Protein 4N0H (pdb70)

Structure (mmCIF, N/CA/C/O backbone):
data_4N0H
#
_entry.id   4N0H
#
_cell.length_a   61.949
_cell.length_b   86.297
_cell.length_c   191.233
_cell.angle_alpha   90.000
_cell.angle_beta   90.000
_cell.angle_gamma   90.000
#
_symmetry.space_group_name_H-M   'P 21 21 21'
#
loop_
_entity.id
_entity.type
_entity.pdbx_description
1 polymer 'Glutamyl-tRNA(Gln) amidotransferase subunit A, mitochondrial'
2 polymer 'Glutamyl-tRNA(Gln) amidotransferase subunit B, mitochondrial'
3 polymer 'Glutamyl-tRNA(Gln) amidotransferase subunit F, mitochondrial'
4 non-polymer 'NITRATE ION'
5 water water
#
loop_
_atom_site.group_PDB
_atom_site.id
_atom_site.type_symbol
_atom_site.label_atom_id
_atom_site.label_alt_id
_atom_site.label_comp_id
_atom_site.label_asym_id
_atom_site.label_entity_id
_atom_site.label_seq_id
_atom_site.pdbx_PDB_ins_code
_atom_site.Cartn_x
_atom_site.Cartn_y
_atom_site.Cartn_z
_atom_site.occupancy
_atom_site.B_iso_or_equiv
_atom_site.auth_seq_id
_atom_site.auth_comp_id
_atom_site.auth_asym_id
_atom_site.auth_atom_id
_atom_site.pdbx_PDB_model_num
ATOM 1 N N . SER A 1 6 ? 29.279 -18.543 14.307 1.00 78.74 6 SER A N 1
ATOM 2 C CA . SER A 1 6 ? 28.372 -17.570 13.710 1.00 78.86 6 SER A CA 1
ATOM 3 C C . SER A 1 6 ? 28.263 -17.777 12.203 1.00 74.86 6 SER A C 1
ATOM 4 O O . SER A 1 6 ? 27.263 -17.404 11.590 1.00 75.39 6 SER A O 1
ATOM 7 N N . LEU A 1 7 ? 29.302 -18.361 11.612 1.00 70.97 7 LEU A N 1
ATOM 8 C CA . LEU A 1 7 ? 29.267 -18.739 10.206 1.00 66.92 7 LEU A CA 1
ATOM 9 C C . LEU A 1 7 ? 28.172 -19.783 10.030 1.00 68.83 7 LEU A C 1
ATOM 10 O O . LEU A 1 7 ? 27.427 -19.759 9.052 1.00 66.68 7 LEU A O 1
ATOM 15 N N . LYS A 1 8 ? 28.070 -20.686 11.001 1.00 71.36 8 LYS A N 1
ATOM 16 C CA . LYS A 1 8 ? 27.015 -21.692 11.012 1.00 70.71 8 LYS A CA 1
ATOM 17 C C . LYS A 1 8 ? 25.683 -21.072 11.420 1.00 68.57 8 LYS A C 1
ATOM 18 O O . LYS A 1 8 ? 24.620 -21.566 11.047 1.00 69.52 8 LYS A O 1
ATOM 20 N N . GLU A 1 9 ? 25.747 -19.989 12.189 1.00 66.45 9 GLU A N 1
ATOM 21 C CA . GLU A 1 9 ? 24.544 -19.292 12.636 1.00 64.87 9 GLU A CA 1
ATOM 22 C C . GLU A 1 9 ? 23.986 -18.392 11.535 1.00 63.78 9 GLU A C 1
ATOM 23 O O . GLU A 1 9 ? 22.775 -18.194 11.438 1.00 65.48 9 GLU A O 1
ATOM 25 N N . SER A 1 10 ? 24.874 -17.845 10.711 1.00 61.00 10 SER A N 1
ATOM 26 C CA . SER A 1 10 ? 24.462 -17.025 9.577 1.00 60.11 10 SER A CA 1
ATOM 27 C C . SER A 1 10 ? 23.783 -17.893 8.523 1.00 57.79 10 SER A C 1
ATOM 28 O O . SER A 1 10 ? 22.816 -17.474 7.887 1.00 55.19 10 SER A O 1
ATOM 31 N N . ILE A 1 11 ? 24.297 -19.107 8.352 1.00 55.32 11 ILE A N 1
ATOM 32 C CA . ILE A 1 11 ? 23.729 -20.065 7.411 1.00 51.33 11 ILE A CA 1
ATOM 33 C C . ILE A 1 11 ? 22.352 -20.542 7.870 1.00 51.42 11 ILE A C 1
ATOM 34 O O . ILE A 1 11 ? 21.448 -20.732 7.057 1.00 51.75 11 ILE A O 1
ATOM 39 N N . GLU A 1 12 ? 22.192 -20.716 9.179 1.00 52.38 12 GLU A N 1
ATOM 40 C CA . GLU A 1 12 ? 20.909 -21.118 9.745 1.00 52.91 12 GLU A CA 1
ATOM 41 C C . GLU A 1 12 ? 19.856 -20.030 9.551 1.00 52.06 12 GLU A C 1
ATOM 42 O O . GLU A 1 12 ? 18.698 -20.321 9.246 1.00 54.99 12 GLU A O 1
ATOM 44 N N . ARG A 1 13 ? 20.265 -18.778 9.728 1.00 48.46 13 ARG A N 1
ATOM 45 C CA . ARG A 1 13 ? 19.384 -17.639 9.496 1.00 48.91 13 ARG A CA 1
ATOM 46 C C . ARG A 1 13 ? 18.959 -17.594 8.028 1.00 48.43 13 ARG A C 1
ATOM 47 O O . ARG A 1 13 ? 17.786 -17.382 7.716 1.00 45.76 13 ARG A O 1
ATOM 55 N N . LEU A 1 14 ? 19.930 -17.793 7.140 1.00 46.24 14 LEU A N 1
ATOM 56 C CA . LEU A 1 14 ? 19.692 -17.841 5.700 1.00 39.78 14 LEU A CA 1
ATOM 57 C C . LEU A 1 14 ? 18.638 -18.894 5.366 1.00 42.40 14 LEU A C 1
ATOM 58 O O . LEU A 1 14 ? 17.661 -18.604 4.681 1.00 42.67 14 LEU A O 1
ATOM 63 N N . SER A 1 15 ? 18.844 -20.113 5.858 1.00 43.80 15 SER A N 1
ATOM 64 C CA . SER A 1 15 ? 17.921 -21.214 5.595 1.00 47.08 15 SER A CA 1
ATOM 65 C C . SER A 1 15 ? 16.519 -20.917 6.109 1.00 46.17 15 SER A C 1
ATOM 66 O O . SER A 1 15 ? 15.530 -21.191 5.433 1.00 46.63 15 SER A O 1
ATOM 69 N N . SER A 1 16 ? 16.444 -20.352 7.308 1.00 47.02 16 SER A N 1
ATOM 70 C CA . SER A 1 16 ? 15.163 -20.044 7.931 1.00 50.04 16 SER A CA 1
ATOM 71 C C . SER A 1 16 ? 14.389 -18.977 7.156 1.00 46.85 16 SER A C 1
ATOM 72 O O . SER A 1 16 ? 13.207 -19.149 6.856 1.00 47.10 16 SER A O 1
ATOM 75 N N . PHE A 1 17 ? 15.054 -17.873 6.838 1.00 42.54 17 PHE A N 1
ATOM 76 C CA . PHE A 1 17 ? 14.404 -16.797 6.101 1.00 43.24 17 PHE A CA 1
ATOM 77 C C . PHE A 1 17 ? 14.029 -17.218 4.683 1.00 41.29 17 PHE A C 1
ATOM 78 O O . PHE A 1 17 ? 13.009 -16.780 4.154 1.00 37.42 17 PHE A O 1
ATOM 86 N N . GLN A 1 18 ? 14.848 -18.075 4.079 1.00 37.22 18 GLN A N 1
ATOM 87 C CA . GLN A 1 18 ? 14.555 -18.586 2.744 1.00 37.44 18 GLN A CA 1
ATOM 88 C C . GLN A 1 18 ? 13.282 -19.422 2.734 1.00 41.25 18 GLN A C 1
ATOM 89 O O . GLN A 1 18 ? 12.427 -19.249 1.866 1.00 43.44 18 GLN A O 1
ATOM 95 N N . SER A 1 19 ? 13.149 -20.317 3.708 1.00 42.42 19 SER A N 1
ATOM 96 C CA . SER A 1 19 ? 11.975 -21.183 3.781 1.00 42.10 19 SER A CA 1
ATOM 97 C C . SER A 1 19 ? 10.713 -20.400 4.137 1.00 41.68 19 SER A C 1
ATOM 98 O O . SER A 1 19 ? 9.627 -20.707 3.653 1.00 45.59 19 SER A O 1
ATOM 101 N N . LYS A 1 20 ? 10.859 -19.383 4.977 1.00 42.36 20 LYS A N 1
ATOM 102 C CA . LYS A 1 20 ? 9.709 -18.587 5.394 1.00 45.12 20 LYS A CA 1
ATOM 103 C C . LYS A 1 20 ? 9.300 -17.516 4.378 1.00 44.99 20 LYS A C 1
ATOM 104 O O . LYS A 1 20 ? 8.110 -17.255 4.202 1.00 45.02 20 LYS A O 1
ATOM 110 N N . TYR A 1 21 ? 10.277 -16.911 3.704 1.00 39.11 21 TYR A N 1
ATOM 111 C CA . TYR A 1 21 ? 9.995 -15.753 2.850 1.00 36.16 21 TYR A CA 1
ATOM 112 C C . TYR A 1 21 ? 10.253 -15.944 1.348 1.00 36.32 21 TYR A C 1
ATOM 113 O O . TYR A 1 21 ? 9.929 -15.059 0.550 1.00 35.78 21 TYR A O 1
ATOM 122 N N . ASN A 1 22 ? 10.826 -17.084 0.971 1.00 35.24 22 ASN A N 1
ATOM 123 C CA . ASN A 1 22 ? 10.952 -17.459 -0.438 1.00 35.39 22 ASN A CA 1
ATOM 124 C C . ASN A 1 22 ? 11.737 -16.416 -1.246 1.00 35.15 22 ASN A C 1
ATOM 125 O O . ASN A 1 22 ? 11.285 -15.945 -2.289 1.00 36.21 22 ASN A O 1
ATOM 130 N N . ILE A 1 23 ? 12.925 -16.076 -0.754 1.00 30.87 23 ILE A N 1
ATOM 131 C CA . ILE A 1 23 ? 13.696 -14.943 -1.265 1.00 31.45 23 ILE A CA 1
ATOM 132 C C . ILE A 1 23 ? 14.567 -15.271 -2.485 1.00 32.31 23 ILE A C 1
ATOM 133 O O . ILE A 1 23 ? 14.590 -14.514 -3.455 1.00 31.87 23 ILE A O 1
ATOM 138 N N . PHE A 1 24 ? 15.275 -16.397 -2.428 1.00 30.50 24 PHE A N 1
ATOM 139 C CA . PHE A 1 24 ? 16.225 -16.773 -3.474 1.00 32.82 24 PHE A CA 1
ATOM 140 C C . PHE A 1 24 ? 15.671 -17.840 -4.419 1.00 34.94 24 PHE A C 1
ATOM 141 O O . PHE A 1 24 ? 14.890 -18.699 -4.006 1.00 34.81 24 PHE A O 1
ATOM 149 N N . THR A 1 25 ? 16.085 -17.783 -5.683 1.00 33.19 25 THR A N 1
ATOM 150 C CA . THR A 1 25 ? 15.779 -18.845 -6.638 1.00 33.03 25 THR A CA 1
ATOM 151 C C . THR A 1 25 ? 16.903 -19.878 -6.656 1.00 36.12 25 THR A C 1
ATOM 152 O O . THR A 1 25 ? 16.705 -21.021 -7.061 1.00 40.32 25 THR A O 1
ATOM 156 N N . SER A 1 26 ? 18.090 -19.454 -6.239 1.00 33.34 26 SER A N 1
ATOM 157 C CA . SER A 1 26 ? 19.219 -20.359 -6.045 1.00 34.84 26 SER A CA 1
ATOM 158 C C . SER A 1 26 ? 20.221 -19.710 -5.103 1.00 33.34 26 SER A C 1
ATOM 159 O O . SER A 1 26 ? 20.332 -18.487 -5.046 1.00 34.35 26 SER A O 1
ATOM 162 N N . ILE A 1 27 ? 20.937 -20.536 -4.351 1.00 38.20 27 ILE A N 1
ATOM 163 C CA . ILE A 1 27 ? 21.862 -20.048 -3.341 1.00 36.93 27 ILE A CA 1
ATOM 164 C C . ILE A 1 27 ? 23.238 -20.672 -3.556 1.00 40.20 27 ILE A C 1
ATOM 165 O O . ILE A 1 27 ? 23.340 -21.832 -3.962 1.00 38.15 27 ILE A O 1
ATOM 170 N N . ASN A 1 28 ? 24.284 -19.882 -3.320 1.00 35.61 28 ASN A N 1
ATOM 171 C CA . ASN A 1 28 ? 25.663 -20.353 -3.369 1.00 41.40 28 ASN A CA 1
ATOM 172 C C . ASN A 1 28 ? 25.839 -21.646 -2.572 1.00 45.22 28 ASN A C 1
ATOM 173 O O . ASN A 1 28 ? 25.399 -21.737 -1.427 1.00 45.49 28 ASN A O 1
ATOM 178 N N . PRO A 1 29 ? 26.468 -22.659 -3.187 1.00 49.86 29 PRO A N 1
ATOM 179 C CA . PRO A 1 29 ? 26.717 -23.948 -2.528 1.00 49.89 29 PRO A CA 1
ATOM 180 C C . PRO A 1 29 ? 27.524 -23.795 -1.238 1.00 49.04 29 PRO A C 1
ATOM 181 O O . PRO A 1 29 ? 27.392 -24.614 -0.329 1.00 49.71 29 PRO A O 1
ATOM 185 N N . SER A 1 30 ? 28.347 -22.753 -1.165 1.00 51.31 30 SER A N 1
ATOM 186 C CA . SER A 1 30 ? 29.114 -22.458 0.040 1.00 51.38 30 SER A CA 1
ATOM 187 C C . SER A 1 30 ? 28.815 -21.044 0.531 1.00 49.17 30 SER A C 1
ATOM 188 O O . SER A 1 30 ? 29.653 -20.149 0.406 1.00 50.73 30 SER A O 1
ATOM 191 N N . PRO A 1 31 ? 27.618 -20.840 1.100 1.00 47.00 31 PRO A N 1
ATOM 192 C CA . PRO A 1 31 ? 27.170 -19.498 1.489 1.00 44.54 31 PRO A CA 1
ATOM 193 C C . PRO A 1 31 ? 28.053 -18.874 2.565 1.00 44.76 31 PRO A C 1
ATOM 194 O O . PRO A 1 31 ? 28.369 -19.533 3.557 1.00 44.80 31 PRO A O 1
ATOM 198 N N . TYR A 1 32 ? 28.444 -17.619 2.347 1.00 43.93 32 TYR A N 1
ATOM 199 C CA . TYR A 1 32 ? 29.259 -16.843 3.290 1.00 46.16 32 TYR A CA 1
ATOM 200 C C . TYR A 1 32 ? 30.701 -17.338 3.441 1.00 51.32 32 TYR A C 1
ATOM 201 O O . TYR A 1 32 ? 31.381 -16.997 4.409 1.00 52.81 32 TYR A O 1
ATOM 210 N N . SER A 1 33 ? 31.166 -18.136 2.486 1.00 53.98 33 SER A N 1
ATOM 211 C CA . SER A 1 33 ? 32.557 -18.577 2.484 1.00 59.67 33 SER A CA 1
ATOM 212 C C . SER A 1 33 ? 33.401 -17.723 1.544 1.00 62.66 33 SER A C 1
ATOM 213 O O . SER A 1 33 ? 34.052 -16.770 1.975 1.00 67.46 33 SER A O 1
ATOM 216 N N . GLU A 1 42 ? 39.342 -6.300 -4.023 1.00 96.47 42 GLU A N 1
ATOM 217 C CA . GLU A 1 42 ? 39.776 -4.908 -4.041 1.00 95.98 42 GLU A CA 1
ATOM 218 C C . GLU A 1 42 ? 38.989 -4.047 -3.055 1.00 95.33 42 GLU A C 1
ATOM 219 O O . GLU A 1 42 ? 39.161 -4.162 -1.841 1.00 96.22 42 GLU A O 1
ATOM 221 N N . THR A 1 43 ? 38.116 -3.195 -3.585 1.00 92.42 43 THR A N 1
ATOM 222 C CA . THR A 1 43 ? 37.429 -2.185 -2.778 1.00 90.61 43 THR A CA 1
ATOM 223 C C . THR A 1 43 ? 36.245 -2.708 -1.957 1.00 81.25 43 THR A C 1
ATOM 224 O O . THR A 1 43 ? 35.940 -2.171 -0.889 1.00 81.46 43 THR A O 1
ATOM 228 N N . LEU A 1 44 ? 35.580 -3.747 -2.454 1.00 68.67 44 LEU A N 1
ATOM 229 C CA . LEU A 1 44 ? 34.408 -4.298 -1.778 1.00 52.91 44 LEU A CA 1
ATOM 230 C C . LEU A 1 44 ? 34.689 -5.690 -1.224 1.00 45.01 44 LEU A C 1
ATOM 231 O O . LEU A 1 44 ? 33.777 -6.501 -1.074 1.00 42.20 44 LEU A O 1
ATOM 236 N N . THR A 1 45 ? 35.954 -5.956 -0.918 1.00 41.03 45 THR A N 1
ATOM 237 C CA . THR A 1 45 ? 36.383 -7.279 -0.472 1.00 45.95 45 THR A CA 1
ATOM 238 C C . THR A 1 45 ? 35.622 -7.776 0.758 1.00 45.37 45 THR A C 1
ATOM 239 O O . THR A 1 45 ? 35.644 -7.146 1.815 1.00 45.17 45 THR A O 1
ATOM 243 N N . GLY A 1 46 ? 34.944 -8.908 0.611 1.00 45.33 46 GLY A N 1
ATOM 244 C CA . GLY A 1 46 ? 34.228 -9.507 1.721 1.00 44.50 46 GLY A CA 1
ATOM 245 C C . GLY A 1 46 ? 32.779 -9.071 1.817 1.00 47.94 46 GLY A C 1
ATOM 246 O O . GLY A 1 46 ? 32.048 -9.533 2.693 1.00 51.01 46 GLY A O 1
ATOM 247 N N . CYS A 1 47 ? 32.362 -8.174 0.927 1.00 41.91 47 CYS A N 1
ATOM 248 C CA . CYS A 1 47 ? 30.959 -7.772 0.863 1.00 42.40 47 CYS A CA 1
ATOM 249 C C . CYS A 1 47 ? 30.122 -8.905 0.287 1.00 41.05 47 CYS A C 1
ATOM 250 O O . CYS A 1 47 ? 30.596 -9.684 -0.540 1.00 37.47 47 CYS A O 1
ATOM 253 N N . VAL A 1 48 ? 28.875 -9.000 0.731 1.00 37.39 48 VAL A N 1
ATOM 254 C CA . VAL A 1 48 ? 27.996 -10.058 0.259 1.00 35.07 48 VAL A CA 1
ATOM 255 C C . VAL A 1 48 ? 26.835 -9.464 -0.522 1.00 31.63 48 VAL A C 1
ATOM 256 O O . VAL A 1 48 ? 26.150 -8.568 -0.036 1.00 32.92 48 VAL A O 1
ATOM 260 N N . ALA A 1 49 ? 26.618 -9.964 -1.736 1.00 30.78 49 ALA A N 1
ATOM 261 C CA . ALA A 1 49 ? 25.561 -9.438 -2.594 1.00 30.31 49 ALA A CA 1
ATOM 262 C C . ALA A 1 49 ? 24.555 -10.506 -3.012 1.00 32.73 49 ALA A C 1
ATOM 263 O O . ALA A 1 49 ? 24.888 -11.684 -3.105 1.00 30.18 49 ALA A O 1
ATOM 265 N N . SER A 1 50 ? 23.318 -10.091 -3.259 1.00 27.74 50 SER A N 1
ATOM 266 C CA . SER A 1 50 ? 22.388 -10.949 -3.977 1.00 27.23 50 SER A CA 1
ATOM 267 C C . SER A 1 50 ? 22.164 -10.330 -5.354 1.00 24.55 50 SER A C 1
ATOM 268 O O . SER A 1 50 ? 22.330 -9.122 -5.526 1.00 22.60 50 SER A O 1
ATOM 271 N N . ILE A 1 51 ? 21.811 -11.158 -6.334 1.00 20.05 51 ILE A N 1
ATOM 272 C CA . ILE A 1 51 ? 21.631 -10.695 -7.710 1.00 18.02 51 ILE A CA 1
ATOM 273 C C . ILE A 1 51 ? 20.254 -11.101 -8.227 1.00 22.29 51 ILE A C 1
ATOM 274 O O . ILE A 1 51 ? 19.884 -12.267 -8.144 1.00 25.89 51 ILE A O 1
ATOM 279 N N . LYS A 1 52 ? 19.495 -10.143 -8.755 1.00 21.17 52 LYS A N 1
ATOM 280 C CA . LYS A 1 52 ? 18.175 -10.431 -9.320 1.00 26.03 52 LYS A CA 1
ATOM 281 C C . LYS A 1 52 ? 18.297 -11.470 -10.439 1.00 26.99 52 LYS A C 1
ATOM 282 O O . LYS A 1 52 ? 19.241 -11.430 -11.229 1.00 24.17 52 LYS A O 1
ATOM 288 N N . ASP A 1 53 ? 17.347 -12.399 -10.507 1.00 26.10 53 ASP A N 1
ATOM 289 C CA . ASP A 1 53 ? 17.485 -13.532 -11.420 1.00 24.26 53 ASP A CA 1
ATOM 290 C C . ASP A 1 53 ? 17.024 -13.237 -12.848 1.00 26.31 53 ASP A C 1
ATOM 291 O O . ASP A 1 53 ? 16.593 -14.138 -13.562 1.00 25.87 53 ASP A O 1
ATOM 296 N N . ASN A 1 54 ? 17.109 -11.972 -13.254 1.00 24.30 54 ASN A N 1
ATOM 297 C CA . ASN A 1 54 ? 17.045 -11.623 -14.671 1.00 21.08 54 ASN A CA 1
ATOM 298 C C . ASN A 1 54 ? 18.388 -11.053 -15.133 1.00 24.58 54 ASN A C 1
ATOM 299 O O . ASN A 1 54 ? 18.499 -10.476 -16.219 1.00 22.99 54 ASN A O 1
ATOM 304 N N . ILE A 1 55 ? 19.404 -11.228 -14.292 1.00 23.37 55 ILE A N 1
ATOM 305 C CA . ILE A 1 55 ? 20.768 -10.804 -14.594 1.00 22.44 55 ILE A CA 1
ATOM 306 C C . ILE A 1 55 ? 21.620 -12.058 -14.673 1.00 25.17 55 ILE A C 1
ATOM 307 O O . ILE A 1 55 ? 21.734 -12.786 -13.682 1.00 23.85 55 ILE A O 1
ATOM 312 N N . VAL A 1 56 ? 22.203 -12.328 -15.844 1.00 21.05 56 VAL A N 1
ATOM 313 C CA . VAL A 1 56 ? 22.863 -13.618 -16.070 1.00 25.83 56 VAL A CA 1
ATOM 314 C C . VAL A 1 56 ? 24.183 -13.798 -15.329 1.00 27.67 56 VAL A C 1
ATOM 315 O O . VAL A 1 56 ? 24.956 -12.852 -15.141 1.00 26.53 56 VAL A O 1
ATOM 319 N N . THR A 1 57 ? 24.420 -15.044 -14.932 1.00 25.29 57 THR A N 1
ATOM 320 C CA . THR A 1 57 ? 25.603 -15.451 -14.195 1.00 29.18 57 THR A CA 1
ATOM 321 C C . THR A 1 57 ? 26.069 -16.796 -14.747 1.00 32.07 57 THR A C 1
ATOM 322 O O . THR A 1 57 ? 25.249 -17.622 -15.158 1.00 30.66 57 THR A O 1
ATOM 326 N N . LYS A 1 58 ? 27.380 -17.017 -14.764 1.00 34.92 58 LYS A N 1
ATOM 327 C CA . LYS A 1 58 ? 27.929 -18.306 -15.186 1.00 39.01 58 LYS A CA 1
ATOM 328 C C . LYS A 1 58 ? 27.636 -19.394 -14.162 1.00 38.54 58 LYS A C 1
ATOM 329 O O . LYS A 1 58 ? 27.403 -20.547 -14.519 1.00 42.19 58 LYS A O 1
ATOM 335 N N . ASP A 1 59 ? 27.652 -19.016 -12.888 1.00 38.29 59 ASP A N 1
ATOM 336 C CA . ASP A 1 59 ? 27.686 -19.986 -11.796 1.00 43.72 59 ASP A CA 1
ATOM 337 C C . ASP A 1 59 ? 26.320 -20.343 -11.221 1.00 39.77 59 ASP A C 1
ATOM 338 O O . ASP A 1 59 ? 26.210 -21.240 -10.391 1.00 43.58 59 ASP A O 1
ATOM 343 N N . PHE A 1 60 ? 25.285 -19.639 -11.659 1.00 36.60 60 PHE A N 1
ATOM 344 C CA . PHE A 1 60 ? 23.925 -19.945 -11.236 1.00 35.64 60 PHE A CA 1
ATOM 345 C C . PHE A 1 60 ? 23.046 -20.007 -12.468 1.00 35.17 60 PHE A C 1
ATOM 346 O O . PHE A 1 60 ? 23.355 -19.375 -13.477 1.00 34.58 60 PHE A O 1
ATOM 354 N N . PRO A 1 61 ? 21.936 -20.756 -12.390 1.00 35.03 61 PRO A N 1
ATOM 355 C CA . PRO A 1 61 ? 20.923 -20.637 -13.439 1.00 35.51 61 PRO A CA 1
ATOM 356 C C . PRO A 1 61 ? 20.334 -19.226 -13.438 1.00 34.56 61 PRO A C 1
ATOM 357 O O . PRO A 1 61 ? 20.351 -18.553 -12.406 1.00 30.53 61 PRO A O 1
ATOM 361 N N . THR A 1 62 ? 19.832 -18.785 -14.587 1.00 31.36 62 THR A N 1
ATOM 362 C CA . THR A 1 62 ? 19.146 -17.502 -14.683 1.00 29.41 62 THR A CA 1
ATOM 363 C C . THR A 1 62 ? 17.753 -17.719 -15.269 1.00 34.99 62 THR A C 1
ATOM 364 O O . THR A 1 62 ? 17.583 -17.830 -16.484 1.00 33.04 62 THR A O 1
ATOM 368 N N . THR A 1 63 ? 16.759 -17.761 -14.389 1.00 31.90 63 THR A N 1
ATOM 369 C CA . THR A 1 63 ? 15.443 -18.277 -14.739 1.00 31.25 63 THR A CA 1
ATOM 370 C C . THR A 1 63 ? 14.414 -17.214 -15.117 1.00 27.91 63 THR A C 1
ATOM 371 O O . THR A 1 63 ? 13.385 -17.536 -15.711 1.00 28.22 63 THR A O 1
ATOM 375 N N . CYS A 1 64 ? 14.682 -15.961 -14.756 1.00 27.32 64 CYS A N 1
ATOM 376 C CA . CYS A 1 64 ? 13.696 -14.885 -14.889 1.00 33.62 64 CYS A CA 1
ATOM 377 C C . CYS A 1 64 ? 12.373 -15.227 -14.208 1.00 32.60 64 CYS A C 1
ATOM 378 O O . CYS A 1 64 ? 11.331 -14.684 -14.572 1.00 36.47 64 CYS A O 1
ATOM 381 N N . ALA A 1 65 ? 12.432 -16.122 -13.221 1.00 29.56 65 ALA A N 1
ATOM 382 C CA . ALA A 1 65 ? 11.243 -16.663 -12.560 1.00 31.15 65 ALA A CA 1
ATOM 383 C C . ALA A 1 65 ? 10.211 -17.165 -13.570 1.00 32.02 65 ALA A C 1
ATOM 384 O O . ALA A 1 65 ? 9.007 -16.998 -13.376 1.00 33.84 65 ALA A O 1
ATOM 386 N N . SER A 1 66 ? 10.696 -17.782 -14.645 1.00 30.38 66 SER A N 1
ATOM 387 C CA . SER A 1 66 ? 9.849 -18.203 -15.756 1.00 30.59 66 SER A CA 1
ATOM 388 C C . SER A 1 66 ? 10.068 -19.669 -16.114 1.00 34.54 66 SER A C 1
ATOM 389 O O . SER A 1 66 ? 11.194 -20.165 -16.048 1.00 32.57 66 SER A O 1
ATOM 392 N N . HIS A 1 67 ? 8.995 -20.349 -16.513 1.00 34.12 67 HIS A N 1
ATOM 393 C CA . HIS A 1 67 ? 9.104 -21.697 -17.067 1.00 37.67 67 HIS A CA 1
ATOM 394 C C . HIS A 1 67 ? 9.947 -21.683 -18.338 1.00 33.66 67 HIS A C 1
ATOM 395 O O . HIS A 1 67 ? 10.635 -22.652 -18.650 1.00 33.61 67 HIS A O 1
ATOM 402 N N . ILE A 1 68 ? 9.884 -20.571 -19.062 1.00 33.10 68 ILE A N 1
ATOM 403 C CA . ILE A 1 68 ? 10.617 -20.418 -20.315 1.00 31.19 68 ILE A CA 1
ATOM 404 C C . ILE A 1 68 ? 12.124 -20.614 -20.131 1.00 28.72 68 ILE A C 1
ATOM 405 O O . ILE A 1 68 ? 12.788 -21.185 -20.989 1.00 31.71 68 ILE A O 1
ATOM 410 N N . LEU A 1 69 ? 12.657 -20.163 -19.000 1.00 28.55 69 LEU A N 1
ATOM 411 C CA . LEU A 1 69 ? 14.088 -20.295 -18.735 1.00 30.50 69 LEU A CA 1
ATOM 412 C C . LEU A 1 69 ? 14.352 -21.033 -17.426 1.00 33.64 69 LEU A C 1
ATOM 413 O O . LEU A 1 69 ? 15.337 -20.751 -16.739 1.00 33.21 69 LEU A O 1
ATOM 418 N N . GLU A 1 70 ? 13.482 -21.986 -17.101 1.00 32.17 70 GLU A N 1
ATOM 419 C CA . GLU A 1 70 ? 13.507 -22.674 -15.807 1.00 38.19 70 GLU A CA 1
ATOM 420 C C . GLU A 1 70 ? 14.881 -23.201 -15.378 1.00 38.50 70 GLU A C 1
ATOM 421 O O . GLU A 1 70 ? 15.223 -23.156 -14.198 1.00 42.50 70 GLU A O 1
ATOM 423 N N . ASN A 1 71 ? 15.666 -23.702 -16.326 1.00 33.68 71 ASN A N 1
ATOM 424 C CA . ASN A 1 71 ? 16.993 -24.208 -15.993 1.00 42.59 71 ASN A CA 1
ATOM 425 C C . ASN A 1 71 ? 18.064 -23.632 -16.911 1.00 40.01 71 ASN A C 1
ATOM 426 O O . ASN A 1 71 ? 19.051 -24.294 -17.222 1.00 41.58 71 ASN A O 1
ATOM 431 N N . PHE A 1 72 ? 17.868 -22.389 -17.340 1.00 33.01 72 PHE A N 1
ATOM 432 C CA . PHE A 1 72 ? 18.807 -21.760 -18.258 1.00 30.81 72 PHE A CA 1
ATOM 433 C C . PHE A 1 72 ? 20.141 -21.464 -17.580 1.00 28.38 72 PHE A C 1
ATOM 434 O O . PHE A 1 72 ? 20.178 -20.898 -16.495 1.00 32.46 72 PHE A O 1
ATOM 442 N N . LYS A 1 73 ? 21.232 -21.852 -18.228 1.00 25.60 73 LYS A N 1
ATOM 443 C CA . LYS A 1 73 ? 22.569 -21.578 -17.715 1.00 31.23 73 LYS A CA 1
ATOM 444 C C . LYS A 1 73 ? 23.357 -20.757 -18.724 1.00 31.76 73 LYS A C 1
ATOM 445 O O . LYS A 1 73 ? 23.696 -21.238 -19.799 1.00 30.71 73 LYS A O 1
ATOM 447 N N . SER A 1 74 ? 23.639 -19.510 -18.373 1.00 30.50 74 SER A N 1
ATOM 448 C CA . SER A 1 74 ? 24.374 -18.618 -19.260 1.00 29.57 74 SER A CA 1
ATOM 449 C C . SER A 1 74 ? 25.851 -18.990 -19.344 1.00 26.22 74 SER A C 1
ATOM 450 O O . SER A 1 74 ? 26.478 -19.292 -18.329 1.00 31.35 74 SER A O 1
ATOM 453 N N . PRO A 1 75 ? 26.419 -18.948 -20.556 1.00 26.23 75 PRO A N 1
ATOM 454 C CA . PRO A 1 75 ? 27.857 -19.181 -20.704 1.00 29.91 75 PRO A CA 1
ATOM 455 C C . PRO A 1 75 ? 28.667 -18.000 -20.165 1.00 29.52 75 PRO A C 1
ATOM 456 O O . PRO A 1 75 ? 29.880 -18.112 -19.993 1.00 30.09 75 PRO A O 1
ATOM 460 N N . PHE A 1 76 ? 28.007 -16.876 -19.906 1.00 23.58 76 PHE A N 1
ATOM 461 C CA . PHE A 1 76 ? 28.732 -15.675 -19.492 1.00 27.07 76 PHE A CA 1
ATOM 462 C C . PHE A 1 76 ? 28.057 -14.932 -18.337 1.00 28.73 76 PHE A C 1
ATOM 463 O O . PHE A 1 76 ? 26.846 -15.047 -18.136 1.00 27.31 76 PHE A O 1
ATOM 471 N N . ASP A 1 77 ? 28.859 -14.185 -17.577 1.00 30.09 77 ASP A N 1
ATOM 472 C CA . ASP A 1 77 ? 28.364 -13.289 -16.532 1.00 24.76 77 ASP A CA 1
ATOM 473 C C . ASP A 1 77 ? 27.970 -11.944 -17.138 1.00 22.50 77 ASP A C 1
ATOM 474 O O . ASP A 1 77 ? 28.591 -11.492 -18.096 1.00 25.55 77 ASP A O 1
ATOM 479 N N . ALA A 1 78 ? 26.958 -11.292 -16.568 1.00 22.86 78 ALA A N 1
ATOM 480 C CA . ALA A 1 78 ? 26.649 -9.911 -16.928 1.00 18.74 78 ALA A CA 1
ATOM 481 C C . ALA A 1 78 ? 27.821 -9.028 -16.520 1.00 21.05 78 ALA A C 1
ATOM 482 O O . ALA A 1 78 ? 28.563 -9.375 -15.604 1.00 23.17 78 ALA A O 1
ATOM 484 N N . THR A 1 79 ? 27.984 -7.886 -17.184 1.00 20.41 79 THR A N 1
ATOM 485 C CA . THR A 1 79 ? 29.084 -6.982 -16.849 1.00 23.84 79 THR A CA 1
ATOM 486 C C . THR A 1 79 ? 29.075 -6.569 -15.372 1.00 26.84 79 THR A C 1
ATOM 487 O O . THR A 1 79 ? 30.119 -6.588 -14.718 1.00 25.96 79 THR A O 1
ATOM 491 N N . VAL A 1 80 ? 27.904 -6.220 -14.839 1.00 28.59 80 VAL A N 1
ATOM 492 C CA . VAL A 1 80 ? 27.821 -5.821 -13.433 1.00 26.42 80 VAL A CA 1
ATOM 493 C C . VAL A 1 80 ? 28.214 -6.945 -12.479 1.00 26.08 80 VAL A C 1
ATOM 494 O O . VAL A 1 80 ? 28.797 -6.696 -11.426 1.00 24.20 80 VAL A O 1
ATOM 498 N N . VAL A 1 81 ? 27.907 -8.182 -12.851 1.00 24.87 81 VAL A N 1
ATOM 499 C CA . VAL A 1 81 ? 28.338 -9.324 -12.052 1.00 25.98 81 VAL A CA 1
ATOM 500 C C . VAL A 1 81 ? 29.861 -9.438 -12.085 1.00 25.92 81 VAL A C 1
ATOM 501 O O . VAL A 1 81 ? 30.502 -9.630 -11.052 1.00 32.30 81 VAL A O 1
ATOM 505 N N . LYS A 1 82 ? 30.435 -9.292 -13.273 1.00 28.15 82 LYS A N 1
ATOM 506 C CA . LYS A 1 82 ? 31.881 -9.399 -13.447 1.00 31.68 82 LYS A CA 1
ATOM 507 C C . LYS A 1 82 ? 32.648 -8.326 -12.673 1.00 29.66 82 LYS A C 1
ATOM 508 O O . LYS A 1 82 ? 33.683 -8.607 -12.072 1.00 30.09 82 LYS A O 1
ATOM 514 N N . LEU A 1 83 ? 32.143 -7.097 -12.704 1.00 25.39 83 LEU A N 1
ATOM 515 C CA . LEU A 1 83 ? 32.778 -5.990 -11.994 1.00 23.40 83 LEU A CA 1
ATOM 516 C C . LEU A 1 83 ? 32.745 -6.201 -10.480 1.00 27.40 83 LEU A C 1
ATOM 517 O O . LEU A 1 83 ? 33.693 -5.844 -9.784 1.00 26.23 83 LEU A O 1
ATOM 522 N N . LEU A 1 84 ? 31.660 -6.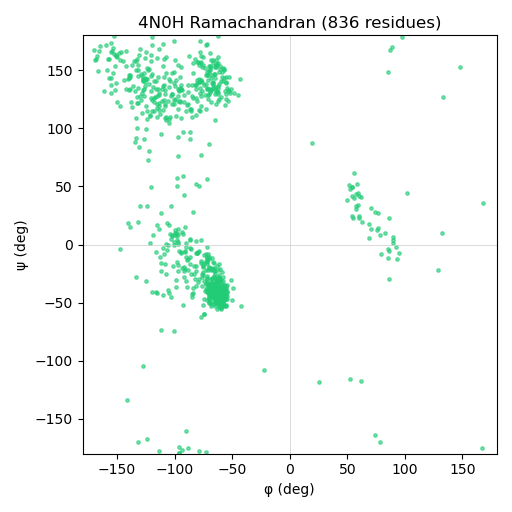790 -9.975 1.00 25.62 84 LEU A N 1
ATOM 523 C CA . LEU A 1 84 ? 31.535 -7.043 -8.537 1.00 26.78 84 LEU A CA 1
ATOM 524 C C . LEU A 1 84 ? 32.467 -8.163 -8.091 1.00 29.27 84 LEU A C 1
ATOM 525 O O . LEU A 1 84 ? 33.072 -8.084 -7.025 1.00 33.09 84 LEU A O 1
ATOM 530 N N . LYS A 1 85 ? 32.579 -9.204 -8.909 1.00 24.78 85 LYS A N 1
ATOM 531 C CA . LYS A 1 85 ? 33.488 -10.301 -8.604 1.00 29.34 85 LYS A CA 1
ATOM 532 C C . LYS A 1 85 ? 34.928 -9.806 -8.600 1.00 31.90 85 LYS A C 1
ATOM 533 O O . LYS A 1 85 ? 35.691 -10.130 -7.696 1.00 37.71 85 LYS A O 1
ATOM 539 N N . GLN A 1 86 ? 35.284 -8.993 -9.590 1.00 29.30 86 GLN A N 1
ATOM 540 C CA . GLN A 1 86 ? 36.616 -8.391 -9.639 1.00 30.18 86 GLN A CA 1
ATOM 541 C C . GLN A 1 86 ? 36.904 -7.489 -8.434 1.00 33.30 86 GLN A C 1
ATOM 542 O O . GLN A 1 86 ? 38.057 -7.323 -8.041 1.00 34.85 86 GLN A O 1
ATOM 548 N N . ALA A 1 87 ? 35.859 -6.914 -7.847 1.00 27.18 87 ALA A N 1
ATOM 549 C CA . ALA A 1 87 ? 36.023 -6.098 -6.649 1.00 28.87 87 ALA A CA 1
ATOM 550 C C . ALA A 1 87 ? 35.992 -6.948 -5.377 1.00 32.93 87 ALA A C 1
ATOM 551 O O . ALA A 1 87 ? 36.037 -6.419 -4.266 1.00 38.65 87 ALA A O 1
ATOM 553 N N . GLY A 1 88 ? 35.900 -8.264 -5.545 1.00 34.67 88 GLY A N 1
ATOM 554 C CA . GLY A 1 88 ? 35.998 -9.188 -4.426 1.00 36.13 88 GLY A CA 1
ATOM 555 C C . GLY A 1 88 ? 34.698 -9.462 -3.691 1.00 35.93 88 GLY A C 1
ATOM 556 O O . GLY A 1 88 ? 34.711 -9.883 -2.534 1.00 39.16 88 GLY A O 1
ATOM 557 N N . VAL A 1 89 ? 33.574 -9.241 -4.363 1.00 33.37 89 VAL A N 1
ATOM 558 C CA . VAL A 1 89 ? 32.262 -9.430 -3.747 1.00 37.04 89 VAL A CA 1
ATOM 559 C C . VAL A 1 89 ? 31.834 -10.894 -3.781 1.00 36.12 89 VAL A C 1
ATOM 560 O O . VAL A 1 89 ? 32.009 -11.570 -4.791 1.00 36.78 89 VAL A O 1
ATOM 564 N N . HIS A 1 90 ? 31.280 -11.376 -2.672 1.00 36.80 90 HIS A N 1
ATOM 565 C CA . HIS A 1 90 ? 30.718 -12.719 -2.601 1.00 36.41 90 HIS A CA 1
ATOM 566 C C . HIS A 1 90 ? 29.255 -12.710 -3.025 1.00 35.76 90 HIS A C 1
ATOM 567 O O . HIS A 1 90 ? 28.435 -12.015 -2.427 1.00 35.00 90 HIS A O 1
ATOM 574 N N . ILE A 1 91 ? 28.928 -13.478 -4.061 1.00 34.80 91 ILE A N 1
ATOM 575 C CA A ILE A 1 91 ? 27.544 -13.579 -4.505 0.50 35.98 91 ILE A CA 1
ATOM 576 C CA B ILE A 1 91 ? 27.550 -13.601 -4.522 0.50 36.36 91 ILE A CA 1
ATOM 577 C C . ILE A 1 91 ? 26.837 -14.724 -3.776 1.00 37.84 91 ILE A C 1
ATOM 578 O O . ILE A 1 91 ? 27.144 -15.905 -3.975 1.00 35.46 91 ILE A O 1
ATOM 587 N N . LEU A 1 92 ? 25.895 -14.353 -2.916 1.00 36.49 92 LEU A N 1
ATOM 588 C CA . LEU A 1 92 ? 25.190 -15.300 -2.056 1.00 35.75 92 LEU A CA 1
ATOM 589 C C . LEU A 1 92 ? 24.170 -16.127 -2.832 1.00 34.61 92 LEU A C 1
ATOM 590 O O . LEU A 1 92 ? 23.902 -17.275 -2.492 1.00 36.09 92 LEU A O 1
ATOM 595 N N . GLY A 1 93 ? 23.592 -15.540 -3.871 1.00 35.24 93 GLY A N 1
ATOM 596 C CA . GLY A 1 93 ? 22.616 -16.250 -4.676 1.00 35.94 93 GLY A CA 1
ATOM 597 C C . GLY A 1 93 ? 21.831 -15.349 -5.606 1.00 31.93 93 GLY A C 1
ATOM 598 O O . GLY A 1 93 ? 22.101 -14.149 -5.705 1.00 31.20 93 GLY A O 1
ATOM 599 N N . LYS A 1 94 ? 20.860 -15.940 -6.296 1.00 31.56 94 LYS A N 1
ATOM 600 C CA . LYS A 1 94 ? 19.985 -15.208 -7.202 1.00 30.66 94 LYS A CA 1
ATOM 601 C C . LYS A 1 94 ? 18.623 -15.029 -6.547 1.00 28.80 94 LYS A C 1
ATOM 602 O O . LYS A 1 94 ? 18.083 -15.971 -5.970 1.00 29.27 94 LYS A O 1
ATOM 608 N N . THR A 1 95 ? 18.066 -13.824 -6.634 1.00 27.71 95 THR A N 1
ATOM 609 C CA . THR A 1 95 ? 16.802 -13.541 -5.964 1.00 24.86 95 THR A CA 1
ATOM 610 C C . THR A 1 95 ? 15.577 -13.697 -6.855 1.00 28.16 95 THR A C 1
ATOM 611 O O . THR A 1 95 ? 15.610 -13.390 -8.051 1.00 26.93 95 THR A O 1
ATOM 615 N N . ASN A 1 96 ? 14.501 -14.177 -6.238 1.00 27.01 96 ASN A N 1
ATOM 616 C CA . ASN A 1 96 ? 13.180 -14.276 -6.851 1.00 28.19 96 ASN A CA 1
ATOM 617 C C . ASN A 1 96 ? 12.661 -12.916 -7.338 1.00 27.32 96 ASN A C 1
ATOM 618 O O . ASN A 1 96 ? 13.031 -11.873 -6.802 1.00 30.06 96 ASN A O 1
ATOM 623 N N . LEU A 1 97 ? 11.813 -12.939 -8.362 1.00 27.07 97 LEU A N 1
ATOM 624 C CA . LEU A 1 97 ? 11.302 -11.720 -8.986 1.00 25.19 97 LEU A CA 1
ATOM 625 C C . LEU A 1 97 ? 9.942 -11.992 -9.627 1.00 27.23 97 LEU A C 1
ATOM 626 O O . LEU A 1 97 ? 9.520 -13.144 -9.723 1.00 25.72 97 LEU A O 1
ATOM 631 N N . ASP A 1 98 ? 9.249 -10.935 -10.047 1.00 27.65 98 ASP A N 1
ATOM 632 C CA . ASP A 1 98 ? 8.103 -11.107 -10.936 1.00 31.27 98 ASP A CA 1
ATOM 633 C C . ASP A 1 98 ? 8.645 -11.585 -12.278 1.00 27.85 98 ASP A C 1
ATOM 634 O O . ASP A 1 98 ? 9.716 -11.149 -12.696 1.00 30.96 98 ASP A O 1
ATOM 639 N N . GLU A 1 99 ? 7.912 -12.471 -12.948 1.00 26.48 99 GLU A N 1
ATOM 640 C CA . GLU A 1 99 ? 8.411 -13.111 -14.166 1.00 31.97 99 GLU A CA 1
ATOM 641 C C . GLU A 1 99 ? 8.841 -12.108 -15.238 1.00 30.25 99 GLU A C 1
ATOM 642 O O . GLU A 1 99 ? 8.072 -11.228 -15.620 1.00 27.63 99 GLU A O 1
ATOM 648 N N . PHE A 1 100 ? 10.084 -12.242 -15.696 1.00 30.08 100 PHE A N 1
ATOM 649 C CA . PHE A 1 100 ? 10.660 -11.362 -16.717 1.00 29.06 100 PHE A CA 1
ATOM 650 C C . PHE A 1 100 ? 10.584 -9.877 -16.346 1.00 31.29 100 PHE A C 1
ATOM 651 O O . PHE A 1 100 ? 10.626 -9.001 -17.218 1.00 24.71 100 PHE A O 1
ATOM 659 N N . GLY A 1 101 ? 10.476 -9.607 -15.048 1.00 28.75 101 GLY A N 1
ATOM 660 C CA . GLY A 1 101 ? 10.461 -8.247 -14.542 1.00 30.50 101 GLY A CA 1
ATOM 661 C C . GLY A 1 101 ? 9.141 -7.532 -14.746 1.00 30.77 101 GLY A C 1
ATOM 662 O O . GLY A 1 101 ? 9.068 -6.317 -14.606 1.00 38.17 101 GLY A O 1
ATOM 663 N N . MET A 1 102 ? 8.094 -8.281 -15.073 1.00 31.92 102 MET A N 1
ATOM 664 C CA . MET A 1 102 ? 6.786 -7.678 -15.315 1.00 39.01 102 MET A CA 1
ATOM 665 C C . MET A 1 102 ? 5.815 -7.904 -14.157 1.00 44.68 102 MET A C 1
ATOM 666 O O . MET A 1 102 ? 5.277 -8.998 -13.984 1.00 51.25 102 MET A O 1
ATOM 671 N N . GLY A 1 103 ? 5.592 -6.853 -13.376 1.00 44.25 103 GLY A N 1
ATOM 672 C CA . GLY A 1 103 ? 4.765 -6.933 -12.188 1.00 43.97 103 GLY A CA 1
ATOM 673 C C . GLY A 1 103 ? 5.285 -5.968 -11.144 1.00 48.31 103 GLY A C 1
ATOM 674 O O . GLY A 1 103 ? 6.473 -5.646 -11.130 1.00 49.58 103 GLY A O 1
ATOM 675 N N . SER A 1 104 ? 4.403 -5.496 -10.270 1.00 48.62 104 SER A N 1
ATOM 676 C CA . SER A 1 104 ? 4.799 -4.512 -9.269 1.00 49.27 104 SER A CA 1
ATOM 677 C C . SER A 1 104 ? 4.555 -5.001 -7.843 1.00 45.22 104 SER A C 1
ATOM 678 O O . SER A 1 104 ? 4.828 -4.283 -6.878 1.00 43.31 104 SER A O 1
ATOM 681 N N . GLY A 1 105 ? 4.063 -6.232 -7.719 1.00 39.53 105 GLY A N 1
ATOM 682 C CA . GLY A 1 105 ? 3.684 -6.774 -6.426 1.00 37.24 105 GLY A CA 1
ATOM 683 C C . GLY A 1 105 ? 4.556 -7.909 -5.923 1.00 37.59 105 GLY A C 1
ATOM 684 O O . GLY A 1 105 ? 4.512 -8.251 -4.740 1.00 33.66 105 GLY A O 1
ATOM 685 N N . GLY A 1 106 ? 5.347 -8.500 -6.814 1.00 36.20 106 GLY A N 1
ATOM 686 C CA . GLY A 1 106 ? 6.217 -9.602 -6.438 1.00 37.15 106 GLY A CA 1
ATOM 687 C C . GLY A 1 106 ? 5.478 -10.917 -6.273 1.00 37.43 106 GLY A C 1
ATOM 688 O O . GLY A 1 106 ? 5.914 -11.792 -5.524 1.00 41.79 106 GLY A O 1
ATOM 689 N N . VAL A 1 107 ? 4.366 -11.066 -6.986 1.00 33.83 107 VAL A N 1
ATOM 690 C CA . VAL A 1 107 ? 3.509 -12.241 -6.825 1.00 38.89 107 VAL A CA 1
ATOM 691 C C . VAL A 1 107 ? 3.559 -13.223 -8.001 1.00 39.87 107 VAL A C 1
ATOM 692 O O . VAL A 1 107 ? 3.139 -14.374 -7.863 1.00 40.79 107 VAL A O 1
ATOM 696 N N . HIS A 1 108 ? 4.073 -12.773 -9.145 1.00 36.93 108 HIS A N 1
ATOM 697 C CA . HIS A 1 108 ? 4.088 -13.592 -10.361 1.00 43.75 108 HIS A CA 1
ATOM 698 C C . HIS A 1 108 ? 5.424 -14.303 -10.558 1.00 41.60 108 HIS A C 1
ATOM 699 O O . HIS A 1 108 ? 6.342 -13.755 -11.166 1.00 39.18 108 HIS A O 1
ATOM 706 N N . SER A 1 109 ? 5.526 -15.527 -10.056 1.00 38.91 109 SER A N 1
ATOM 707 C CA . SER A 1 109 ? 6.774 -16.277 -10.126 1.00 38.28 109 SER A CA 1
ATOM 708 C C . SER A 1 109 ? 6.513 -17.774 -10.056 1.00 40.99 109 SER A C 1
ATOM 709 O O . SER A 1 109 ? 5.704 -18.223 -9.252 1.00 40.82 109 SER A O 1
ATOM 712 N N . ILE A 1 110 ? 7.210 -18.549 -10.885 1.00 42.27 110 ILE A N 1
ATOM 713 C CA . ILE A 1 110 ? 7.042 -20.001 -10.870 1.00 43.28 110 ILE A CA 1
ATOM 714 C C . ILE A 1 110 ? 7.472 -20.602 -9.534 1.00 44.89 110 ILE A C 1
ATOM 715 O O . ILE A 1 110 ? 7.083 -21.717 -9.193 1.00 47.86 110 ILE A O 1
ATOM 720 N N . ARG A 1 111 ? 8.261 -19.851 -8.773 1.00 42.90 111 ARG A N 1
ATOM 721 C CA . ARG A 1 111 ? 8.673 -20.279 -7.440 1.00 45.06 111 ARG A CA 1
ATOM 722 C C . ARG A 1 111 ? 7.681 -19.803 -6.384 1.00 42.85 111 ARG A C 1
ATOM 723 O O . ARG A 1 111 ? 7.834 -20.091 -5.196 1.00 45.58 111 ARG A O 1
ATOM 731 N N . GLY A 1 112 ? 6.661 -19.074 -6.818 1.00 39.57 112 GLY A N 1
ATOM 732 C CA . GLY A 1 112 ? 5.711 -18.496 -5.888 1.00 40.87 112 GLY A CA 1
ATOM 733 C C . GLY A 1 112 ? 6.153 -17.121 -5.429 1.00 40.27 112 GLY A C 1
ATOM 734 O O . GLY A 1 112 ? 7.283 -16.699 -5.697 1.00 38.92 112 GLY A O 1
ATOM 735 N N . PRO A 1 113 ? 5.265 -16.407 -4.730 1.00 42.16 113 PRO A N 1
ATOM 736 C CA . PRO A 1 113 ? 5.532 -15.024 -4.327 1.00 39.19 113 PRO A CA 1
ATOM 737 C C . PRO A 1 113 ? 6.611 -14.914 -3.262 1.00 37.66 113 PRO A C 1
ATOM 738 O O . PRO A 1 113 ? 6.838 -15.859 -2.503 1.00 36.67 113 PRO A O 1
ATOM 742 N N . VAL A 1 114 ? 7.277 -13.763 -3.230 1.00 32.95 114 VAL A N 1
ATOM 743 C CA . VAL A 1 114 ? 8.159 -13.400 -2.130 1.00 28.18 114 VAL A CA 1
ATOM 744 C C . VAL A 1 114 ? 7.300 -12.771 -1.037 1.00 31.20 114 VAL A C 1
ATOM 745 O O . VAL A 1 114 ? 6.407 -11.969 -1.322 1.00 33.30 114 VAL A O 1
ATOM 749 N N . ILE A 1 115 ? 7.557 -13.142 0.211 1.00 32.70 115 ILE A N 1
ATOM 750 C CA . ILE A 1 115 ? 6.823 -12.570 1.329 1.00 33.31 115 ILE A CA 1
ATOM 751 C C . ILE A 1 115 ? 7.661 -11.487 2.011 1.00 34.97 115 ILE A C 1
ATOM 752 O O . ILE A 1 115 ? 8.868 -11.643 2.180 1.00 33.83 115 ILE A O 1
ATOM 757 N N . ASN A 1 116 ? 7.013 -10.385 2.381 1.00 33.62 116 ASN A N 1
ATOM 758 C CA . ASN A 1 116 ? 7.688 -9.243 2.996 1.00 34.36 116 ASN A CA 1
ATOM 759 C C . ASN A 1 116 ? 8.101 -9.533 4.439 1.00 35.80 116 ASN A C 1
ATOM 760 O O . ASN A 1 116 ? 7.249 -9.743 5.302 1.00 39.32 116 ASN A O 1
ATOM 765 N N . PRO A 1 117 ? 9.418 -9.524 4.708 1.00 36.20 117 PRO A N 1
ATOM 766 C CA . PRO A 1 117 ? 9.955 -9.847 6.038 1.00 36.27 117 PRO A CA 1
ATOM 767 C C . PRO A 1 117 ? 9.824 -8.732 7.077 1.00 35.32 117 PRO A C 1
ATOM 768 O O . PRO A 1 117 ? 10.316 -8.909 8.191 1.00 36.46 117 PRO A O 1
ATOM 772 N N . LEU A 1 118 ? 9.184 -7.616 6.737 1.00 33.45 118 LEU A N 1
ATOM 773 C CA . LEU A 1 118 ? 8.883 -6.595 7.745 1.00 35.05 118 LEU A CA 1
ATOM 774 C C . LEU A 1 118 ? 7.754 -7.071 8.649 1.00 36.97 118 LEU A C 1
ATOM 775 O O . LEU A 1 118 ? 7.519 -6.508 9.722 1.00 33.49 118 LEU A O 1
ATOM 780 N N . TYR A 1 119 ? 7.060 -8.115 8.200 1.00 35.43 119 TYR A N 1
ATOM 781 C CA . TYR A 1 119 ? 5.926 -8.681 8.917 1.00 35.06 119 TYR A CA 1
ATOM 782 C C . TYR A 1 119 ? 6.174 -10.173 9.112 1.00 35.91 119 TYR A C 1
ATOM 783 O O . TYR A 1 119 ? 6.995 -10.757 8.408 1.00 41.48 119 TYR A O 1
ATOM 792 N N . PRO A 1 120 ? 5.475 -10.796 10.076 1.00 40.51 120 PRO A N 1
ATOM 793 C CA . PRO A 1 120 ? 5.510 -12.261 10.189 1.00 42.63 120 PRO A CA 1
ATOM 794 C C . PRO A 1 120 ? 5.093 -12.918 8.873 1.00 41.32 120 PRO A C 1
ATOM 795 O O . PRO A 1 120 ? 4.222 -12.395 8.179 1.00 40.17 120 PRO A O 1
ATOM 799 N N . HIS A 1 121 ? 5.707 -14.045 8.529 1.00 42.75 121 HIS A N 1
ATOM 800 C CA . HIS A 1 121 ? 5.493 -14.634 7.209 1.00 45.49 121 HIS A CA 1
ATOM 801 C C . HIS A 1 121 ? 4.059 -15.129 7.002 1.00 46.01 121 HIS A C 1
ATOM 802 O O . HIS A 1 121 ? 3.606 -15.273 5.868 1.00 41.63 121 HIS A O 1
ATOM 809 N N . GLU A 1 122 ? 3.342 -15.365 8.098 1.00 49.43 122 GLU A N 1
ATOM 810 C CA . GLU A 1 122 ? 1.952 -15.811 8.022 1.00 52.81 122 GLU A CA 1
ATOM 811 C C . GLU A 1 122 ? 1.017 -14.667 7.632 1.00 50.94 122 GLU A C 1
ATOM 812 O O . GLU A 1 122 ? -0.120 -14.898 7.226 1.00 50.72 122 GLU A O 1
ATOM 818 N N . ASP A 1 123 ? 1.500 -13.435 7.761 1.00 44.82 123 ASP A N 1
ATOM 819 C CA . ASP A 1 123 ? 0.730 -12.264 7.357 1.00 45.82 123 ASP A CA 1
ATOM 820 C C . ASP A 1 123 ? 0.611 -12.165 5.837 1.00 47.09 123 ASP A C 1
ATOM 821 O O . ASP A 1 123 ? -0.290 -11.501 5.321 1.00 48.60 123 ASP A O 1
ATOM 826 N N . LYS A 1 124 ? 1.530 -12.819 5.131 1.00 46.11 124 LYS A N 1
ATOM 827 C CA . LYS A 1 124 ? 1.506 -12.862 3.670 1.00 45.42 124 LYS A CA 1
ATOM 828 C C . LYS A 1 124 ? 1.461 -11.470 3.036 1.00 39.75 124 LYS A C 1
ATOM 829 O O . LYS A 1 124 ? 0.723 -11.250 2.080 1.00 41.28 124 LYS A O 1
ATOM 835 N N . LYS A 1 125 ? 2.236 -10.535 3.578 1.00 37.26 125 LYS A N 1
ATOM 836 C CA . LYS A 1 125 ? 2.299 -9.183 3.027 1.00 37.18 125 LYS A CA 1
ATOM 837 C C . LYS A 1 125 ? 3.188 -9.136 1.781 1.00 35.81 125 LYS A C 1
ATOM 838 O O . LYS A 1 125 ? 4.240 -9.779 1.737 1.00 35.74 125 LYS A O 1
ATOM 844 N N . ILE A 1 126 ? 2.769 -8.374 0.771 1.00 36.61 126 ILE A N 1
ATOM 845 C CA . ILE A 1 126 ? 3.554 -8.262 -0.458 1.00 41.62 126 ILE A CA 1
ATOM 846 C C . ILE A 1 126 ? 4.848 -7.497 -0.223 1.00 36.43 126 ILE A C 1
ATOM 847 O O . ILE A 1 126 ? 4.924 -6.616 0.638 1.00 37.67 126 ILE A O 1
ATOM 852 N N . MET A 1 127 ? 5.863 -7.847 -1.001 1.00 34.97 127 MET A N 1
ATOM 853 C CA . MET A 1 127 ? 7.162 -7.200 -0.929 1.00 31.80 127 MET A CA 1
ATOM 854 C C . MET A 1 127 ? 7.206 -6.029 -1.904 1.00 34.40 127 MET A C 1
ATOM 855 O O . MET A 1 127 ? 8.013 -5.109 -1.762 1.00 35.12 127 MET A O 1
ATOM 860 N N . GLY A 1 128 ? 6.323 -6.065 -2.896 1.00 34.99 128 GLY A N 1
ATOM 861 C CA . GLY A 1 128 ? 6.423 -5.162 -4.027 1.00 34.61 128 GLY A CA 1
ATOM 862 C C . GLY A 1 128 ? 7.345 -5.811 -5.042 1.00 32.75 128 GLY A C 1
ATOM 863 O O . GLY A 1 128 ? 8.015 -6.789 -4.718 1.00 31.25 128 GLY A O 1
ATOM 864 N N . GLY A 1 129 ? 7.382 -5.285 -6.263 1.00 29.81 129 GLY A N 1
ATOM 865 C CA . GLY A 1 129 ? 8.180 -5.890 -7.318 1.00 28.20 129 GLY A CA 1
ATOM 866 C C . GLY A 1 129 ? 8.630 -4.870 -8.350 1.00 33.06 129 GLY A C 1
ATOM 867 O O . GLY A 1 129 ? 8.276 -3.691 -8.253 1.00 28.14 129 GLY A O 1
ATOM 868 N N . SER A 1 130 ? 9.382 -5.312 -9.356 1.00 30.24 130 SER A N 1
ATOM 869 C CA . SER A 1 130 ? 9.672 -6.728 -9.582 1.00 29.26 130 SER A CA 1
ATOM 870 C C . SER A 1 130 ? 10.928 -7.249 -8.876 1.00 27.28 130 SER A C 1
ATOM 871 O O . SER A 1 130 ? 11.158 -8.460 -8.846 1.00 23.31 130 SER A O 1
ATOM 874 N N . SER A 1 131 ? 11.741 -6.355 -8.314 1.00 24.00 131 SER A N 1
ATOM 875 C CA . SER A 1 131 ? 12.923 -6.788 -7.553 1.00 25.25 131 SER A CA 1
ATOM 876 C C . SER A 1 131 ? 12.549 -7.193 -6.122 1.00 27.30 131 SER A C 1
ATOM 877 O O . SER A 1 131 ? 13.144 -6.710 -5.153 1.00 24.86 131 SER A O 1
ATOM 880 N N . SER A 1 132 ? 11.565 -8.084 -6.007 1.00 24.89 132 SER A N 1
ATOM 881 C CA . SER A 1 132 ? 11.017 -8.503 -4.720 1.00 25.66 132 SER A CA 1
ATOM 882 C C . SER A 1 132 ? 12.041 -9.206 -3.832 1.00 26.59 132 SER A C 1
ATOM 883 O O . SER A 1 132 ? 12.266 -8.801 -2.688 1.00 27.77 132 SER A O 1
ATOM 886 N N . GLY A 1 133 ? 12.644 -10.268 -4.354 1.00 27.59 133 GLY A N 1
ATOM 887 C CA . GLY A 1 133 ? 13.674 -10.992 -3.630 1.00 28.57 133 GLY A CA 1
ATOM 888 C C . GLY A 1 133 ? 14.856 -10.119 -3.234 1.00 26.97 133 GLY A C 1
ATOM 889 O O . GLY A 1 133 ? 15.396 -10.259 -2.130 1.00 26.38 133 GLY A O 1
ATOM 890 N N . ALA A 1 134 ? 15.257 -9.221 -4.131 1.00 22.14 134 ALA A N 1
ATOM 891 C CA . ALA A 1 134 ? 16.364 -8.303 -3.860 1.00 22.87 134 ALA A CA 1
ATOM 892 C C . ALA A 1 134 ? 16.131 -7.503 -2.576 1.00 26.94 134 ALA A C 1
ATOM 893 O O . ALA A 1 134 ? 16.978 -7.482 -1.679 1.00 28.43 134 ALA A O 1
ATOM 895 N N . ALA A 1 135 ? 14.973 -6.854 -2.497 1.00 27.54 135 ALA A N 1
ATOM 896 C CA . ALA A 1 135 ? 14.623 -6.022 -1.353 1.00 27.07 135 ALA A CA 1
ATOM 897 C C . ALA A 1 135 ? 14.528 -6.843 -0.065 1.00 29.01 135 ALA A C 1
ATOM 898 O O . ALA A 1 135 ? 15.028 -6.433 0.985 1.00 26.20 135 ALA A O 1
ATOM 900 N N . ALA A 1 136 ? 13.878 -7.998 -0.154 1.00 28.82 136 ALA A N 1
ATOM 901 C CA . ALA A 1 136 ? 13.722 -8.882 0.999 1.00 30.31 136 ALA A CA 1
ATOM 902 C C . ALA A 1 136 ? 15.075 -9.336 1.545 1.00 31.24 136 ALA A C 1
ATOM 903 O O . ALA A 1 136 ? 15.275 -9.392 2.758 1.00 30.73 136 ALA A O 1
ATOM 905 N N . SER A 1 137 ? 16.003 -9.648 0.647 1.00 28.75 137 SER A N 1
ATOM 906 C CA . SER A 1 137 ? 17.314 -10.144 1.060 1.00 30.83 137 SER A CA 1
ATOM 907 C C . SER A 1 137 ? 18.098 -9.080 1.825 1.00 31.18 137 SER A C 1
ATOM 908 O O . SER A 1 137 ? 18.939 -9.400 2.662 1.00 30.70 137 SER A O 1
ATOM 911 N N . VAL A 1 138 ? 17.809 -7.815 1.538 1.00 30.57 138 VAL A N 1
ATOM 912 C CA . VAL A 1 138 ? 18.462 -6.708 2.226 1.00 28.54 138 VAL A CA 1
ATOM 913 C C . VAL A 1 138 ? 17.742 -6.401 3.537 1.00 27.54 138 VAL A C 1
ATOM 914 O O . VAL A 1 138 ? 18.379 -6.171 4.568 1.00 28.12 138 VAL A O 1
ATOM 918 N N . ALA A 1 139 ? 16.412 -6.406 3.491 1.00 23.80 139 ALA A N 1
ATOM 919 C CA . ALA A 1 139 ? 15.601 -6.157 4.675 1.00 30.45 139 ALA A CA 1
ATOM 920 C C . ALA A 1 139 ? 15.894 -7.173 5.779 1.00 35.69 139 ALA A C 1
ATOM 921 O O . ALA A 1 139 ? 15.862 -6.827 6.959 1.00 33.24 139 ALA A O 1
ATOM 923 N N . CYS A 1 140 ? 16.193 -8.411 5.378 1.00 34.65 140 CYS A N 1
ATOM 924 C CA . CYS A 1 140 ? 16.467 -9.518 6.300 1.00 40.09 140 CYS A CA 1
ATOM 925 C C . CYS A 1 140 ? 17.890 -9.523 6.847 1.00 37.91 140 CYS A C 1
ATOM 926 O O . CYS A 1 140 ? 18.210 -10.350 7.699 1.00 38.85 140 CYS A O 1
ATOM 929 N N . ASP A 1 141 ? 18.743 -8.642 6.329 1.00 33.67 141 ASP A N 1
ATOM 930 C CA . ASP A 1 141 ? 20.165 -8.630 6.680 1.00 32.57 141 ASP A CA 1
ATOM 931 C C . ASP A 1 141 ? 20.849 -9.935 6.274 1.00 32.99 141 ASP A C 1
ATOM 932 O O . ASP A 1 141 ? 21.668 -10.473 7.015 1.00 37.79 141 ASP A O 1
ATOM 937 N N . LEU A 1 142 ? 20.497 -10.441 5.096 1.00 32.76 142 LEU A N 1
ATOM 938 C CA . LEU A 1 142 ? 21.123 -11.641 4.546 1.00 34.17 142 LEU A CA 1
ATOM 939 C C . LEU A 1 142 ? 22.331 -11.271 3.692 1.00 36.93 142 LEU A C 1
ATOM 940 O O . LEU A 1 142 ? 23.292 -12.039 3.591 1.00 37.30 142 LEU A O 1
ATOM 945 N N . VAL A 1 143 ? 22.259 -10.102 3.056 1.00 34.40 143 VAL A N 1
ATOM 946 C CA . VAL A 1 143 ? 23.334 -9.606 2.201 1.00 31.90 143 VAL A CA 1
ATOM 947 C C . VAL A 1 143 ? 23.645 -8.151 2.535 1.00 32.70 143 VAL A C 1
ATOM 948 O O . VAL A 1 143 ? 22.821 -7.459 3.127 1.00 32.81 143 VAL A O 1
ATOM 952 N N . ASP A 1 144 ? 24.833 -7.691 2.159 1.00 33.25 144 ASP A N 1
ATOM 953 C CA . ASP A 1 144 ? 25.201 -6.292 2.364 1.00 35.71 144 ASP A CA 1
ATOM 954 C C . ASP A 1 144 ? 24.459 -5.378 1.399 1.00 31.15 144 ASP A C 1
ATOM 955 O O . ASP A 1 144 ? 24.053 -4.272 1.760 1.00 30.59 144 ASP A O 1
ATOM 960 N N . PHE A 1 145 ? 24.290 -5.844 0.166 1.00 27.01 145 PHE A N 1
ATOM 961 C CA . PHE A 1 145 ? 23.521 -5.108 -0.827 1.00 26.30 145 PHE A CA 1
ATOM 962 C C . PHE A 1 145 ? 22.955 -6.056 -1.880 1.00 27.05 145 PHE A C 1
ATOM 963 O O . PHE A 1 145 ? 23.363 -7.215 -1.979 1.00 25.16 145 PHE A O 1
ATOM 971 N N . ALA A 1 146 ? 22.016 -5.560 -2.672 1.00 24.57 146 ALA A N 1
ATOM 972 C CA . ALA A 1 146 ? 21.445 -6.355 -3.753 1.00 26.55 146 ALA A CA 1
ATOM 973 C C . ALA A 1 146 ? 21.424 -5.560 -5.049 1.00 24.57 146 ALA A C 1
ATOM 974 O O . ALA A 1 146 ? 21.236 -4.347 -5.030 1.00 24.59 146 ALA A O 1
ATOM 976 N N . LEU A 1 147 ? 21.637 -6.243 -6.170 1.00 27.88 147 LEU A N 1
ATOM 977 C CA . LEU A 1 147 ? 21.353 -5.657 -7.475 1.00 23.30 147 LEU A CA 1
ATOM 978 C C . LEU A 1 147 ? 19.960 -6.080 -7.913 1.00 26.51 147 LEU A C 1
ATOM 979 O O . LEU A 1 147 ? 19.586 -7.253 -7.788 1.00 24.02 147 LEU A O 1
ATOM 984 N N . GLY A 1 148 ? 19.195 -5.119 -8.419 1.00 25.69 148 GLY A N 1
ATOM 985 C CA . GLY A 1 148 ? 17.927 -5.408 -9.060 1.00 27.14 148 GLY A CA 1
ATOM 986 C C . GLY A 1 148 ? 17.875 -4.666 -10.379 1.00 24.09 148 GLY A C 1
ATOM 987 O O . GLY A 1 148 ? 18.889 -4.124 -10.835 1.00 20.40 148 GLY A O 1
ATOM 988 N N . THR A 1 149 ? 16.701 -4.644 -11.000 1.00 22.42 149 THR A N 1
ATOM 989 C CA . THR A 1 149 ? 16.487 -3.837 -12.192 1.00 21.15 149 THR A CA 1
ATOM 990 C C . THR A 1 149 ? 15.242 -2.991 -12.006 1.00 21.36 149 THR A C 1
ATOM 991 O O . THR A 1 149 ? 14.291 -3.411 -11.352 1.00 21.52 149 THR A O 1
ATOM 995 N N . ASP A 1 150 ? 15.259 -1.795 -12.580 1.00 19.92 150 ASP A N 1
ATOM 996 C CA . ASP A 1 150 ? 14.155 -0.856 -12.433 1.00 19.94 150 ASP A CA 1
ATOM 997 C C . ASP A 1 150 ? 13.714 -0.387 -13.819 1.00 24.15 150 ASP A C 1
ATOM 998 O O . ASP A 1 150 ? 14.459 0.298 -14.523 1.00 22.14 150 ASP A O 1
ATOM 1003 N N . THR A 1 151 ? 12.503 -0.754 -14.215 1.00 21.92 151 THR A N 1
ATOM 1004 C CA . THR A 1 151 ? 12.007 -0.361 -15.529 1.00 25.47 151 THR A CA 1
ATOM 1005 C C . THR A 1 151 ? 10.960 0.740 -15.387 1.00 31.80 151 THR A C 1
ATOM 1006 O O . THR A 1 151 ? 10.926 1.692 -16.172 1.00 33.89 151 THR A O 1
ATOM 1010 N N . GLY A 1 152 ? 10.124 0.618 -14.365 1.00 24.61 152 GLY A N 1
ATOM 1011 C CA . GLY A 1 152 ? 9.147 1.647 -14.062 1.00 24.19 152 GLY A CA 1
ATOM 1012 C C . GLY A 1 152 ? 8.994 1.864 -12.570 1.00 25.49 152 GLY A C 1
ATOM 1013 O O . GLY A 1 152 ? 8.001 2.432 -12.126 1.00 30.24 152 GLY A O 1
ATOM 1014 N N . GLY A 1 153 ? 9.982 1.416 -11.799 1.00 24.03 153 GLY A N 1
ATOM 1015 C CA . GLY A 1 153 ? 9.963 1.554 -10.350 1.00 26.23 153 GLY A CA 1
ATOM 1016 C C . GLY A 1 153 ? 10.304 0.256 -9.641 1.00 24.07 153 GLY A C 1
ATOM 1017 O O . GLY A 1 153 ? 10.207 0.158 -8.416 1.00 23.78 153 GLY A O 1
ATOM 1018 N N . SER A 1 154 ? 10.757 -0.729 -10.412 1.00 23.08 154 SER A N 1
ATOM 1019 C CA A SER A 1 154 ? 10.951 -2.077 -9.887 0.50 23.18 154 SER A CA 1
ATOM 1020 C CA B SER A 1 154 ? 10.962 -2.079 -9.898 0.50 23.19 154 SER A CA 1
ATOM 1021 C C . SER A 1 154 ? 12.120 -2.241 -8.914 1.00 24.25 154 SER A C 1
ATOM 1022 O O . SER A 1 154 ? 12.296 -3.311 -8.343 1.00 26.49 154 SER A O 1
ATOM 1027 N N . VAL A 1 155 ? 12.925 -1.196 -8.729 1.00 19.37 155 VAL A N 1
ATOM 1028 C CA . VAL A 1 155 ? 13.907 -1.218 -7.645 1.00 18.90 155 VAL A CA 1
ATOM 1029 C C . VAL A 1 155 ? 13.428 -0.361 -6.469 1.00 22.09 155 VAL A C 1
ATOM 1030 O O . VAL A 1 155 ? 13.490 -0.776 -5.305 1.00 21.94 155 VAL A O 1
ATOM 1034 N N . ARG A 1 156 ? 12.931 0.830 -6.788 1.00 21.70 156 ARG A N 1
ATOM 1035 C CA . ARG A 1 156 ? 12.511 1.801 -5.783 1.00 21.95 156 ARG A CA 1
ATOM 1036 C C . ARG A 1 156 ? 11.305 1.353 -4.957 1.00 21.09 156 ARG A C 1
ATOM 1037 O O . ARG A 1 156 ? 11.254 1.574 -3.747 1.00 22.13 156 ARG A O 1
ATOM 1045 N N . LEU A 1 157 ? 10.339 0.725 -5.613 1.00 19.90 157 LEU A N 1
ATOM 1046 C CA . LEU A 1 157 ? 9.110 0.313 -4.939 1.00 20.42 157 LEU A CA 1
ATOM 1047 C C . LEU A 1 157 ? 9.325 -0.842 -3.942 1.00 20.46 157 LEU A C 1
ATOM 1048 O O . LEU A 1 157 ? 8.883 -0.751 -2.791 1.00 21.25 157 LEU A O 1
ATOM 1053 N N . PRO A 1 158 ? 9.998 -1.933 -4.365 1.00 19.84 158 PRO A N 1
ATOM 1054 C CA . PRO A 1 158 ? 10.260 -2.952 -3.341 1.00 21.29 158 PRO A CA 1
ATOM 1055 C C . PRO A 1 158 ? 11.176 -2.454 -2.220 1.00 23.30 158 PRO A C 1
ATOM 1056 O O . PRO A 1 158 ? 10.989 -2.855 -1.074 1.00 23.43 158 PRO A O 1
ATOM 1060 N N . ALA A 1 159 ? 12.138 -1.592 -2.539 1.00 24.03 159 ALA A N 1
ATOM 1061 C CA . ALA A 1 159 ? 12.999 -1.017 -1.509 1.00 23.55 159 ALA A CA 1
ATOM 1062 C C . ALA A 1 159 ? 12.175 -0.222 -0.501 1.00 28.05 159 ALA A C 1
ATOM 1063 O O . ALA A 1 159 ? 12.418 -0.286 0.711 1.00 28.04 159 ALA A O 1
ATOM 1065 N N . CYS A 1 160 ? 11.204 0.536 -1.011 1.00 23.58 160 CYS A N 1
ATOM 1066 C CA . CYS A 1 160 ? 10.296 1.287 -0.156 1.00 22.69 160 CYS A CA 1
ATOM 1067 C C . CYS A 1 160 ? 9.546 0.360 0.802 1.00 27.73 160 CYS A C 1
ATOM 1068 O O . CYS A 1 160 ? 9.458 0.632 2.006 1.00 22.93 160 CYS A O 1
ATOM 1071 N N . TYR A 1 161 ? 9.028 -0.744 0.266 1.00 25.74 161 TYR A N 1
ATOM 1072 C CA . TYR A 1 161 ? 8.262 -1.699 1.066 1.00 28.31 161 TYR A CA 1
ATOM 1073 C C . TYR A 1 161 ? 9.111 -2.520 2.034 1.00 27.99 161 TYR A C 1
ATOM 1074 O O . TYR A 1 161 ? 8.582 -3.129 2.958 1.00 28.64 161 TYR A O 1
ATOM 1083 N N . GLY A 1 162 ? 10.423 -2.541 1.817 1.00 29.54 162 GLY A N 1
ATOM 1084 C CA . GLY A 1 162 ? 11.323 -3.223 2.730 1.00 26.91 162 GLY A CA 1
ATOM 1085 C C . GLY A 1 162 ? 12.023 -2.275 3.680 1.00 29.05 162 GLY A C 1
ATOM 1086 O O . GLY A 1 162 ? 12.850 -2.696 4.490 1.00 31.12 162 GLY A O 1
ATOM 1087 N N . SER A 1 163 ? 11.687 -0.992 3.569 1.00 26.58 163 SER A N 1
ATOM 1088 C CA . SER A 1 163 ? 12.285 0.057 4.391 1.00 26.59 163 SER A CA 1
ATOM 1089 C C . SER A 1 163 ? 13.808 0.107 4.247 1.00 27.84 163 SER A C 1
ATOM 1090 O O . SER A 1 163 ? 14.533 0.237 5.236 1.00 28.60 163 SER A O 1
ATOM 1093 N N . VAL A 1 164 ? 14.286 -0.002 3.012 1.00 27.39 164 VAL A N 1
ATOM 1094 C CA . VAL A 1 164 ? 15.712 0.108 2.729 1.00 27.89 164 VAL A CA 1
ATOM 1095 C C . VAL A 1 164 ? 15.947 1.098 1.592 1.00 24.98 164 VAL A C 1
ATOM 1096 O O . VAL A 1 164 ? 15.007 1.504 0.904 1.00 22.95 164 VAL A O 1
ATOM 1100 N N . LEU A 1 165 ? 17.204 1.484 1.393 1.00 21.87 165 LEU A N 1
ATOM 1101 C CA . LEU A 1 165 ? 17.558 2.356 0.280 1.00 20.63 165 LEU A CA 1
ATOM 1102 C C . LEU A 1 165 ? 17.463 1.617 -1.056 1.00 23.10 165 LEU A C 1
ATOM 1103 O O . LEU A 1 165 ? 17.954 0.500 -1.193 1.00 24.51 165 LEU A O 1
ATOM 1108 N N . GLY A 1 166 ? 16.844 2.254 -2.044 1.00 22.11 166 GLY A N 1
ATOM 1109 C CA . GLY A 1 166 ? 16.765 1.686 -3.379 1.00 23.31 166 GLY A CA 1
ATOM 1110 C C . GLY A 1 166 ? 17.107 2.728 -4.421 1.00 23.17 166 GLY A C 1
ATOM 1111 O O . GLY A 1 166 ? 16.339 3.666 -4.657 1.00 21.60 166 GLY A O 1
ATOM 1112 N N . PHE A 1 167 ? 18.269 2.569 -5.046 1.00 18.24 167 PHE A N 1
ATOM 1113 C CA . PHE A 1 167 ? 18.758 3.570 -5.985 1.00 19.22 167 PHE A CA 1
ATOM 1114 C C . PHE A 1 167 ? 18.639 3.112 -7.432 1.00 19.67 167 PHE A C 1
ATOM 1115 O O . PHE A 1 167 ? 19.146 2.052 -7.808 1.00 19.06 167 PHE A O 1
ATOM 1123 N N . LYS A 1 168 ? 17.943 3.918 -8.224 1.00 17.85 168 LYS A N 1
ATOM 1124 C CA . LYS A 1 168 ? 17.926 3.774 -9.674 1.00 19.28 168 LYS A CA 1
ATOM 1125 C C . LYS A 1 168 ? 18.744 4.904 -10.286 1.00 19.88 168 LYS A C 1
ATOM 1126 O O . LYS A 1 168 ? 18.302 6.050 -10.306 1.00 20.16 168 LYS A O 1
ATOM 1132 N N . PRO A 1 169 ? 19.942 4.585 -10.791 1.00 18.65 169 PRO A N 1
ATOM 1133 C CA . PRO A 1 169 ? 20.835 5.609 -11.343 1.00 20.01 169 PRO A CA 1
ATOM 1134 C C . PRO A 1 169 ? 20.325 6.139 -12.682 1.00 20.13 169 PRO A C 1
ATOM 1135 O O . PRO A 1 169 ? 19.351 5.607 -13.226 1.00 18.83 169 PRO A O 1
ATOM 1139 N N . SER A 1 170 ? 20.970 7.184 -13.194 1.00 16.01 170 SER A N 1
ATOM 1140 C CA . SER A 1 170 ? 20.676 7.689 -14.531 1.00 16.91 170 SER A CA 1
ATOM 1141 C C . SER A 1 170 ? 20.747 6.556 -15.542 1.00 18.66 170 SER A C 1
ATOM 1142 O O . SER A 1 170 ? 21.583 5.645 -15.419 1.00 20.93 170 SER A O 1
ATOM 1145 N N . TYR A 1 171 ? 19.870 6.610 -16.536 1.00 19.57 171 TYR A N 1
ATOM 1146 C CA . TYR A 1 171 ? 19.902 5.646 -17.626 1.00 22.02 171 TYR A CA 1
ATOM 1147 C C . TYR A 1 171 ? 21.289 5.579 -18.269 1.00 19.05 171 TYR A C 1
ATOM 1148 O O . TYR A 1 171 ? 21.906 6.610 -18.555 1.00 18.89 171 TYR A O 1
ATOM 1157 N N . GLY A 1 172 ? 21.781 4.359 -18.481 1.00 19.27 172 GLY A N 1
ATOM 1158 C CA . GLY A 1 172 ? 23.024 4.156 -19.212 1.00 17.84 172 GLY A CA 1
ATOM 1159 C C . GLY A 1 172 ? 24.318 4.227 -18.418 1.00 20.60 172 GLY A C 1
ATOM 1160 O O . GLY A 1 172 ? 25.394 3.951 -18.958 1.00 23.70 172 GLY A O 1
ATOM 1161 N N . ARG A 1 173 ? 24.235 4.582 -17.140 1.00 18.39 173 ARG A N 1
ATOM 1162 C CA . ARG A 1 173 ? 25.434 4.620 -16.302 1.00 20.48 173 ARG A CA 1
ATOM 1163 C C . ARG A 1 173 ? 25.979 3.220 -16.016 1.00 20.08 173 ARG A C 1
ATOM 1164 O O . ARG A 1 173 ? 27.183 2.971 -16.130 1.00 22.73 173 ARG A O 1
ATOM 1172 N N . LEU A 1 174 ? 25.083 2.311 -15.646 1.00 19.31 174 LEU A N 1
ATOM 1173 C CA . LEU A 1 174 ? 25.457 0.929 -15.368 1.00 21.21 174 LEU A CA 1
ATOM 1174 C C . LEU A 1 174 ? 25.156 0.070 -16.583 1.00 20.50 174 LEU A C 1
ATOM 1175 O O . LEU A 1 174 ? 24.145 0.271 -17.252 1.00 19.05 174 LEU A O 1
ATOM 1180 N N . SER A 1 175 ? 26.038 -0.885 -16.865 1.00 20.25 175 SER A N 1
ATOM 1181 C CA . SER A 1 175 ? 25.908 -1.721 -18.056 1.00 22.60 175 SER A CA 1
ATOM 1182 C C . SER A 1 175 ? 24.697 -2.648 -18.019 1.00 21.49 175 SER A C 1
ATOM 1183 O O . SER A 1 175 ? 24.398 -3.247 -16.986 1.00 20.01 175 SER A O 1
ATOM 1186 N N . ARG A 1 176 ? 24.021 -2.781 -19.158 1.00 19.96 176 ARG A N 1
ATOM 1187 C CA . ARG A 1 176 ? 22.931 -3.739 -19.291 1.00 20.82 176 ARG A CA 1
ATOM 1188 C C . ARG A 1 176 ? 23.334 -5.005 -20.051 1.00 22.64 176 ARG A C 1
ATOM 1189 O O . ARG A 1 176 ? 22.481 -5.845 -20.359 1.00 23.80 176 ARG A O 1
ATOM 1197 N N . PHE A 1 177 ? 24.621 -5.148 -20.357 1.00 18.86 177 PHE A N 1
ATOM 1198 C CA . PHE A 1 177 ? 25.088 -6.382 -20.986 1.00 19.97 177 PHE A CA 1
ATOM 1199 C C . PHE A 1 177 ? 24.864 -7.529 -20.010 1.00 22.99 177 PHE A C 1
ATOM 1200 O O . PHE A 1 177 ? 25.359 -7.499 -18.888 1.00 23.15 177 PHE A O 1
ATOM 1208 N N . GLY A 1 178 ? 24.080 -8.518 -20.425 1.00 20.28 178 GLY A N 1
ATOM 1209 C CA . GLY A 1 178 ? 23.782 -9.645 -19.566 1.00 19.84 178 GLY A CA 1
ATOM 1210 C C . GLY A 1 178 ? 22.550 -9.422 -18.710 1.00 23.99 178 GLY A C 1
ATOM 1211 O O . GLY A 1 178 ? 22.181 -10.274 -17.905 1.00 25.19 178 GLY A O 1
ATOM 1212 N N . VAL A 1 179 ? 21.909 -8.272 -18.885 1.00 24.68 179 VAL A N 1
ATOM 1213 C CA . VAL A 1 179 ? 20.687 -7.976 -18.157 1.00 24.28 179 VAL A CA 1
ATOM 1214 C C . VAL A 1 179 ? 19.507 -8.279 -19.067 1.00 23.25 179 VAL A C 1
ATOM 1215 O O . VAL A 1 179 ? 19.293 -7.597 -20.066 1.00 29.00 179 VAL A O 1
ATOM 1219 N N . ILE A 1 180 ? 18.760 -9.322 -18.735 1.00 23.46 180 ILE A N 1
ATOM 1220 C CA . ILE A 1 180 ? 17.710 -9.802 -19.623 1.00 24.24 180 ILE A CA 1
ATOM 1221 C C . ILE A 1 180 ? 16.646 -8.733 -19.851 1.00 29.88 180 ILE A C 1
ATOM 1222 O O . ILE A 1 180 ? 16.085 -8.181 -18.904 1.00 26.62 180 ILE A O 1
ATOM 1227 N N . ALA A 1 181 ? 16.410 -8.437 -21.127 1.00 29.61 181 ALA A N 1
ATOM 1228 C CA . ALA A 1 181 ? 15.624 -7.286 -21.549 1.00 32.44 181 ALA A CA 1
ATOM 1229 C C . ALA A 1 181 ? 14.138 -7.397 -21.231 1.00 32.47 181 ALA A C 1
ATOM 1230 O O . ALA A 1 181 ? 13.505 -8.422 -21.480 1.00 34.32 181 ALA A O 1
ATOM 1232 N N . TYR A 1 182 ? 13.597 -6.318 -20.681 1.00 27.07 182 TYR A N 1
ATOM 1233 C CA . TYR A 1 182 ? 12.162 -6.146 -20.540 1.00 30.44 182 TYR A CA 1
ATOM 1234 C C . TYR A 1 182 ? 11.820 -5.009 -21.496 1.00 30.11 182 TYR A C 1
ATOM 1235 O O . TYR A 1 182 ? 11.253 -5.230 -22.571 1.00 24.66 182 TYR A O 1
ATOM 1244 N N . SER A 1 183 ? 12.194 -3.796 -21.108 1.00 26.24 183 SER A N 1
ATOM 1245 C CA . SER A 1 183 ? 12.008 -2.628 -21.955 1.00 26.52 183 SER A CA 1
ATOM 1246 C C . SER A 1 183 ? 13.308 -1.822 -21.978 1.00 25.86 183 SER A C 1
ATOM 1247 O O . SER A 1 183 ? 13.602 -1.069 -21.051 1.00 26.84 183 SER A O 1
ATOM 1250 N N . GLN A 1 184 ? 14.075 -1.983 -23.051 1.00 17.91 184 GLN A N 1
ATOM 1251 C CA . GLN A 1 184 ? 15.453 -1.494 -23.115 1.00 15.61 184 GLN A CA 1
ATOM 1252 C C . GLN A 1 184 ? 15.633 0.018 -22.994 1.00 17.99 184 GLN A C 1
ATOM 1253 O O . GLN A 1 184 ? 16.678 0.475 -22.534 1.00 23.66 184 GLN A O 1
ATOM 1259 N N . SER A 1 185 ? 14.643 0.797 -23.417 1.00 21.25 185 SER A N 1
ATOM 1260 C CA . SER A 1 185 ? 14.755 2.256 -23.312 1.00 21.75 185 SER A CA 1
ATOM 1261 C C . SER A 1 185 ? 14.461 2.729 -21.885 1.00 22.41 185 SER A C 1
ATOM 1262 O O . SER A 1 185 ? 14.608 3.912 -21.566 1.00 21.45 185 SER A O 1
ATOM 1265 N N . LEU A 1 186 ? 14.054 1.796 -21.031 1.00 21.88 186 LEU A N 1
ATOM 1266 C CA . LEU A 1 186 ? 13.647 2.124 -19.665 1.00 25.40 186 LEU A CA 1
ATOM 1267 C C . LEU A 1 186 ? 14.417 1.322 -18.620 1.00 24.79 186 LEU A C 1
ATOM 1268 O O . LEU A 1 186 ? 14.647 1.812 -17.517 1.00 27.06 186 LEU A O 1
ATOM 1273 N N . ASP A 1 187 ? 14.804 0.093 -18.969 1.00 24.06 187 ASP A N 1
ATOM 1274 C CA . ASP A 1 187 ? 15.524 -0.795 -18.047 1.00 21.15 187 ASP A CA 1
ATOM 1275 C C . ASP A 1 187 ? 16.760 -0.113 -17.461 1.00 23.00 187 ASP A C 1
ATOM 1276 O O . ASP A 1 187 ? 17.559 0.470 -18.193 1.00 23.71 187 ASP A O 1
ATOM 1281 N N . THR A 1 188 ? 16.918 -0.199 -16.142 1.00 22.14 188 THR A N 1
ATOM 1282 C CA . THR A 1 188 ? 18.109 0.309 -15.472 1.00 19.72 188 THR A CA 1
ATOM 1283 C C . THR A 1 188 ? 18.504 -0.619 -14.325 1.00 21.70 188 THR A C 1
ATOM 1284 O O . THR A 1 188 ? 17.646 -1.048 -13.549 1.00 22.34 188 THR A O 1
ATOM 1288 N N . VAL A 1 189 ? 19.794 -0.943 -14.225 1.00 21.40 189 VAL A N 1
ATOM 1289 C CA . VAL A 1 189 ? 20.276 -1.737 -13.103 1.00 19.13 189 VAL A CA 1
ATOM 1290 C C . VAL A 1 189 ? 20.238 -0.861 -11.863 1.00 22.41 189 VAL A C 1
ATOM 1291 O O . VAL A 1 189 ? 20.662 0.298 -11.904 1.00 21.04 189 VAL A O 1
ATOM 1295 N N . GLY A 1 190 ? 19.718 -1.407 -10.769 1.00 19.07 190 GLY A N 1
ATOM 1296 C CA . GLY A 1 190 ? 19.589 -0.658 -9.532 1.00 18.10 190 GLY A CA 1
ATOM 1297 C C . GLY A 1 190 ? 20.240 -1.331 -8.344 1.00 18.69 190 GLY A C 1
ATOM 1298 O O . GLY A 1 190 ? 20.582 -2.513 -8.397 1.00 22.35 190 GLY A O 1
ATOM 1299 N N . ILE A 1 191 ? 20.409 -0.569 -7.266 1.00 20.39 191 ILE A N 1
ATOM 1300 C CA . ILE A 1 191 ? 21.119 -1.031 -6.082 1.00 17.00 191 ILE A CA 1
ATOM 1301 C C . ILE A 1 191 ? 20.274 -0.828 -4.830 1.00 20.26 191 ILE A C 1
ATOM 1302 O O . ILE A 1 191 ? 19.698 0.240 -4.622 1.00 23.04 191 ILE A O 1
ATOM 1307 N N . LEU A 1 192 ? 20.197 -1.864 -4.003 1.00 25.00 192 LEU A N 1
ATOM 1308 C CA . LEU A 1 192 ? 19.450 -1.800 -2.753 1.00 23.18 192 LEU A CA 1
ATOM 1309 C C . LEU A 1 192 ? 20.378 -2.107 -1.584 1.00 25.51 192 LEU A C 1
ATOM 1310 O O . LEU A 1 192 ? 21.208 -3.017 -1.668 1.00 25.43 192 LEU A O 1
ATOM 1315 N N . SER A 1 193 ? 20.237 -1.346 -0.501 1.00 24.94 193 SER A N 1
ATOM 1316 C CA . SER A 1 193 ? 21.058 -1.540 0.694 1.00 26.95 193 SER A CA 1
ATOM 1317 C C . SER A 1 193 ? 20.495 -0.753 1.871 1.00 24.94 193 SER A C 1
ATOM 1318 O O . SER A 1 193 ? 19.699 0.162 1.687 1.00 24.76 193 SER A O 1
ATOM 1321 N N . LYS A 1 194 ? 20.906 -1.114 3.082 1.00 25.58 194 LYS A N 1
ATOM 1322 C CA . LYS A 1 194 ? 20.563 -0.333 4.261 1.00 30.83 194 LYS A CA 1
ATOM 1323 C C . LYS A 1 194 ? 21.597 0.771 4.504 1.00 30.42 194 LYS A C 1
ATOM 1324 O O . LYS A 1 194 ? 21.303 1.785 5.140 1.00 30.64 194 LYS A O 1
ATOM 1330 N N . LYS A 1 195 ? 22.796 0.581 3.965 1.00 26.94 195 LYS A N 1
ATOM 1331 C CA . LYS A 1 195 ? 23.910 1.487 4.234 1.00 31.50 195 LYS A CA 1
ATOM 1332 C C . LYS A 1 195 ? 24.255 2.338 3.020 1.00 25.76 195 LYS A C 1
ATOM 1333 O O . LYS A 1 195 ? 24.622 1.813 1.971 1.00 27.00 195 LYS A O 1
ATOM 1339 N N . ILE A 1 196 ? 24.146 3.655 3.168 1.00 26.99 196 ILE A N 1
ATOM 1340 C CA . ILE A 1 196 ? 24.407 4.570 2.058 1.00 29.04 196 ILE A CA 1
ATOM 1341 C C . ILE A 1 196 ? 25.870 4.508 1.610 1.00 29.18 196 ILE A C 1
ATOM 1342 O O . ILE A 1 196 ? 26.179 4.702 0.436 1.00 28.87 196 ILE A O 1
ATOM 1347 N N A ASN A 1 197 ? 26.774 4.226 2.543 0.50 28.86 197 ASN A N 1
ATOM 1348 N N B ASN A 1 197 ? 26.756 4.232 2.562 0.50 28.87 197 ASN A N 1
ATOM 1349 C CA A ASN A 1 197 ? 28.187 4.128 2.196 0.50 30.12 197 ASN A CA 1
ATOM 1350 C CA B ASN A 1 197 ? 28.181 4.092 2.296 0.50 31.18 197 ASN A CA 1
ATOM 1351 C C A ASN A 1 197 ? 28.472 2.925 1.304 0.50 28.54 197 ASN A C 1
ATOM 1352 C C B ASN A 1 197 ? 28.473 2.933 1.347 0.50 28.92 197 ASN A C 1
ATOM 1353 O O A ASN A 1 197 ? 29.264 3.010 0.363 0.50 26.13 197 ASN A O 1
ATOM 1354 O O B ASN A 1 197 ? 29.264 3.058 0.409 0.50 26.39 197 ASN A O 1
ATOM 1363 N N . VAL A 1 198 ? 27.818 1.806 1.600 1.00 30.27 198 VAL A N 1
ATOM 1364 C CA . VAL A 1 198 ? 27.973 0.613 0.785 1.00 29.54 198 VAL A CA 1
ATOM 1365 C C . VAL A 1 198 ? 27.388 0.854 -0.598 1.00 23.96 198 VAL A C 1
ATOM 1366 O O . VAL A 1 198 ? 27.996 0.508 -1.608 1.00 26.90 198 VAL A O 1
ATOM 1370 N N . LEU A 1 199 ? 26.215 1.481 -0.637 1.00 27.91 199 LEU A N 1
ATOM 1371 C CA . LEU A 1 199 ? 25.536 1.771 -1.896 1.00 25.70 199 LEU A CA 1
ATOM 1372 C C . LEU A 1 199 ? 26.373 2.676 -2.803 1.00 23.34 199 LEU A C 1
ATOM 1373 O O . LEU A 1 199 ? 26.421 2.476 -4.018 1.00 23.79 199 LEU A O 1
ATOM 1378 N N . ARG A 1 200 ? 27.031 3.673 -2.219 1.00 20.01 200 ARG A N 1
ATOM 1379 C CA . ARG A 1 200 ? 27.871 4.566 -3.019 1.00 22.83 200 ARG A CA 1
ATOM 1380 C C . ARG A 1 200 ? 29.093 3.834 -3.566 1.00 24.44 200 ARG A C 1
ATOM 1381 O O . ARG A 1 200 ? 29.478 4.035 -4.720 1.00 25.96 200 ARG A O 1
ATOM 1389 N N . LYS A 1 201 ? 29.704 2.990 -2.739 1.00 27.45 201 LYS A N 1
ATOM 1390 C CA . LYS A 1 201 ? 30.856 2.207 -3.188 1.00 28.76 201 LYS A CA 1
ATOM 1391 C C . LYS A 1 201 ? 30.491 1.278 -4.352 1.00 29.57 201 LYS A C 1
ATOM 1392 O O . LYS A 1 201 ? 31.244 1.153 -5.323 1.00 30.59 201 LYS A O 1
ATOM 1398 N N . VAL A 1 202 ? 29.333 0.631 -4.254 1.00 23.96 202 VAL A N 1
ATOM 1399 C CA . VAL A 1 202 ? 28.880 -0.266 -5.307 1.00 22.35 202 VAL A CA 1
ATOM 1400 C C . VAL A 1 202 ? 28.588 0.516 -6.586 1.00 22.50 202 VAL A C 1
ATOM 1401 O O . VAL A 1 202 ? 28.966 0.102 -7.681 1.00 27.41 202 VAL A O 1
ATOM 1405 N N . PHE A 1 203 ? 27.917 1.654 -6.441 1.00 21.68 203 PHE A N 1
ATOM 1406 C CA . PHE A 1 203 ? 27.630 2.505 -7.584 1.00 22.51 203 PHE A CA 1
ATOM 1407 C C . PHE A 1 203 ? 28.923 2.945 -8.266 1.00 26.45 203 PHE A C 1
ATOM 1408 O O . PHE A 1 203 ? 29.025 2.904 -9.497 1.00 24.78 203 PHE A O 1
ATOM 1416 N N . HIS A 1 204 ? 29.917 3.333 -7.473 1.00 26.10 204 HIS A N 1
ATOM 1417 C CA . HIS A 1 204 ? 31.198 3.754 -8.034 1.00 29.79 204 HIS A CA 1
ATOM 1418 C C . HIS A 1 204 ? 31.894 2.609 -8.776 1.00 30.73 204 HIS A C 1
ATOM 1419 O O . HIS A 1 204 ? 32.550 2.822 -9.798 1.00 24.64 204 HIS A O 1
ATOM 1426 N N . THR A 1 205 ? 31.742 1.397 -8.251 1.00 24.90 205 THR A N 1
ATOM 1427 C CA . THR A 1 205 ? 32.315 0.209 -8.873 1.00 27.63 205 THR A CA 1
ATOM 1428 C C . THR A 1 205 ? 31.650 -0.106 -10.219 1.00 28.22 205 THR A C 1
ATOM 1429 O O . THR A 1 205 ? 32.312 -0.544 -11.159 1.00 25.71 205 THR A O 1
ATOM 1433 N N . LEU A 1 206 ? 30.344 0.135 -10.311 1.00 22.64 206 LEU A N 1
ATOM 1434 C CA . LEU A 1 206 ? 29.573 -0.243 -11.496 1.00 24.22 206 LEU A CA 1
ATOM 1435 C C . LEU A 1 206 ? 29.341 0.894 -12.501 1.00 27.00 206 LEU A C 1
ATOM 1436 O O . LEU A 1 206 ? 28.941 0.648 -13.640 1.00 24.73 206 LEU A O 1
ATOM 1441 N N . ASP A 1 207 ? 29.578 2.132 -12.077 1.00 23.51 207 ASP A N 1
ATOM 1442 C CA . ASP A 1 207 ? 29.348 3.300 -12.928 1.00 24.32 207 ASP A CA 1
ATOM 1443 C C . ASP A 1 207 ? 30.488 3.417 -13.943 1.00 28.20 207 ASP A C 1
ATOM 1444 O O . ASP A 1 207 ? 31.404 4.227 -13.784 1.00 27.21 207 ASP A O 1
ATOM 1449 N N . LYS A 1 208 ? 30.434 2.579 -14.977 1.00 26.88 208 LYS A N 1
ATOM 1450 C CA . LYS A 1 208 ? 31.527 2.453 -15.937 1.00 26.07 208 LYS A CA 1
ATOM 1451 C C . LYS A 1 208 ? 31.003 2.293 -17.364 1.00 21.87 208 LYS A C 1
ATOM 1452 O O . LYS A 1 208 ? 30.006 1.606 -17.599 1.00 21.31 208 LYS A O 1
ATOM 1458 N N . TYR A 1 209 ? 31.691 2.910 -18.316 1.00 20.06 209 TYR A N 1
ATOM 1459 C CA . TYR A 1 209 ? 31.378 2.701 -19.722 1.00 22.38 209 TYR A CA 1
ATOM 1460 C C . TYR A 1 209 ? 31.654 1.250 -20.114 1.00 24.12 209 TYR A C 1
ATOM 1461 O O . TYR A 1 209 ? 32.697 0.690 -19.771 1.00 23.91 209 TYR A O 1
ATOM 1470 N N . ASP A 1 210 ? 30.709 0.649 -20.827 1.00 22.99 210 ASP A N 1
ATOM 1471 C CA . ASP A 1 210 ? 30.866 -0.711 -21.334 1.00 21.95 210 ASP A CA 1
ATOM 1472 C C . ASP A 1 210 ? 30.677 -0.761 -22.860 1.00 22.20 210 ASP A C 1
ATOM 1473 O O . ASP A 1 210 ? 29.585 -0.519 -23.373 1.00 24.14 210 ASP A O 1
ATOM 1478 N N . MET A 1 211 ? 31.739 -1.100 -23.578 1.00 18.76 211 MET A N 1
ATOM 1479 C CA . MET A 1 211 ? 31.687 -1.170 -25.040 1.00 22.62 211 MET A CA 1
ATOM 1480 C C . MET A 1 211 ? 30.783 -2.293 -25.576 1.00 22.93 211 MET A C 1
ATOM 1481 O O . MET A 1 211 ? 30.427 -2.295 -26.752 1.00 25.68 211 MET A O 1
ATOM 1486 N N . LYS A 1 212 ? 30.411 -3.239 -24.716 1.00 24.53 212 LYS A N 1
ATOM 1487 C CA . LYS A 1 212 ? 29.501 -4.319 -25.108 1.00 21.76 212 LYS A CA 1
ATOM 1488 C C . LYS A 1 212 ? 28.052 -3.845 -25.165 1.00 22.39 212 LYS A C 1
ATOM 1489 O O . LYS A 1 212 ? 27.187 -4.523 -25.723 1.00 21.13 212 LYS A O 1
ATOM 1495 N N . ASP A 1 213 ? 27.790 -2.691 -24.566 1.00 18.15 213 ASP A N 1
ATOM 1496 C CA . ASP A 1 213 ? 26.428 -2.173 -24.431 1.00 19.63 213 ASP A CA 1
ATOM 1497 C C . ASP A 1 213 ? 26.292 -0.887 -25.236 1.00 19.23 213 ASP A C 1
ATOM 1498 O O . ASP A 1 213 ? 26.865 0.132 -24.864 1.00 21.37 213 ASP A O 1
ATOM 1503 N N . PRO A 1 214 ? 25.529 -0.928 -26.346 1.00 22.88 214 PRO A N 1
ATOM 1504 C CA . PRO A 1 214 ? 25.440 0.241 -27.231 1.00 23.79 214 PRO A CA 1
ATOM 1505 C C . PRO A 1 214 ? 24.644 1.408 -26.631 1.00 23.18 214 PRO A C 1
ATOM 1506 O O . PRO A 1 214 ? 24.612 2.479 -27.227 1.00 21.51 214 PRO A O 1
ATOM 1510 N N . THR A 1 215 ? 24.001 1.199 -25.487 1.00 22.29 215 THR A N 1
ATOM 1511 C CA . THR A 1 215 ? 23.309 2.281 -24.795 1.00 18.07 215 THR A CA 1
ATOM 1512 C C . THR A 1 215 ? 24.113 2.785 -23.594 1.00 24.35 215 THR A C 1
ATOM 1513 O O . THR A 1 215 ? 23.635 3.631 -22.837 1.00 22.05 215 THR A O 1
ATOM 1517 N N . SER A 1 216 ? 25.327 2.265 -23.418 1.00 22.00 216 SER A N 1
ATOM 1518 C CA . SER A 1 216 ? 26.164 2.678 -22.292 1.00 24.18 216 SER A CA 1
ATOM 1519 C C . SER A 1 216 ? 26.610 4.120 -22.480 1.00 24.84 216 SER A C 1
ATOM 1520 O O . SER A 1 216 ? 27.049 4.494 -23.565 1.00 17.76 216 SER A O 1
ATOM 1523 N N . LEU A 1 217 ? 26.485 4.926 -21.426 1.00 21.86 217 LEU A N 1
ATOM 1524 C CA . LEU A 1 217 ? 26.842 6.342 -21.500 1.00 25.60 217 LEU A CA 1
ATOM 1525 C C . LEU A 1 217 ? 28.327 6.479 -21.820 1.00 24.41 217 LEU A C 1
ATOM 1526 O O . LEU A 1 217 ? 29.170 5.949 -21.100 1.00 22.58 217 LEU A O 1
ATOM 1531 N N . SER A 1 218 ? 28.636 7.189 -22.902 1.00 24.46 218 SER A N 1
ATOM 1532 C CA . SER A 1 218 ? 30.010 7.313 -23.380 1.00 27.30 218 SER A CA 1
ATOM 1533 C C . SER A 1 218 ? 30.932 8.001 -22.376 1.00 25.48 218 SER A C 1
ATOM 1534 O O . SER A 1 218 ? 30.484 8.768 -21.527 1.00 20.38 218 SER A O 1
ATOM 1539 N N . VAL A 1 219 ? 32.227 7.721 -22.492 1.00 26.33 219 VAL A N 1
ATOM 1540 C CA . VAL A 1 219 ? 33.242 8.344 -21.649 1.00 30.43 219 VAL A CA 1
ATOM 1541 C C . VAL A 1 219 ? 33.243 9.858 -21.832 1.00 27.70 219 VAL A C 1
ATOM 1542 O O . VAL A 1 219 ? 33.382 10.609 -20.868 1.00 26.57 219 VAL A O 1
ATOM 1546 N N . GLU A 1 220 ? 33.087 10.297 -23.078 1.00 26.80 220 GLU A N 1
ATOM 1547 C CA . GLU A 1 220 ? 33.037 11.721 -23.392 1.00 31.97 220 GLU A CA 1
ATOM 1548 C C . GLU A 1 220 ? 31.903 12.413 -22.633 1.00 25.14 220 GLU A C 1
ATOM 1549 O O . GLU A 1 220 ? 32.114 13.441 -21.997 1.00 24.22 220 GLU A O 1
ATOM 1555 N N . LEU A 1 221 ? 30.706 11.836 -22.692 1.00 25.10 221 LEU A N 1
ATOM 1556 C CA . LEU A 1 221 ? 29.545 12.403 -22.001 1.00 21.41 221 LEU A CA 1
ATOM 1557 C C . LEU A 1 221 ? 29.685 12.370 -20.478 1.00 21.26 221 LEU A C 1
ATOM 1558 O O . LEU A 1 221 ? 29.264 13.300 -19.797 1.00 24.65 221 LEU A O 1
ATOM 1563 N N . ARG A 1 222 ? 30.278 11.305 -19.946 1.00 19.89 222 ARG A N 1
ATOM 1564 C CA . ARG A 1 222 ? 30.552 11.231 -18.510 1.00 23.54 222 ARG A CA 1
ATOM 1565 C C . ARG A 1 222 ? 31.454 12.381 -18.069 1.00 24.69 222 ARG A C 1
ATOM 1566 O O . ARG A 1 222 ? 31.229 12.993 -17.028 1.00 23.95 222 ARG A O 1
ATOM 1574 N N . GLU A 1 223 ? 32.471 12.683 -18.871 1.00 23.95 223 GLU A N 1
ATOM 1575 C CA . GLU A 1 223 ? 33.376 13.787 -18.549 1.00 26.88 223 GLU A CA 1
ATOM 1576 C C . GLU A 1 223 ? 32.691 15.155 -18.673 1.00 26.64 223 GLU A C 1
ATOM 1577 O O . GLU A 1 223 ? 32.929 16.043 -17.860 1.00 26.70 223 GLU A O 1
ATOM 1583 N N . LEU A 1 224 ? 31.835 15.307 -19.682 1.00 32.22 224 LEU A N 1
ATOM 1584 C CA . LEU A 1 224 ? 31.006 16.504 -19.839 1.00 29.03 224 LEU A CA 1
ATOM 1585 C C . LEU A 1 224 ? 30.142 16.739 -18.600 1.00 28.71 224 LEU A C 1
ATOM 1586 O O . LEU A 1 224 ? 30.055 17.856 -18.081 1.00 28.13 224 LEU A O 1
ATOM 1591 N N . ILE A 1 225 ? 29.484 15.680 -18.144 1.00 19.09 225 ILE A N 1
ATOM 1592 C CA . ILE A 1 225 ? 28.678 15.741 -16.932 1.00 22.40 225 ILE A CA 1
ATOM 1593 C C . ILE A 1 225 ? 29.501 16.196 -15.730 1.00 23.79 225 ILE A C 1
ATOM 1594 O O . ILE A 1 225 ? 29.121 17.144 -15.042 1.00 23.81 225 ILE A O 1
ATOM 1599 N N . GLU A 1 226 ? 30.631 15.528 -15.496 1.00 22.96 226 GLU A N 1
ATOM 1600 C CA . GLU A 1 226 ? 31.517 15.866 -14.384 1.00 30.49 226 GLU A CA 1
ATOM 1601 C C . GLU A 1 226 ? 31.919 17.332 -14.425 1.00 28.94 226 GLU A C 1
ATOM 1602 O O . GLU A 1 226 ? 31.953 18.001 -13.394 1.00 29.81 226 GLU A O 1
ATOM 1608 N N . GLY A 1 227 ? 32.204 17.823 -15.628 1.00 25.73 227 GLY A N 1
ATOM 1609 C CA . GLY A 1 227 ? 32.662 19.187 -15.829 1.00 26.95 227 GLY A CA 1
ATOM 1610 C C . GLY A 1 227 ? 31.596 20.250 -15.617 1.00 28.37 227 GLY A C 1
ATOM 1611 O O . GLY A 1 227 ? 31.911 21.438 -15.538 1.00 25.72 227 GLY A O 1
ATOM 1612 N N . ASN A 1 228 ? 30.338 19.830 -15.509 1.00 23.00 228 ASN A N 1
ATOM 1613 C CA . ASN A 1 228 ? 29.224 20.770 -15.360 1.00 21.72 228 ASN A CA 1
ATOM 1614 C C . ASN A 1 228 ? 28.828 21.008 -13.902 1.00 25.26 228 ASN A C 1
ATOM 1615 O O . ASN A 1 228 ? 27.975 21.849 -13.616 1.00 29.73 228 ASN A O 1
ATOM 1620 N N . LYS A 1 229 ? 29.435 20.255 -12.990 1.00 27.07 229 LYS A N 1
ATOM 1621 C CA . LYS A 1 229 ? 29.132 20.376 -11.565 1.00 26.83 229 LYS A CA 1
ATOM 1622 C C . LYS A 1 229 ? 29.578 21.736 -11.044 1.00 27.73 229 LYS A C 1
ATOM 1623 O O . LYS A 1 229 ? 30.661 22.215 -11.383 1.00 27.94 229 LYS A O 1
ATOM 1629 N N . LYS A 1 230 ? 28.734 22.358 -10.228 1.00 26.63 230 LYS A N 1
ATOM 1630 C CA . LYS A 1 230 ? 29.039 23.654 -9.638 1.00 31.55 230 LYS A CA 1
ATOM 1631 C C . LYS A 1 230 ? 28.769 23.604 -8.144 1.00 29.55 230 LYS A C 1
ATOM 1632 O O . LYS A 1 230 ? 28.082 22.706 -7.661 1.00 28.22 230 LYS A O 1
ATOM 1638 N N . VAL A 1 231 ? 29.310 24.564 -7.409 1.00 24.97 231 VAL A N 1
ATOM 1639 C CA . VAL A 1 231 ? 28.916 24.731 -6.020 1.00 23.60 231 VAL A CA 1
ATOM 1640 C C . VAL A 1 231 ? 27.493 25.269 -6.009 1.00 24.67 231 VAL A C 1
ATOM 1641 O O . VAL A 1 231 ? 27.180 26.238 -6.702 1.00 27.52 231 VAL A O 1
ATOM 1645 N N . ARG A 1 232 ? 26.624 24.614 -5.251 1.00 20.42 232 ARG A N 1
ATOM 1646 C CA . ARG A 1 232 ? 25.254 25.082 -5.071 1.00 21.14 232 ARG A CA 1
ATOM 1647 C C . ARG A 1 232 ? 25.099 25.586 -3.637 1.00 26.17 232 ARG A C 1
ATOM 1648 O O . ARG A 1 232 ? 25.234 24.820 -2.686 1.00 26.22 232 ARG A O 1
ATOM 1656 N N . ARG A 1 233 ? 24.836 26.883 -3.490 1.00 27.00 233 ARG A N 1
ATOM 1657 C CA . ARG A 1 233 ? 24.880 27.543 -2.187 1.00 26.94 233 ARG A CA 1
ATOM 1658 C C . ARG A 1 233 ? 23.651 28.423 -1.969 1.00 30.34 233 ARG A C 1
ATOM 1659 O O . ARG A 1 233 ? 23.647 29.593 -2.335 1.00 29.96 233 ARG A O 1
ATOM 1667 N N . PRO A 1 234 ? 22.597 27.859 -1.367 1.00 32.49 234 PRO A N 1
ATOM 1668 C CA . PRO A 1 234 ? 22.515 26.466 -0.918 1.00 31.73 234 PRO A CA 1
ATOM 1669 C C . PRO A 1 234 ? 21.828 25.585 -1.954 1.00 27.01 234 PRO A C 1
ATOM 1670 O O . PRO A 1 234 ? 21.441 26.077 -3.014 1.00 27.84 234 PRO A O 1
ATOM 1674 N N . LEU A 1 235 ? 21.681 24.300 -1.640 1.00 24.78 235 LEU A N 1
ATOM 1675 C CA . LEU A 1 235 ? 20.897 23.377 -2.455 1.00 29.41 235 LEU A CA 1
ATOM 1676 C C . LEU A 1 235 ? 19.444 23.839 -2.522 1.00 27.57 235 LEU A C 1
ATOM 1677 O O . LEU A 1 235 ? 18.871 24.251 -1.510 1.00 30.24 235 LEU A O 1
ATOM 1682 N N . LYS A 1 236 ? 18.844 23.762 -3.708 1.00 23.23 236 LYS A N 1
ATOM 1683 C CA . LYS A 1 236 ? 17.443 24.133 -3.873 1.00 24.53 236 LYS A CA 1
ATOM 1684 C C . LYS A 1 236 ? 16.609 22.883 -4.167 1.00 25.76 236 LYS A C 1
ATOM 1685 O O . LYS A 1 236 ? 16.886 22.165 -5.124 1.00 23.67 236 LYS A O 1
ATOM 1691 N N . VAL A 1 237 ? 15.590 22.641 -3.343 1.00 23.96 237 VAL A N 1
ATOM 1692 C CA . VAL A 1 237 ? 14.772 21.426 -3.430 1.00 22.36 237 VAL A CA 1
ATOM 1693 C C . VAL A 1 237 ? 13.312 21.742 -3.790 1.00 22.83 237 VAL A C 1
ATOM 1694 O O . VAL A 1 237 ? 12.707 22.634 -3.206 1.00 22.00 237 VAL A O 1
ATOM 1698 N N . GLY A 1 238 ? 12.748 21.002 -4.743 1.00 22.43 238 GLY A N 1
ATOM 1699 C CA . GLY A 1 238 ? 11.375 21.217 -5.166 1.00 19.40 238 GLY A CA 1
ATOM 1700 C C . GLY A 1 238 ? 10.374 20.179 -4.677 1.00 21.35 238 GLY A C 1
ATOM 1701 O O . GLY A 1 238 ? 10.675 18.988 -4.608 1.00 22.28 238 GLY A O 1
ATOM 1702 N N . ILE A 1 239 ? 9.173 20.644 -4.338 1.00 23.18 239 ILE A N 1
ATOM 1703 C CA . ILE A 1 239 ? 8.054 19.762 -4.015 1.00 23.66 239 ILE A CA 1
ATOM 1704 C C . ILE A 1 239 ? 7.057 19.825 -5.159 1.00 22.81 239 ILE A C 1
ATOM 1705 O O . ILE A 1 239 ? 6.540 20.893 -5.469 1.00 23.29 239 ILE A O 1
ATOM 1710 N N . VAL A 1 240 ? 6.785 18.681 -5.782 1.00 25.79 240 VAL A N 1
ATOM 1711 C CA . VAL A 1 240 ? 6.044 18.649 -7.043 1.00 20.47 240 VAL A CA 1
ATOM 1712 C C . VAL A 1 240 ? 4.531 18.636 -6.838 1.00 23.45 240 VAL A C 1
ATOM 1713 O O . VAL A 1 240 ? 3.976 17.693 -6.266 1.00 22.93 240 VAL A O 1
ATOM 1717 N N . LYS A 1 241 ? 3.875 19.689 -7.319 1.00 20.83 241 LYS A N 1
ATOM 1718 C CA . LYS A 1 241 ? 2.427 19.849 -7.179 1.00 23.40 241 LYS A CA 1
ATOM 1719 C C . LYS A 1 241 ? 1.637 18.615 -7.619 1.00 27.70 241 LYS A C 1
ATOM 1720 O O . LYS A 1 241 ? 0.757 18.137 -6.903 1.00 25.03 241 LYS A O 1
ATOM 1726 N N . GLU A 1 242 ? 1.973 18.088 -8.789 1.00 27.95 242 GLU A N 1
ATOM 1727 C CA . GLU A 1 242 ? 1.231 16.971 -9.365 1.00 30.64 242 GLU A CA 1
ATOM 1728 C C . GLU A 1 242 ? 1.354 15.679 -8.557 1.00 29.37 242 GLU A C 1
ATOM 1729 O O . GLU A 1 242 ? 0.520 14.785 -8.686 1.00 31.34 242 GLU A O 1
ATOM 1735 N N . PHE A 1 243 ? 2.389 15.590 -7.725 1.00 24.55 243 PHE A N 1
ATOM 1736 C CA . PHE A 1 243 ? 2.591 14.433 -6.858 1.00 24.43 243 PHE A CA 1
ATOM 1737 C C . PHE A 1 243 ? 2.178 14.709 -5.408 1.00 25.37 243 PHE A C 1
ATOM 1738 O O . PHE A 1 243 ? 2.436 13.892 -4.527 1.00 26.42 243 PHE A O 1
ATOM 1746 N N . SER A 1 244 ? 1.548 15.853 -5.155 1.00 21.85 244 SER A N 1
ATOM 1747 C CA . SER A 1 244 ? 1.284 16.274 -3.779 1.00 21.88 244 SER A CA 1
ATOM 1748 C C . SER A 1 244 ? -0.172 16.156 -3.346 1.00 28.90 244 SER A C 1
ATOM 1749 O O . SER A 1 244 ? -0.573 16.788 -2.367 1.00 28.53 244 SER A O 1
ATOM 1752 N N . HIS A 1 245 ? -0.968 15.363 -4.059 1.00 25.78 245 HIS A N 1
ATOM 1753 C CA . HIS A 1 245 ? -2.393 15.307 -3.754 1.00 25.37 245 HIS A CA 1
ATOM 1754 C C . HIS A 1 245 ? -3.032 13.918 -3.789 1.00 26.29 245 HIS A C 1
ATOM 1755 O O . HIS A 1 245 ? -4.259 13.801 -3.809 1.00 25.63 245 HIS A O 1
ATOM 1762 N N . GLU A 1 246 ? -2.208 12.874 -3.774 1.00 24.40 246 GLU A N 1
ATOM 1763 C CA . GLU A 1 246 ? -2.721 11.509 -3.671 1.00 26.06 246 GLU A CA 1
ATOM 1764 C C . GLU A 1 246 ? -3.130 11.232 -2.228 1.00 26.69 246 GLU A C 1
ATOM 1765 O O . GLU A 1 246 ? -2.655 11.897 -1.303 1.00 22.17 246 GLU A O 1
ATOM 1771 N N . SER A 1 247 ? -4.019 10.262 -2.031 1.00 30.47 247 SER A N 1
ATOM 1772 C CA . SER A 1 247 ? -4.349 9.816 -0.682 1.00 32.98 247 SER A CA 1
ATOM 1773 C C . SER A 1 247 ? -3.215 8.925 -0.182 1.00 31.95 247 SER A C 1
ATOM 1774 O O . SER A 1 247 ? -2.915 7.891 -0.783 1.00 31.61 247 SER A O 1
ATOM 1777 N N . MET A 1 248 ? -2.584 9.340 0.914 1.00 26.35 248 MET A N 1
ATOM 1778 C CA . MET A 1 248 ? -1.356 8.713 1.395 1.00 28.58 248 MET A CA 1
ATOM 1779 C C . MET A 1 248 ? -1.628 7.897 2.652 1.00 29.65 248 MET A C 1
ATOM 1780 O O . MET A 1 248 ? -2.639 8.103 3.315 1.00 29.82 248 MET A O 1
ATOM 1785 N N . PRO A 1 249 ? -0.724 6.964 2.989 1.00 28.87 249 PRO A N 1
ATOM 1786 C CA . PRO A 1 249 ? -0.968 6.147 4.184 1.00 35.22 249 PRO A CA 1
ATOM 1787 C C . PRO A 1 249 ? -1.058 6.981 5.458 1.00 33.70 249 PRO A C 1
ATOM 1788 O O . PRO A 1 249 ? -0.488 8.071 5.533 1.00 32.80 249 PRO A O 1
ATOM 1792 N N . ILE A 1 250 ? -1.788 6.468 6.442 1.00 36.53 250 ILE A N 1
ATOM 1793 C CA . ILE A 1 250 ? -1.842 7.073 7.763 1.00 40.16 250 ILE A CA 1
ATOM 1794 C C . ILE A 1 250 ? -0.431 7.209 8.328 1.00 42.60 250 ILE A C 1
ATOM 1795 O O . ILE A 1 250 ? 0.349 6.255 8.313 1.00 42.12 250 ILE A O 1
ATOM 1800 N N . GLY A 1 251 ? -0.096 8.407 8.794 1.00 42.25 251 GLY A N 1
ATOM 1801 C CA . GLY A 1 251 ? 1.223 8.668 9.341 1.00 36.55 251 GLY A CA 1
ATOM 1802 C C . GLY A 1 251 ? 2.239 9.216 8.352 1.00 32.46 251 GLY A C 1
ATOM 1803 O O . GLY A 1 251 ? 3.303 9.690 8.760 1.00 31.74 251 GLY A O 1
ATOM 1804 N N . PHE A 1 252 ? 1.924 9.164 7.057 1.00 27.58 252 PHE A N 1
ATOM 1805 C CA . PHE A 1 252 ? 2.873 9.608 6.035 1.00 24.66 252 PHE A CA 1
ATOM 1806 C C . PHE A 1 252 ? 3.227 11.083 6.172 1.00 21.61 252 PHE A C 1
ATOM 1807 O O . PHE A 1 252 ? 4.397 11.449 6.154 1.00 25.29 252 PHE A O 1
ATOM 1815 N N . HIS A 1 253 ? 2.214 11.933 6.289 1.00 21.36 253 HIS A N 1
ATOM 1816 C CA . HIS A 1 253 ? 2.459 13.371 6.312 1.00 22.65 253 HIS A CA 1
ATOM 1817 C C . HIS A 1 253 ? 3.247 13.845 7.532 1.00 22.88 253 HIS A C 1
ATOM 1818 O O . HIS A 1 253 ? 4.079 14.739 7.418 1.00 25.68 253 HIS A O 1
ATOM 1825 N N . ARG A 1 254 ? 3.000 13.242 8.689 1.00 22.25 254 ARG A N 1
ATOM 1826 C CA . ARG A 1 254 ? 3.803 13.544 9.870 1.00 29.89 254 ARG A CA 1
ATOM 1827 C C . ARG A 1 254 ? 5.287 13.264 9.603 1.00 26.09 254 ARG A C 1
ATOM 1828 O O . ARG A 1 254 ? 6.148 14.100 9.880 1.00 25.67 254 ARG A O 1
ATOM 1836 N N . LEU A 1 255 ? 5.579 12.096 9.041 1.00 25.89 255 LEU A N 1
ATOM 1837 C CA . LEU A 1 255 ? 6.956 11.723 8.712 1.00 27.12 255 LEU A CA 1
ATOM 1838 C C . LEU A 1 255 ? 7.551 12.623 7.627 1.00 30.23 255 LEU A C 1
ATOM 1839 O O . LEU A 1 255 ? 8.697 13.076 7.735 1.00 26.22 255 LEU A O 1
ATOM 1844 N N . TYR A 1 256 ? 6.760 12.874 6.584 1.00 26.55 256 TYR A N 1
ATOM 1845 C CA . TYR A 1 256 ? 7.169 13.710 5.460 1.00 22.68 256 TYR A CA 1
ATOM 1846 C C . TYR A 1 256 ? 7.530 15.124 5.921 1.00 24.33 256 TYR A C 1
ATOM 1847 O O . TYR A 1 256 ? 8.614 15.627 5.621 1.00 23.84 256 TYR A O 1
ATOM 1856 N N . LEU A 1 257 ? 6.618 15.758 6.654 1.00 28.37 257 LEU A N 1
ATOM 1857 C CA . LEU A 1 257 ? 6.827 17.129 7.124 1.00 27.80 257 LEU A CA 1
ATOM 1858 C C . LEU A 1 257 ? 7.983 17.210 8.122 1.00 29.24 257 LEU A C 1
ATOM 1859 O O . LEU A 1 257 ? 8.714 18.201 8.173 1.00 27.71 257 LEU A O 1
ATOM 1864 N N . SER A 1 258 ? 8.145 16.162 8.917 1.00 29.50 258 SER A N 1
ATOM 1865 C CA . SER A 1 258 ? 9.281 16.073 9.820 1.00 31.43 258 SER A CA 1
ATOM 1866 C C . SER A 1 258 ? 10.603 16.108 9.043 1.00 27.21 258 SER A C 1
ATOM 1867 O O . SER A 1 258 ? 11.538 16.806 9.427 1.00 29.86 258 SER A O 1
ATOM 1870 N N . LEU A 1 259 ? 10.670 15.367 7.941 1.00 26.15 259 LEU A N 1
ATOM 1871 C CA . LEU A 1 259 ? 11.869 15.353 7.106 1.00 27.96 259 LEU A CA 1
ATOM 1872 C C . LEU A 1 259 ? 12.091 16.720 6.460 1.00 29.27 259 LEU A C 1
ATOM 1873 O O . LEU A 1 259 ? 13.210 17.242 6.453 1.00 24.99 259 LEU A O 1
ATOM 1878 N N . LEU A 1 260 ? 11.022 17.298 5.921 1.00 26.65 260 LEU A N 1
ATOM 1879 C CA . LEU A 1 260 ? 11.108 18.613 5.289 1.00 28.70 260 LEU A CA 1
ATOM 1880 C C . LEU A 1 260 ? 11.561 19.701 6.268 1.00 30.04 260 LEU A C 1
ATOM 1881 O O . LEU A 1 260 ? 12.317 20.596 5.898 1.00 32.59 260 LEU A O 1
ATOM 1886 N N . GLU A 1 261 ? 11.103 19.624 7.514 1.00 28.97 261 GLU A N 1
ATOM 1887 C CA . GLU A 1 261 ? 11.509 20.606 8.517 1.00 26.66 261 GLU A CA 1
ATOM 1888 C C . GLU A 1 261 ? 12.992 20.472 8.851 1.00 24.09 261 GLU A C 1
ATOM 1889 O O . GLU A 1 261 ? 13.683 21.470 9.054 1.00 28.17 261 GLU A O 1
ATOM 1895 N N . LYS A 1 262 ? 13.470 19.234 8.896 1.00 26.96 262 LYS A N 1
ATOM 1896 C CA . LYS A 1 262 ? 14.890 18.944 9.096 1.00 29.40 262 LYS A CA 1
ATOM 1897 C C . LYS A 1 262 ? 15.744 19.621 8.024 1.00 26.91 262 LYS A C 1
ATOM 1898 O O . LYS A 1 262 ? 16.773 20.224 8.325 1.00 26.83 262 LYS A O 1
ATOM 1904 N N . LEU A 1 263 ? 15.307 19.513 6.773 1.00 26.55 263 LEU A N 1
ATOM 1905 C CA . LEU A 1 263 ? 16.031 20.098 5.646 1.00 27.14 263 LEU A CA 1
ATOM 1906 C C . LEU A 1 263 ? 16.066 21.618 5.741 1.00 25.93 263 LEU A C 1
ATOM 1907 O O . LEU A 1 263 ? 17.108 22.251 5.537 1.00 27.39 263 LEU A O 1
ATOM 1912 N N . ILE A 1 264 ? 14.914 22.199 6.037 1.00 23.44 264 ILE A N 1
ATOM 1913 C CA . ILE A 1 264 ? 14.815 23.641 6.178 1.00 28.64 264 ILE A CA 1
ATOM 1914 C C . ILE A 1 264 ? 15.684 24.158 7.335 1.00 30.55 264 ILE A C 1
ATOM 1915 O O . ILE A 1 264 ? 16.289 25.225 7.233 1.00 32.85 264 ILE A O 1
ATOM 1920 N N . ASN A 1 265 ? 15.776 23.385 8.414 1.00 29.20 265 ASN A N 1
ATOM 1921 C CA . ASN A 1 265 ? 16.632 23.768 9.537 1.00 36.48 265 ASN A CA 1
ATOM 1922 C C . ASN A 1 265 ? 18.123 23.623 9.230 1.00 41.73 265 ASN A C 1
ATOM 1923 O O . ASN A 1 265 ? 18.968 24.151 9.954 1.00 43.84 265 ASN A O 1
ATOM 1928 N N . LEU A 1 266 ? 18.437 22.911 8.152 1.00 39.83 266 LEU A N 1
ATOM 1929 C CA . LEU A 1 266 ? 19.816 22.778 7.686 1.00 37.37 266 LEU A CA 1
ATOM 1930 C C . LEU A 1 266 ? 20.162 23.844 6.646 1.00 35.76 266 LEU A C 1
ATOM 1931 O O . LEU A 1 266 ? 21.212 23.779 6.005 1.00 37.45 266 LEU A O 1
ATOM 1936 N N . GLY A 1 267 ? 19.268 24.809 6.465 1.00 30.62 267 GLY A N 1
ATOM 1937 C CA . GLY A 1 267 ? 19.514 25.905 5.545 1.00 30.22 267 GLY A CA 1
ATOM 1938 C C . GLY A 1 267 ? 19.216 25.650 4.075 1.00 30.30 267 GLY A C 1
ATOM 1939 O O . GLY A 1 267 ? 19.565 26.469 3.222 1.00 29.43 267 GLY A O 1
ATOM 1940 N N . LEU A 1 268 ? 18.577 24.528 3.761 1.00 30.62 268 LEU A N 1
ATOM 1941 C CA . LEU A 1 268 ? 18.147 24.284 2.382 1.00 31.40 268 LEU A CA 1
ATOM 1942 C C . LEU A 1 268 ? 16.948 25.157 2.032 1.00 28.85 268 LEU A C 1
ATOM 1943 O O . LEU A 1 268 ? 16.167 25.522 2.905 1.00 28.55 268 LEU A O 1
ATOM 1948 N N . GLU A 1 269 ? 16.814 25.487 0.752 1.00 25.65 269 GLU A N 1
ATOM 1949 C CA . GLU A 1 269 ? 15.658 26.229 0.265 1.00 27.27 269 GLU A CA 1
ATOM 1950 C C . GLU A 1 269 ? 14.692 25.280 -0.433 1.00 28.63 269 GLU A C 1
ATOM 1951 O O . GLU A 1 269 ? 15.091 24.491 -1.294 1.00 28.15 269 GLU A O 1
ATOM 1957 N N . ILE A 1 270 ? 13.424 25.346 -0.045 1.00 25.39 270 ILE A N 1
ATOM 1958 C CA . ILE A 1 270 ? 12.403 24.453 -0.593 1.00 27.03 270 ILE A CA 1
ATOM 1959 C C . ILE A 1 270 ? 11.391 25.255 -1.402 1.00 25.36 270 ILE A C 1
ATOM 1960 O O . ILE A 1 270 ? 10.942 26.322 -0.968 1.00 22.33 270 ILE A O 1
ATOM 1965 N N . TYR A 1 271 ? 11.067 24.751 -2.589 1.00 19.99 271 TYR A N 1
ATOM 1966 C CA . TYR A 1 271 ? 10.190 25.449 -3.519 1.00 24.80 271 TYR A CA 1
ATOM 1967 C C . TYR A 1 271 ? 9.025 24.579 -3.968 1.00 18.80 271 TYR A C 1
ATOM 1968 O O . TYR A 1 271 ? 9.163 23.362 -4.099 1.00 19.04 271 TYR A O 1
ATOM 1977 N N . PRO A 1 272 ? 7.872 25.208 -4.224 1.00 17.34 272 PRO A N 1
ATOM 1978 C CA . PRO A 1 272 ? 6.801 24.517 -4.938 1.00 17.58 272 PRO A CA 1
ATOM 1979 C C . PRO A 1 272 ? 7.148 24.484 -6.426 1.00 23.73 272 PRO A C 1
ATOM 1980 O O . PRO A 1 272 ? 7.687 25.453 -6.959 1.00 24.35 272 PRO A O 1
ATOM 1984 N N . VAL A 1 273 ? 6.859 23.377 -7.092 1.00 21.46 273 VAL A N 1
ATOM 1985 C CA . VAL A 1 273 ? 7.127 23.287 -8.519 1.00 20.43 273 VAL A CA 1
ATOM 1986 C C . VAL A 1 273 ? 6.028 22.482 -9.205 1.00 20.34 273 VAL A C 1
ATOM 1987 O O . VAL A 1 273 ? 5.520 21.506 -8.654 1.00 21.49 273 VAL A O 1
ATOM 1991 N N . SER A 1 274 ? 5.645 22.916 -10.398 1.00 21.92 274 SER A N 1
ATOM 1992 C CA . SER A 1 274 ? 4.651 22.205 -11.185 1.00 25.06 274 SER A CA 1
ATOM 1993 C C . SER A 1 274 ? 5.306 21.642 -12.435 1.00 23.52 274 SER A C 1
ATOM 1994 O O . SER A 1 274 ? 6.004 22.355 -13.157 1.00 21.24 274 SER A O 1
ATOM 1997 N N . ILE A 1 275 ? 5.102 20.352 -12.663 1.00 22.57 275 ILE A N 1
ATOM 1998 C CA . ILE A 1 275 ? 5.604 19.671 -13.847 1.00 25.09 275 ILE A CA 1
ATOM 1999 C C . ILE A 1 275 ? 4.420 18.892 -14.410 1.00 25.06 275 ILE A C 1
ATOM 2000 O O . ILE A 1 275 ? 4.246 17.714 -14.110 1.00 28.23 275 ILE A O 1
ATOM 2005 N N . PRO A 1 276 ? 3.576 19.572 -15.201 1.00 25.37 276 PRO A N 1
ATOM 2006 C CA . PRO A 1 276 ? 2.267 19.047 -15.602 1.00 27.34 276 PRO A CA 1
ATOM 2007 C C . PRO A 1 276 ? 2.342 17.732 -16.379 1.00 27.08 276 PRO A C 1
ATOM 2008 O O . PRO A 1 276 ? 1.425 16.917 -16.265 1.00 25.50 276 PRO A O 1
ATOM 2012 N N . SER A 1 277 ? 3.417 17.524 -17.134 1.00 27.66 277 SER A N 1
ATOM 2013 C CA A SER A 1 277 ? 3.543 16.333 -17.973 0.50 30.59 277 SER A CA 1
ATOM 2014 C CA B SER A 1 277 ? 3.553 16.336 -17.973 0.50 30.58 277 SER A CA 1
ATOM 2015 C C . SER A 1 277 ? 3.610 15.025 -17.187 1.00 29.93 277 SER A C 1
ATOM 2016 O O . SER A 1 277 ? 3.353 13.959 -17.741 1.00 32.57 277 SER A O 1
ATOM 2021 N N . VAL A 1 278 ? 3.951 15.091 -15.900 1.00 25.41 278 VAL A N 1
ATOM 2022 C CA . VAL A 1 278 ? 4.046 13.854 -15.119 1.00 25.31 278 VAL A CA 1
ATOM 2023 C C . VAL A 1 278 ? 2.684 13.153 -14.945 1.00 26.54 278 VAL A C 1
ATOM 2024 O O . VAL A 1 278 ? 2.632 11.949 -14.704 1.00 30.88 278 VAL A O 1
ATOM 2028 N N . LYS A 1 279 ? 1.591 13.903 -15.076 1.00 27.65 279 LYS A N 1
ATOM 2029 C CA . LYS A 1 279 ? 0.245 13.329 -14.959 1.00 30.51 279 LYS A CA 1
ATOM 2030 C C . LYS A 1 279 ? -0.068 12.303 -16.048 1.00 34.83 279 LYS A C 1
ATOM 2031 O O . LYS A 1 279 ? -0.871 11.388 -15.837 1.00 35.79 279 LYS A O 1
ATOM 2037 N N . ASN A 1 280 ? 0.556 12.460 -17.213 1.00 33.38 280 ASN A N 1
ATOM 2038 C CA . ASN A 1 280 ? 0.280 11.585 -18.349 1.00 33.63 280 ASN A CA 1
ATOM 2039 C C . ASN A 1 280 ? 1.274 10.445 -18.505 1.00 27.67 280 ASN A C 1
ATOM 2040 O O . ASN A 1 280 ? 1.251 9.733 -19.510 1.00 29.53 280 ASN A O 1
ATOM 2045 N N . CYS A 1 281 ? 2.146 10.269 -17.518 1.00 23.69 281 CYS A N 1
ATOM 2046 C CA . CYS A 1 281 ? 3.222 9.290 -17.634 1.00 22.74 281 CYS A CA 1
ATOM 2047 C C . CYS A 1 281 ? 2.783 7.828 -17.684 1.00 27.43 281 CYS A C 1
ATOM 2048 O O . CYS A 1 281 ? 3.414 7.015 -18.361 1.00 26.96 281 CYS A O 1
ATOM 2051 N N . LEU A 1 282 ? 1.724 7.479 -16.965 1.00 27.89 282 LEU A N 1
ATOM 2052 C CA . LEU A 1 282 ? 1.255 6.092 -17.002 1.00 26.86 282 LEU A CA 1
ATOM 2053 C C . LEU A 1 282 ? 0.728 5.648 -18.374 1.00 28.61 282 LEU A C 1
ATOM 2054 O O . LEU A 1 282 ? 1.095 4.566 -18.851 1.00 28.16 282 LEU A O 1
ATOM 2059 N N . PRO A 1 283 ? -0.121 6.470 -19.017 1.00 27.96 283 PRO A N 1
ATOM 2060 C CA . PRO A 1 283 ? -0.540 6.095 -20.372 1.00 30.57 283 PRO A CA 1
ATOM 2061 C C . PRO A 1 283 ? 0.624 6.003 -21.363 1.00 30.41 283 PRO A C 1
ATOM 2062 O O . PRO A 1 283 ? 0.606 5.135 -22.232 1.00 28.28 283 PRO A O 1
ATOM 2066 N N . ILE A 1 284 ? 1.606 6.892 -21.241 1.00 26.25 284 ILE A N 1
ATOM 2067 C CA . ILE A 1 284 ? 2.799 6.840 -22.083 1.00 23.43 284 ILE A CA 1
ATOM 2068 C C . ILE A 1 284 ? 3.555 5.536 -21.840 1.00 26.17 284 ILE A C 1
ATOM 2069 O O . ILE A 1 284 ? 3.928 4.826 -22.783 1.00 24.26 284 ILE A O 1
ATOM 2074 N N . TYR A 1 285 ? 3.779 5.234 -20.563 1.00 21.22 285 TYR A N 1
ATOM 2075 C CA . TYR A 1 285 ? 4.540 4.060 -20.170 1.00 22.10 285 TYR A CA 1
ATOM 2076 C C . TYR A 1 285 ? 3.881 2.787 -20.689 1.00 24.82 285 TYR A C 1
ATOM 2077 O O . TYR A 1 285 ? 4.543 1.908 -21.236 1.00 24.79 285 TYR A O 1
ATOM 2086 N N . TYR A 1 286 ? 2.569 2.692 -20.526 1.00 21.94 286 TYR A N 1
ATOM 2087 C CA . TYR A 1 286 ? 1.870 1.468 -20.917 1.00 27.20 286 TYR A CA 1
ATOM 2088 C C . TYR A 1 286 ? 1.569 1.380 -22.417 1.00 23.92 286 TYR A C 1
ATOM 2089 O O . TYR A 1 286 ? 0.965 0.421 -22.889 1.00 28.79 286 TYR A O 1
ATOM 2098 N N . THR A 1 287 ? 2.028 2.379 -23.160 1.00 24.58 287 THR A N 1
ATOM 2099 C CA . THR A 1 287 ? 2.070 2.298 -24.612 1.00 22.59 287 THR A CA 1
ATOM 2100 C C . THR A 1 287 ? 3.437 1.769 -25.053 1.00 25.19 287 THR A C 1
ATOM 2101 O O . THR A 1 287 ? 3.526 0.801 -25.808 1.00 26.76 287 THR A O 1
ATOM 2105 N N . LEU A 1 288 ? 4.502 2.401 -24.567 1.00 25.36 288 LEU A N 1
ATOM 2106 C CA . LEU A 1 288 ? 5.848 2.082 -25.019 1.00 27.89 288 LEU A CA 1
ATOM 2107 C C . LEU A 1 288 ? 6.371 0.758 -24.459 1.00 26.03 288 LEU A C 1
ATOM 2108 O O . LEU A 1 288 ? 6.925 -0.055 -25.191 1.00 24.36 288 LEU A O 1
ATOM 2113 N N . SER A 1 289 ? 6.203 0.555 -23.158 1.00 20.44 289 SER A N 1
ATOM 2114 C CA . SER A 1 289 ? 6.809 -0.594 -22.479 1.00 24.94 289 SER A CA 1
ATOM 2115 C C . SER A 1 289 ? 6.305 -1.981 -22.932 1.00 26.08 289 SER A C 1
ATOM 2116 O O . SER A 1 289 ? 7.106 -2.887 -23.125 1.00 26.01 289 SER A O 1
ATOM 2119 N N . PRO A 1 290 ? 4.980 -2.160 -23.082 1.00 24.43 290 PRO A N 1
ATOM 2120 C CA . PRO A 1 290 ? 4.544 -3.476 -23.567 1.00 25.06 290 PRO A CA 1
ATOM 2121 C C . PRO A 1 290 ? 5.007 -3.735 -25.000 1.00 27.50 290 PRO A C 1
ATOM 2122 O O . PRO A 1 290 ? 5.287 -4.882 -25.357 1.00 25.42 290 PRO A O 1
ATOM 2126 N N . ALA A 1 291 ? 5.091 -2.678 -25.802 1.00 27.70 291 ALA A N 1
ATOM 2127 C CA . ALA A 1 291 ? 5.546 -2.793 -27.182 1.00 26.26 291 ALA A CA 1
ATOM 2128 C C . ALA A 1 291 ? 6.973 -3.334 -27.239 1.00 29.60 291 ALA A C 1
ATOM 2129 O O . ALA A 1 291 ? 7.255 -4.278 -27.981 1.00 29.09 291 ALA A O 1
ATOM 2131 N N . GLU A 1 292 ? 7.866 -2.736 -26.450 1.00 23.08 292 GLU A N 1
ATOM 2132 C CA . GLU A 1 292 ? 9.254 -3.188 -26.387 1.00 22.87 292 GLU A CA 1
ATOM 2133 C C . GLU A 1 292 ? 9.350 -4.607 -25.833 1.00 25.03 292 GLU A C 1
ATOM 2134 O O . GLU A 1 292 ? 10.187 -5.396 -26.271 1.00 27.31 292 GLU A O 1
ATOM 2140 N N . ALA A 1 293 ? 8.489 -4.924 -24.867 1.00 24.87 293 ALA A N 1
ATOM 2141 C CA . ALA A 1 293 ? 8.490 -6.240 -24.238 1.00 26.95 293 ALA A CA 1
ATOM 2142 C C . ALA A 1 293 ? 8.124 -7.335 -25.235 1.00 28.58 293 ALA A C 1
ATOM 2143 O O . ALA A 1 293 ? 8.774 -8.381 -25.282 1.00 30.63 293 ALA A O 1
ATOM 2145 N N . ALA A 1 294 ? 7.069 -7.099 -26.012 1.00 26.59 294 ALA A N 1
ATOM 2146 C CA . ALA A 1 294 ? 6.668 -8.039 -27.052 1.00 27.80 294 ALA A CA 1
ATOM 2147 C C . ALA A 1 294 ? 7.847 -8.290 -27.978 1.00 25.59 294 ALA A C 1
ATOM 2148 O O . ALA A 1 294 ? 8.177 -9.432 -28.282 1.00 25.46 294 ALA A O 1
ATOM 2150 N N . SER A 1 295 ? 8.502 -7.206 -28.385 1.00 26.08 295 SER A N 1
ATOM 2151 C CA . SER A 1 295 ? 9.666 -7.275 -29.260 1.00 29.31 295 SER A CA 1
ATOM 2152 C C . SER A 1 295 ? 10.829 -8.073 -28.657 1.00 25.36 295 SER A C 1
ATOM 2153 O O . SER A 1 295 ? 11.440 -8.905 -29.330 1.00 27.99 295 SER A O 1
ATOM 2156 N N . ASN A 1 296 ? 11.129 -7.823 -27.387 1.00 24.08 296 ASN A N 1
ATOM 2157 C CA . ASN A 1 296 ? 12.263 -8.472 -26.735 1.00 24.07 296 ASN A CA 1
ATOM 2158 C C . ASN A 1 296 ? 12.033 -9.926 -26.359 1.00 24.00 296 ASN A C 1
ATOM 2159 O O . ASN A 1 296 ? 12.984 -10.667 -26.120 1.00 27.77 296 ASN A O 1
ATOM 2164 N N . LEU A 1 297 ? 10.771 -10.332 -26.310 1.00 19.54 297 LEU A N 1
ATOM 2165 C CA . LEU A 1 297 ? 10.443 -11.699 -25.944 1.00 25.85 297 LEU A CA 1
ATOM 2166 C C . LEU A 1 297 ? 10.193 -12.551 -27.188 1.00 26.67 297 LEU A C 1
ATOM 2167 O O . LEU A 1 297 ? 9.789 -13.706 -27.086 1.00 26.84 297 LEU A O 1
ATOM 2172 N N . SER A 1 298 ? 10.448 -11.974 -28.361 1.00 25.32 298 SER A N 1
ATOM 2173 C CA . SER A 1 298 ? 10.247 -12.674 -29.629 1.00 30.48 298 SER A CA 1
ATOM 2174 C C . SER A 1 298 ? 11.238 -13.815 -29.823 1.00 28.79 298 SER A C 1
ATOM 2175 O O . SER A 1 298 ? 10.983 -14.740 -30.590 1.00 30.59 298 SER A O 1
ATOM 2178 N N . ARG A 1 299 ? 12.362 -13.746 -29.119 1.00 25.38 299 ARG A N 1
ATOM 2179 C CA . ARG A 1 299 ? 13.438 -14.718 -29.283 1.00 25.52 299 ARG A CA 1
ATOM 2180 C C . ARG A 1 299 ? 13.137 -16.075 -28.643 1.00 26.01 299 ARG A C 1
ATOM 2181 O O . ARG A 1 299 ? 13.764 -17.072 -28.982 1.00 27.94 299 ARG A O 1
ATOM 2189 N N . TYR A 1 300 ? 12.187 -16.108 -27.712 1.00 29.89 300 TYR A N 1
ATOM 2190 C CA . TYR A 1 300 ? 11.955 -17.310 -26.911 1.00 25.35 300 TYR A CA 1
ATOM 2191 C C . TYR A 1 300 ? 11.099 -18.341 -27.633 1.00 28.15 300 TYR A C 1
ATOM 2192 O O . TYR A 1 300 ? 9.903 -18.136 -27.859 1.00 28.65 300 TYR A O 1
ATOM 2201 N N . ASP A 1 301 ? 11.723 -19.461 -27.984 1.00 32.14 301 ASP A N 1
ATOM 2202 C CA . ASP A 1 301 ? 11.076 -20.461 -28.824 1.00 31.13 301 ASP A CA 1
ATOM 2203 C C . ASP A 1 301 ? 11.513 -21.887 -28.503 1.00 30.28 301 ASP A C 1
ATOM 2204 O O . ASP A 1 301 ? 11.023 -22.841 -29.108 1.00 32.87 301 ASP A O 1
ATOM 2209 N N . GLY A 1 302 ? 12.457 -22.025 -27.577 1.00 30.80 302 GLY A N 1
ATOM 2210 C CA . GLY A 1 302 ? 12.951 -23.328 -27.169 1.00 32.39 302 GLY A CA 1
ATOM 2211 C C . GLY A 1 302 ? 13.955 -23.974 -28.107 1.00 35.30 302 GLY A C 1
ATOM 2212 O O . GLY A 1 302 ? 14.543 -25.005 -27.775 1.00 35.75 302 GLY A O 1
ATOM 2213 N N . ILE A 1 303 ? 14.157 -23.370 -29.274 1.00 30.51 303 ILE A N 1
ATOM 2214 C CA . ILE A 1 303 ? 15.006 -23.952 -30.313 1.00 30.75 303 ILE A CA 1
ATOM 2215 C C . ILE A 1 303 ? 16.500 -23.968 -29.954 1.00 31.92 303 ILE A C 1
ATOM 2216 O O . ILE A 1 303 ? 17.188 -24.962 -30.186 1.00 29.91 303 ILE A O 1
ATOM 2221 N N . ARG A 1 304 ? 16.992 -22.877 -29.377 1.00 27.10 304 ARG A N 1
ATOM 2222 C CA . ARG A 1 304 ? 18.427 -22.715 -29.135 1.00 27.84 304 ARG A CA 1
ATOM 2223 C C . ARG A 1 304 ? 18.798 -22.839 -27.651 1.00 29.28 304 ARG A C 1
ATOM 2224 O O . ARG A 1 304 ? 19.934 -23.184 -27.311 1.00 30.07 304 ARG A O 1
ATOM 2232 N N . TYR A 1 305 ? 17.838 -22.549 -26.778 1.00 25.11 305 TYR A N 1
ATOM 2233 C CA . TYR A 1 305 ? 18.029 -22.627 -25.328 1.00 25.47 305 TYR A CA 1
ATOM 2234 C C . TYR A 1 305 ? 16.686 -22.598 -24.616 1.00 26.97 305 TYR A C 1
ATOM 2235 O O . TYR A 1 305 ? 15.654 -22.329 -25.231 1.00 29.95 305 TYR A O 1
ATOM 2244 N N . GLY A 1 306 ? 16.710 -22.849 -23.311 1.00 23.95 306 GLY A N 1
ATOM 2245 C CA . GLY A 1 306 ? 15.526 -22.721 -22.486 1.00 26.07 306 GLY A CA 1
ATOM 2246 C C . GLY A 1 306 ? 14.585 -23.901 -22.615 1.00 32.48 306 GLY A C 1
ATOM 2247 O O . GLY A 1 306 ? 14.934 -24.923 -23.212 1.00 29.30 306 GLY A O 1
ATOM 2248 N N . TYR A 1 307 ? 13.388 -23.755 -22.055 1.00 35.36 307 TYR A N 1
ATOM 2249 C CA . TYR A 1 307 ? 12.373 -24.801 -22.109 1.00 34.45 307 TYR A CA 1
ATOM 2250 C C . TYR A 1 307 ? 11.909 -25.044 -23.539 1.00 36.38 307 TYR A C 1
ATOM 2251 O O . TYR A 1 307 ? 11.801 -24.111 -24.328 1.00 32.69 307 TYR A O 1
ATOM 2260 N N . ARG A 1 308 ? 11.635 -26.304 -23.867 1.00 36.31 308 ARG A N 1
ATOM 2261 C CA . ARG A 1 308 ? 11.084 -26.643 -25.174 1.00 33.96 308 ARG A CA 1
ATOM 2262 C C . ARG A 1 308 ? 10.011 -27.714 -25.038 1.00 36.92 308 ARG A C 1
ATOM 2263 O O . ARG A 1 308 ? 10.208 -28.716 -24.347 1.00 33.67 308 ARG A O 1
ATOM 2271 N N . ASP A 1 309 ? 8.874 -27.493 -25.689 1.00 41.25 309 ASP A N 1
ATOM 2272 C CA . ASP A 1 309 ? 7.798 -28.477 -25.692 1.00 42.05 309 ASP A CA 1
ATOM 2273 C C . ASP A 1 309 ? 8.336 -29.813 -26.196 1.00 43.12 309 ASP A C 1
ATOM 2274 O O . ASP A 1 309 ? 9.136 -29.857 -27.132 1.00 45.58 309 ASP A O 1
ATOM 2279 N N . SER A 1 310 ? 7.896 -30.897 -25.569 1.00 46.61 310 SER A N 1
ATOM 2280 C CA . SER A 1 310 ? 8.475 -32.213 -25.822 1.00 51.14 310 SER A CA 1
ATOM 2281 C C . SER A 1 310 ? 8.153 -32.796 -27.198 1.00 53.05 310 SER A C 1
ATOM 2282 O O . SER A 1 310 ? 8.857 -33.687 -27.670 1.00 54.10 310 SER A O 1
ATOM 2285 N N . GLU A 1 311 ? 7.105 -32.297 -27.846 1.00 54.74 311 GLU A N 1
ATOM 2286 C CA . GLU A 1 311 ? 6.621 -32.944 -29.064 1.00 55.25 311 GLU A CA 1
ATOM 2287 C C . GLU A 1 311 ? 6.328 -32.012 -30.241 1.00 54.01 311 GLU A C 1
ATOM 2288 O O . GLU A 1 311 ? 6.414 -32.431 -31.396 1.00 56.62 311 GLU A O 1
ATOM 2290 N N . LEU A 1 312 ? 5.975 -30.761 -29.960 1.00 46.30 312 LEU A N 1
ATOM 2291 C CA . LEU A 1 312 ? 5.514 -29.866 -31.019 1.00 45.22 312 LEU A CA 1
ATOM 2292 C C . LEU A 1 312 ? 6.240 -28.526 -31.069 1.00 41.99 312 LEU A C 1
ATOM 2293 O O . LEU A 1 312 ? 6.369 -27.842 -30.057 1.00 40.58 312 LEU A O 1
ATOM 2298 N N . ASP A 1 313 ? 6.695 -28.151 -32.260 1.00 42.45 313 ASP A N 1
ATOM 2299 C CA . ASP A 1 313 ? 7.258 -26.824 -32.484 1.00 46.26 313 ASP A CA 1
ATOM 2300 C C . ASP A 1 313 ? 6.232 -25.914 -33.146 1.00 41.98 313 ASP A C 1
ATOM 2301 O O . ASP A 1 313 ? 6.506 -24.747 -33.410 1.00 42.93 313 ASP A O 1
ATOM 2306 N N . ILE A 1 314 ? 5.049 -26.456 -33.413 1.00 44.20 314 ILE A N 1
ATOM 2307 C CA . ILE A 1 314 ? 3.983 -25.682 -34.039 1.00 47.46 314 ILE A CA 1
ATOM 2308 C C . ILE A 1 314 ? 2.600 -26.236 -33.682 1.00 51.80 314 ILE A C 1
ATOM 2309 O O . ILE A 1 314 ? 2.436 -27.438 -33.476 1.00 51.38 314 ILE A O 1
ATOM 2314 N N . LYS A 1 315 ? 1.618 -25.345 -33.587 1.00 54.77 315 LYS A N 1
ATOM 2315 C CA . LYS A 1 315 ? 0.230 -25.728 -33.359 1.00 61.34 315 LYS A CA 1
ATOM 2316 C C . LYS A 1 315 ? -0.684 -24.608 -33.848 1.00 61.75 315 LYS A C 1
ATOM 2317 O O . LYS A 1 315 ? -0.342 -23.432 -33.722 1.00 59.70 315 LYS A O 1
ATOM 2323 N N . ASP A 1 316 ? -1.832 -24.979 -34.416 1.00 61.65 316 ASP A N 1
ATOM 2324 C CA . ASP A 1 316 ? -2.810 -24.018 -34.941 1.00 59.55 316 ASP A CA 1
ATOM 2325 C C . ASP A 1 316 ? -2.235 -23.186 -36.084 1.00 54.52 316 ASP A C 1
ATOM 2326 O O . ASP A 1 316 ? -2.753 -22.116 -36.407 1.00 55.16 316 ASP A O 1
ATOM 2331 N N . GLY A 1 317 ? -1.161 -23.680 -36.691 1.00 47.75 317 GLY A N 1
ATOM 2332 C CA . GLY A 1 317 ? -0.459 -22.934 -37.717 1.00 49.75 317 GLY A CA 1
ATOM 2333 C C . GLY A 1 317 ? 0.372 -21.821 -37.105 1.00 49.59 317 GLY A C 1
ATOM 2334 O O . GLY A 1 317 ? 0.856 -20.930 -37.804 1.00 48.47 317 GLY A O 1
ATOM 2335 N N . ILE A 1 318 ? 0.534 -21.874 -35.787 1.00 47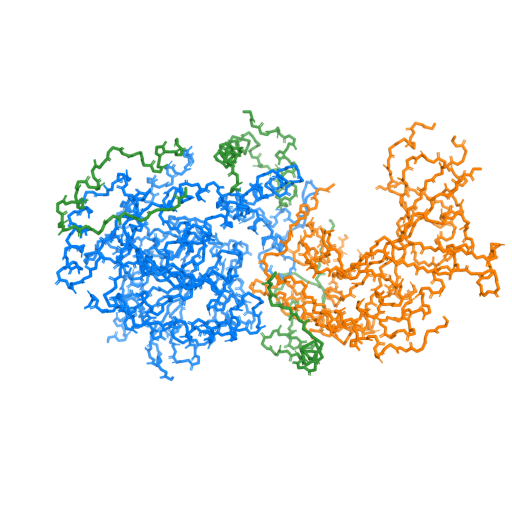.81 318 ILE A N 1
ATOM 2336 C CA . ILE A 1 318 ? 1.294 -20.859 -35.068 1.00 45.60 318 ILE A CA 1
ATOM 2337 C C . ILE A 1 318 ? 2.624 -21.416 -34.573 1.00 43.00 318 ILE A C 1
ATOM 2338 O O . ILE A 1 318 ? 2.672 -22.229 -33.648 1.00 42.61 318 ILE A O 1
ATOM 2343 N N . LEU A 1 319 ? 3.701 -20.965 -35.203 1.00 41.70 319 LEU A N 1
ATOM 2344 C CA . LEU A 1 319 ? 5.041 -21.445 -34.901 1.00 38.71 319 LEU A CA 1
ATOM 2345 C C . LEU A 1 319 ? 5.443 -21.129 -33.456 1.00 36.21 319 LEU A C 1
ATOM 2346 O O . LEU A 1 319 ? 5.208 -20.024 -32.970 1.00 37.20 319 LEU A O 1
ATOM 2351 N N . PHE A 1 320 ? 6.022 -22.123 -32.782 1.00 33.64 320 PHE A N 1
ATOM 2352 C CA . PHE A 1 320 ? 6.547 -21.993 -31.417 1.00 33.50 320 PHE A CA 1
ATOM 2353 C C . PHE A 1 320 ? 5.485 -21.797 -30.331 1.00 34.64 320 PHE A C 1
ATOM 2354 O O . PHE A 1 320 ? 5.822 -21.577 -29.166 1.00 35.06 320 PHE A O 1
ATOM 2362 N N . ALA A 1 321 ? 4.212 -21.879 -30.704 1.00 33.61 321 ALA A N 1
ATOM 2363 C CA . ALA A 1 321 ? 3.128 -21.697 -29.737 1.00 34.55 321 ALA A CA 1
ATOM 2364 C C . ALA A 1 321 ? 3.125 -22.694 -28.562 1.00 39.83 321 ALA A C 1
ATOM 2365 O O . ALA A 1 321 ? 2.929 -22.280 -27.422 1.00 39.90 321 ALA A O 1
ATOM 2367 N N . PRO A 1 322 ? 3.339 -24.002 -28.829 1.00 41.76 322 PRO A N 1
ATOM 2368 C CA . PRO A 1 322 ? 3.400 -24.958 -27.712 1.00 42.62 322 PRO A CA 1
ATOM 2369 C C . PRO A 1 322 ? 4.421 -24.594 -26.629 1.00 42.22 322 PRO A C 1
ATOM 2370 O O . PRO A 1 322 ? 4.111 -24.688 -25.440 1.00 40.48 322 PRO A O 1
ATOM 2374 N N . THR A 1 323 ? 5.619 -24.184 -27.035 1.00 38.51 323 THR A N 1
ATOM 2375 C CA . THR A 1 323 ? 6.644 -23.785 -26.074 1.00 38.05 323 THR A CA 1
ATOM 2376 C C . THR A 1 323 ? 6.278 -22.464 -25.391 1.00 33.24 323 THR A C 1
ATOM 2377 O O . THR A 1 323 ? 6.354 -22.344 -24.168 1.00 28.08 323 THR A O 1
ATOM 2381 N N . ARG A 1 324 ? 5.868 -21.484 -26.192 1.00 32.06 324 ARG A N 1
ATOM 2382 C CA . ARG A 1 324 ? 5.564 -20.145 -25.686 1.00 32.78 324 ARG A CA 1
ATOM 2383 C C . ARG A 1 324 ? 4.332 -20.084 -24.779 1.00 32.79 324 ARG A C 1
ATOM 2384 O O . ARG A 1 324 ? 4.096 -19.077 -24.110 1.00 31.31 324 ARG A O 1
ATOM 2392 N N . SER A 1 325 ? 3.555 -21.163 -24.739 1.00 35.04 325 SER A N 1
ATOM 2393 C CA . SER A 1 325 ? 2.385 -21.202 -23.870 1.00 34.75 325 SER A CA 1
ATOM 2394 C C . SER A 1 325 ? 2.792 -21.269 -22.399 1.00 34.01 325 SER A C 1
ATOM 2395 O O . SER A 1 325 ? 1.964 -21.085 -21.509 1.00 38.83 325 SER A O 1
ATOM 2398 N N . LYS A 1 326 ? 4.070 -21.533 -22.148 1.00 36.61 326 LYS A N 1
ATOM 2399 C CA . LYS A 1 326 ? 4.576 -21.640 -20.781 1.00 38.50 326 LYS A CA 1
ATOM 2400 C C . LYS A 1 326 ? 4.991 -20.298 -20.165 1.00 36.26 326 LYS A C 1
ATOM 2401 O O . LYS A 1 326 ? 5.388 -20.245 -19.000 1.00 35.79 326 LYS A O 1
ATOM 2407 N N . PHE A 1 327 ? 4.911 -19.224 -20.950 1.00 34.32 327 PHE A N 1
ATOM 2408 C CA . PHE A 1 327 ? 5.028 -17.867 -20.413 1.00 31.93 327 PHE A CA 1
ATOM 2409 C C . PHE A 1 327 ? 3.959 -17.675 -19.338 1.00 36.83 327 PHE A C 1
ATOM 2410 O O . PHE A 1 327 ? 2.891 -18.285 -19.410 1.00 35.66 327 PHE A O 1
ATOM 2418 N N . GLY A 1 328 ? 4.233 -16.828 -18.348 1.00 34.55 328 GLY A N 1
ATOM 2419 C CA . GLY A 1 328 ? 3.242 -16.524 -17.327 1.00 38.32 328 GLY A CA 1
ATOM 2420 C C . GLY A 1 328 ? 2.061 -15.776 -17.917 1.00 38.66 328 GLY A C 1
ATOM 2421 O O . GLY A 1 328 ? 2.182 -15.164 -18.979 1.00 33.51 328 GLY A O 1
ATOM 2422 N N . THR A 1 329 ? 0.915 -15.817 -17.241 1.00 39.73 329 THR A N 1
ATOM 2423 C CA A THR A 1 329 ? -0.290 -15.165 -17.751 0.50 40.94 329 THR A CA 1
ATOM 2424 C CA B THR A 1 329 ? -0.282 -15.170 -17.767 0.50 40.49 329 THR A CA 1
ATOM 2425 C C . THR A 1 329 ? -0.099 -13.657 -17.913 1.00 35.77 329 THR A C 1
ATOM 2426 O O . THR A 1 329 ? -0.552 -13.067 -18.890 1.00 35.78 329 THR A O 1
ATOM 2433 N N . GLU A 1 330 ? 0.576 -13.034 -16.953 1.00 34.99 330 GLU A N 1
ATOM 2434 C CA . GLU A 1 330 ? 0.805 -11.591 -17.015 1.00 34.63 330 GLU A CA 1
ATOM 2435 C C . GLU A 1 330 ? 1.765 -11.221 -18.144 1.00 33.81 330 GLU A C 1
ATOM 2436 O O . GLU A 1 330 ? 1.627 -10.170 -18.769 1.00 35.05 330 GLU A O 1
ATOM 2442 N N . VAL A 1 331 ? 2.745 -12.085 -18.396 1.00 31.91 331 VAL A N 1
ATOM 2443 C CA . VAL A 1 331 ? 3.689 -11.857 -19.486 1.00 32.29 331 VAL A CA 1
ATOM 2444 C C . VAL A 1 331 ? 2.939 -11.903 -20.811 1.00 28.28 331 VAL A C 1
ATOM 2445 O O . VAL A 1 331 ? 3.077 -11.016 -21.649 1.00 25.84 331 VAL A O 1
ATOM 2449 N N . LYS A 1 332 ? 2.121 -12.937 -20.977 1.00 27.71 332 LYS A N 1
ATOM 2450 C CA . LYS A 1 332 ? 1.312 -13.093 -22.178 1.00 30.97 332 LYS A CA 1
ATOM 2451 C C . LYS A 1 332 ? 0.354 -11.922 -22.387 1.00 33.47 332 LYS A C 1
ATOM 2452 O O . LYS A 1 332 ? 0.153 -11.478 -23.517 1.00 30.74 332 LYS A O 1
ATOM 2458 N N . ASN A 1 333 ? -0.230 -11.421 -21.300 1.00 34.65 333 ASN A N 1
ATOM 2459 C CA . ASN A 1 333 ? -1.077 -10.234 -21.376 1.00 39.31 333 ASN A CA 1
ATOM 2460 C C . ASN A 1 333 ? -0.316 -9.040 -21.954 1.00 35.35 333 ASN A C 1
ATOM 2461 O O . ASN A 1 333 ? -0.839 -8.297 -22.786 1.00 32.80 333 ASN A O 1
ATOM 2466 N N . ARG A 1 334 ? 0.927 -8.874 -21.512 1.00 32.48 334 ARG A N 1
ATOM 2467 C CA . ARG A 1 334 ? 1.773 -7.775 -21.965 1.00 33.36 334 ARG A CA 1
ATOM 2468 C C . ARG A 1 334 ? 2.172 -7.919 -23.430 1.00 32.42 334 ARG A C 1
ATOM 2469 O O . ARG A 1 334 ? 2.167 -6.942 -24.179 1.00 34.23 334 ARG A O 1
ATOM 2477 N N . ILE A 1 335 ? 2.535 -9.138 -23.823 1.00 30.51 335 ILE A N 1
ATOM 2478 C CA . ILE A 1 335 ? 2.936 -9.426 -25.197 1.00 30.53 335 ILE A CA 1
ATOM 2479 C C . ILE A 1 335 ? 1.820 -9.087 -26.185 1.00 31.90 335 ILE A C 1
ATOM 2480 O O . ILE A 1 335 ? 2.059 -8.483 -27.233 1.00 31.93 335 ILE A O 1
ATOM 2485 N N . ILE A 1 336 ? 0.600 -9.477 -25.834 1.00 32.51 336 ILE A N 1
ATOM 2486 C CA . ILE A 1 336 ? -0.574 -9.227 -26.665 1.00 32.97 336 ILE A CA 1
ATOM 2487 C C . ILE A 1 336 ? -0.876 -7.732 -26.812 1.00 31.00 336 ILE A C 1
ATOM 2488 O O . ILE A 1 336 ? -1.114 -7.244 -27.919 1.00 29.45 336 ILE A O 1
ATOM 2493 N N . LEU A 1 337 ? -0.856 -7.011 -25.696 1.00 28.64 337 LEU A N 1
ATOM 2494 C CA . LEU A 1 337 ? -1.039 -5.563 -25.714 1.00 31.14 337 LEU A CA 1
ATOM 2495 C C . LEU A 1 337 ? 0.078 -4.883 -26.505 1.00 31.83 337 LEU A C 1
ATOM 2496 O O . LEU A 1 337 ? -0.171 -3.965 -27.291 1.00 30.92 337 LEU A O 1
ATOM 2501 N N . GLY A 1 338 ? 1.306 -5.354 -26.301 1.00 28.07 338 GLY A N 1
ATOM 2502 C CA . GLY A 1 338 ? 2.466 -4.795 -26.970 1.00 25.26 338 GLY A CA 1
ATOM 2503 C C . GLY A 1 338 ? 2.396 -4.945 -28.474 1.00 28.26 338 GLY A C 1
ATOM 2504 O O . GLY A 1 338 ? 2.700 -4.014 -29.224 1.00 25.66 338 GLY A O 1
ATOM 2505 N N . ASN A 1 339 ? 1.985 -6.124 -28.921 1.00 26.48 339 ASN A N 1
ATOM 2506 C CA . ASN A 1 339 ? 1.792 -6.356 -30.344 1.00 25.38 339 ASN A CA 1
ATOM 2507 C C . ASN A 1 339 ? 0.654 -5.524 -30.933 1.00 29.03 339 ASN A C 1
ATOM 2508 O O . ASN A 1 339 ? 0.746 -5.072 -32.069 1.00 30.54 339 ASN A O 1
ATOM 2513 N N . TYR A 1 340 ? -0.410 -5.311 -30.165 1.00 32.96 340 TYR A N 1
ATOM 2514 C CA . TYR A 1 340 ? -1.462 -4.397 -30.607 1.00 37.56 340 TYR A CA 1
ATOM 2515 C C . TYR A 1 340 ? -0.859 -3.015 -30.861 1.00 31.12 340 TYR A C 1
ATOM 2516 O O . TYR A 1 340 ? -1.045 -2.433 -31.931 1.00 35.68 340 TYR A O 1
ATOM 2525 N N . ASN A 1 341 ? -0.128 -2.508 -29.875 1.00 28.54 341 ASN A N 1
ATOM 2526 C CA . ASN A 1 341 ? 0.473 -1.174 -29.957 1.00 27.75 341 ASN A CA 1
ATOM 2527 C C . ASN A 1 341 ? 1.435 -0.991 -31.132 1.00 31.12 341 ASN A C 1
ATOM 2528 O O . ASN A 1 341 ? 1.669 0.131 -31.579 1.00 32.62 341 ASN A O 1
ATOM 2533 N N . LEU A 1 342 ? 1.993 -2.094 -31.624 1.00 29.80 342 LEU A N 1
ATOM 2534 C CA . LEU A 1 342 ? 2.982 -2.044 -32.693 1.00 28.60 342 LEU A CA 1
ATOM 2535 C C . LEU A 1 342 ? 2.383 -2.159 -34.089 1.00 35.97 342 LEU A C 1
ATOM 2536 O O . LEU A 1 342 ? 3.027 -1.797 -35.074 1.00 40.56 342 LEU A O 1
ATOM 2541 N N . CYS A 1 343 ? 1.162 -2.674 -34.184 1.00 36.47 343 CYS A N 1
ATOM 2542 C CA . CYS A 1 343 ? 0.518 -2.814 -35.483 1.00 39.09 343 CYS A CA 1
ATOM 2543 C C . CYS A 1 343 ? 0.332 -1.461 -36.164 1.00 42.19 343 CYS A C 1
ATOM 2544 O O . CYS A 1 343 ? 0.149 -0.441 -35.498 1.00 42.60 343 CYS A O 1
ATOM 2547 N N . SER A 1 344 ? 0.382 -1.478 -37.494 1.00 44.45 344 SER A N 1
ATOM 2548 C CA . SER A 1 344 ? 0.502 -0.274 -38.319 1.00 48.22 344 SER A CA 1
ATOM 2549 C C . SER A 1 344 ? -0.354 0.926 -37.892 1.00 50.27 344 SER A C 1
ATOM 2550 O O . SER A 1 344 ? 0.164 2.027 -37.708 1.00 50.84 344 SER A O 1
ATOM 2553 N N . ASP A 1 345 ? -1.655 0.710 -37.734 1.00 48.53 345 ASP A N 1
ATOM 2554 C CA . ASP A 1 345 ? -2.567 1.798 -37.389 1.00 52.59 345 ASP A CA 1
ATOM 2555 C C . ASP A 1 345 ? -2.330 2.342 -35.979 1.00 53.40 345 ASP A C 1
ATOM 2556 O O . ASP A 1 345 ? -2.294 3.558 -35.770 1.00 52.40 345 ASP A O 1
ATOM 2561 N N . ALA A 1 346 ? -2.168 1.440 -35.016 1.00 48.40 346 ALA A N 1
ATOM 2562 C CA . ALA A 1 346 ? -1.949 1.832 -33.629 1.00 41.58 346 ALA A CA 1
ATOM 2563 C C . ALA A 1 346 ? -0.585 2.490 -33.450 1.00 41.98 346 ALA A C 1
ATOM 2564 O O . ALA A 1 346 ? -0.431 3.411 -32.643 1.00 42.54 346 ALA A O 1
ATOM 2566 N N . PHE A 1 347 ? 0.401 2.015 -34.207 1.00 34.60 347 PHE A N 1
ATOM 2567 C CA . PHE A 1 347 ? 1.752 2.554 -34.135 1.00 37.23 347 PHE A CA 1
ATOM 2568 C C . PHE A 1 347 ? 1.773 4.041 -34.471 1.00 37.52 347 PHE A C 1
ATOM 2569 O O . PHE A 1 347 ? 2.273 4.853 -33.694 1.00 36.63 347 PHE A O 1
ATOM 2577 N N . LYS A 1 348 ? 1.227 4.386 -35.631 1.00 38.29 348 LYS A N 1
ATOM 2578 C CA . LYS A 1 348 ? 1.239 5.762 -36.115 1.00 43.34 348 LYS A CA 1
ATOM 2579 C C . LYS A 1 348 ? 0.402 6.687 -35.241 1.00 48.23 348 LYS A C 1
ATOM 2580 O O . LYS A 1 348 ? 0.530 7.907 -35.323 1.00 51.75 348 LYS A O 1
ATOM 2582 N N . ASN A 1 349 ? -0.456 6.102 -34.410 1.00 49.20 349 ASN A N 1
ATOM 2583 C CA . ASN A 1 349 ? -1.299 6.877 -33.506 1.00 49.41 349 ASN A CA 1
ATOM 2584 C C . ASN A 1 349 ? -0.763 6.912 -32.076 1.00 46.56 349 ASN A C 1
ATOM 2585 O O . ASN A 1 349 ? -0.217 7.923 -31.645 1.00 51.90 349 ASN A O 1
ATOM 2590 N N . ASN A 1 350 ? -0.908 5.806 -31.353 1.00 40.05 350 ASN A N 1
ATOM 2591 C CA . ASN A 1 350 ? -0.542 5.757 -29.938 1.00 39.92 350 ASN A CA 1
ATOM 2592 C C . ASN A 1 350 ? 0.959 5.780 -29.662 1.00 35.01 350 ASN A C 1
ATOM 2593 O O . ASN A 1 350 ? 1.422 6.531 -28.804 1.00 31.32 350 ASN A O 1
ATOM 2598 N N . PHE A 1 351 ? 1.709 4.941 -30.373 1.00 34.09 351 PHE A N 1
ATOM 2599 C CA . PHE A 1 351 ? 3.139 4.789 -30.117 1.00 32.65 351 PHE A CA 1
ATOM 2600 C C . PHE A 1 351 ? 3.901 6.076 -30.435 1.00 30.11 351 PHE A C 1
ATOM 2601 O O . PHE A 1 351 ? 4.667 6.567 -29.610 1.00 32.01 351 PHE A O 1
ATOM 2609 N N . ILE A 1 352 ? 3.680 6.620 -31.627 1.00 30.66 352 ILE A N 1
ATOM 2610 C CA . ILE A 1 352 ? 4.337 7.859 -32.044 1.00 29.67 352 ILE A CA 1
ATOM 2611 C C . ILE A 1 352 ? 3.998 9.028 -31.116 1.00 30.62 352 ILE A C 1
ATOM 2612 O O . ILE A 1 352 ? 4.865 9.840 -30.785 1.00 30.58 352 ILE A O 1
ATOM 2617 N N . LYS A 1 353 ? 2.741 9.108 -30.692 1.00 30.00 353 LYS A N 1
ATOM 2618 C CA . LYS A 1 353 ? 2.325 10.157 -29.768 1.00 34.93 353 LYS A CA 1
ATOM 2619 C C . LYS A 1 353 ? 3.034 10.007 -28.414 1.00 32.70 353 LYS A C 1
ATOM 2620 O O . LYS A 1 353 ? 3.564 10.975 -27.870 1.00 32.33 353 LYS A O 1
ATOM 2626 N N . ALA A 1 354 ? 3.048 8.785 -27.887 1.00 27.53 354 ALA A N 1
ATOM 2627 C CA . ALA A 1 354 ? 3.726 8.490 -26.624 1.00 26.99 354 ALA A CA 1
ATOM 2628 C C . ALA A 1 354 ? 5.203 8.881 -26.657 1.00 25.60 354 ALA A C 1
ATOM 2629 O O . ALA A 1 354 ? 5.749 9.368 -25.667 1.00 27.38 354 ALA A O 1
ATOM 2631 N N . GLU A 1 355 ? 5.846 8.656 -27.797 1.00 26.11 355 GLU A N 1
ATOM 2632 C CA . GLU A 1 355 ? 7.253 9.001 -27.971 1.00 29.45 355 GLU A CA 1
ATOM 2633 C C . GLU A 1 355 ? 7.462 10.506 -27.884 1.00 26.47 355 GLU A C 1
ATOM 2634 O O . GLU A 1 355 ? 8.429 10.967 -27.285 1.00 26.73 355 GLU A O 1
ATOM 2640 N N . LYS A 1 356 ? 6.558 11.263 -28.501 1.00 25.65 356 LYS A N 1
ATOM 2641 C CA . LYS A 1 356 ? 6.632 12.721 -28.491 1.00 28.25 356 LYS A CA 1
ATOM 2642 C C . LYS A 1 356 ? 6.332 13.301 -27.113 1.00 25.48 356 LYS A C 1
ATOM 2643 O O . LYS A 1 356 ? 6.951 14.272 -26.694 1.00 29.26 356 LYS A O 1
ATOM 2649 N N . LEU A 1 357 ? 5.367 12.713 -26.417 1.00 25.01 357 LEU A N 1
ATOM 2650 C CA . LEU A 1 357 ? 5.043 13.150 -25.064 1.00 29.02 357 LEU A CA 1
ATOM 2651 C C . LEU A 1 357 ? 6.199 12.856 -24.114 1.00 26.81 357 LEU A C 1
ATOM 2652 O O . LEU A 1 357 ? 6.471 13.622 -23.194 1.00 27.80 357 LEU A O 1
ATOM 2657 N N . ARG A 1 358 ? 6.882 11.743 -24.348 1.00 26.82 358 ARG A N 1
ATOM 2658 C CA . ARG A 1 358 ? 8.053 11.397 -23.555 1.00 24.18 358 ARG A CA 1
ATOM 2659 C C . ARG A 1 358 ? 9.143 12.457 -23.711 1.00 22.64 358 ARG A C 1
ATOM 2660 O O . ARG A 1 358 ? 9.754 12.892 -22.727 1.00 18.23 358 ARG A O 1
ATOM 2668 N N . VAL A 1 359 ? 9.383 12.862 -24.952 1.00 20.64 359 VAL A N 1
ATOM 2669 C CA . VAL A 1 359 ? 10.321 13.947 -25.250 1.00 25.08 359 VAL A CA 1
ATOM 2670 C C . VAL A 1 359 ? 9.891 15.236 -24.555 1.00 29.48 359 VAL A C 1
ATOM 2671 O O . VAL A 1 359 ? 10.725 15.950 -23.984 1.00 26.85 359 VAL A O 1
ATOM 2675 N N . ASN A 1 360 ? 8.590 15.528 -24.603 1.00 27.25 360 ASN A N 1
ATOM 2676 C CA A ASN A 1 360 ? 8.041 16.694 -23.918 0.50 27.97 360 ASN A CA 1
ATOM 2677 C CA B ASN A 1 360 ? 8.041 16.697 -23.920 0.50 27.97 360 ASN A CA 1
ATOM 2678 C C . ASN A 1 360 ? 8.330 16.668 -22.422 1.00 27.30 360 ASN A C 1
ATOM 2679 O O . ASN A 1 360 ? 8.765 17.666 -21.847 1.00 22.94 360 ASN A O 1
ATOM 2688 N N . LEU A 1 361 ? 8.084 15.517 -21.800 1.00 27.19 361 LEU A N 1
ATOM 2689 C CA . LEU A 1 361 ? 8.331 15.324 -20.371 1.00 24.67 361 LEU A CA 1
ATOM 2690 C C . LEU A 1 361 ? 9.770 15.662 -20.011 1.00 23.09 361 LEU A C 1
ATOM 2691 O O . LEU A 1 361 ? 10.033 16.367 -19.037 1.00 21.78 361 LEU A O 1
ATOM 2696 N N . ILE A 1 362 ? 10.699 15.143 -20.802 1.00 19.87 362 ILE A N 1
ATOM 2697 C CA . ILE A 1 362 ? 12.118 15.390 -20.580 1.00 22.02 362 ILE A CA 1
ATOM 2698 C C . ILE A 1 362 ? 12.445 16.885 -20.687 1.00 22.64 362 ILE A C 1
ATOM 2699 O O . ILE A 1 362 ? 13.255 17.416 -19.914 1.00 19.96 362 ILE A O 1
ATOM 2704 N N . ASP A 1 363 ? 11.788 17.565 -21.621 1.00 25.42 363 ASP A N 1
ATOM 2705 C CA . ASP A 1 363 ? 11.966 19.007 -21.785 1.00 28.69 363 ASP A CA 1
ATOM 2706 C C . ASP A 1 363 ? 11.447 19.777 -20.571 1.00 27.25 363 ASP A C 1
ATOM 2707 O O . ASP A 1 363 ? 12.022 20.794 -20.183 1.00 25.64 363 ASP A O 1
ATOM 2712 N N . GLU A 1 364 ? 10.351 19.304 -19.984 1.00 26.26 364 GLU A N 1
ATOM 2713 C CA . GLU A 1 364 ? 9.807 19.942 -18.785 1.00 27.91 364 GLU A CA 1
ATOM 2714 C C . GLU A 1 364 ? 10.736 19.794 -17.581 1.00 21.75 364 GLU A C 1
ATOM 2715 O O . GLU A 1 364 ? 10.936 20.749 -16.842 1.00 22.09 364 GLU A O 1
ATOM 2721 N N . PHE A 1 365 ? 11.313 18.608 -17.391 1.00 22.21 365 PHE A N 1
ATOM 2722 C CA . PHE A 1 365 ? 12.323 18.428 -16.349 1.00 22.51 365 PHE A CA 1
ATOM 2723 C C . PHE A 1 365 ? 13.527 19.345 -16.586 1.00 24.72 365 PHE A C 1
ATOM 2724 O O . PHE A 1 365 ? 13.993 20.020 -15.663 1.00 22.34 365 PHE A O 1
ATOM 2732 N N . ASP A 1 366 ? 14.011 19.383 -17.828 1.00 20.21 366 ASP A N 1
ATOM 2733 C CA . ASP A 1 366 ? 15.156 20.225 -18.184 1.00 23.18 366 ASP A CA 1
ATOM 2734 C C . ASP A 1 366 ? 14.914 21.683 -17.820 1.00 21.72 366 ASP A C 1
ATOM 2735 O O . ASP A 1 366 ? 15.827 22.380 -17.353 1.00 24.47 366 ASP A O 1
ATOM 2740 N N . GLY A 1 367 ? 13.680 22.137 -18.039 1.00 20.14 367 GLY A N 1
ATOM 2741 C CA . GLY A 1 367 ? 13.292 23.506 -17.741 1.00 19.31 367 GLY A CA 1
ATOM 2742 C C . GLY A 1 367 ? 13.320 23.909 -16.272 1.00 22.89 367 GLY A C 1
ATOM 2743 O O . GLY A 1 367 ? 13.421 25.099 -15.955 1.00 23.90 367 GLY A O 1
ATOM 2744 N N . ILE A 1 368 ? 13.234 22.945 -15.360 1.00 23.35 368 ILE A N 1
ATOM 2745 C CA . ILE A 1 368 ? 13.211 23.290 -13.930 1.00 21.88 368 ILE A CA 1
ATOM 2746 C C . ILE A 1 368 ? 14.480 22.918 -13.155 1.00 21.82 368 ILE A C 1
ATOM 2747 O O . ILE A 1 368 ? 14.631 23.285 -11.987 1.00 22.18 368 ILE A O 1
ATOM 2752 N N . PHE A 1 369 ? 15.380 22.187 -13.807 1.00 20.45 369 PHE A N 1
ATOM 2753 C CA . PHE A 1 369 ? 16.655 21.807 -13.204 1.00 18.42 369 PHE A CA 1
ATOM 2754 C C . PHE A 1 369 ? 17.760 22.789 -13.583 1.00 22.07 369 PHE A C 1
ATOM 2755 O O . PHE A 1 369 ? 17.857 23.196 -14.744 1.00 23.14 369 PHE A O 1
ATOM 2763 N N . ARG A 1 370 ? 18.595 23.151 -12.607 1.00 20.16 370 ARG A N 1
ATOM 2764 C CA . ARG A 1 370 ? 19.771 23.998 -12.835 1.00 18.80 370 ARG A CA 1
ATOM 2765 C C . ARG A 1 370 ? 20.853 23.286 -13.648 1.00 21.89 370 ARG A C 1
ATOM 2766 O O . ARG A 1 370 ? 21.590 23.917 -14.402 1.00 25.13 370 ARG A O 1
ATOM 2774 N N . PHE A 1 371 ? 20.952 21.973 -13.462 1.00 20.56 371 PHE A N 1
ATOM 2775 C CA . PHE A 1 371 ? 21.992 21.156 -14.077 1.00 20.35 371 PHE A CA 1
ATOM 2776 C C . PHE A 1 371 ? 21.663 20.927 -15.551 1.00 23.26 371 PHE A C 1
ATOM 2777 O O . PHE A 1 371 ? 20.528 20.597 -15.890 1.00 23.82 371 PHE A O 1
ATOM 2785 N N . PRO A 1 372 ? 22.646 21.131 -16.439 1.00 18.74 372 PRO A N 1
ATOM 2786 C CA . PRO A 1 372 ? 22.387 20.918 -17.868 1.00 22.86 372 PRO A CA 1
ATOM 2787 C C . PRO A 1 372 ? 22.152 19.442 -18.199 1.00 24.40 372 PRO A C 1
ATOM 2788 O O . PRO A 1 372 ? 22.761 18.563 -17.585 1.00 25.19 372 PRO A O 1
ATOM 2792 N N . ASN A 1 373 ? 21.288 19.184 -19.172 1.00 20.80 373 ASN A N 1
ATOM 2793 C CA . ASN A 1 373 ? 21.073 17.833 -19.668 1.00 18.99 373 ASN A CA 1
ATOM 2794 C C . ASN A 1 373 ? 21.962 17.603 -20.885 1.00 22.33 373 ASN A C 1
ATOM 2795 O O . ASN A 1 373 ? 21.722 18.172 -21.947 1.00 22.64 373 ASN A O 1
ATOM 2800 N N . VAL A 1 374 ? 22.991 16.773 -20.728 1.00 20.30 374 VAL A N 1
ATOM 2801 C CA . VAL A 1 374 ? 23.941 16.534 -21.809 1.00 22.93 374 VAL A CA 1
ATOM 2802 C C . VAL A 1 374 ? 23.357 15.737 -22.984 1.00 24.72 374 VAL A C 1
ATOM 2803 O O . VAL A 1 374 ? 23.900 15.776 -24.085 1.00 21.87 374 VAL A O 1
ATOM 2807 N N . LEU A 1 375 ? 22.253 15.029 -22.756 1.00 22.97 375 LEU A N 1
ATOM 2808 C CA . LEU A 1 375 ? 21.631 14.246 -23.823 1.00 24.29 375 LEU A CA 1
ATOM 2809 C C . LEU A 1 375 ? 20.740 15.113 -24.714 1.00 29.85 375 LEU A C 1
ATOM 2810 O O . LEU A 1 375 ? 20.585 14.841 -25.903 1.00 28.50 375 LEU A O 1
ATOM 2815 N N . THR A 1 376 ? 20.163 16.162 -24.140 1.00 26.84 376 THR A N 1
ATOM 2816 C CA . THR A 1 376 ? 19.305 17.059 -24.903 1.00 28.49 376 THR A CA 1
ATOM 2817 C C . THR A 1 376 ? 19.988 18.397 -25.169 1.00 31.43 376 THR A C 1
ATOM 2818 O O . THR A 1 376 ? 19.442 19.249 -25.869 1.00 31.00 376 THR A O 1
ATOM 2822 N N . ASN A 1 377 ? 21.179 18.571 -24.601 1.00 27.95 377 ASN A N 1
ATOM 2823 C CA . ASN A 1 377 ? 21.905 19.837 -24.669 1.00 35.15 377 ASN A CA 1
ATOM 2824 C C . ASN A 1 377 ? 21.137 21.044 -24.117 1.00 33.89 377 ASN A C 1
ATOM 2825 O O . ASN A 1 377 ? 21.297 22.160 -24.609 1.00 33.86 377 ASN A O 1
ATOM 2830 N N . SER A 1 378 ? 20.307 20.820 -23.100 1.00 27.97 378 SER A N 1
ATOM 2831 C CA . SER A 1 378 ? 19.671 21.934 -22.404 1.00 32.04 378 SER A CA 1
ATOM 2832 C C . SER A 1 378 ? 20.756 22.749 -21.718 1.00 30.64 378 SER A C 1
ATOM 2833 O O . SER A 1 378 ? 21.813 22.224 -21.375 1.00 30.84 378 SER A O 1
ATOM 2836 N N . LYS A 1 379 ? 20.500 24.035 -21.528 1.00 26.14 379 LYS A N 1
ATOM 2837 C CA . LYS A 1 379 ? 21.499 24.907 -20.935 1.00 30.73 379 LYS A CA 1
ATOM 2838 C C . LYS A 1 379 ? 21.482 24.808 -19.417 1.00 32.09 379 LYS A C 1
ATOM 2839 O O . LYS A 1 379 ? 22.448 25.180 -18.754 1.00 34.26 379 LYS A O 1
ATOM 2841 N N . GLY A 1 380 ? 20.383 24.296 -18.871 1.00 28.21 380 GLY A N 1
ATOM 2842 C CA . GLY A 1 380 ? 20.148 24.369 -17.441 1.00 25.17 380 GLY A CA 1
ATOM 2843 C C . GLY A 1 380 ? 19.498 25.701 -17.106 1.00 30.86 380 GLY A C 1
ATOM 2844 O O . GLY A 1 380 ? 19.733 26.704 -17.784 1.00 29.49 380 GLY A O 1
ATOM 2845 N N . ASN A 1 381 ? 18.665 25.705 -16.072 1.00 26.90 381 ASN A N 1
ATOM 2846 C CA . ASN A 1 381 ? 17.955 26.907 -15.644 1.00 28.44 381 ASN A CA 1
ATOM 2847 C C . ASN A 1 381 ? 18.588 27.460 -14.373 1.00 25.45 381 ASN A C 1
ATOM 2848 O O . ASN A 1 381 ? 18.430 26.883 -13.304 1.00 27.60 381 ASN A O 1
ATOM 2853 N N . PRO A 1 382 ? 19.304 28.591 -14.482 1.00 29.97 382 PRO A N 1
ATOM 2854 C CA . PRO A 1 382 ? 19.982 29.174 -13.313 1.00 30.59 382 PRO A CA 1
ATOM 2855 C C . PRO A 1 382 ? 19.023 29.581 -12.195 1.00 29.87 382 PRO A C 1
ATOM 2856 O O . PRO A 1 382 ? 19.456 29.790 -11.064 1.00 31.02 382 PRO A O 1
ATOM 2860 N N . ASP A 1 383 ? 17.737 29.694 -12.507 1.00 33.55 383 ASP A N 1
ATOM 2861 C CA . ASP A 1 383 ? 16.731 29.978 -11.489 1.00 36.84 383 ASP A CA 1
ATOM 2862 C C . ASP A 1 383 ? 16.022 28.690 -11.082 1.00 34.27 383 ASP A C 1
ATOM 2863 O O . ASP A 1 383 ? 14.995 28.723 -10.406 1.00 34.04 383 ASP A O 1
ATOM 2868 N N . GLY A 1 384 ? 16.584 27.559 -11.498 1.00 29.50 384 GLY A N 1
ATOM 2869 C CA . GLY A 1 384 ? 15.957 26.265 -11.290 1.00 22.30 384 GLY A CA 1
ATOM 2870 C C . GLY A 1 384 ? 16.324 25.572 -9.992 1.00 25.04 384 GLY A C 1
ATOM 2871 O O . GLY A 1 384 ? 16.801 26.203 -9.046 1.00 24.15 384 GLY A O 1
ATOM 2872 N N . LEU A 1 385 ? 16.109 24.259 -9.965 1.00 18.46 385 LEU A N 1
ATOM 2873 C CA . LEU A 1 385 ? 16.260 23.453 -8.756 1.00 20.66 385 LEU A CA 1
ATOM 2874 C C . LEU A 1 385 ? 17.385 22.435 -8.900 1.00 19.07 385 LEU A C 1
ATOM 2875 O O . LEU A 1 385 ? 17.797 22.106 -10.012 1.00 20.13 385 LEU A O 1
ATOM 2880 N N . ASP A 1 386 ? 17.869 21.932 -7.767 1.00 19.60 386 ASP A N 1
ATOM 2881 C CA . ASP A 1 386 ? 18.915 20.913 -7.766 1.00 19.18 386 ASP A CA 1
ATOM 2882 C C . ASP A 1 386 ? 18.351 19.504 -7.568 1.00 21.93 386 ASP A C 1
ATOM 2883 O O . ASP A 1 386 ? 18.856 18.541 -8.146 1.00 22.97 386 ASP A O 1
ATOM 2888 N N . LEU A 1 387 ? 17.313 19.393 -6.744 1.00 19.76 387 LEU A N 1
ATOM 2889 C CA . LEU A 1 387 ? 16.697 18.100 -6.437 1.00 19.85 387 LEU A CA 1
ATOM 2890 C C . LEU A 1 387 ? 15.190 18.215 -6.313 1.00 18.44 387 LEU A C 1
ATOM 2891 O O . LEU A 1 387 ? 14.662 19.269 -5.974 1.00 20.07 387 LEU A O 1
ATOM 2896 N N . LEU A 1 388 ? 14.498 17.116 -6.572 1.00 20.07 388 LEU A N 1
ATOM 2897 C CA . LEU A 1 388 ? 13.073 17.038 -6.293 1.00 17.02 388 LEU A CA 1
ATOM 2898 C C . LEU A 1 388 ? 12.885 16.001 -5.206 1.00 21.78 388 LEU A C 1
ATOM 2899 O O . LEU A 1 388 ? 13.605 15.001 -5.164 1.00 22.02 388 LEU A O 1
ATOM 2904 N N . ILE A 1 389 ? 11.931 16.246 -4.317 1.00 19.67 389 ILE A N 1
ATOM 2905 C CA . ILE A 1 389 ? 11.570 15.251 -3.326 1.00 22.47 389 ILE A CA 1
ATOM 2906 C C . ILE A 1 389 ? 10.118 14.851 -3.524 1.00 22.79 389 ILE A C 1
ATOM 2907 O O . ILE A 1 389 ? 9.209 15.687 -3.524 1.00 24.47 389 ILE A O 1
ATOM 2912 N N . VAL A 1 390 ? 9.924 13.556 -3.724 1.00 15.07 390 VAL A N 1
ATOM 2913 C CA . VAL A 1 390 ? 8.654 13.009 -4.175 1.00 20.42 390 VAL A CA 1
ATOM 2914 C C . VAL A 1 390 ? 8.411 11.718 -3.401 1.00 22.58 390 VAL A C 1
ATOM 2915 O O . VAL A 1 390 ? 9.362 10.992 -3.120 1.00 22.08 390 VAL A O 1
ATOM 2919 N N . PRO A 1 391 ? 7.146 11.429 -3.036 1.00 24.81 391 PRO A N 1
ATOM 2920 C CA . PRO A 1 391 ? 6.872 10.132 -2.403 1.00 25.94 391 PRO A CA 1
ATOM 2921 C C . PRO A 1 391 ? 7.229 8.979 -3.330 1.00 25.23 391 PRO A C 1
ATOM 2922 O O . PRO A 1 391 ? 7.169 9.145 -4.552 1.00 20.06 391 PRO A O 1
ATOM 2926 N N . THR A 1 392 ? 7.600 7.834 -2.757 1.00 20.14 392 THR A N 1
ATOM 2927 C CA . THR A 1 392 ? 7.856 6.631 -3.546 1.00 22.14 392 THR A CA 1
ATOM 2928 C C . THR A 1 392 ? 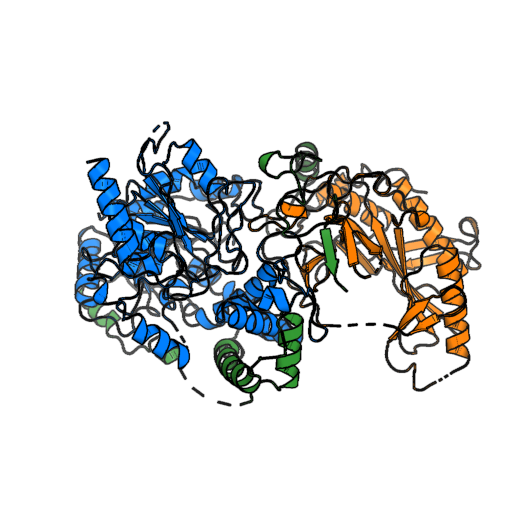6.551 5.886 -3.834 1.00 22.83 392 THR A C 1
ATOM 2929 O O . THR A 1 392 ? 6.326 5.413 -4.944 1.00 22.91 392 THR A O 1
ATOM 2933 N N . SER A 1 393 ? 5.685 5.799 -2.829 1.00 24.65 393 SER A N 1
ATOM 2934 C CA . SER A 1 393 ? 4.405 5.114 -2.979 1.00 23.45 393 SER A CA 1
ATOM 2935 C C . SER A 1 393 ? 3.303 5.798 -2.180 1.00 28.62 393 SER A C 1
ATOM 2936 O O . SER A 1 393 ? 3.579 6.516 -1.217 1.00 28.65 393 SER A O 1
ATOM 2939 N N . SER A 1 394 ? 2.055 5.557 -2.575 1.00 26.43 394 SER A N 1
ATOM 2940 C CA . SER A 1 394 ? 0.907 6.093 -1.858 1.00 28.19 394 SER A CA 1
ATOM 2941 C C . SER A 1 394 ? 0.161 5.014 -1.077 1.00 32.41 394 SER A C 1
ATOM 2942 O O . SER A 1 394 ? -0.838 5.307 -0.423 1.00 26.78 394 SER A O 1
ATOM 2945 N N . LYS A 1 395 ? 0.656 3.778 -1.144 1.00 30.83 395 LYS A N 1
ATOM 2946 C CA . LYS A 1 395 ? 0.010 2.639 -0.496 1.00 37.11 395 LYS A CA 1
ATOM 2947 C C . LYS A 1 395 ? 0.943 1.924 0.476 1.00 36.68 395 LYS A C 1
ATOM 2948 O O . LYS A 1 395 ? 2.161 1.895 0.281 1.00 35.72 395 LYS A O 1
ATOM 2954 N N . LEU A 1 396 ? 0.363 1.338 1.517 1.00 32.14 396 LEU A N 1
ATOM 2955 C CA . LEU A 1 396 ? 1.091 0.399 2.360 1.00 33.47 396 LEU A CA 1
ATOM 2956 C C . LEU A 1 396 ? 1.006 -0.964 1.687 1.00 35.70 396 LEU A C 1
ATOM 2957 O O . LEU A 1 396 ? 0.095 -1.201 0.893 1.00 35.30 396 LEU A O 1
ATOM 2962 N N . PRO A 1 397 ? 1.964 -1.858 1.976 1.00 32.53 397 PRO A N 1
ATOM 2963 C CA . PRO A 1 397 ? 1.879 -3.207 1.409 1.00 34.43 397 PRO A CA 1
ATOM 2964 C C . PRO A 1 397 ? 0.626 -3.916 1.910 1.00 35.24 397 PRO A C 1
ATOM 2965 O O . PRO A 1 397 ? 0.349 -3.906 3.112 1.00 35.43 397 PRO A O 1
ATOM 2969 N N . GLY A 1 398 ? -0.134 -4.506 0.998 1.00 34.59 398 GLY A N 1
ATOM 2970 C CA . GLY A 1 398 ? -1.300 -5.276 1.388 1.00 36.63 398 GLY A CA 1
ATOM 2971 C C . GLY A 1 398 ? -0.915 -6.737 1.457 1.00 39.81 398 GLY A C 1
ATOM 2972 O O . GLY A 1 398 ? 0.258 -7.083 1.303 1.00 41.34 398 GLY A O 1
ATOM 2973 N N . SER A 1 399 ? -1.895 -7.600 1.689 1.00 42.58 399 SER A N 1
ATOM 2974 C CA . SER A 1 399 ? -1.650 -9.032 1.664 1.00 41.33 399 SER A CA 1
ATOM 2975 C C . SER A 1 399 ? -1.572 -9.496 0.216 1.00 39.54 399 SER A C 1
ATOM 2976 O O . SER A 1 399 ? -2.112 -8.847 -0.679 1.00 40.28 399 SER A O 1
ATOM 2979 N N . ILE A 1 400 ? -0.886 -10.612 -0.010 1.00 41.74 400 ILE A N 1
ATOM 2980 C CA . ILE A 1 400 ? -0.789 -11.200 -1.341 1.00 44.43 400 ILE A CA 1
ATOM 2981 C C . ILE A 1 400 ? -2.178 -11.514 -1.898 1.00 46.99 400 ILE A C 1
ATOM 2982 O O . ILE A 1 400 ? -2.440 -11.321 -3.086 1.00 47.00 400 ILE A O 1
ATOM 2987 N N . ARG A 1 401 ? -3.070 -11.971 -1.024 1.00 49.38 401 ARG A N 1
ATOM 2988 C CA . ARG A 1 401 ? -4.438 -12.289 -1.419 1.00 53.26 401 ARG A CA 1
ATOM 2989 C C . ARG A 1 401 ? -5.155 -11.058 -1.970 1.00 54.49 401 ARG A C 1
ATOM 2990 O O . ARG A 1 401 ? -5.695 -11.092 -3.076 1.00 55.25 401 ARG A O 1
ATOM 2992 N N . ASP A 1 402 ? -5.142 -9.973 -1.200 1.00 51.08 402 ASP A N 1
ATOM 2993 C CA . ASP A 1 402 ? -5.800 -8.733 -1.600 1.00 53.99 402 ASP A CA 1
ATOM 2994 C C . ASP A 1 402 ? -5.257 -8.183 -2.920 1.00 56.43 402 ASP A C 1
ATOM 2995 O O . ASP A 1 402 ? -6.026 -7.737 -3.774 1.00 58.07 402 ASP A O 1
ATOM 3000 N N . PHE A 1 403 ? -3.935 -8.217 -3.076 1.00 52.71 403 PHE A N 1
ATOM 3001 C CA . PHE A 1 403 ? -3.282 -7.741 -4.294 1.00 51.48 403 PHE A CA 1
ATOM 3002 C C . PHE A 1 403 ? -3.795 -8.477 -5.532 1.00 54.97 403 PHE A C 1
ATOM 3003 O O . PHE A 1 403 ? -4.219 -7.855 -6.507 1.00 55.45 403 PHE A O 1
ATOM 3011 N N . GLU A 1 404 ? -3.750 -9.804 -5.486 1.00 56.93 404 GLU A N 1
ATOM 3012 C CA . GLU A 1 404 ? -4.185 -10.628 -6.608 1.00 62.79 404 GLU A CA 1
ATOM 3013 C C . GLU A 1 404 ? -5.672 -10.435 -6.889 1.00 65.86 404 GLU A C 1
ATOM 3014 O O . GLU A 1 404 ? -6.094 -10.385 -8.045 1.00 67.17 404 GLU A O 1
ATOM 3020 N N . GLU A 1 405 ? -6.460 -10.316 -5.826 1.00 67.25 405 GLU A N 1
ATOM 3021 C CA . GLU A 1 405 ? -7.886 -10.050 -5.957 1.00 71.93 405 GLU A CA 1
ATOM 3022 C C . GLU A 1 405 ? -8.117 -8.711 -6.651 1.00 72.18 405 GLU A C 1
ATOM 3023 O O . GLU A 1 405 ? -8.931 -8.610 -7.568 1.00 74.96 405 GLU A O 1
ATOM 3029 N N . GLU A 1 406 ? -7.387 -7.690 -6.212 1.00 69.00 406 GLU A N 1
ATOM 3030 C CA . GLU A 1 406 ? -7.525 -6.348 -6.769 1.00 65.96 406 GLU A CA 1
ATOM 3031 C C . GLU A 1 406 ? -7.013 -6.266 -8.204 1.00 68.26 406 GLU A C 1
ATOM 3032 O O . GLU A 1 406 ? -7.500 -5.462 -8.999 1.00 68.82 406 GLU A O 1
ATOM 3034 N N . GLU A 1 407 ? -6.030 -7.100 -8.531 1.00 68.40 407 GLU A N 1
ATOM 3035 C CA . GLU A 1 407 ? -5.437 -7.100 -9.865 1.00 69.06 407 GLU A CA 1
ATOM 3036 C C . GLU A 1 407 ? -6.386 -7.701 -10.899 1.00 69.21 407 GLU A C 1
ATOM 3037 O O . GLU A 1 407 ? -6.412 -7.276 -12.054 1.00 66.36 407 GLU A O 1
ATOM 3039 N N . ALA A 1 408 ? -7.166 -8.689 -10.474 1.00 72.27 408 ALA A N 1
ATOM 3040 C CA . ALA A 1 408 ? -8.118 -9.350 -11.359 1.00 74.45 408 ALA A CA 1
ATOM 3041 C C . ALA A 1 408 ? -9.309 -8.448 -11.680 1.00 77.50 408 ALA A C 1
ATOM 3042 O O . ALA A 1 408 ? -10.068 -8.717 -12.610 1.00 80.08 408 ALA A O 1
ATOM 3044 N N . LYS A 1 409 ? -9.467 -7.380 -10.905 1.00 77.61 409 LYS A N 1
ATOM 3045 C CA . LYS A 1 409 ? -10.563 -6.439 -11.109 1.00 81.21 409 LYS A CA 1
ATOM 3046 C C . LYS A 1 409 ? -10.290 -5.505 -12.286 1.00 83.14 409 LYS A C 1
ATOM 3047 O O . LYS A 1 409 ? -11.028 -5.502 -13.272 1.00 84.60 409 LYS A O 1
ATOM 3049 N N . SER A 1 410 ? -9.228 -4.713 -12.178 1.00 81.35 410 SER A N 1
ATOM 3050 C CA . SER A 1 410 ? -8.878 -3.762 -13.227 1.00 80.97 410 SER A CA 1
ATOM 3051 C C . SER A 1 410 ? -7.427 -3.929 -13.670 1.00 80.57 410 SER A C 1
ATOM 3052 O O . SER A 1 410 ? -6.501 -3.693 -12.894 1.00 79.62 410 SER A O 1
ATOM 3054 N N . ILE A 1 416 ? -0.817 1.688 -11.279 1.00 55.73 416 ILE A N 1
ATOM 3055 C CA . ILE A 1 416 ? -1.108 2.888 -10.500 1.00 56.93 416 ILE A CA 1
ATOM 3056 C C . ILE A 1 416 ? -0.206 2.979 -9.266 1.00 58.12 416 ILE A C 1
ATOM 3057 O O . ILE A 1 416 ? 0.019 4.065 -8.724 1.00 59.20 416 ILE A O 1
ATOM 3062 N N . ASN A 1 417 ? 0.333 1.841 -8.837 1.00 57.11 417 ASN A N 1
ATOM 3063 C CA . ASN A 1 417 ? 1.319 1.841 -7.763 1.00 56.75 417 ASN A CA 1
ATOM 3064 C C . ASN A 1 417 ? 2.626 2.444 -8.269 1.00 46.39 417 ASN A C 1
ATOM 3065 O O . ASN A 1 417 ? 3.532 2.739 -7.490 1.00 44.11 417 ASN A O 1
ATOM 3070 N N . ASP A 1 418 ? 2.704 2.633 -9.584 1.00 35.75 418 ASP A N 1
ATOM 3071 C CA . ASP A 1 418 ? 3.877 3.219 -10.213 1.00 38.12 418 ASP A CA 1
ATOM 3072 C C . ASP A 1 418 ? 3.651 4.673 -10.645 1.00 31.45 418 ASP A C 1
ATOM 3073 O O . ASP A 1 418 ? 4.417 5.209 -11.441 1.00 29.38 418 ASP A O 1
ATOM 3078 N N . VAL A 1 419 ? 2.610 5.313 -10.122 1.00 27.85 419 VAL A N 1
ATOM 3079 C CA . VAL A 1 419 ? 2.346 6.710 -10.470 1.00 27.86 419 VAL A CA 1
ATOM 3080 C C . VAL A 1 419 ? 3.518 7.640 -10.097 1.00 24.47 419 VAL A C 1
ATOM 3081 O O . VAL A 1 419 ? 3.827 8.593 -10.822 1.00 25.42 419 VAL A O 1
ATOM 3085 N N . PHE A 1 420 ? 4.185 7.339 -8.987 1.00 23.03 420 PHE A N 1
ATOM 3086 C CA . PHE A 1 420 ? 5.273 8.179 -8.496 1.00 22.66 420 PHE A CA 1
ATOM 3087 C C . PHE A 1 420 ? 6.617 7.841 -9.132 1.00 17.38 420 PHE A C 1
ATOM 3088 O O . PHE A 1 420 ? 7.509 8.690 -9.195 1.00 19.22 420 PHE A O 1
ATOM 3096 N N . THR A 1 421 ? 6.773 6.606 -9.592 1.00 15.78 421 THR A N 1
ATOM 3097 C CA . THR A 1 421 ? 8.087 6.134 -10.041 1.00 16.43 421 THR A CA 1
ATOM 3098 C C . THR A 1 421 ? 8.281 6.180 -11.556 1.00 18.65 421 THR A C 1
ATOM 3099 O O . THR A 1 421 ? 9.400 6.360 -12.040 1.00 21.30 421 THR A O 1
ATOM 3103 N N . VAL A 1 422 ? 7.197 6.012 -12.302 1.00 20.10 422 VAL A N 1
ATOM 3104 C CA . VAL A 1 422 ? 7.272 5.990 -13.767 1.00 20.82 422 VAL A CA 1
ATOM 3105 C C . VAL A 1 422 ? 7.883 7.243 -14.434 1.00 19.83 422 VAL A C 1
ATOM 3106 O O . VAL A 1 422 ? 8.672 7.106 -15.359 1.00 20.05 422 VAL A O 1
ATOM 3110 N N . PRO A 1 423 ? 7.541 8.462 -13.962 1.00 22.62 423 PRO A N 1
ATOM 3111 C CA . PRO A 1 423 ? 8.136 9.641 -14.615 1.00 22.32 423 PRO A CA 1
ATOM 3112 C C . PRO A 1 423 ? 9.666 9.664 -14.647 1.00 22.16 423 PRO A C 1
ATOM 3113 O O . PRO A 1 423 ? 10.244 10.032 -15.670 1.00 21.38 423 PRO A O 1
ATOM 3117 N N A MET A 1 424 ? 10.320 9.275 -13.555 0.50 21.94 424 MET A N 1
ATOM 3118 N N B MET A 1 424 ? 10.292 9.271 -13.542 0.50 21.96 424 MET A N 1
ATOM 3119 C CA A MET A 1 424 ? 11.782 9.294 -13.525 0.50 22.33 424 MET A CA 1
ATOM 3120 C CA B MET A 1 424 ? 11.744 9.249 -13.436 0.50 22.97 424 MET A CA 1
ATOM 3121 C C A MET A 1 424 ? 12.362 8.207 -14.422 0.50 20.89 424 MET A C 1
ATOM 3122 C C B MET A 1 424 ? 12.349 8.208 -14.377 0.50 21.25 424 MET A C 1
ATOM 3123 O O A MET A 1 424 ? 13.474 8.342 -14.927 0.50 21.71 424 MET A O 1
ATOM 3124 O O B MET A 1 424 ? 13.457 8.382 -14.879 0.50 21.49 424 MET A O 1
ATOM 3133 N N . SER A 1 425 ? 11.611 7.127 -14.610 1.00 21.08 425 SER A N 1
ATOM 3134 C CA . SER A 1 425 ? 12.026 6.085 -15.538 1.00 20.47 425 SER A CA 1
ATOM 3135 C C . SER A 1 425 ? 11.966 6.607 -16.971 1.00 24.91 425 SER A C 1
ATOM 3136 O O . SER A 1 425 ? 12.927 6.478 -17.729 1.00 20.33 425 SER A O 1
ATOM 3139 N N . LEU A 1 426 ? 10.826 7.194 -17.333 1.00 24.17 426 LEU A N 1
ATOM 3140 C CA . LEU A 1 426 ? 10.633 7.759 -18.668 1.00 22.17 426 LEU A CA 1
ATOM 3141 C C . LEU A 1 426 ? 11.688 8.811 -19.019 1.00 22.30 426 LEU A C 1
ATOM 3142 O O . LEU A 1 426 ? 12.101 8.914 -20.178 1.00 16.47 426 LEU A O 1
ATOM 3147 N N . ALA A 1 427 ? 12.126 9.573 -18.015 1.00 18.28 427 ALA A N 1
ATOM 3148 C CA . ALA A 1 427 ? 13.124 10.624 -18.224 1.00 18.91 427 ALA A CA 1
ATOM 3149 C C . ALA A 1 427 ? 14.556 10.182 -17.880 1.00 19.05 427 ALA A C 1
ATOM 3150 O O . ALA A 1 427 ? 15.495 10.974 -17.977 1.00 21.49 427 ALA A O 1
ATOM 3152 N N . GLY A 1 428 ? 14.720 8.916 -17.493 1.00 17.79 428 GLY A N 1
ATOM 3153 C CA . GLY A 1 428 ? 16.026 8.374 -17.145 1.00 16.95 428 GLY A CA 1
ATOM 3154 C C . GLY A 1 428 ? 16.761 9.051 -15.989 1.00 20.42 428 GLY A C 1
ATOM 3155 O O . GLY A 1 428 ? 17.991 8.968 -15.905 1.00 18.60 428 GLY A O 1
ATOM 3156 N N . LEU A 1 429 ? 16.013 9.699 -15.093 1.00 22.67 429 LEU A N 1
ATOM 3157 C CA . LEU A 1 429 ? 16.583 10.478 -13.981 1.00 20.58 429 LEU A CA 1
ATOM 3158 C C . LEU A 1 429 ? 17.086 9.617 -12.826 1.00 21.00 429 LEU A C 1
ATOM 3159 O O . LEU A 1 429 ? 16.448 8.635 -12.461 1.00 19.11 429 LEU A O 1
ATOM 3164 N N . PRO A 1 430 ? 18.219 10.006 -12.221 1.00 17.81 430 PRO A N 1
ATOM 3165 C CA . PRO A 1 430 ? 18.664 9.330 -10.999 1.00 17.61 430 PRO A CA 1
ATOM 3166 C C . PRO A 1 430 ? 17.659 9.540 -9.875 1.00 20.63 430 PRO A C 1
ATOM 3167 O O . PRO A 1 430 ? 17.238 10.676 -9.628 1.00 21.54 430 PRO A O 1
ATOM 3171 N N . SER A 1 431 ? 17.279 8.459 -9.201 1.00 20.21 431 SER A N 1
ATOM 3172 C CA . SER A 1 431 ? 16.270 8.537 -8.153 1.00 21.76 431 SER A CA 1
ATOM 3173 C C . SER A 1 431 ? 16.484 7.475 -7.081 1.00 24.50 431 SER A C 1
ATOM 3174 O O . SER A 1 431 ? 16.496 6.276 -7.372 1.00 21.76 431 SER A O 1
ATOM 3177 N N . LEU A 1 432 ? 16.637 7.934 -5.840 1.00 25.39 432 LEU A N 1
ATOM 3178 C CA . LEU A 1 432 ? 16.867 7.064 -4.690 1.00 19.64 432 LEU A CA 1
ATOM 3179 C C . LEU A 1 432 ? 15.677 7.104 -3.736 1.00 21.11 432 LEU A C 1
ATOM 3180 O O . LEU A 1 432 ? 15.340 8.161 -3.201 1.00 20.68 432 LEU A O 1
ATOM 3185 N N . SER A 1 433 ? 15.048 5.953 -3.520 1.00 17.92 433 SER A N 1
ATOM 3186 C CA . SER A 1 433 ? 14.004 5.845 -2.520 1.00 20.23 433 SER A CA 1
ATOM 3187 C C . SER A 1 433 ? 14.642 5.597 -1.157 1.00 21.57 433 SER A C 1
ATOM 3188 O O . SER A 1 433 ? 15.445 4.678 -0.997 1.00 21.16 433 SER A O 1
ATOM 3191 N N . MET A 1 434 ? 14.300 6.433 -0.184 1.00 18.11 434 MET A N 1
ATOM 3192 C CA . MET A 1 434 ? 14.835 6.295 1.165 1.00 20.05 434 MET A CA 1
ATOM 3193 C C . MET A 1 434 ? 13.717 6.170 2.193 1.00 23.17 434 MET A C 1
ATOM 3194 O O . MET A 1 434 ? 12.677 6.811 2.061 1.00 26.97 434 MET A O 1
ATOM 3199 N N . PRO A 1 435 ? 13.925 5.332 3.220 1.00 24.19 435 PRO A N 1
ATOM 3200 C CA . PRO A 1 435 ? 12.922 5.186 4.281 1.00 27.43 435 PRO A CA 1
ATOM 3201 C C . PRO A 1 435 ? 12.834 6.431 5.157 1.00 28.63 435 PRO A C 1
ATOM 3202 O O . PRO A 1 435 ? 13.804 7.183 5.272 1.00 28.74 435 PRO A O 1
ATOM 3206 N N . LEU A 1 436 ? 11.668 6.651 5.753 1.00 30.04 436 LEU A N 1
ATOM 3207 C CA . LEU A 1 436 ? 11.458 7.785 6.642 1.00 32.53 436 LEU A CA 1
ATOM 3208 C C . LEU A 1 436 ? 11.515 7.336 8.093 1.00 38.51 436 LEU A C 1
ATOM 3209 O O . LEU A 1 436 ? 11.704 8.145 9.002 1.00 41.38 436 LEU A O 1
ATOM 3214 N N . LYS A 1 437 ? 11.359 6.034 8.303 1.00 34.58 437 LYS A N 1
ATOM 3215 C CA . LYS A 1 437 ? 11.333 5.476 9.642 1.00 35.12 437 LYS A CA 1
ATOM 3216 C C . LYS A 1 437 ? 11.747 4.009 9.604 1.00 39.33 437 LYS A C 1
ATOM 3217 O O . LYS A 1 437 ? 11.403 3.284 8.672 1.00 33.78 437 LYS A O 1
ATOM 3223 N N . GLU A 1 438 ? 12.480 3.580 10.626 1.00 40.52 438 GLU A N 1
ATOM 3224 C CA . GLU A 1 438 ? 12.991 2.215 10.694 1.00 45.81 438 GLU A CA 1
ATOM 3225 C C . GLU A 1 438 ? 11.870 1.179 10.583 1.00 36.70 438 GLU A C 1
ATOM 3226 O O . GLU A 1 438 ? 10.840 1.299 11.246 1.00 30.92 438 GLU A O 1
ATOM 3232 N N . LYS A 1 439 ? 12.071 0.187 9.715 1.00 34.33 439 LYS A N 1
ATOM 3233 C CA . LYS A 1 439 ? 11.128 -0.923 9.545 1.00 37.18 439 LYS A CA 1
ATOM 3234 C C . LYS A 1 439 ? 9.723 -0.466 9.164 1.00 35.57 439 LYS A C 1
ATOM 3235 O O . LYS A 1 439 ? 8.734 -1.114 9.507 1.00 40.30 439 LYS A O 1
ATOM 3241 N N . THR A 1 440 ? 9.643 0.649 8.451 1.00 31.25 440 THR A N 1
ATOM 3242 C CA . THR A 1 440 ? 8.367 1.186 8.017 1.00 28.17 440 THR A CA 1
ATOM 3243 C C . THR A 1 440 ? 8.352 1.268 6.496 1.00 28.77 440 THR A C 1
ATOM 3244 O O . THR A 1 440 ? 9.257 1.852 5.895 1.00 32.09 440 THR A O 1
ATOM 3248 N N . PRO A 1 441 ? 7.333 0.661 5.868 1.00 26.61 441 PRO A N 1
ATOM 3249 C CA . PRO A 1 441 ? 7.245 0.554 4.406 1.00 30.07 441 PRO A CA 1
ATOM 3250 C C . PRO A 1 441 ? 6.755 1.843 3.755 1.00 29.92 441 PRO A C 1
ATOM 3251 O O . PRO A 1 441 ? 5.828 1.817 2.942 1.00 29.41 441 PRO A O 1
ATOM 3255 N N . ILE A 1 442 ? 7.390 2.952 4.120 1.00 23.84 442 ILE A N 1
ATOM 3256 C CA . ILE A 1 442 ? 7.046 4.274 3.625 1.00 22.43 442 ILE A CA 1
ATOM 3257 C C . ILE A 1 442 ? 8.340 4.942 3.188 1.00 26.45 442 ILE A C 1
ATOM 3258 O O . ILE A 1 442 ? 9.332 4.888 3.905 1.00 26.42 442 ILE A O 1
ATOM 3263 N N . GLY A 1 443 ? 8.344 5.568 2.016 1.00 28.75 443 GLY A N 1
ATOM 3264 C CA . GLY A 1 443 ? 9.571 6.145 1.502 1.00 28.45 443 GLY A CA 1
ATOM 3265 C C . GLY A 1 443 ? 9.422 7.415 0.686 1.00 24.23 443 GLY A C 1
ATOM 3266 O O . GLY A 1 443 ? 8.330 7.774 0.256 1.00 27.11 443 GLY A O 1
ATOM 3267 N N . LEU A 1 444 ? 10.549 8.087 0.482 1.00 22.99 444 LEU A N 1
ATOM 3268 C CA . LEU A 1 444 ? 10.632 9.293 -0.335 1.00 27.65 444 LEU A CA 1
ATOM 3269 C C . LEU A 1 444 ? 11.700 9.088 -1.400 1.00 20.71 444 LEU A C 1
ATOM 3270 O O . LEU A 1 444 ? 12.739 8.479 -1.133 1.00 21.89 444 LEU A O 1
ATOM 3275 N N . GLN A 1 445 ? 11.457 9.611 -2.595 1.00 18.33 445 GLN A N 1
ATOM 3276 C CA . GLN A 1 445 ? 12.467 9.620 -3.645 1.00 17.17 445 GLN A CA 1
ATOM 3277 C C . GLN A 1 445 ? 13.209 10.952 -3.672 1.00 21.65 445 GLN A C 1
ATOM 3278 O O . GLN A 1 445 ? 12.596 12.023 -3.654 1.00 23.58 445 GLN A O 1
ATOM 3284 N N . VAL A 1 446 ? 14.530 10.883 -3.716 1.00 19.87 446 VAL A N 1
ATOM 3285 C CA . VAL A 1 446 ? 15.333 12.060 -4.003 1.00 18.77 446 VAL A CA 1
ATOM 3286 C C . VAL A 1 446 ? 15.726 11.966 -5.470 1.00 18.53 446 VAL A C 1
ATOM 3287 O O . VAL A 1 446 ? 16.367 11.005 -5.879 1.00 20.03 446 VAL A O 1
ATOM 3291 N N . VAL A 1 447 ? 15.335 12.969 -6.251 1.00 18.90 447 VAL A N 1
ATOM 3292 C CA . VAL A 1 447 ? 15.470 12.929 -7.709 1.00 19.25 447 VAL A CA 1
ATOM 3293 C C . VAL A 1 447 ? 16.341 14.071 -8.236 1.00 19.86 447 VAL A C 1
ATOM 3294 O O . VAL A 1 447 ? 16.155 15.225 -7.858 1.00 23.70 447 VAL A O 1
ATOM 3298 N N . GLY A 1 448 ? 17.288 13.746 -9.109 1.00 14.48 448 GLY A N 1
ATOM 3299 C CA . GLY A 1 448 ? 18.126 14.757 -9.731 1.00 15.40 448 GLY A CA 1
ATOM 3300 C C . GLY A 1 448 ? 17.972 14.764 -11.246 1.00 18.56 448 GLY A C 1
ATOM 3301 O O . GLY A 1 448 ? 17.315 13.892 -11.826 1.00 18.49 448 GLY A O 1
ATOM 3302 N N . GLN A 1 449 ? 18.572 15.761 -11.885 1.00 16.02 449 GLN A N 1
ATOM 3303 C CA . GLN A 1 449 ? 18.631 15.830 -13.343 1.00 17.38 449 GLN A CA 1
ATOM 3304 C C . GLN A 1 449 ? 19.419 14.635 -13.887 1.00 17.26 449 GLN A C 1
ATOM 3305 O O . GLN A 1 449 ? 20.243 14.062 -13.174 1.00 17.57 449 GLN A O 1
ATOM 3311 N N . TYR A 1 450 ? 19.161 14.262 -15.143 1.00 17.09 450 TYR A N 1
ATOM 3312 C CA . TYR A 1 450 ? 19.951 13.236 -15.820 1.00 15.83 450 TYR A CA 1
ATOM 3313 C C . TYR A 1 450 ? 21.456 13.433 -15.611 1.00 20.64 450 TYR A C 1
ATOM 3314 O O . TYR A 1 450 ? 21.986 14.523 -15.831 1.00 20.41 450 TYR A O 1
ATOM 3323 N N . GLY A 1 451 ? 22.140 12.373 -15.185 1.00 20.59 451 GLY A N 1
ATOM 3324 C CA . GLY A 1 451 ? 23.577 12.424 -14.976 1.00 19.55 451 GLY A CA 1
ATOM 3325 C C . GLY A 1 451 ? 24.050 12.933 -13.620 1.00 23.74 451 GLY A C 1
ATOM 3326 O O . GLY A 1 451 ? 25.226 12.791 -13.282 1.00 20.23 451 GLY A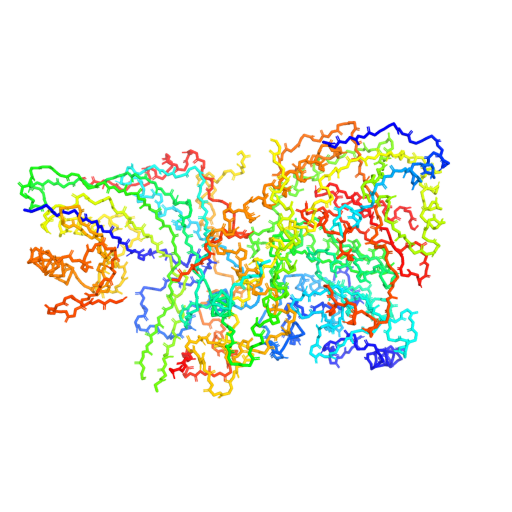 O 1
ATOM 3327 N N . ASP A 1 452 ? 23.145 13.513 -12.834 1.00 24.43 452 ASP A N 1
ATOM 3328 C CA . ASP A 1 452 ? 23.520 14.125 -11.558 1.00 21.29 452 ASP A CA 1
ATOM 3329 C C . ASP A 1 452 ? 23.419 13.157 -10.377 1.00 23.44 452 ASP A C 1
ATOM 3330 O O . ASP A 1 452 ? 22.945 13.524 -9.297 1.00 21.19 452 ASP A O 1
ATOM 3335 N N . ASP A 1 453 ? 23.886 11.929 -10.583 1.00 23.37 453 ASP A N 1
ATOM 3336 C CA . ASP A 1 453 ? 23.815 10.876 -9.568 1.00 19.36 453 ASP A CA 1
ATOM 3337 C C . ASP A 1 453 ? 24.572 11.205 -8.280 1.00 19.10 453 ASP A C 1
ATOM 3338 O O . ASP A 1 453 ? 24.106 10.903 -7.181 1.00 20.19 453 ASP A O 1
ATOM 3343 N N . SER A 1 454 ? 25.749 11.806 -8.417 1.00 21.68 454 SER A N 1
ATOM 3344 C CA . SER A 1 454 ? 26.565 12.141 -7.256 1.00 25.23 454 SER A CA 1
ATOM 3345 C C . SER A 1 454 ? 25.843 13.119 -6.322 1.00 21.82 454 SER A C 1
ATOM 3346 O O . SER A 1 454 ? 25.966 13.030 -5.109 1.00 22.94 454 SER A O 1
ATOM 3349 N N . THR A 1 455 ? 25.090 14.051 -6.889 1.00 22.97 455 THR A N 1
ATOM 3350 C CA . THR A 1 455 ? 24.333 14.991 -6.064 1.00 23.34 455 THR A CA 1
ATOM 3351 C C . THR A 1 455 ? 23.255 14.270 -5.251 1.00 23.66 455 THR A C 1
ATOM 3352 O O . THR A 1 455 ? 23.094 14.523 -4.055 1.00 25.30 455 THR A O 1
ATOM 3356 N N . VAL A 1 456 ? 22.534 13.360 -5.899 1.00 19.41 456 VAL A N 1
ATOM 3357 C CA . VAL A 1 456 ? 21.502 12.587 -5.216 1.00 20.42 456 VAL A CA 1
ATOM 3358 C C . VAL A 1 456 ? 22.106 11.785 -4.061 1.00 22.98 456 VAL A C 1
ATOM 3359 O O . VAL A 1 456 ? 21.624 11.850 -2.925 1.00 20.61 456 VAL A O 1
ATOM 3363 N N . LEU A 1 457 ? 23.177 11.051 -4.358 1.00 22.41 457 LEU A N 1
ATOM 3364 C CA . LEU A 1 457 ? 23.819 10.189 -3.374 1.00 22.03 457 LEU A CA 1
ATOM 3365 C C . LEU A 1 457 ? 24.448 10.970 -2.223 1.00 24.02 457 LEU A C 1
ATOM 3366 O O . LEU A 1 457 ? 24.311 10.581 -1.070 1.00 26.24 457 LEU A O 1
ATOM 3371 N N . ASP A 1 458 ? 25.144 12.062 -2.533 1.00 20.79 458 ASP A N 1
ATOM 3372 C CA . ASP A 1 458 ? 25.807 12.835 -1.487 1.00 24.80 458 ASP A CA 1
ATOM 3373 C C . ASP A 1 458 ? 24.795 13.503 -0.563 1.00 22.77 458 ASP A C 1
ATOM 3374 O O . ASP A 1 458 ? 25.036 13.643 0.638 1.00 26.79 458 ASP A O 1
ATOM 3379 N N . PHE A 1 459 ? 23.669 13.920 -1.133 1.00 21.79 459 PHE A N 1
ATOM 3380 C CA . PHE A 1 459 ? 22.588 14.525 -0.358 1.00 22.91 459 PHE A CA 1
ATOM 3381 C C . PHE A 1 459 ? 22.066 13.528 0.659 1.00 23.55 459 PHE A C 1
ATOM 3382 O O . PHE A 1 459 ? 21.977 13.829 1.848 1.00 25.76 459 PHE A O 1
ATOM 3390 N N . VAL A 1 460 ? 21.724 12.337 0.184 1.00 21.68 460 VAL A N 1
ATOM 3391 C CA . VAL A 1 460 ? 21.233 11.286 1.066 1.00 26.30 460 VAL A CA 1
ATOM 3392 C C . VAL A 1 460 ? 22.268 10.931 2.131 1.00 24.25 460 VAL A C 1
ATOM 3393 O O . VAL A 1 460 ? 21.928 10.761 3.301 1.00 27.85 460 VAL A O 1
ATOM 3397 N N . GLU A 1 461 ? 23.534 10.845 1.733 1.00 25.52 461 GLU A N 1
ATOM 3398 C CA . GLU A 1 461 ? 24.601 10.591 2.700 1.00 29.64 461 GLU A CA 1
ATOM 3399 C C . GLU A 1 461 ? 24.650 11.693 3.760 1.00 31.93 461 GLU A C 1
ATOM 3400 O O . GLU A 1 461 ? 24.805 11.418 4.953 1.00 31.53 461 GLU A O 1
ATOM 3406 N N . SER A 1 462 ? 24.482 12.935 3.318 1.00 32.04 462 SER A N 1
ATOM 3407 C CA . SER A 1 462 ? 24.567 14.095 4.203 1.00 35.25 462 SER A CA 1
ATOM 3408 C C . SER A 1 462 ? 23.506 14.120 5.298 1.00 35.93 462 SER A C 1
ATOM 3409 O O . SER A 1 462 ? 23.766 14.587 6.408 1.00 40.27 462 SER A O 1
ATOM 3412 N N . ILE A 1 463 ? 22.309 13.631 4.990 1.00 36.29 463 ILE A N 1
ATOM 3413 C CA . ILE A 1 463 ? 21.205 13.711 5.946 1.00 38.48 463 ILE A CA 1
ATOM 3414 C C . ILE A 1 463 ? 20.967 12.410 6.706 1.00 42.85 463 ILE A C 1
ATOM 3415 O O . ILE A 1 463 ? 19.985 12.282 7.434 1.00 47.03 463 ILE A O 1
ATOM 3420 N N . SER A 1 464 ? 21.864 11.445 6.542 1.00 46.27 464 SER A N 1
ATOM 3421 C CA . SER A 1 464 ? 21.768 10.203 7.303 1.00 53.79 464 SER A CA 1
ATOM 3422 C C . SER A 1 464 ? 22.959 10.031 8.244 1.00 57.24 464 SER A C 1
ATOM 3423 O O . SER A 1 464 ? 23.365 10.975 8.926 1.00 54.23 464 SER A O 1
ATOM 3426 N N . TYR B 2 12 ? 2.443 -2.848 -75.794 1.00 89.78 27 TYR B N 1
ATOM 3427 C CA . TYR B 2 12 ? 2.253 -2.831 -74.348 1.00 89.65 27 TYR B CA 1
ATOM 3428 C C . TYR B 2 12 ? 3.532 -2.407 -73.627 1.00 88.81 27 TYR B C 1
ATOM 3429 O O . TYR B 2 12 ? 4.638 -2.741 -74.056 1.00 89.09 27 TYR B O 1
ATOM 3431 N N . ALA B 2 13 ? 3.374 -1.676 -72.528 1.00 85.81 28 ALA B N 1
ATOM 3432 C CA . ALA B 2 13 ? 4.514 -1.099 -71.821 1.00 82.75 28 ALA B CA 1
ATOM 3433 C C . ALA B 2 13 ? 4.881 -1.870 -70.556 1.00 79.86 28 ALA B C 1
ATOM 3434 O O . ALA B 2 13 ? 4.034 -2.120 -69.698 1.00 79.20 28 ALA B O 1
ATOM 3436 N N . LEU B 2 14 ? 6.153 -2.238 -70.446 1.00 77.32 29 LEU B N 1
ATOM 3437 C CA . LEU B 2 14 ? 6.651 -2.922 -69.260 1.00 73.08 29 LEU B CA 1
ATOM 3438 C C . LEU B 2 14 ? 7.271 -1.930 -68.284 1.00 72.40 29 LEU B C 1
ATOM 3439 O O . LEU B 2 14 ? 8.188 -1.188 -68.637 1.00 73.76 29 LEU B O 1
ATOM 3444 N N . LYS B 2 15 ? 6.757 -1.917 -67.059 1.00 70.42 30 LYS B N 1
ATOM 3445 C CA . LYS B 2 15 ? 7.315 -1.092 -65.995 1.00 66.60 30 LYS B CA 1
ATOM 3446 C C . LYS B 2 15 ? 7.935 -1.998 -64.938 1.00 65.58 30 LYS B C 1
ATOM 3447 O O . LYS B 2 15 ? 7.247 -2.478 -64.037 1.00 67.62 30 LYS B O 1
ATOM 3449 N N . CYS B 2 16 ? 9.240 -2.225 -65.052 1.00 61.65 31 CYS B N 1
ATOM 3450 C CA . CYS B 2 16 ? 9.922 -3.212 -64.222 1.00 59.11 31 CYS B CA 1
ATOM 3451 C C . CYS B 2 16 ? 10.971 -2.610 -63.283 1.00 56.17 31 CYS B C 1
ATOM 3452 O O . CYS B 2 16 ? 11.702 -1.690 -63.649 1.00 56.53 31 CYS B O 1
ATOM 3455 N N . GLY B 2 17 ? 11.036 -3.143 -62.068 1.00 52.66 32 GLY B N 1
ATOM 3456 C CA . GLY B 2 17 ? 12.015 -2.709 -61.090 1.00 50.47 32 GLY B CA 1
ATOM 3457 C C . GLY B 2 17 ? 12.689 -3.898 -60.435 1.00 47.46 32 GLY B C 1
ATOM 3458 O O . GLY B 2 17 ? 12.147 -5.001 -60.432 1.00 50.70 32 GLY B O 1
ATOM 3459 N N . LEU B 2 18 ? 13.875 -3.676 -59.880 1.00 44.77 33 LEU B N 1
ATOM 3460 C CA . LEU B 2 18 ? 14.628 -4.753 -59.247 1.00 44.74 33 LEU B CA 1
ATOM 3461 C C . LEU B 2 18 ? 14.902 -4.468 -57.776 1.00 44.03 33 LEU B C 1
ATOM 3462 O O . LEU B 2 18 ? 15.110 -3.319 -57.383 1.00 39.07 33 LEU B O 1
ATOM 3467 N N . GLU B 2 19 ? 14.898 -5.527 -56.971 1.00 41.95 34 GLU B N 1
ATOM 3468 C CA . GLU B 2 19 ? 15.340 -5.446 -55.585 1.00 45.20 34 GLU B CA 1
ATOM 3469 C C . GLU B 2 19 ? 16.493 -6.419 -55.399 1.00 45.22 34 GLU B C 1
ATOM 3470 O O . GLU B 2 19 ? 16.307 -7.637 -55.461 1.00 45.90 34 GLU B O 1
ATOM 3476 N N . ILE B 2 20 ? 17.690 -5.879 -55.193 1.00 40.91 35 ILE B N 1
ATOM 3477 C CA . ILE B 2 20 ? 18.896 -6.697 -55.160 1.00 37.72 35 ILE B CA 1
ATOM 3478 C C . ILE B 2 20 ? 19.560 -6.733 -53.789 1.00 37.09 35 ILE B C 1
ATOM 3479 O O . ILE B 2 20 ? 20.037 -5.716 -53.285 1.00 35.41 35 ILE B O 1
ATOM 3484 N N . HIS B 2 21 ? 19.590 -7.920 -53.194 1.00 35.58 36 HIS B N 1
ATOM 3485 C CA . HIS B 2 21 ? 20.267 -8.114 -51.925 1.00 32.19 36 HIS B CA 1
ATOM 3486 C C . HIS B 2 21 ? 21.678 -8.599 -52.186 1.00 34.35 36 HIS B C 1
ATOM 3487 O O . HIS B 2 21 ? 21.900 -9.500 -52.994 1.00 36.36 36 HIS B O 1
ATOM 3494 N N . THR B 2 22 ? 22.634 -7.988 -51.501 1.00 33.87 37 THR B N 1
ATOM 3495 C CA . THR B 2 22 ? 24.036 -8.289 -51.724 1.00 35.81 37 THR B CA 1
ATOM 3496 C C . THR B 2 22 ? 24.773 -8.501 -50.404 1.00 31.36 37 THR B C 1
ATOM 3497 O O . THR B 2 22 ? 24.791 -7.621 -49.546 1.00 29.68 37 THR B O 1
ATOM 3501 N N . GLN B 2 23 ? 25.370 -9.678 -50.246 1.00 34.15 38 GLN B N 1
ATOM 3502 C CA . GLN B 2 23 ? 26.177 -9.973 -49.071 1.00 32.80 38 GLN B CA 1
ATOM 3503 C C . GLN B 2 23 ? 27.476 -9.188 -49.124 1.00 30.26 38 GLN B C 1
ATOM 3504 O O . GLN B 2 23 ? 28.218 -9.279 -50.100 1.00 35.11 38 GLN B O 1
ATOM 3510 N N . LEU B 2 24 ? 27.747 -8.418 -48.076 1.00 27.83 39 LEU B N 1
ATOM 3511 C CA . LEU B 2 24 ? 29.003 -7.684 -47.976 1.00 30.28 39 LEU B CA 1
ATOM 3512 C C . LEU B 2 24 ? 30.130 -8.606 -47.526 1.00 33.59 39 LEU B C 1
ATOM 3513 O O . LEU B 2 24 ? 29.922 -9.495 -46.701 1.00 40.77 39 LEU B O 1
ATOM 3518 N N . ASN B 2 25 ? 31.324 -8.403 -48.070 1.00 32.99 40 ASN B N 1
ATOM 3519 C CA . ASN B 2 25 ? 32.472 -9.183 -47.626 1.00 34.20 40 ASN B CA 1
ATOM 3520 C C . ASN B 2 25 ? 33.331 -8.433 -46.610 1.00 29.47 40 ASN B C 1
ATOM 3521 O O . ASN B 2 25 ? 34.546 -8.319 -46.759 1.00 33.93 40 ASN B O 1
ATOM 3526 N N . THR B 2 26 ? 32.678 -7.908 -45.582 1.00 27.36 41 THR B N 1
ATOM 3527 C CA . THR B 2 26 ? 33.382 -7.408 -44.415 1.00 30.42 41 THR B CA 1
ATOM 3528 C C . THR B 2 26 ? 34.011 -8.610 -43.727 1.00 29.83 41 THR B C 1
ATOM 3529 O O . THR B 2 26 ? 33.543 -9.740 -43.890 1.00 28.60 41 THR B O 1
ATOM 3533 N N . LYS B 2 27 ? 35.072 -8.376 -42.964 1.00 32.33 42 LYS B N 1
ATOM 3534 C CA . LYS B 2 27 ? 35.735 -9.464 -42.257 1.00 36.65 42 LYS B CA 1
ATOM 3535 C C . LYS B 2 27 ? 34.793 -10.127 -41.251 1.00 28.97 42 LYS B C 1
ATOM 3536 O O . LYS B 2 27 ? 34.741 -11.354 -41.144 1.00 30.04 42 LYS B O 1
ATOM 3542 N N . ASN B 2 28 ? 34.045 -9.307 -40.524 1.00 23.58 43 ASN B N 1
ATOM 3543 C CA . ASN B 2 28 ? 33.139 -9.806 -39.500 1.00 22.80 43 ASN B CA 1
ATOM 3544 C C . ASN B 2 28 ? 31.694 -9.422 -39.791 1.00 21.60 43 ASN B C 1
ATOM 3545 O O . ASN B 2 28 ? 31.423 -8.751 -40.782 1.00 22.49 43 ASN B O 1
ATOM 3550 N N . LYS B 2 29 ? 30.774 -9.860 -38.936 1.00 20.33 44 LYS B N 1
ATOM 3551 C CA . LYS B 2 29 ? 29.348 -9.704 -39.197 1.00 22.33 44 LYS B CA 1
ATOM 3552 C C . LYS B 2 29 ? 28.831 -8.301 -38.891 1.00 21.96 44 LYS B C 1
ATOM 3553 O O . LYS B 2 29 ? 29.596 -7.424 -38.514 1.00 23.24 44 LYS B O 1
ATOM 3559 N N . LEU B 2 30 ? 27.527 -8.106 -39.057 1.00 23.95 45 LEU B N 1
ATOM 3560 C CA . LEU B 2 30 ? 26.922 -6.770 -38.998 1.00 24.66 45 LEU B CA 1
ATOM 3561 C C . LEU B 2 30 ? 26.782 -6.188 -37.579 1.00 24.00 45 LEU B C 1
ATOM 3562 O O . LEU B 2 30 ? 27.216 -5.064 -37.314 1.00 25.33 45 LEU B O 1
ATOM 3567 N N . PHE B 2 31 ? 26.176 -6.945 -36.673 1.00 21.32 46 PHE B N 1
ATOM 3568 C CA . PHE B 2 31 ? 25.970 -6.458 -35.307 1.00 20.46 46 PHE B CA 1
ATOM 3569 C C . PHE B 2 31 ? 26.737 -7.271 -34.262 1.00 20.07 46 PHE B C 1
ATOM 3570 O O . PHE B 2 31 ? 26.438 -7.221 -33.073 1.00 19.24 46 PHE B O 1
ATOM 3578 N N . SER B 2 32 ? 27.720 -8.030 -34.729 1.00 25.99 47 SER B N 1
ATOM 3579 C CA . SER B 2 32 ? 28.600 -8.801 -33.864 1.00 24.03 47 SER B CA 1
ATOM 3580 C C . SER B 2 32 ? 29.934 -8.931 -34.582 1.00 23.13 47 SER B C 1
ATOM 3581 O O . SER B 2 32 ? 29.985 -8.878 -35.811 1.00 25.12 47 SER B O 1
ATOM 3584 N N . GLN B 2 33 ? 31.016 -9.103 -33.831 1.00 21.34 48 GLN B N 1
ATOM 3585 C CA . GLN B 2 33 ? 32.330 -9.223 -34.459 1.00 21.99 48 GLN B CA 1
ATOM 3586 C C . GLN B 2 33 ? 32.721 -10.668 -34.784 1.00 24.32 48 GLN B C 1
ATOM 3587 O O . GLN B 2 33 ? 33.885 -10.959 -35.065 1.00 26.04 48 GLN B O 1
ATOM 3593 N N . SER B 2 34 ? 31.745 -11.568 -34.752 1.00 25.60 49 SER B N 1
ATOM 3594 C CA . SER B 2 34 ? 31.970 -12.940 -35.192 1.00 24.35 49 SER B CA 1
ATOM 3595 C C . SER B 2 34 ? 32.312 -12.967 -36.680 1.00 26.13 49 SER B C 1
ATOM 3596 O O . SER B 2 34 ? 32.000 -12.031 -37.424 1.00 22.57 49 SER B O 1
ATOM 3599 N N . THR B 2 35 ? 32.952 -14.046 -37.113 1.00 24.37 50 THR B N 1
ATOM 3600 C CA . THR B 2 35 ? 33.489 -14.126 -38.461 1.00 26.03 50 THR B CA 1
ATOM 3601 C C . THR B 2 35 ? 32.414 -14.176 -39.543 1.00 26.25 50 THR B C 1
ATOM 3602 O O . THR B 2 35 ? 31.448 -14.932 -39.446 1.00 27.90 50 THR B O 1
ATOM 3606 N N . ASN B 2 36 ? 32.594 -13.351 -40.568 1.00 24.50 51 ASN B N 1
ATOM 3607 C CA . ASN B 2 36 ? 31.780 -13.413 -41.772 1.00 26.79 51 ASN B CA 1
ATOM 3608 C C . ASN B 2 36 ? 32.491 -14.323 -42.767 1.00 24.53 51 ASN B C 1
ATOM 3609 O O . ASN B 2 36 ? 33.387 -13.889 -43.481 1.00 25.69 51 ASN B O 1
ATOM 3614 N N . SER B 2 37 ? 32.087 -15.591 -42.806 1.00 28.18 52 SER B N 1
ATOM 3615 C CA . SER B 2 37 ? 32.830 -16.604 -43.551 1.00 30.08 52 SER B CA 1
ATOM 3616 C C . SER B 2 37 ? 32.553 -16.613 -45.052 1.00 35.83 52 SER B C 1
ATOM 3617 O O . SER B 2 37 ? 31.410 -16.487 -45.490 1.00 37.68 52 SER B O 1
ATOM 3620 N N . ALA B 2 38 ? 33.615 -16.784 -45.831 1.00 40.36 53 ALA B N 1
ATOM 3621 C CA . ALA B 2 38 ? 33.505 -16.859 -47.282 1.00 42.79 53 ALA B CA 1
ATOM 3622 C C . ALA B 2 38 ? 33.332 -18.305 -47.748 1.00 45.97 53 ALA B C 1
ATOM 3623 O O . ALA B 2 38 ? 33.111 -18.563 -48.931 1.00 50.60 53 ALA B O 1
ATOM 3625 N N . THR B 2 39 ? 33.434 -19.245 -46.812 1.00 44.40 54 THR B N 1
ATOM 3626 C CA . THR B 2 39 ? 33.377 -20.667 -47.142 1.00 41.85 54 THR B CA 1
ATOM 3627 C C . THR B 2 39 ? 32.230 -21.380 -46.432 1.00 40.72 54 THR B C 1
ATOM 3628 O O . THR B 2 39 ? 32.424 -22.441 -45.840 1.00 37.35 54 THR B O 1
ATOM 3632 N N . SER B 2 40 ? 31.035 -20.805 -46.511 1.00 42.28 55 SER B N 1
ATOM 3633 C CA . SER B 2 40 ? 29.897 -21.282 -45.726 1.00 42.89 55 SER B CA 1
ATOM 3634 C C . SER B 2 40 ? 29.488 -22.723 -46.033 1.00 39.64 55 SER B C 1
ATOM 3635 O O . SER B 2 40 ? 28.957 -23.419 -45.171 1.00 38.47 55 SER B O 1
ATOM 3638 N N . LEU B 2 41 ? 29.738 -23.172 -47.257 1.00 37.97 56 LEU B N 1
ATOM 3639 C CA . LEU B 2 41 ? 29.317 -24.510 -47.668 1.00 37.89 56 LEU B CA 1
ATOM 3640 C C . LEU B 2 41 ? 30.136 -25.632 -47.026 1.00 37.51 56 LEU B C 1
ATOM 3641 O O . LEU B 2 41 ? 29.626 -26.735 -46.814 1.00 36.54 56 LEU B O 1
ATOM 3646 N N . VAL B 2 42 ? 31.398 -25.355 -46.716 1.00 34.38 57 VAL B N 1
ATOM 3647 C CA . VAL B 2 42 ? 32.259 -26.367 -46.107 1.00 32.92 57 VAL B CA 1
ATOM 3648 C C . VAL B 2 42 ? 32.327 -26.234 -44.587 1.00 31.01 57 VAL B C 1
ATOM 3649 O O . VAL B 2 42 ? 32.629 -27.204 -43.892 1.00 32.54 57 VAL B O 1
ATOM 3653 N N . ASP B 2 43 ? 32.034 -25.040 -44.077 1.00 32.06 58 ASP B N 1
ATOM 3654 C CA . ASP B 2 43 ? 32.091 -24.775 -42.639 1.00 32.98 58 ASP B CA 1
ATOM 3655 C C . ASP B 2 43 ? 31.201 -25.699 -41.819 1.00 32.49 58 ASP B C 1
ATOM 3656 O O . ASP B 2 43 ? 30.099 -26.048 -42.242 1.00 35.34 58 ASP B O 1
ATOM 3661 N N . ALA B 2 44 ? 31.674 -26.073 -40.634 1.00 31.58 59 ALA B N 1
ATOM 3662 C CA . ALA B 2 44 ? 30.836 -26.783 -39.678 1.00 33.94 59 ALA B CA 1
ATOM 3663 C C . ALA B 2 44 ? 29.736 -25.828 -39.232 1.00 33.80 59 ALA B C 1
ATOM 3664 O O . ALA B 2 44 ? 29.989 -24.641 -39.037 1.00 31.82 59 ALA B O 1
ATOM 3666 N N . PRO B 2 45 ? 28.505 -26.339 -39.082 1.00 30.61 60 PRO B N 1
ATOM 3667 C CA . PRO B 2 45 ? 27.370 -25.474 -38.738 1.00 28.39 60 PRO B CA 1
ATOM 3668 C C . PRO B 2 45 ? 27.528 -24.866 -37.349 1.00 30.16 60 PRO B C 1
ATOM 3669 O O . PRO B 2 45 ? 28.097 -25.511 -36.466 1.00 31.28 60 PRO B O 1
ATOM 3673 N N . ASN B 2 46 ? 27.033 -23.642 -37.173 1.00 28.18 61 ASN B N 1
ATOM 3674 C CA . ASN B 2 46 ? 27.004 -22.984 -35.873 1.00 25.53 61 ASN B CA 1
ATOM 3675 C C . ASN B 2 46 ? 28.367 -22.933 -35.205 1.00 30.06 61 ASN B C 1
ATOM 3676 O O . ASN B 2 46 ? 28.528 -23.300 -34.038 1.00 36.38 61 ASN B O 1
ATOM 3681 N N . HIS B 2 47 ? 29.343 -22.480 -35.978 1.00 29.82 62 HIS B N 1
ATOM 3682 C CA . HIS B 2 47 ? 30.733 -22.422 -35.557 1.00 31.97 62 HIS B CA 1
ATOM 3683 C C . HIS B 2 47 ? 31.164 -20.956 -35.524 1.00 30.77 62 HIS B C 1
ATOM 3684 O O . HIS B 2 47 ? 31.854 -20.511 -34.604 1.00 32.88 62 HIS B O 1
ATOM 3691 N N . HIS B 2 48 ? 30.725 -20.205 -36.526 1.00 29.34 63 HIS B N 1
ATOM 3692 C CA . HIS B 2 48 ? 30.982 -18.770 -36.590 1.00 24.96 63 HIS B CA 1
ATOM 3693 C C . HIS B 2 48 ? 29.830 -17.994 -35.957 1.00 27.90 63 HIS B C 1
ATOM 3694 O O . HIS B 2 48 ? 29.201 -17.154 -36.612 1.00 27.24 63 HIS B O 1
ATOM 3701 N N . THR B 2 49 ? 29.563 -18.267 -34.682 1.00 27.43 64 THR B N 1
ATOM 3702 C CA . THR B 2 49 ? 28.413 -17.684 -34.002 1.00 29.88 64 THR B CA 1
ATOM 3703 C C . THR B 2 49 ? 28.728 -17.200 -32.587 1.00 30.83 64 THR B C 1
ATOM 3704 O O . THR B 2 49 ? 29.092 -17.985 -31.710 1.00 31.30 64 THR B O 1
ATOM 3708 N N . SER B 2 50 ? 28.563 -15.902 -32.368 1.00 30.28 65 SER B N 1
ATOM 3709 C CA . SER B 2 50 ? 28.738 -15.308 -31.047 1.00 25.24 65 SER B CA 1
ATOM 3710 C C . SER B 2 50 ? 27.528 -15.569 -30.159 1.00 24.67 65 SER B C 1
ATOM 3711 O O . SER B 2 50 ? 26.527 -16.132 -30.607 1.00 25.80 65 SER B O 1
ATOM 3714 N N . TYR B 2 51 ? 27.626 -15.157 -28.897 1.00 22.27 66 TYR B N 1
ATOM 3715 C CA . TYR B 2 51 ? 26.480 -15.180 -28.002 1.00 22.18 66 TYR B CA 1
ATOM 3716 C C . TYR B 2 51 ? 25.325 -14.405 -28.629 1.00 25.45 66 TYR B C 1
ATOM 3717 O O . TYR B 2 51 ? 24.170 -14.832 -28.563 1.00 22.18 66 TYR B O 1
ATOM 3726 N N . TYR B 2 52 ? 25.640 -13.268 -29.245 1.00 22.59 67 TYR B N 1
ATOM 3727 C CA . TYR B 2 52 ? 24.612 -12.450 -29.890 1.00 26.12 67 TYR B CA 1
ATOM 3728 C C . TYR B 2 52 ? 23.966 -13.152 -31.084 1.00 24.43 67 TYR B C 1
ATOM 3729 O O . TYR B 2 52 ? 22.755 -13.060 -31.273 1.00 21.94 67 TYR B O 1
ATOM 3738 N N . ASP B 2 53 ? 24.773 -13.835 -31.893 1.00 23.98 68 ASP B N 1
ATOM 3739 C CA . ASP B 2 53 ? 24.256 -14.520 -33.081 1.00 20.49 68 ASP B CA 1
ATOM 3740 C C . ASP B 2 53 ? 23.213 -15.579 -32.702 1.00 23.84 68 ASP B C 1
ATOM 3741 O O . ASP B 2 53 ? 22.285 -15.852 -33.461 1.00 20.37 68 ASP B O 1
ATOM 3746 N N . ILE B 2 54 ? 23.375 -16.170 -31.523 1.00 22.38 69 ILE B N 1
ATOM 3747 C CA . ILE B 2 54 ? 22.455 -17.198 -31.045 1.00 21.05 69 ILE B CA 1
ATOM 3748 C C . ILE B 2 54 ? 21.309 -16.545 -30.252 1.00 25.01 69 ILE B C 1
ATOM 3749 O O . ILE B 2 54 ? 20.409 -17.225 -29.740 1.00 23.74 69 ILE B O 1
ATOM 3754 N N . ALA B 2 55 ? 21.347 -15.216 -30.178 1.00 26.86 70 ALA B N 1
ATOM 3755 C CA . ALA B 2 55 ? 20.336 -14.426 -29.467 1.00 26.46 70 ALA B CA 1
ATOM 3756 C C . ALA B 2 55 ? 20.163 -14.846 -28.005 1.00 22.58 70 ALA B C 1
ATOM 3757 O O . ALA B 2 55 ? 19.047 -14.902 -27.492 1.00 24.11 70 ALA B O 1
ATOM 3759 N N . LEU B 2 56 ? 21.277 -15.145 -27.344 1.00 21.52 71 LEU B N 1
ATOM 3760 C CA . LEU B 2 56 ? 21.253 -15.495 -25.924 1.00 21.76 71 LEU B CA 1
ATOM 3761 C C . LEU B 2 56 ? 20.644 -14.345 -25.122 1.00 24.01 71 LEU B C 1
ATOM 3762 O O . LEU B 2 56 ? 20.836 -13.185 -25.475 1.00 23.14 71 LEU B O 1
ATOM 3767 N N . PRO B 2 57 ? 19.883 -14.668 -24.062 1.00 26.77 72 PRO B N 1
ATOM 3768 C CA . PRO B 2 57 ? 19.315 -13.632 -23.190 1.00 23.34 72 PRO B CA 1
ATOM 3769 C C . PRO B 2 57 ? 20.396 -12.653 -22.731 1.00 24.34 72 PRO B C 1
ATOM 3770 O O . PRO B 2 57 ? 21.489 -13.074 -22.354 1.00 27.43 72 PRO B O 1
ATOM 3774 N N . GLY B 2 58 ? 20.108 -11.358 -22.809 1.00 25.64 73 GLY B N 1
ATOM 3775 C CA . GLY B 2 58 ? 21.050 -10.350 -22.355 1.00 21.93 73 GLY B CA 1
ATOM 3776 C C . GLY B 2 58 ? 22.111 -9.893 -23.346 1.00 21.93 73 GLY B C 1
ATOM 3777 O O . GLY B 2 58 ? 22.895 -8.992 -23.030 1.00 23.60 73 GLY B O 1
ATOM 3778 N N . THR B 2 59 ? 22.155 -10.493 -24.536 1.00 23.40 74 THR B N 1
ATOM 3779 C CA . THR B 2 59 ? 23.116 -10.058 -25.555 1.00 23.67 74 THR B CA 1
ATOM 3780 C C . THR B 2 59 ? 22.603 -8.820 -26.289 1.00 24.71 74 THR B C 1
ATOM 3781 O O . THR B 2 59 ? 21.401 -8.561 -26.308 1.00 29.03 74 THR B O 1
ATOM 3785 N N . GLN B 2 60 ? 23.521 -8.059 -26.883 1.00 28.27 75 GLN B N 1
ATOM 3786 C CA . GLN B 2 60 ? 23.189 -6.778 -27.512 1.00 25.11 75 GLN B CA 1
ATOM 3787 C C . GLN B 2 60 ? 23.915 -6.567 -28.841 1.00 24.33 75 GLN B C 1
ATOM 3788 O O . GLN B 2 60 ? 25.065 -6.980 -28.997 1.00 25.40 75 GLN B O 1
ATOM 3794 N N . PRO B 2 61 ? 23.250 -5.898 -29.797 1.00 20.74 76 PRO B N 1
ATOM 3795 C CA . PRO B 2 61 ? 23.873 -5.580 -31.088 1.00 20.11 76 PRO B CA 1
ATOM 3796 C C . PRO B 2 61 ? 24.854 -4.415 -30.977 1.00 24.65 76 PRO B C 1
ATOM 3797 O O . PRO B 2 61 ? 24.591 -3.455 -30.245 1.00 22.07 76 PRO B O 1
ATOM 3801 N N . VAL B 2 62 ? 25.979 -4.523 -31.678 1.00 21.89 77 VAL B N 1
ATOM 3802 C CA . VAL B 2 62 ? 26.921 -3.412 -31.849 1.00 22.44 77 VAL B CA 1
ATOM 3803 C C . VAL B 2 62 ? 27.287 -3.303 -33.331 1.00 22.04 77 VAL B C 1
ATOM 3804 O O . VAL B 2 62 ? 27.793 -4.260 -33.927 1.00 19.80 77 VAL B O 1
ATOM 3808 N N . LEU B 2 63 ? 27.027 -2.144 -33.929 1.00 19.76 78 LEU B N 1
ATOM 3809 C CA . LEU B 2 63 ? 27.227 -1.972 -35.366 1.00 17.27 78 LEU B CA 1
ATOM 3810 C C . LEU B 2 63 ? 28.692 -2.074 -35.808 1.00 24.19 78 LEU B C 1
ATOM 3811 O O . LEU B 2 63 ? 29.583 -1.439 -35.233 1.00 23.01 78 LEU B O 1
ATOM 3816 N N . ASN B 2 64 ? 28.925 -2.901 -36.826 1.00 21.30 79 ASN B N 1
ATOM 3817 C CA . ASN B 2 64 ? 30.218 -3.001 -37.479 1.00 25.21 79 ASN B CA 1
ATOM 3818 C C . ASN B 2 64 ? 30.375 -1.805 -38.413 1.00 25.08 79 ASN B C 1
ATOM 3819 O O . ASN B 2 64 ? 29.631 -1.671 -39.385 1.00 24.04 79 ASN B O 1
ATOM 3824 N N . LEU B 2 65 ? 31.340 -0.942 -38.115 1.00 25.46 80 LEU B N 1
ATOM 3825 C CA . LEU B 2 65 ? 31.521 0.290 -38.880 1.00 26.24 80 LEU B CA 1
ATOM 3826 C C . LEU B 2 65 ? 32.009 0.046 -40.307 1.00 26.01 80 LEU B C 1
ATOM 3827 O O . LEU B 2 65 ? 31.856 0.902 -41.178 1.00 25.50 80 LEU B O 1
ATOM 3832 N N . GLU B 2 66 ? 32.588 -1.123 -40.556 1.00 25.45 81 GLU B N 1
ATOM 3833 C CA . GLU B 2 66 ? 33.025 -1.449 -41.908 1.00 24.39 81 GLU B CA 1
ATOM 3834 C C . GLU B 2 66 ? 31.840 -1.507 -42.876 1.00 25.16 81 GLU B C 1
ATOM 3835 O O . GLU B 2 66 ? 31.980 -1.206 -44.066 1.00 27.18 81 GLU B O 1
ATOM 3841 N N . ALA B 2 67 ? 30.673 -1.884 -42.361 1.00 25.81 82 ALA B N 1
ATOM 3842 C CA . ALA B 2 67 ? 29.458 -1.905 -43.172 1.00 29.47 82 ALA B CA 1
ATOM 3843 C C . ALA B 2 67 ? 29.051 -0.492 -43.593 1.00 26.74 82 ALA B C 1
ATOM 3844 O O . ALA B 2 67 ? 28.534 -0.288 -44.693 1.00 24.83 82 ALA B O 1
ATOM 3846 N N . ILE B 2 68 ? 29.286 0.480 -42.717 1.00 23.86 83 ILE B N 1
ATOM 3847 C CA . ILE B 2 68 ? 29.064 1.883 -43.066 1.00 27.15 83 ILE B CA 1
ATOM 3848 C C . ILE B 2 68 ? 30.002 2.321 -44.192 1.00 24.62 83 ILE B C 1
ATOM 3849 O O . ILE B 2 68 ? 29.587 2.986 -45.142 1.00 26.10 83 ILE B O 1
ATOM 3854 N N . LEU B 2 69 ? 31.273 1.952 -44.077 1.00 25.39 84 LEU B N 1
ATOM 3855 C CA . LEU B 2 69 ? 32.262 2.322 -45.082 1.00 25.50 84 LEU B CA 1
ATOM 3856 C C . LEU B 2 69 ? 31.884 1.746 -46.444 1.00 26.45 84 LEU B C 1
ATOM 3857 O O . LEU B 2 69 ? 31.924 2.443 -47.462 1.00 27.43 84 LEU B O 1
ATOM 3862 N N . PHE B 2 70 ? 31.507 0.470 -46.450 1.00 23.94 85 PHE B N 1
ATOM 3863 C CA . PHE B 2 70 ? 31.123 -0.214 -47.676 1.00 24.07 85 PHE B CA 1
ATOM 3864 C C . PHE B 2 70 ? 29.895 0.455 -48.280 1.00 25.95 85 PHE B C 1
ATOM 3865 O O . PHE B 2 70 ? 29.845 0.699 -49.481 1.00 28.39 85 PHE B O 1
ATOM 3873 N N . ALA B 2 71 ? 28.911 0.767 -47.441 1.00 23.73 86 ALA B N 1
ATOM 3874 C CA . ALA B 2 71 ? 27.706 1.437 -47.924 1.00 27.06 86 ALA B CA 1
ATOM 3875 C C . ALA B 2 71 ? 28.007 2.846 -48.460 1.00 29.17 86 ALA B C 1
ATOM 3876 O O . ALA B 2 71 ? 27.358 3.318 -49.397 1.00 27.27 86 ALA B O 1
ATOM 3878 N N . MET B 2 72 ? 28.982 3.517 -47.854 1.00 23.26 87 MET B N 1
ATOM 3879 C CA . MET B 2 72 ? 29.430 4.819 -48.350 1.00 25.46 87 MET B CA 1
ATOM 3880 C C . MET B 2 72 ? 29.989 4.718 -49.769 1.00 28.19 87 MET B C 1
ATOM 3881 O O . MET B 2 72 ? 29.625 5.500 -50.647 1.00 29.84 87 MET B O 1
ATOM 3886 N N . LYS B 2 73 ? 30.869 3.746 -49.987 1.00 30.15 88 LYS B N 1
ATOM 3887 C CA . LYS B 2 73 ? 31.501 3.570 -51.291 1.00 29.60 88 LYS B CA 1
ATOM 3888 C C . LYS B 2 73 ? 30.462 3.309 -52.378 1.00 30.68 88 LYS B C 1
ATOM 3889 O O . LYS B 2 73 ? 30.550 3.858 -53.482 1.00 27.24 88 LYS B O 1
ATOM 3895 N N . LEU B 2 74 ? 29.462 2.495 -52.055 1.00 28.39 89 LEU B N 1
ATOM 3896 C CA . LEU B 2 74 ? 28.400 2.203 -53.011 1.00 28.29 89 LEU B CA 1
ATOM 3897 C C . LEU B 2 74 ? 27.547 3.439 -53.307 1.00 27.78 89 LEU B C 1
ATOM 3898 O O . LEU B 2 74 ? 27.226 3.705 -54.460 1.00 31.13 89 LEU B O 1
ATOM 3903 N N . SER B 2 75 ? 27.181 4.185 -52.266 1.00 26.64 90 SER B N 1
ATOM 3904 C CA . SER B 2 75 ? 26.370 5.392 -52.432 1.00 27.33 90 SER B CA 1
ATOM 3905 C C . SER B 2 75 ? 27.083 6.399 -53.328 1.00 29.25 90 SER B C 1
ATOM 3906 O O . SER B 2 75 ? 26.473 7.003 -54.206 1.00 31.71 90 SER B O 1
ATOM 3909 N N . LEU B 2 76 ? 28.381 6.566 -53.099 1.00 29.92 91 LEU B N 1
ATOM 3910 C CA . LEU B 2 76 ? 29.186 7.504 -53.871 1.00 33.14 91 LEU B CA 1
ATOM 3911 C C . LEU B 2 76 ?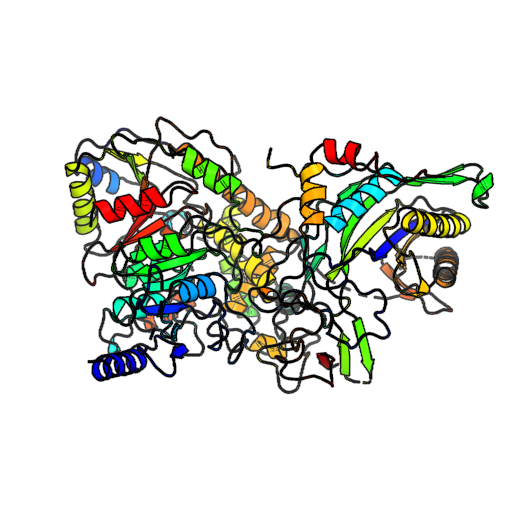 29.271 7.076 -55.334 1.00 33.75 91 LEU B C 1
ATOM 3912 O O . LEU B 2 76 ? 29.148 7.900 -56.240 1.00 31.08 91 LEU B O 1
ATOM 3917 N N . ALA B 2 77 ? 29.464 5.782 -55.559 1.00 37.48 92 ALA B N 1
ATOM 3918 C CA . ALA B 2 77 ? 29.566 5.253 -56.915 1.00 36.63 92 ALA B CA 1
ATOM 3919 C C . ALA B 2 77 ? 28.269 5.443 -57.693 1.00 36.37 92 ALA B C 1
ATOM 3920 O O . ALA B 2 77 ? 28.289 5.630 -58.909 1.00 38.03 92 ALA B O 1
ATOM 3922 N N . LEU B 2 78 ? 27.144 5.399 -56.985 1.00 33.86 93 LEU B N 1
ATOM 3923 C CA . LEU B 2 78 ? 25.830 5.542 -57.609 1.00 35.19 93 LEU B CA 1
ATOM 3924 C C . LEU B 2 78 ? 25.377 6.999 -57.696 1.00 36.18 93 LEU B C 1
ATOM 3925 O O . LEU B 2 78 ? 24.417 7.315 -58.398 1.00 37.14 93 LEU B O 1
ATOM 3930 N N . GLY B 2 79 ? 26.059 7.879 -56.973 1.00 35.99 94 GLY B N 1
ATOM 3931 C CA . GLY B 2 79 ? 25.634 9.265 -56.881 1.00 37.54 94 GLY B CA 1
ATOM 3932 C C . GLY B 2 79 ? 24.405 9.413 -55.999 1.00 40.25 94 GLY B C 1
ATOM 3933 O O . GLY B 2 79 ? 23.604 10.330 -56.176 1.00 40.50 94 GLY B O 1
ATOM 3934 N N . SER B 2 80 ? 24.250 8.504 -55.039 1.00 35.69 95 SER B N 1
ATOM 3935 C CA . SER B 2 80 ? 23.112 8.551 -54.131 1.00 37.58 95 SER B CA 1
ATOM 3936 C C . SER B 2 80 ? 23.296 9.652 -53.093 1.00 39.91 95 SER B C 1
ATOM 3937 O O . SER B 2 80 ? 24.422 10.043 -52.787 1.00 41.83 95 SER B O 1
ATOM 3940 N N . GLN B 2 81 ? 22.190 10.154 -52.556 1.00 38.96 96 GLN B N 1
ATOM 3941 C CA . GLN B 2 81 ? 22.260 11.078 -51.430 1.00 40.89 96 GLN B CA 1
ATOM 3942 C C . GLN B 2 81 ? 22.217 10.312 -50.114 1.00 35.42 96 GLN B C 1
ATOM 3943 O O . GLN B 2 81 ? 21.221 9.658 -49.794 1.00 32.37 96 GLN B O 1
ATOM 3949 N N . VAL B 2 82 ? 23.310 10.383 -49.363 1.00 33.97 97 VAL B N 1
ATOM 3950 C CA . VAL B 2 82 ? 23.388 9.722 -48.070 1.00 31.94 97 VAL B CA 1
ATOM 3951 C C . VAL B 2 82 ? 22.487 10.433 -47.073 1.00 34.35 97 VAL B C 1
ATOM 3952 O O . VAL B 2 82 ? 22.550 11.655 -46.934 1.00 31.09 97 VAL B O 1
ATOM 3956 N N . ASN B 2 83 ? 21.643 9.663 -46.392 1.00 34.07 98 ASN B N 1
ATOM 3957 C CA . ASN B 2 83 ? 20.716 10.215 -45.414 1.00 39.33 98 ASN B CA 1
ATOM 3958 C C . ASN B 2 83 ? 21.469 10.878 -44.263 1.00 36.09 98 ASN B C 1
ATOM 3959 O O . ASN B 2 83 ? 22.455 10.335 -43.767 1.00 36.32 98 ASN B O 1
ATOM 3964 N N . SER B 2 84 ? 21.009 12.055 -43.852 1.00 35.53 99 SER B N 1
ATOM 3965 C CA . SER B 2 84 ? 21.629 12.767 -42.738 1.00 40.52 99 SER B CA 1
ATOM 3966 C C . SER B 2 84 ? 21.553 11.926 -41.472 1.00 37.00 99 SER B C 1
ATOM 3967 O O . SER B 2 84 ? 22.512 11.843 -40.704 1.00 40.59 99 SER B O 1
ATOM 3970 N N . ILE B 2 85 ? 20.402 11.295 -41.272 1.00 33.47 100 ILE B N 1
ATOM 3971 C CA . ILE B 2 85 ? 20.210 10.349 -40.186 1.00 34.06 100 ILE B CA 1
ATOM 3972 C C . ILE B 2 85 ? 19.618 9.067 -40.753 1.00 35.14 100 ILE B C 1
ATOM 3973 O O . ILE B 2 85 ? 18.582 9.100 -41.416 1.00 37.64 100 ILE B O 1
ATOM 3978 N N . SER B 2 86 ? 20.275 7.940 -40.513 1.00 29.88 101 SER B N 1
ATOM 3979 C CA . SER B 2 86 ? 19.625 6.659 -40.759 1.00 30.02 101 SER B CA 1
ATOM 3980 C C . SER B 2 86 ? 19.565 5.835 -39.474 1.00 29.19 101 SER B C 1
ATOM 3981 O O . SER B 2 86 ? 20.261 6.126 -38.498 1.00 26.45 101 SER B O 1
ATOM 3984 N N . GLN B 2 87 ? 18.709 4.823 -39.473 1.00 28.00 102 GLN B N 1
ATOM 3985 C CA . GLN B 2 87 ? 18.461 4.040 -38.275 1.00 25.41 102 GLN B CA 1
ATOM 3986 C C . GLN B 2 87 ? 18.077 2.628 -38.667 1.00 23.55 102 GLN B C 1
ATOM 3987 O O . GLN B 2 87 ? 17.702 2.370 -39.816 1.00 20.92 102 GLN B O 1
ATOM 3993 N N . PHE B 2 88 ? 18.177 1.713 -37.711 1.00 23.17 103 PHE B N 1
ATOM 3994 C CA . PHE B 2 88 ? 17.753 0.342 -37.925 1.00 27.16 103 PHE B CA 1
ATOM 3995 C C . PHE B 2 88 ? 16.423 0.088 -37.232 1.00 25.36 103 PHE B C 1
ATOM 3996 O O . PHE B 2 88 ? 16.198 0.561 -36.120 1.00 27.28 103 PHE B O 1
ATOM 4004 N N . ASP B 2 89 ? 15.551 -0.667 -37.890 1.00 26.65 104 ASP B N 1
ATOM 4005 C CA . ASP B 2 89 ? 14.249 -1.010 -37.327 1.00 27.78 104 ASP B CA 1
ATOM 4006 C C . ASP B 2 89 ? 14.108 -2.521 -37.220 1.00 24.27 104 ASP B C 1
ATOM 4007 O O . ASP B 2 89 ? 14.796 -3.263 -37.914 1.00 30.34 104 ASP B O 1
ATOM 4012 N N . ARG B 2 90 ? 13.212 -2.968 -36.348 1.00 23.37 105 ARG B N 1
ATOM 4013 C CA . ARG B 2 90 ? 12.951 -4.390 -36.169 1.00 23.26 105 ARG B CA 1
ATOM 4014 C C . ARG B 2 90 ? 11.762 -4.839 -37.013 1.00 28.55 105 ARG B C 1
ATOM 4015 O O . ARG B 2 90 ? 10.663 -4.295 -36.895 1.00 27.83 105 ARG B O 1
ATOM 4023 N N . LYS B 2 91 ? 11.997 -5.831 -37.866 1.00 26.52 106 LYS B N 1
ATOM 4024 C CA . LYS B 2 91 ? 10.954 -6.429 -38.686 1.00 29.07 106 LYS B CA 1
ATOM 4025 C C . LYS B 2 91 ? 10.605 -7.775 -38.065 1.00 26.15 106 LYS B C 1
ATOM 4026 O O . LYS B 2 91 ? 11.407 -8.704 -38.120 1.00 27.05 106 LYS B O 1
ATOM 4032 N N . HIS B 2 92 ? 9.418 -7.874 -37.471 1.00 24.16 107 HIS B N 1
ATOM 4033 C CA . HIS B 2 92 ? 9.074 -9.015 -36.618 1.00 27.70 107 HIS B CA 1
ATOM 4034 C C . HIS B 2 92 ? 8.393 -10.176 -37.354 1.00 31.62 107 HIS B C 1
ATOM 4035 O O . HIS B 2 92 ? 7.403 -9.974 -38.064 1.00 28.43 107 HIS B O 1
ATOM 4042 N N . TYR B 2 93 ? 8.936 -11.379 -37.168 1.00 27.02 108 TYR B N 1
ATOM 4043 C CA . TYR B 2 93 ? 8.264 -12.631 -37.527 1.00 30.97 108 TYR B CA 1
ATOM 4044 C C . TYR B 2 93 ? 9.010 -13.839 -36.953 1.00 31.30 108 TYR B C 1
ATOM 4045 O O . TYR B 2 93 ? 10.195 -13.749 -36.633 1.00 30.98 108 TYR B O 1
ATOM 4054 N N . PHE B 2 94 ? 8.313 -14.963 -36.814 1.00 29.15 109 PHE B N 1
ATOM 4055 C CA . PHE B 2 94 ? 8.922 -16.176 -36.282 1.00 25.74 109 PHE B CA 1
ATOM 4056 C C . PHE B 2 94 ? 9.389 -17.090 -37.410 1.00 31.04 109 PHE B C 1
ATOM 4057 O O . PHE B 2 94 ? 8.651 -17.333 -38.363 1.00 31.11 109 PHE B O 1
ATOM 4065 N N . TYR B 2 95 ? 10.616 -17.589 -37.289 1.00 29.70 110 TYR B N 1
ATOM 4066 C CA . TYR B 2 95 ? 11.150 -18.595 -38.198 1.00 31.87 110 TYR B CA 1
ATOM 4067 C C . TYR B 2 95 ? 12.418 -19.174 -37.594 1.00 28.61 110 TYR B C 1
ATOM 4068 O O . TYR B 2 95 ? 13.135 -18.481 -36.878 1.00 30.45 110 TYR B O 1
ATOM 4077 N N . GLY B 2 96 ? 12.693 -20.440 -37.889 1.00 29.72 111 GLY B N 1
ATOM 4078 C CA . GLY B 2 96 ? 13.840 -21.128 -37.320 1.00 26.57 111 GLY B CA 1
ATOM 4079 C C . GLY B 2 96 ? 15.186 -20.478 -37.599 1.00 32.02 111 GLY B C 1
ATOM 4080 O O . GLY B 2 96 ? 16.104 -20.564 -36.784 1.00 36.95 111 GLY B O 1
ATOM 4081 N N . ASP B 2 97 ? 15.317 -19.824 -38.748 1.00 32.07 112 ASP B N 1
ATOM 4082 C CA . ASP B 2 97 ? 16.588 -19.194 -39.098 1.00 31.57 112 ASP B CA 1
ATOM 4083 C C . ASP B 2 97 ? 16.665 -17.723 -38.687 1.00 28.41 112 ASP B C 1
ATOM 4084 O O . ASP B 2 97 ? 17.583 -17.015 -39.095 1.00 26.99 112 ASP B O 1
ATOM 4089 N N . GLN B 2 98 ? 15.698 -17.274 -37.887 1.00 29.86 113 GLN B N 1
ATOM 4090 C CA . GLN B 2 98 ? 15.682 -15.903 -37.368 1.00 27.01 113 GLN B CA 1
ATOM 4091 C C . GLN B 2 98 ? 15.660 -15.891 -35.834 1.00 27.21 113 GLN B C 1
ATOM 4092 O O . GLN B 2 98 ? 14.606 -15.722 -35.215 1.00 26.60 113 GLN B O 1
ATOM 4098 N N . PRO B 2 99 ? 16.834 -16.070 -35.215 1.00 26.44 114 PRO B N 1
ATOM 4099 C CA . PRO B 2 99 ? 16.937 -16.328 -33.769 1.00 26.31 114 PRO B CA 1
ATOM 4100 C C . PRO B 2 99 ? 16.385 -15.226 -32.848 1.00 27.92 114 PRO B C 1
ATOM 4101 O O . PRO B 2 99 ? 15.905 -15.545 -31.759 1.00 25.54 114 PRO B O 1
ATOM 4105 N N . GLN B 2 100 ? 16.459 -13.961 -33.256 1.00 24.49 115 GLN B N 1
ATOM 4106 C CA . GLN B 2 100 ? 15.915 -12.880 -32.434 1.00 30.64 115 GLN B CA 1
ATOM 4107 C C . GLN B 2 100 ? 14.383 -12.799 -32.484 1.00 29.37 115 GLN B C 1
ATOM 4108 O O . GLN B 2 100 ? 13.750 -12.272 -31.567 1.00 24.34 115 GLN B O 1
ATOM 4114 N N . GLY B 2 101 ? 13.787 -13.323 -33.551 1.00 29.50 116 GLY B N 1
ATOM 4115 C CA . GLY B 2 101 ? 12.351 -13.200 -33.740 1.00 23.22 116 GLY B CA 1
ATOM 4116 C C . GLY B 2 101 ? 12.055 -11.927 -34.507 1.00 25.32 116 GLY B C 1
ATOM 4117 O O . GLY B 2 101 ? 10.902 -11.528 -34.685 1.00 27.02 116 GLY B O 1
ATOM 4118 N N . TYR B 2 102 ? 13.123 -11.275 -34.951 1.00 26.23 117 TYR B N 1
ATOM 4119 C CA . TYR B 2 102 ? 13.012 -10.130 -35.838 1.00 25.89 117 TYR B CA 1
ATOM 4120 C C . TYR B 2 102 ? 14.313 -9.934 -36.604 1.00 30.47 117 TYR B C 1
ATOM 4121 O O . TYR B 2 102 ? 15.365 -10.442 -36.207 1.00 27.80 117 TYR B O 1
ATOM 4130 N N . GLN B 2 103 ? 14.222 -9.213 -37.715 1.00 26.69 118 GLN B N 1
ATOM 4131 C CA . GLN B 2 103 ? 15.386 -8.853 -38.509 1.00 25.86 118 GLN B CA 1
ATOM 4132 C C . GLN B 2 103 ? 15.638 -7.360 -38.351 1.00 24.46 118 GLN B C 1
ATOM 4133 O O . GLN B 2 103 ? 14.696 -6.570 -38.360 1.00 26.62 118 GLN B O 1
ATOM 4139 N N . LEU B 2 104 ? 16.900 -6.976 -38.186 1.00 18.94 119 LEU B N 1
ATOM 4140 C CA . LEU B 2 104 ? 17.272 -5.566 -38.196 1.00 24.55 119 LEU B CA 1
ATOM 4141 C C . LEU B 2 104 ? 17.495 -5.094 -39.627 1.00 25.59 119 LEU B C 1
ATOM 4142 O O . LEU B 2 104 ? 18.244 -5.709 -40.388 1.00 25.10 119 LEU B O 1
ATOM 4147 N N . THR B 2 105 ? 16.824 -4.006 -39.984 1.00 27.99 120 THR B N 1
ATOM 4148 C CA . THR B 2 105 ? 16.830 -3.488 -41.347 1.00 30.15 120 THR B CA 1
ATOM 4149 C C . THR B 2 105 ? 16.485 -2.008 -41.302 1.00 26.80 120 THR B C 1
ATOM 4150 O O . THR B 2 105 ? 15.919 -1.534 -40.329 1.00 31.46 120 THR B O 1
ATOM 4154 N N . GLN B 2 106 ? 16.829 -1.276 -42.352 1.00 31.59 121 GLN B N 1
ATOM 4155 C CA . GLN B 2 106 ? 16.567 0.157 -42.377 1.00 31.09 121 GLN B CA 1
ATOM 4156 C C . GLN B 2 106 ? 15.285 0.484 -43.130 1.00 36.59 121 GLN B C 1
ATOM 4157 O O . GLN B 2 106 ? 15.324 0.951 -44.267 1.00 43.60 121 GLN B O 1
ATOM 4163 N N . HIS B 2 107 ? 14.151 0.245 -42.481 1.00 32.78 122 HIS B N 1
ATOM 4164 C CA . HIS B 2 107 ? 12.846 0.426 -43.105 1.00 33.83 122 HIS B CA 1
ATOM 4165 C C . HIS B 2 107 ? 12.442 1.895 -43.249 1.00 36.69 122 HIS B C 1
ATOM 4166 O O . HIS B 2 107 ? 12.219 2.377 -44.360 1.00 41.00 122 HIS B O 1
ATOM 4173 N N . TYR B 2 108 ? 12.348 2.602 -42.128 1.00 31.49 123 TYR B N 1
ATOM 4174 C CA . TYR B 2 108 ? 11.868 3.986 -42.127 1.00 31.51 123 TYR B CA 1
ATOM 4175 C C . TYR B 2 108 ? 12.897 4.992 -42.638 1.00 32.25 123 TYR B C 1
ATOM 4176 O O . TYR B 2 108 ? 12.536 5.986 -43.263 1.00 31.73 123 TYR B O 1
ATOM 4185 N N . ARG B 2 109 ? 14.171 4.748 -42.343 1.00 31.60 124 ARG B N 1
ATOM 4186 C CA . ARG B 2 109 ? 15.235 5.681 -42.706 1.00 33.03 124 ARG B CA 1
ATOM 4187 C C . ARG B 2 109 ? 16.431 4.953 -43.315 1.00 29.12 124 ARG B C 1
ATOM 4188 O O . ARG B 2 109 ? 17.361 4.570 -42.609 1.00 29.51 124 ARG B O 1
ATOM 4196 N N . PRO B 2 110 ? 16.405 4.763 -44.639 1.00 27.20 125 PRO B N 1
ATOM 4197 C CA . PRO B 2 110 ? 17.461 4.042 -45.356 1.00 27.92 125 PRO B CA 1
ATOM 4198 C C . PRO B 2 110 ? 18.777 4.816 -45.363 1.00 30.51 125 PRO B C 1
ATOM 4199 O O . PRO B 2 110 ? 18.782 6.034 -45.156 1.00 24.82 125 PRO B O 1
ATOM 4203 N N . PHE B 2 111 ? 19.878 4.102 -45.585 1.00 28.84 126 PHE B N 1
ATOM 4204 C CA . PHE B 2 111 ? 21.208 4.703 -45.595 1.00 27.61 126 PHE B CA 1
ATOM 4205 C C . PHE B 2 111 ? 21.349 5.808 -46.646 1.00 27.01 126 PHE B C 1
ATOM 4206 O O . PHE B 2 111 ? 21.946 6.847 -46.379 1.00 26.53 126 PHE B O 1
ATOM 4214 N N . ALA B 2 112 ? 20.810 5.570 -47.838 1.00 25.51 127 ALA B N 1
ATOM 4215 C CA . ALA B 2 112 ? 20.897 6.534 -48.932 1.00 30.98 127 ALA B CA 1
ATOM 4216 C C . ALA B 2 112 ? 19.671 6.477 -49.829 1.00 32.34 127 ALA B C 1
ATOM 4217 O O . ALA B 2 112 ? 18.950 5.479 -49.861 1.00 30.82 127 ALA B O 1
ATOM 4219 N N . ARG B 2 113 ? 19.441 7.560 -50.558 1.00 31.54 128 ARG B N 1
ATOM 4220 C CA . ARG B 2 113 ? 18.348 7.616 -51.516 1.00 36.51 128 ARG B CA 1
ATOM 4221 C C . ARG B 2 113 ? 18.828 8.240 -52.820 1.00 33.74 128 ARG B C 1
ATOM 4222 O O . ARG B 2 113 ? 19.833 8.959 -52.849 1.00 31.64 128 ARG B O 1
ATOM 4230 N N . GLY B 2 114 ? 18.111 7.958 -53.901 1.00 35.69 129 GLY B N 1
ATOM 4231 C CA . GLY B 2 114 ? 18.472 8.485 -55.203 1.00 36.45 129 GLY B CA 1
ATOM 4232 C C . GLY B 2 114 ? 19.680 7.772 -55.774 1.00 40.58 129 GLY B C 1
ATOM 4233 O O . GLY B 2 114 ? 20.065 6.700 -55.304 1.00 35.27 129 GLY B O 1
ATOM 4234 N N . GLY B 2 115 ? 20.292 8.378 -56.785 1.00 39.78 130 GLY B N 1
ATOM 4235 C CA . GLY B 2 115 ? 21.385 7.743 -57.493 1.00 40.53 130 GLY B CA 1
ATOM 4236 C C . GLY B 2 115 ? 20.878 7.089 -58.762 1.00 40.83 130 GLY B C 1
ATOM 4237 O O . GLY B 2 115 ? 19.678 7.114 -59.039 1.00 36.03 130 GLY B O 1
ATOM 4238 N N . LYS B 2 116 ? 21.786 6.496 -59.529 1.00 42.58 131 LYS B N 1
ATOM 4239 C CA . LYS B 2 116 ? 21.420 5.894 -60.804 1.00 47.63 131 LYS B CA 1
ATOM 4240 C C . LYS B 2 116 ? 22.563 5.073 -61.382 1.00 46.09 131 LYS B C 1
ATOM 4241 O O . LYS B 2 116 ? 23.702 5.164 -60.927 1.00 42.93 131 LYS B O 1
ATOM 4247 N N . ILE B 2 117 ? 22.247 4.278 -62.397 1.00 50.61 132 ILE B N 1
ATOM 4248 C CA . ILE B 2 117 ? 23.263 3.589 -63.183 1.00 50.78 132 ILE B CA 1
ATOM 4249 C C . ILE B 2 117 ? 23.014 3.831 -64.670 1.00 51.43 132 ILE B C 1
ATOM 4250 O O . ILE B 2 117 ? 21.907 3.626 -65.169 1.00 51.51 132 ILE B O 1
ATOM 4255 N N . ASN B 2 118 ? 24.047 4.291 -65.368 1.00 48.61 133 ASN B N 1
ATOM 4256 C CA . ASN B 2 118 ? 23.937 4.591 -66.790 1.00 51.26 133 ASN B CA 1
ATOM 4257 C C . ASN B 2 118 ? 24.234 3.389 -67.676 1.00 51.72 133 ASN B C 1
ATOM 4258 O O . ASN B 2 118 ? 25.238 2.699 -67.489 1.00 47.44 133 ASN B O 1
ATOM 4263 N N . LEU B 2 119 ? 23.347 3.144 -68.634 1.00 53.98 134 LEU B N 1
ATOM 4264 C CA . LEU B 2 119 ? 23.541 2.084 -69.614 1.00 55.43 134 LEU B CA 1
ATOM 4265 C C . LEU B 2 119 ? 23.621 2.699 -71.006 1.00 58.96 134 LEU B C 1
ATOM 4266 O O . LEU B 2 119 ? 22.891 3.639 -71.316 1.00 57.85 134 LEU B O 1
ATOM 4271 N N . SER B 2 120 ? 24.510 2.169 -71.840 1.00 62.83 135 SER B N 1
ATOM 4272 C CA . SER B 2 120 ? 24.660 2.658 -73.207 1.00 65.18 135 SER B CA 1
ATOM 4273 C C . SER B 2 120 ? 24.714 1.499 -74.193 1.00 64.80 135 SER B C 1
ATOM 4274 O O . SER B 2 120 ? 25.165 0.406 -73.848 1.00 59.56 135 SER B O 1
ATOM 4277 N N . LYS B 2 121 ? 24.249 1.739 -75.417 1.00 66.72 136 LYS B N 1
ATOM 4278 C CA . LYS B 2 121 ? 24.330 0.740 -76.478 1.00 66.22 136 LYS B CA 1
ATOM 4279 C C . LYS B 2 121 ? 25.783 0.371 -76.732 1.00 68.61 136 LYS B C 1
ATOM 4280 O O . LYS B 2 121 ? 26.124 -0.801 -76.913 1.00 68.18 136 LYS B O 1
ATOM 4286 N N . GLU B 2 122 ? 26.630 1.393 -76.728 1.00 72.84 137 GLU B N 1
ATOM 4287 C CA . GLU B 2 122 ? 28.052 1.252 -77.011 1.00 76.75 137 GLU B CA 1
ATOM 4288 C C . GLU B 2 122 ? 28.759 0.254 -76.093 1.00 71.73 137 GLU B C 1
ATOM 4289 O O . GLU B 2 122 ? 29.621 -0.505 -76.537 1.00 68.04 137 GLU B O 1
ATOM 4295 N N . LEU B 2 123 ? 28.384 0.250 -74.817 1.00 71.31 138 LEU B N 1
ATOM 4296 C CA . LEU B 2 123 ? 29.085 -0.558 -73.822 1.00 69.53 138 LEU B CA 1
ATOM 4297 C C . LEU B 2 123 ? 28.262 -1.719 -73.269 1.00 69.19 138 LEU B C 1
ATOM 4298 O O . LEU B 2 123 ? 28.821 -2.696 -72.771 1.00 68.41 138 LEU B O 1
ATOM 4303 N N . ASP B 2 124 ? 26.941 -1.616 -73.355 1.00 69.25 139 ASP B N 1
ATOM 4304 C CA . ASP B 2 124 ? 26.074 -2.536 -72.623 1.00 67.75 139 ASP B CA 1
ATOM 4305 C C . ASP B 2 124 ? 25.149 -3.392 -73.487 1.00 70.57 139 ASP B C 1
ATOM 4306 O O . ASP B 2 124 ? 24.287 -4.094 -72.956 1.00 72.01 139 ASP B O 1
ATOM 4311 N N . ASP B 2 125 ? 25.332 -3.339 -74.803 1.00 73.01 140 ASP B N 1
ATOM 4312 C CA . ASP B 2 125 ? 24.492 -4.094 -75.733 1.00 78.36 140 ASP B CA 1
ATOM 4313 C C . ASP B 2 125 ? 23.010 -3.798 -75.508 1.00 79.39 140 ASP B C 1
ATOM 4314 O O . ASP B 2 125 ? 22.191 -4.708 -75.384 1.00 80.35 140 ASP B O 1
ATOM 4316 N N . ILE B 2 126 ? 22.688 -2.511 -75.443 1.00 78.81 141 ILE B N 1
ATOM 4317 C CA . ILE B 2 126 ? 21.323 -2.043 -75.235 1.00 76.32 141 ILE B CA 1
ATOM 4318 C C . ILE B 2 126 ? 20.815 -1.450 -76.549 1.00 75.10 141 ILE B C 1
ATOM 4319 O O . ILE B 2 126 ? 21.599 -0.910 -77.317 1.00 73.22 141 ILE B O 1
ATOM 4324 N N . ASP B 2 127 ? 19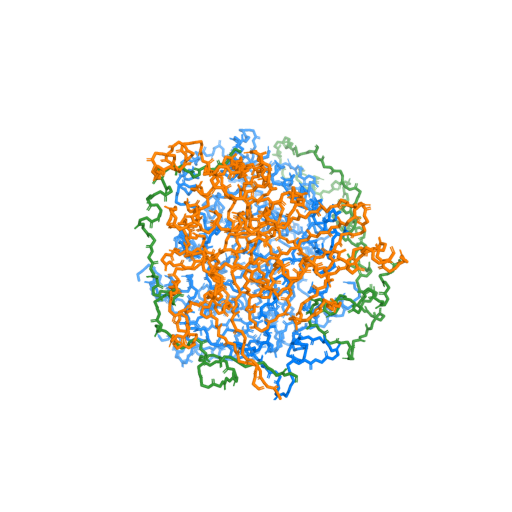.519 -1.572 -76.823 1.00 76.55 142 ASP B N 1
ATOM 4325 C CA . ASP B 2 127 ? 18.945 -0.988 -78.036 1.00 79.67 142 ASP B CA 1
ATOM 4326 C C . ASP B 2 127 ? 19.014 0.534 -78.014 1.00 77.69 142 ASP B C 1
ATOM 4327 O O . ASP B 2 127 ? 19.221 1.171 -79.047 1.00 79.61 142 ASP B O 1
ATOM 4332 N N . GLU B 2 128 ? 18.836 1.109 -76.830 1.00 73.52 143 GLU B N 1
ATOM 4333 C CA . GLU B 2 128 ? 18.898 2.554 -76.663 1.00 76.36 143 GLU B CA 1
ATOM 4334 C C . GLU B 2 128 ? 20.348 3.012 -76.571 1.00 75.05 143 GLU B C 1
ATOM 4335 O O . GLU B 2 128 ? 21.181 2.342 -75.960 1.00 74.71 143 GLU B O 1
ATOM 4341 N N . SER B 2 129 ? 20.643 4.154 -77.184 1.00 75.13 144 SER B N 1
ATOM 4342 C CA . SER B 2 129 ? 21.991 4.711 -77.164 1.00 75.58 144 SER B CA 1
ATOM 4343 C C . SER B 2 129 ? 22.421 5.029 -75.737 1.00 71.17 144 SER B C 1
ATOM 4344 O O . SER B 2 129 ? 23.585 4.862 -75.374 1.00 69.32 144 SER B O 1
ATOM 4347 N N . ALA B 2 130 ? 21.468 5.489 -74.934 1.00 68.86 145 ALA B N 1
ATOM 4348 C CA . ALA B 2 130 ? 21.727 5.806 -73.536 1.00 66.54 145 ALA B CA 1
ATOM 4349 C C . ALA B 2 130 ? 20.460 5.631 -72.706 1.00 64.88 145 ALA B C 1
ATOM 4350 O O . ALA B 2 130 ? 19.386 6.097 -73.089 1.00 65.28 145 ALA B O 1
ATOM 4352 N N . LYS B 2 131 ? 20.593 4.952 -71.572 1.00 60.55 146 LYS B N 1
ATOM 4353 C CA . LYS B 2 131 ? 19.458 4.664 -70.705 1.00 59.00 146 LYS B CA 1
ATOM 4354 C C . LYS B 2 131 ? 19.901 4.643 -69.246 1.00 58.57 146 LYS B C 1
ATOM 4355 O O . LYS B 2 131 ? 20.755 3.843 -68.862 1.00 56.90 146 LYS B O 1
ATOM 4361 N N . GLU B 2 132 ? 19.327 5.525 -68.434 1.00 57.19 147 GLU B N 1
ATOM 4362 C CA . GLU B 2 132 ? 19.672 5.555 -67.019 1.00 59.80 147 GLU B CA 1
ATOM 4363 C C . GLU B 2 132 ? 18.625 4.839 -66.169 1.00 54.86 147 GLU B C 1
ATOM 4364 O O . GLU B 2 132 ? 17.419 4.979 -66.389 1.00 56.15 147 GLU B O 1
ATOM 4370 N N . ILE B 2 133 ? 19.104 4.045 -65.218 1.00 48.12 148 ILE B N 1
ATOM 4371 C CA . ILE B 2 133 ? 18.234 3.347 -64.281 1.00 47.14 148 ILE B CA 1
ATOM 4372 C C . ILE B 2 133 ? 18.349 4.010 -62.915 1.00 46.44 148 ILE B C 1
ATOM 4373 O O . ILE B 2 133 ? 19.382 3.902 -62.257 1.00 45.70 148 ILE B O 1
ATOM 4378 N N . GLY B 2 134 ? 17.293 4.698 -62.493 1.00 46.14 149 GLY B N 1
ATOM 4379 C CA . GLY B 2 134 ? 17.297 5.386 -61.215 1.00 42.57 149 GLY B CA 1
ATOM 4380 C C . GLY B 2 134 ? 17.247 4.448 -60.023 1.00 44.38 149 GLY B C 1
ATOM 4381 O O . GLY B 2 134 ? 16.621 3.387 -60.075 1.00 45.37 149 GLY B O 1
ATOM 4382 N N . ILE B 2 135 ? 17.912 4.841 -58.942 1.00 44.36 150 ILE B N 1
ATOM 4383 C CA . ILE B 2 135 ? 17.887 4.077 -57.700 1.00 45.08 150 ILE B CA 1
ATOM 4384 C C . ILE B 2 135 ? 16.936 4.736 -56.705 1.00 44.41 150 ILE B C 1
ATOM 4385 O O . ILE B 2 135 ? 17.010 5.942 -56.474 1.00 45.75 150 ILE B O 1
ATOM 4390 N N . LEU B 2 136 ? 16.035 3.949 -56.129 1.00 42.23 151 LEU B N 1
ATOM 4391 C CA . LEU B 2 136 ? 15.110 4.462 -55.127 1.00 43.13 151 LEU B CA 1
ATOM 4392 C C . LEU B 2 136 ? 15.867 4.683 -53.824 1.00 38.87 151 LEU B C 1
ATOM 4393 O O . LEU B 2 136 ? 15.933 5.801 -53.307 1.00 37.37 151 LEU B O 1
ATOM 4398 N N . GLN B 2 137 ? 16.437 3.606 -53.294 1.00 37.10 152 GLN B N 1
ATOM 4399 C CA . GLN B 2 137 ? 17.123 3.670 -52.014 1.00 37.81 152 GLN B CA 1
ATOM 4400 C C . GLN B 2 137 ? 18.106 2.523 -51.807 1.00 39.32 152 GLN B C 1
ATOM 4401 O O . GLN B 2 137 ? 18.151 1.561 -52.578 1.00 38.56 152 GLN B O 1
ATOM 4407 N N . LEU B 2 138 ? 18.872 2.638 -50.729 1.00 35.61 153 LEU B N 1
ATOM 4408 C CA . LEU B 2 138 ? 19.958 1.731 -50.418 1.00 32.18 153 LEU B CA 1
ATOM 4409 C C . LEU B 2 138 ? 19.860 1.452 -48.919 1.00 32.12 153 LEU B C 1
ATOM 4410 O O . LEU B 2 138 ? 19.865 2.386 -48.122 1.00 30.66 153 LEU B O 1
ATOM 4415 N N . GLN B 2 139 ? 19.740 0.181 -48.535 1.00 33.49 154 GLN B N 1
ATOM 4416 C CA . GLN B 2 139 ? 19.525 -0.176 -47.127 1.00 35.47 154 GLN B CA 1
ATOM 4417 C C . GLN B 2 139 ? 20.528 -1.210 -46.617 1.00 32.39 154 GLN B C 1
ATOM 4418 O O . GLN B 2 139 ? 20.887 -2.140 -47.333 1.00 30.74 154 GLN B O 1
ATOM 4424 N N . ILE B 2 140 ? 20.962 -1.054 -45.369 1.00 27.24 155 ILE B N 1
ATOM 4425 C CA . ILE B 2 140 ? 21.790 -2.066 -44.720 1.00 25.66 155 ILE B CA 1
ATOM 4426 C C . ILE B 2 140 ? 20.885 -2.944 -43.867 1.00 28.03 155 ILE B C 1
ATOM 4427 O O . ILE B 2 140 ? 20.030 -2.434 -43.141 1.00 26.67 155 ILE B O 1
ATOM 4432 N N . GLU B 2 141 ? 21.057 -4.260 -43.954 1.00 27.33 156 GLU B N 1
ATOM 4433 C CA . GLU B 2 141 ? 20.247 -5.163 -43.138 1.00 30.53 156 GLU B CA 1
ATOM 4434 C C . GLU B 2 141 ? 20.923 -6.499 -42.830 1.00 28.17 156 GLU B C 1
ATOM 4435 O O . GLU B 2 141 ? 21.900 -6.879 -43.476 1.00 25.54 156 GLU B O 1
ATOM 4441 N N . GLN B 2 142 ? 20.379 -7.203 -41.839 1.00 25.43 157 GLN B N 1
ATOM 4442 C CA . GLN B 2 142 ? 20.897 -8.496 -41.409 1.00 26.57 157 GLN B CA 1
ATOM 4443 C C . GLN B 2 142 ? 20.472 -9.614 -42.337 1.00 27.16 157 GLN B C 1
ATOM 4444 O O . GLN B 2 142 ? 19.322 -9.662 -42.767 1.00 28.97 157 GLN B O 1
ATOM 4450 N N . ASP B 2 143 ? 21.388 -10.537 -42.611 1.00 26.19 158 ASP B N 1
ATOM 4451 C CA . ASP B 2 143 ? 21.012 -11.788 -43.259 1.00 28.22 158 ASP B CA 1
ATOM 4452 C C . ASP B 2 143 ? 20.479 -12.740 -42.190 1.00 30.70 158 ASP B C 1
ATOM 4453 O O . ASP B 2 143 ? 20.752 -12.568 -40.995 1.00 26.89 158 ASP B O 1
ATOM 4458 N N . THR B 2 144 ? 19.714 -13.737 -42.619 1.00 31.77 159 THR B N 1
ATOM 4459 C CA . THR B 2 144 ? 19.185 -14.743 -41.709 1.00 30.61 159 THR B CA 1
ATOM 4460 C C . THR B 2 144 ? 20.029 -16.005 -41.798 1.00 30.94 159 THR B C 1
ATOM 4461 O O . THR B 2 144 ? 20.931 -16.097 -42.632 1.00 31.02 159 THR B O 1
ATOM 4465 N N . GLY B 2 145 ? 19.730 -16.980 -40.947 1.00 33.50 160 GLY B N 1
ATOM 4466 C CA . GLY B 2 145 ? 20.430 -18.254 -40.983 1.00 31.02 160 GLY B CA 1
ATOM 4467 C C . GLY B 2 145 ? 20.022 -19.081 -42.189 1.00 31.69 160 GLY B C 1
ATOM 4468 O O . GLY B 2 145 ? 19.207 -18.648 -43.004 1.00 28.17 160 GLY B O 1
ATOM 4469 N N . LYS B 2 146 ? 20.583 -20.281 -42.299 1.00 33.49 161 LYS B N 1
ATOM 4470 C CA . LYS B 2 146 ? 20.249 -21.183 -43.393 1.00 35.89 161 LYS B CA 1
ATOM 4471 C C . LYS B 2 146 ? 19.458 -22.385 -42.885 1.00 41.85 161 LYS B C 1
ATOM 4472 O O . LYS B 2 146 ? 19.781 -22.964 -41.845 1.00 40.79 161 LYS B O 1
ATOM 4474 N N . SER B 2 147 ? 18.414 -22.748 -43.623 1.00 44.15 162 SER B N 1
ATOM 4475 C CA . SER B 2 147 ? 17.580 -23.889 -43.272 1.00 47.10 162 SER B CA 1
ATOM 4476 C C . SER B 2 147 ? 17.765 -25.018 -44.276 1.00 48.16 162 SER B C 1
ATOM 4477 O O . SER B 2 147 ? 17.768 -24.789 -45.485 1.00 49.01 162 SER B O 1
ATOM 4480 N N . HIS B 2 148 ? 17.928 -26.234 -43.767 1.00 46.94 163 HIS B N 1
ATOM 4481 C CA . HIS B 2 148 ? 18.042 -27.414 -44.612 1.00 52.85 163 HIS B CA 1
ATOM 4482 C C . HIS B 2 148 ? 16.910 -28.368 -44.266 1.00 52.66 163 HIS B C 1
ATOM 4483 O O . HIS B 2 148 ? 16.838 -28.883 -43.151 1.00 45.36 163 HIS B O 1
ATOM 4490 N N . TYR B 2 149 ? 16.019 -28.593 -45.223 1.00 61.47 164 TYR B N 1
ATOM 4491 C CA . TYR B 2 149 ? 14.861 -29.446 -44.994 1.00 67.44 164 TYR B CA 1
ATOM 4492 C C . TYR B 2 149 ? 15.185 -30.895 -45.324 1.00 67.57 164 TYR B C 1
ATOM 4493 O O . TYR B 2 149 ? 15.562 -31.214 -46.450 1.00 70.37 164 TYR B O 1
ATOM 4502 N N . THR B 2 150 ? 15.052 -31.765 -44.327 1.00 66.71 165 THR B N 1
ATOM 4503 C CA . THR B 2 150 ? 15.337 -33.184 -44.496 1.00 71.50 165 THR B CA 1
ATOM 4504 C C . THR B 2 150 ? 14.099 -34.024 -44.203 1.00 74.69 165 THR B C 1
ATOM 4505 O O . THR B 2 150 ? 13.137 -33.539 -43.606 1.00 75.37 165 THR B O 1
ATOM 4509 N N . VAL B 2 156 ? 9.269 -35.073 -40.840 1.00 67.39 171 VAL B N 1
ATOM 4510 C CA . VAL B 2 156 ? 10.072 -34.021 -41.456 1.00 70.22 171 VAL B CA 1
ATOM 4511 C C . VAL B 2 156 ? 10.648 -33.062 -40.417 1.00 67.05 171 VAL B C 1
ATOM 4512 O O . VAL B 2 156 ? 9.917 -32.484 -39.611 1.00 68.03 171 VAL B O 1
ATOM 4516 N N . ILE B 2 157 ? 11.968 -32.907 -40.441 1.00 62.89 172 ILE B N 1
ATOM 4517 C CA . ILE B 2 157 ? 12.662 -31.993 -39.544 1.00 57.22 172 ILE B CA 1
ATOM 4518 C C . ILE B 2 157 ? 13.560 -31.066 -40.362 1.00 54.16 172 ILE B C 1
ATOM 4519 O O . ILE B 2 157 ? 14.159 -31.488 -41.351 1.00 57.78 172 ILE B O 1
ATOM 4524 N N . THR B 2 158 ? 13.629 -29.797 -39.975 1.00 47.30 173 THR B N 1
ATOM 4525 C CA . THR B 2 158 ? 14.487 -28.855 -40.687 1.00 44.88 173 THR B CA 1
ATOM 4526 C C . THR B 2 158 ? 15.706 -28.464 -39.858 1.00 37.76 173 THR B C 1
ATOM 4527 O O . THR B 2 158 ? 15.591 -28.153 -38.671 1.00 37.82 173 THR B O 1
ATOM 4531 N N . LEU B 2 159 ? 16.873 -28.511 -40.495 1.00 38.29 174 LEU B N 1
ATOM 4532 C CA . LEU B 2 159 ? 18.147 -28.235 -39.837 1.00 33.75 174 LEU B CA 1
ATOM 4533 C C . LEU B 2 159 ? 18.533 -26.771 -40.016 1.00 33.88 174 LEU B C 1
ATOM 4534 O O . LEU B 2 159 ? 18.476 -26.241 -41.124 1.00 36.75 174 LEU B O 1
ATOM 4539 N N . VAL B 2 160 ? 18.934 -26.125 -38.926 1.00 27.63 175 VAL B N 1
ATOM 4540 C CA . VAL B 2 160 ? 19.237 -24.703 -38.962 1.00 31.21 175 VAL B CA 1
ATOM 4541 C C . VAL B 2 160 ? 20.694 -24.419 -38.623 1.00 27.71 175 VAL B C 1
ATOM 4542 O O . VAL B 2 160 ? 21.194 -24.834 -37.578 1.00 27.45 175 VAL B O 1
ATOM 4546 N N . ASP B 2 161 ? 21.360 -23.702 -39.520 1.00 28.73 176 ASP B N 1
ATOM 4547 C CA . ASP B 2 161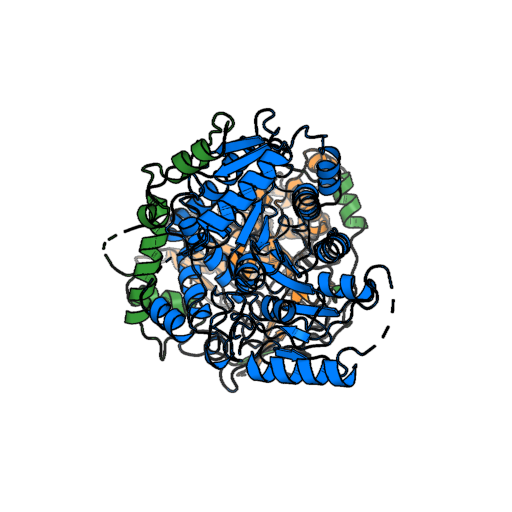 ? 22.735 -23.265 -39.322 1.00 29.63 176 ASP B CA 1
ATOM 4548 C C . ASP B 2 161 ? 22.746 -21.740 -39.255 1.00 29.93 176 ASP B C 1
ATOM 4549 O O . ASP B 2 161 ? 22.333 -21.069 -40.200 1.00 29.80 176 ASP B O 1
ATOM 4554 N N . LEU B 2 162 ? 23.217 -21.198 -38.136 1.00 27.49 177 LEU B N 1
ATOM 4555 C CA . LEU B 2 162 ? 23.190 -19.752 -37.923 1.00 27.32 177 LEU B CA 1
ATOM 4556 C C . LEU B 2 162 ? 24.513 -19.060 -38.273 1.00 25.97 177 LEU B C 1
ATOM 4557 O O . LEU B 2 162 ? 24.713 -17.895 -37.928 1.00 27.28 177 LEU B O 1
ATOM 4562 N N . ASN B 2 163 ? 25.409 -19.771 -38.962 1.00 24.82 178 ASN B N 1
ATOM 4563 C CA . ASN B 2 163 ? 26.656 -19.164 -39.427 1.00 26.63 178 ASN B CA 1
ATOM 4564 C C . ASN B 2 163 ? 26.374 -17.923 -40.276 1.00 30.36 178 ASN B C 1
ATOM 4565 O O . ASN B 2 163 ? 27.099 -16.934 -40.205 1.00 30.93 178 ASN B O 1
ATOM 4570 N N . ARG B 2 164 ? 25.315 -17.982 -41.080 1.00 24.86 179 ARG B N 1
ATOM 4571 C CA . ARG B 2 164 ? 25.001 -16.891 -41.997 1.00 27.14 179 ARG B CA 1
ATOM 4572 C C . ARG B 2 164 ? 24.120 -15.822 -41.344 1.00 29.50 179 ARG B C 1
ATOM 4573 O O . ARG B 2 164 ? 23.952 -14.733 -41.884 1.00 32.19 179 ARG B O 1
ATOM 4581 N N . SER B 2 165 ? 23.557 -16.134 -40.182 1.00 27.74 180 SER B N 1
ATOM 4582 C CA . SER B 2 165 ? 22.737 -15.161 -39.475 1.00 29.43 180 SER B CA 1
ATOM 4583 C C . SER B 2 165 ? 23.615 -13.991 -39.063 1.00 27.30 180 SER B C 1
ATOM 4584 O O . SER B 2 165 ? 24.734 -14.196 -38.597 1.00 27.64 180 SER B O 1
ATOM 4587 N N . ASN B 2 166 ? 23.112 -12.776 -39.278 1.00 26.51 181 ASN B N 1
ATOM 4588 C CA . ASN B 2 166 ? 23.802 -11.545 -38.890 1.00 21.59 181 ASN B CA 1
ATOM 4589 C C . ASN B 2 166 ? 24.934 -11.134 -39.849 1.00 23.98 181 ASN B C 1
ATOM 4590 O O . ASN B 2 166 ? 25.683 -10.197 -39.580 1.00 26.66 181 ASN B O 1
ATOM 4595 N N . VAL B 2 167 ? 25.045 -11.832 -40.977 1.00 21.68 182 VAL B N 1
ATOM 4596 C CA . VAL B 2 167 ? 25.931 -11.407 -42.063 1.00 24.94 182 VAL B CA 1
ATOM 4597 C C . VAL B 2 167 ? 25.377 -10.106 -42.663 1.00 25.87 182 VAL B C 1
ATOM 4598 O O . VAL B 2 167 ? 24.166 -9.972 -42.824 1.00 24.47 182 VAL B O 1
ATOM 4602 N N . PRO B 2 168 ? 26.254 -9.135 -42.979 1.00 23.40 183 PRO B N 1
ATOM 4603 C CA . PRO B 2 168 ? 25.743 -7.859 -43.494 1.00 23.68 183 PRO B CA 1
ATOM 4604 C C . PRO B 2 168 ? 25.257 -7.955 -44.937 1.00 24.06 183 PRO B C 1
ATOM 4605 O O . PRO B 2 168 ? 25.904 -8.587 -45.771 1.00 24.77 183 PRO B O 1
ATOM 4609 N N . LEU B 2 169 ? 24.118 -7.328 -45.211 1.00 27.99 184 LEU B N 1
ATOM 4610 C CA . LEU B 2 169 ? 23.583 -7.217 -46.560 1.00 29.19 184 LEU B CA 1
ATOM 4611 C C . LEU B 2 169 ? 23.371 -5.748 -46.892 1.00 29.91 184 LEU B C 1
ATOM 4612 O O . LEU B 2 169 ? 23.137 -4.929 -46.000 1.00 25.67 184 LEU B O 1
ATOM 4617 N N . ILE B 2 170 ? 23.458 -5.415 -48.174 1.00 28.42 185 ILE B N 1
ATOM 4618 C CA . ILE B 2 170 ? 22.907 -4.157 -48.656 1.00 27.32 185 ILE B CA 1
ATOM 4619 C C . ILE B 2 170 ? 21.793 -4.463 -49.648 1.00 29.29 185 ILE B C 1
ATOM 4620 O O . ILE B 2 170 ? 21.982 -5.232 -50.591 1.00 28.58 185 ILE B O 1
ATOM 4625 N N . GLU B 2 171 ? 20.621 -3.886 -49.416 1.00 32.32 186 GLU B N 1
ATOM 4626 C CA . GLU B 2 171 ? 19.528 -4.020 -50.363 1.00 32.88 186 GLU B CA 1
ATOM 4627 C C . GLU B 2 171 ? 19.459 -2.770 -51.221 1.00 33.84 186 GLU B C 1
ATOM 4628 O O . GLU B 2 171 ? 19.365 -1.656 -50.705 1.00 33.25 186 GLU B O 1
ATOM 4634 N N . LEU B 2 172 ? 19.512 -2.962 -52.534 1.00 33.82 187 LEU B N 1
ATOM 4635 C CA . LEU B 2 172 ? 19.373 -1.861 -53.475 1.00 34.68 187 LEU B CA 1
ATOM 4636 C C . LEU B 2 172 ? 18.037 -1.970 -54.194 1.00 35.03 187 LEU B C 1
ATOM 4637 O O . LEU B 2 172 ? 17.725 -3.000 -54.790 1.00 36.88 187 LEU B O 1
ATOM 4642 N N . VAL B 2 173 ? 17.242 -0.910 -54.127 1.00 37.54 188 VAL B N 1
ATOM 4643 C CA . VAL B 2 173 ? 15.968 -0.885 -54.830 1.00 39.14 188 VAL B CA 1
ATOM 4644 C C . VAL B 2 173 ? 15.999 0.156 -55.949 1.00 39.80 188 VAL B C 1
ATOM 4645 O O . VAL B 2 173 ? 16.240 1.343 -55.705 1.00 39.49 188 VAL B O 1
ATOM 4649 N N . THR B 2 174 ? 15.770 -0.292 -57.179 1.00 38.43 189 THR B N 1
ATOM 4650 C CA . THR B 2 174 ? 15.715 0.619 -58.313 1.00 39.51 189 THR B CA 1
ATOM 4651 C C . THR B 2 174 ? 14.303 1.163 -58.472 1.00 43.17 189 THR B C 1
ATOM 4652 O O . THR B 2 174 ? 13.348 0.608 -57.932 1.00 44.07 189 THR B O 1
ATOM 4656 N N . LYS B 2 175 ? 14.176 2.257 -59.213 1.00 47.49 190 LYS B N 1
ATOM 4657 C CA . LYS B 2 175 ? 12.872 2.733 -59.643 1.00 51.60 190 LYS B CA 1
ATOM 4658 C C . LYS B 2 175 ? 12.404 1.819 -60.773 1.00 54.77 190 LYS B C 1
ATOM 4659 O O . LYS B 2 175 ? 13.216 1.110 -61.366 1.00 54.66 190 LYS B O 1
ATOM 4665 N N . PRO B 2 176 ? 11.093 1.810 -61.067 1.00 57.25 191 PRO B N 1
ATOM 4666 C CA . PRO B 2 176 ? 10.590 0.939 -62.138 1.00 57.69 191 PRO B CA 1
ATOM 4667 C C . PRO B 2 176 ? 10.985 1.428 -63.533 1.00 60.13 191 PRO B C 1
ATOM 4668 O O . PRO B 2 176 ? 10.112 1.628 -64.376 1.00 60.69 191 PRO B O 1
ATOM 4672 N N . ASP B 2 177 ? 12.282 1.597 -63.775 1.00 58.71 192 ASP B N 1
ATOM 4673 C CA . ASP B 2 177 ? 12.760 2.205 -65.014 1.00 61.09 192 ASP B CA 1
ATOM 4674 C C . ASP B 2 177 ? 13.033 1.209 -66.139 1.00 60.27 192 ASP B C 1
ATOM 4675 O O . ASP B 2 177 ? 13.343 1.609 -67.259 1.00 64.01 192 ASP B O 1
ATOM 4680 N N . PHE B 2 178 ? 12.921 -0.082 -65.849 1.00 58.08 193 PHE B N 1
ATOM 4681 C CA . PHE B 2 178 ? 13.193 -1.102 -66.856 1.00 56.77 193 PHE B CA 1
ATOM 4682 C C . PHE B 2 178 ? 12.017 -1.305 -67.803 1.00 59.89 193 PHE B C 1
ATOM 4683 O O . PHE B 2 178 ? 10.903 -1.597 -67.371 1.00 61.57 193 PHE B O 1
ATOM 4691 N N . SER B 2 179 ? 12.276 -1.147 -69.097 1.00 60.93 194 SER B N 1
ATOM 4692 C CA . SER B 2 179 ? 11.261 -1.372 -70.119 1.00 68.12 194 SER B CA 1
ATOM 4693 C C . SER B 2 179 ? 11.578 -2.625 -70.932 1.00 73.77 194 SER B C 1
ATOM 4694 O O . SER B 2 179 ? 10.693 -3.432 -71.216 1.00 77.02 194 SER B O 1
ATOM 4697 N N . ASP B 2 180 ? 12.846 -2.784 -71.300 1.00 73.35 195 ASP B N 1
ATOM 4698 C CA . ASP B 2 180 ? 13.286 -3.954 -72.049 1.00 70.42 195 ASP B CA 1
ATOM 4699 C C . ASP B 2 180 ? 13.939 -4.971 -71.125 1.00 68.76 195 ASP B C 1
ATOM 4700 O O . ASP B 2 180 ? 14.393 -4.633 -70.031 1.00 68.43 195 ASP B O 1
ATOM 4702 N N . ILE B 2 181 ? 13.982 -6.220 -71.573 1.00 67.84 196 ILE B N 1
ATOM 4703 C CA . ILE B 2 181 ? 14.573 -7.297 -70.793 1.00 64.97 196 ILE B CA 1
ATOM 4704 C C . ILE B 2 181 ? 16.092 -7.284 -70.969 1.00 63.85 196 ILE B C 1
ATOM 4705 O O . ILE B 2 181 ? 16.837 -7.785 -70.123 1.00 62.39 196 ILE B O 1
ATOM 4710 N N . LYS B 2 182 ? 16.544 -6.693 -72.071 1.00 62.25 197 LYS B N 1
ATOM 4711 C CA . LYS B 2 182 ? 17.970 -6.507 -72.313 1.00 59.40 197 LYS B CA 1
ATOM 4712 C C . LYS B 2 182 ? 18.543 -5.514 -71.307 1.00 56.40 197 LYS B C 1
ATOM 4713 O O . LYS B 2 182 ? 19.720 -5.580 -70.951 1.00 58.89 197 LYS B O 1
ATOM 4715 N N . GLN B 2 183 ? 17.701 -4.591 -70.854 1.00 51.71 198 GLN B N 1
ATOM 4716 C CA . GLN B 2 183 ? 18.105 -3.615 -69.853 1.00 49.02 198 GLN B CA 1
ATOM 4717 C C . GLN B 2 183 ? 18.358 -4.301 -68.518 1.00 47.72 198 GLN B C 1
ATOM 4718 O O . GLN B 2 183 ? 19.355 -4.025 -67.848 1.00 47.31 198 GLN B O 1
ATOM 4724 N N . VAL B 2 184 ? 17.450 -5.198 -68.143 1.00 49.41 199 VAL B N 1
ATOM 4725 C CA . VAL B 2 184 ? 17.565 -5.944 -66.893 1.00 50.43 199 VAL B CA 1
ATOM 4726 C C . VAL B 2 184 ? 18.869 -6.734 -66.846 1.00 49.83 199 VAL B C 1
ATOM 4727 O O . VAL B 2 184 ? 19.590 -6.696 -65.850 1.00 47.77 199 VAL B O 1
ATOM 4731 N N . ARG B 2 185 ? 19.173 -7.435 -67.934 1.00 52.49 200 ARG B N 1
ATOM 4732 C CA . ARG B 2 185 ? 20.401 -8.220 -68.026 1.00 54.75 200 ARG B CA 1
ATOM 4733 C C . ARG B 2 185 ? 21.657 -7.350 -67.942 1.00 54.99 200 ARG B C 1
ATOM 4734 O O . ARG B 2 185 ? 22.614 -7.697 -67.247 1.00 54.37 200 ARG B O 1
ATOM 4742 N N . ALA B 2 186 ? 21.646 -6.220 -68.646 1.00 51.82 201 ALA B N 1
ATOM 4743 C CA . ALA B 2 186 ? 22.796 -5.320 -68.670 1.00 46.87 201 ALA B CA 1
ATOM 4744 C C . ALA B 2 186 ? 23.041 -4.663 -67.311 1.00 45.40 201 ALA B C 1
ATOM 4745 O O . ALA B 2 186 ? 24.186 -4.426 -66.925 1.00 44.45 201 ALA B O 1
ATOM 4747 N N . PHE B 2 187 ? 21.962 -4.367 -66.592 1.00 44.52 202 PHE B N 1
ATOM 4748 C CA . PHE B 2 187 ? 22.065 -3.735 -65.278 1.00 43.21 202 PHE B CA 1
ATOM 4749 C C . PHE B 2 187 ? 22.671 -4.684 -64.244 1.00 44.95 202 PHE B C 1
ATOM 4750 O O . PHE B 2 187 ? 23.594 -4.318 -63.517 1.00 45.97 202 PHE B O 1
ATOM 4758 N N . ILE B 2 188 ? 22.131 -5.897 -64.175 1.00 45.47 203 ILE B N 1
ATOM 4759 C CA . ILE B 2 188 ? 22.623 -6.913 -63.253 1.00 43.96 203 ILE B CA 1
ATOM 4760 C C . ILE B 2 188 ? 24.104 -7.174 -63.497 1.00 41.72 203 ILE B C 1
ATOM 4761 O O . ILE B 2 188 ? 24.889 -7.290 -62.559 1.00 39.42 203 ILE B O 1
ATOM 4766 N N . LYS B 2 189 ? 24.478 -7.236 -64.771 1.00 43.17 204 LYS B N 1
ATOM 4767 C CA . LYS B 2 189 ? 25.864 -7.454 -65.166 1.00 43.15 204 LYS B CA 1
ATOM 4768 C C . LYS B 2 189 ? 26.774 -6.331 -64.674 1.00 42.69 204 LYS B C 1
ATOM 4769 O O . LYS B 2 189 ? 27.836 -6.589 -64.110 1.00 39.98 204 LYS B O 1
ATOM 4775 N N . LYS B 2 190 ? 26.355 -5.087 -64.887 1.00 46.19 205 LYS B N 1
ATOM 4776 C CA . LYS B 2 190 ? 27.161 -3.940 -64.476 1.00 44.90 205 LYS B CA 1
ATOM 4777 C C . LYS B 2 190 ? 27.174 -3.775 -62.957 1.00 40.97 205 LYS B C 1
ATOM 4778 O O . LYS B 2 190 ? 28.193 -3.403 -62.374 1.00 43.16 205 LYS B O 1
ATOM 4784 N N . TYR B 2 191 ? 26.042 -4.046 -62.318 1.00 37.53 206 TYR B N 1
ATOM 4785 C CA . TYR B 2 191 ? 25.976 -3.950 -60.864 1.00 38.35 206 TYR B CA 1
ATOM 4786 C C . TYR B 2 191 ? 26.916 -4.962 -60.211 1.00 39.03 206 TYR B C 1
ATOM 4787 O O . TYR B 2 191 ? 27.589 -4.647 -59.228 1.00 36.57 206 TYR B O 1
ATOM 4796 N N . GLN B 2 192 ? 26.959 -6.171 -60.769 1.00 39.22 207 GLN B N 1
ATOM 4797 C CA . GLN B 2 192 ? 27.887 -7.204 -60.318 1.00 36.32 207 GLN B CA 1
ATOM 4798 C C . GLN B 2 192 ? 29.327 -6.717 -60.416 1.00 37.84 207 GLN B C 1
ATOM 4799 O O . GLN B 2 192 ? 30.092 -6.820 -59.457 1.00 39.29 207 GLN B O 1
ATOM 4805 N N . ASN B 2 193 ? 29.693 -6.198 -61.584 1.00 36.99 208 ASN B N 1
ATOM 4806 C CA . ASN B 2 193 ? 31.027 -5.646 -61.785 1.00 38.78 208 ASN B CA 1
ATOM 4807 C C . ASN B 2 193 ? 31.367 -4.521 -60.812 1.00 37.94 208 ASN B C 1
ATOM 4808 O O . ASN B 2 193 ? 32.477 -4.463 -60.283 1.00 38.33 208 ASN B O 1
ATOM 4813 N N . LEU B 2 194 ? 30.405 -3.637 -60.577 1.00 35.59 209 LEU B N 1
ATOM 4814 C CA . LEU B 2 194 ? 30.598 -2.515 -59.661 1.00 35.60 209 LEU B CA 1
ATOM 4815 C C . LEU B 2 194 ? 30.927 -2.954 -58.228 1.00 34.09 209 LEU B C 1
ATOM 4816 O O . LEU B 2 194 ? 31.900 -2.481 -57.639 1.00 32.13 209 LEU B O 1
ATOM 4821 N N . VAL B 2 195 ? 30.121 -3.849 -57.661 1.00 32.49 210 VAL B N 1
ATOM 4822 C CA . VAL B 2 195 ? 30.340 -4.250 -56.270 1.00 32.53 210 VAL B CA 1
ATOM 4823 C C . VAL B 2 195 ? 31.679 -4.971 -56.103 1.00 36.43 210 VAL B C 1
ATOM 4824 O O . VAL B 2 195 ? 32.339 -4.825 -55.079 1.00 37.37 210 VAL B O 1
ATOM 4828 N N . ARG B 2 196 ? 32.085 -5.722 -57.123 1.00 36.15 211 ARG B N 1
ATOM 4829 C CA . ARG B 2 196 ? 33.377 -6.402 -57.105 1.00 39.06 211 ARG B CA 1
ATOM 4830 C C . ARG B 2 196 ? 34.516 -5.397 -57.250 1.00 37.49 211 ARG B C 1
ATOM 4831 O O . ARG B 2 196 ? 35.555 -5.519 -56.605 1.00 39.13 211 ARG B O 1
ATOM 4839 N N . HIS B 2 197 ? 34.307 -4.399 -58.098 1.00 38.66 212 HIS B N 1
ATOM 4840 C CA . HIS B 2 197 ? 35.305 -3.364 -58.329 1.00 42.03 212 HIS B CA 1
ATOM 4841 C C . HIS B 2 197 ? 35.504 -2.493 -57.088 1.00 38.41 212 HIS B C 1
ATOM 4842 O O . HIS B 2 197 ? 36.613 -2.033 -56.814 1.00 36.68 212 HIS B O 1
ATOM 4849 N N . LEU B 2 198 ? 34.426 -2.271 -56.343 1.00 35.19 213 LEU B N 1
ATOM 4850 C CA . LEU B 2 198 ? 34.499 -1.494 -55.107 1.00 31.15 213 LEU B CA 1
ATOM 4851 C C . LEU B 2 198 ? 35.021 -2.335 -53.947 1.00 32.95 213 LEU B C 1
ATOM 4852 O O . LEU B 2 198 ? 35.267 -1.815 -52.858 1.00 32.54 213 LEU B O 1
ATOM 4857 N N . HIS B 2 199 ? 35.177 -3.636 -54.190 1.00 34.16 214 HIS B N 1
ATOM 4858 C CA . HIS B 2 199 ? 35.620 -4.589 -53.170 1.00 37.10 214 HIS B CA 1
ATOM 4859 C C . HIS B 2 199 ? 34.677 -4.668 -51.969 1.00 36.02 214 HIS B C 1
ATOM 4860 O O . HIS B 2 199 ? 35.131 -4.742 -50.828 1.00 37.57 214 HIS B O 1
ATOM 4867 N N . ILE B 2 200 ? 33.371 -4.658 -52.221 1.00 31.34 215 ILE B N 1
ATOM 4868 C CA . ILE B 2 200 ? 32.405 -4.747 -51.130 1.00 29.83 215 ILE B CA 1
ATOM 4869 C C . ILE B 2 200 ? 31.617 -6.050 -51.151 1.00 30.53 215 ILE B C 1
ATOM 4870 O O . ILE B 2 200 ? 30.923 -6.371 -50.189 1.00 26.89 215 ILE B O 1
ATOM 4875 N N . SER B 2 201 ? 31.740 -6.798 -52.244 1.00 32.76 216 SER B N 1
ATOM 4876 C CA . SER B 2 201 ? 31.022 -8.057 -52.405 1.00 34.15 216 SER B CA 1
ATOM 4877 C C . SER B 2 201 ? 31.552 -8.839 -53.597 1.00 37.81 216 SER B C 1
ATOM 4878 O O . SER B 2 201 ? 32.180 -8.273 -54.492 1.00 38.64 216 SER B O 1
ATOM 4881 N N . SER B 2 202 ? 31.290 -10.141 -53.612 1.00 38.12 217 SER B N 1
ATOM 4882 C CA . SER B 2 202 ? 31.677 -10.973 -54.747 1.00 40.18 217 SER B CA 1
ATOM 4883 C C . SER B 2 202 ? 30.647 -10.853 -55.864 1.00 38.04 217 SER B C 1
ATOM 4884 O O . SER B 2 202 ? 30.922 -11.189 -57.013 1.00 38.18 217 SER B O 1
ATOM 4887 N N . GLY B 2 203 ? 29.456 -10.375 -55.511 1.00 36.66 218 GLY B N 1
ATOM 4888 C CA . GLY B 2 203 ? 28.380 -10.193 -56.469 1.00 34.12 218 GLY B CA 1
ATOM 4889 C C . GLY B 2 203 ? 27.950 -11.476 -57.160 1.00 39.40 218 GLY B C 1
ATOM 4890 O O . GLY B 2 203 ? 27.368 -11.444 -58.246 1.00 44.73 218 GLY B O 1
ATOM 4891 N N . ASP B 2 204 ? 28.225 -12.613 -56.532 1.00 38.54 219 ASP B N 1
ATOM 4892 C CA . ASP B 2 204 ? 27.962 -13.898 -57.168 1.00 45.37 219 ASP B CA 1
ATOM 4893 C C . ASP B 2 204 ? 26.534 -14.390 -56.939 1.00 41.33 219 ASP B C 1
ATOM 4894 O O . ASP B 2 204 ? 26.123 -14.643 -55.807 1.00 40.19 219 ASP B O 1
ATOM 4899 N N . LEU B 2 205 ? 25.784 -14.519 -58.029 1.00 41.58 220 LEU B N 1
ATOM 4900 C CA . LEU B 2 205 ? 24.413 -15.015 -57.970 1.00 45.82 220 LEU B CA 1
ATOM 4901 C C . LEU B 2 205 ? 24.363 -16.512 -57.660 1.00 46.32 220 LEU B C 1
ATOM 4902 O O . LEU B 2 205 ? 23.405 -16.996 -57.060 1.00 48.53 220 LEU B O 1
ATOM 4907 N N . GLU B 2 206 ? 25.401 -17.238 -58.065 1.00 45.00 221 GLU B N 1
ATOM 4908 C CA . GLU B 2 206 ? 25.457 -18.684 -57.861 1.00 47.64 221 GLU B CA 1
ATOM 4909 C C . GLU B 2 206 ? 25.540 -19.066 -56.382 1.00 50.65 221 GLU B C 1
ATOM 4910 O O . GLU B 2 206 ? 24.898 -20.019 -55.949 1.00 51.03 221 GLU B O 1
ATOM 4912 N N . THR B 2 207 ? 26.323 -18.316 -55.612 1.00 48.61 222 THR B N 1
ATOM 4913 C CA . THR B 2 207 ? 26.528 -18.620 -54.198 1.00 47.07 222 THR B CA 1
ATOM 4914 C C . THR B 2 207 ? 25.472 -17.998 -53.290 1.00 48.92 222 THR B C 1
ATOM 4915 O O . THR B 2 207 ? 25.401 -18.317 -52.103 1.00 47.53 222 THR B O 1
ATOM 4919 N N . GLY B 2 208 ? 24.663 -17.099 -53.840 1.00 50.95 223 GLY B N 1
ATOM 4920 C CA . GLY B 2 208 ? 23.686 -16.382 -53.039 1.00 48.04 223 GLY B CA 1
ATOM 4921 C C . GLY B 2 208 ? 24.259 -15.097 -52.466 1.00 43.91 223 GLY B C 1
ATOM 4922 O O . GLY B 2 208 ? 23.594 -14.390 -51.710 1.00 42.75 223 GLY B O 1
ATOM 4923 N N . ALA B 2 209 ? 25.501 -14.792 -52.831 1.00 43.14 224 ALA B N 1
ATOM 4924 C CA . ALA B 2 209 ? 26.134 -13.536 -52.436 1.00 41.11 224 ALA B CA 1
ATOM 4925 C C . ALA B 2 209 ? 25.371 -12.343 -53.010 1.00 43.69 224 ALA B C 1
ATOM 4926 O O . ALA B 2 209 ? 25.486 -11.222 -52.516 1.00 43.25 224 ALA B O 1
ATOM 4928 N N . MET B 2 210 ? 24.610 -12.599 -54.071 1.00 42.54 225 MET B N 1
ATOM 4929 C CA . MET B 2 210 ? 23.706 -11.613 -54.648 1.00 38.87 225 MET B CA 1
ATOM 4930 C C . MET B 2 210 ? 22.379 -12.293 -54.970 1.00 40.20 225 MET B C 1
ATOM 4931 O O . MET B 2 210 ? 22.353 -13.414 -55.479 1.00 39.12 225 MET B O 1
ATOM 4936 N N . ARG B 2 211 ? 21.278 -11.624 -54.646 1.00 38.46 226 ARG B N 1
ATOM 4937 C CA . ARG B 2 211 ? 19.947 -12.181 -54.865 1.00 41.94 226 ARG B CA 1
ATOM 4938 C C . ARG B 2 211 ? 19.065 -11.112 -55.494 1.00 41.80 226 ARG B C 1
ATOM 4939 O O . ARG B 2 211 ? 19.026 -9.972 -55.024 1.00 34.75 226 ARG B O 1
ATOM 4947 N N . VAL B 2 212 ? 18.356 -11.480 -56.557 1.00 40.87 227 VAL B N 1
ATOM 4948 C CA . VAL B 2 212 ? 17.558 -10.515 -57.302 1.00 43.23 227 VAL B CA 1
ATOM 4949 C C . VAL B 2 212 ? 16.063 -10.835 -57.290 1.00 48.25 227 VAL B C 1
ATOM 4950 O O . VAL B 2 212 ? 15.635 -11.856 -57.824 1.00 49.78 227 VAL B O 1
ATOM 4954 N N . ASP B 2 213 ? 15.278 -9.960 -56.671 1.00 49.25 228 ASP B N 1
ATOM 4955 C CA . ASP B 2 213 ? 13.826 -10.016 -56.791 1.00 49.64 228 ASP B CA 1
ATOM 4956 C C . ASP B 2 213 ? 13.384 -9.025 -57.861 1.00 50.58 228 ASP B C 1
ATOM 4957 O O . ASP B 2 213 ? 14.075 -8.044 -58.129 1.00 50.07 228 ASP B O 1
ATOM 4962 N N . VAL B 2 214 ? 12.230 -9.281 -58.467 1.00 54.30 229 VAL B N 1
ATOM 4963 C CA . VAL B 2 214 ? 11.699 -8.408 -59.508 1.00 53.20 229 VAL B CA 1
ATOM 4964 C C . VAL B 2 214 ? 10.294 -7.954 -59.142 1.00 53.33 229 VAL B C 1
ATOM 4965 O O . VAL B 2 214 ? 9.521 -8.717 -58.567 1.00 55.95 229 VAL B O 1
ATOM 4969 N N . ASN B 2 215 ? 9.975 -6.703 -59.453 1.00 50.26 230 ASN B N 1
ATOM 4970 C CA . ASN B 2 215 ? 8.593 -6.244 -59.432 1.00 56.81 230 ASN B CA 1
ATOM 4971 C C . ASN B 2 215 ? 8.241 -5.628 -60.782 1.00 61.96 230 ASN B C 1
ATOM 4972 O O . ASN B 2 215 ? 9.036 -4.885 -61.358 1.00 61.75 230 ASN B O 1
ATOM 4977 N N . LEU B 2 216 ? 7.060 -5.950 -61.296 1.00 65.14 231 LEU B N 1
ATOM 4978 C CA . LEU B 2 216 ? 6.647 -5.422 -62.591 1.00 70.05 231 LEU B CA 1
ATOM 4979 C C . LEU B 2 216 ? 5.141 -5.211 -62.711 1.00 73.58 231 LEU B C 1
ATOM 4980 O O . LEU B 2 216 ? 4.359 -5.713 -61.901 1.00 72.55 231 LEU B O 1
ATOM 4985 N N . SER B 2 217 ? 4.754 -4.455 -63.732 1.00 76.03 232 SER B N 1
ATOM 4986 C CA . SER B 2 217 ? 3.354 -4.227 -64.056 1.00 77.10 232 SER B CA 1
ATOM 4987 C C . SER B 2 217 ? 3.270 -3.732 -65.491 1.00 80.80 232 SER B C 1
ATOM 4988 O O . SER B 2 217 ? 4.013 -2.835 -65.889 1.00 79.00 232 SER B O 1
ATOM 4991 N N . ILE B 2 218 ? 2.373 -4.325 -66.272 1.00 86.71 233 ILE B N 1
ATOM 4992 C CA . ILE B 2 218 ? 2.203 -3.928 -67.664 1.00 90.86 233 ILE B CA 1
ATOM 4993 C C . ILE B 2 218 ? 1.045 -2.948 -67.819 1.00 95.99 233 ILE B C 1
ATOM 4994 O O . ILE B 2 218 ? -0.065 -3.208 -67.352 1.00 96.33 233 ILE B O 1
ATOM 4996 N N . ASN B 2 219 ? 1.322 -1.820 -68.468 1.00 100.34 234 ASN B N 1
ATOM 4997 C CA . ASN B 2 219 ? 0.314 -0.799 -68.757 1.00 105.68 234 ASN B CA 1
ATOM 4998 C C . ASN B 2 219 ? -0.491 -0.329 -67.546 1.00 106.99 234 ASN B C 1
ATOM 4999 O O . ASN B 2 219 ? -1.719 -0.253 -67.601 1.00 110.66 234 ASN B O 1
ATOM 5004 N N . GLU B 2 220 ? 0.212 -0.022 -66.460 1.00 104.81 235 GLU B N 1
ATOM 5005 C CA . GLU B 2 220 ? -0.400 0.531 -65.253 1.00 105.57 235 GLU B CA 1
ATOM 5006 C C . GLU B 2 220 ? -1.464 -0.372 -64.626 1.00 104.80 235 GLU B C 1
ATOM 5007 O O . GLU B 2 220 ? -2.453 0.111 -64.073 1.00 106.36 235 GLU B O 1
ATOM 5009 N N . TYR B 2 221 ? -1.262 -1.682 -64.719 1.00 100.98 236 TYR B N 1
ATOM 5010 C CA . TYR B 2 221 ? -2.103 -2.627 -63.994 1.00 96.06 236 TYR B CA 1
ATOM 5011 C C . TYR B 2 221 ? -1.435 -2.954 -62.661 1.00 91.58 236 TYR B C 1
ATOM 5012 O O . TYR B 2 221 ? -0.390 -2.388 -62.341 1.00 89.76 236 TYR B O 1
ATOM 5021 N N . ALA B 2 222 ? -2.036 -3.851 -61.885 1.00 88.50 237 ALA B N 1
ATOM 5022 C CA . ALA B 2 222 ? -1.546 -4.141 -60.537 1.00 84.11 237 ALA B CA 1
ATOM 5023 C C . ALA B 2 222 ? -0.109 -4.663 -60.516 1.00 80.15 237 ALA B C 1
ATOM 5024 O O . ALA B 2 222 ? 0.292 -5.452 -61.374 1.00 79.91 237 ALA B O 1
ATOM 5026 N N . ARG B 2 223 ? 0.656 -4.214 -59.525 1.00 75.38 238 ARG B N 1
ATOM 5027 C CA . ARG B 2 223 ? 2.063 -4.577 -59.402 1.00 71.36 238 ARG B CA 1
ATOM 5028 C C . ARG B 2 223 ? 2.239 -6.017 -58.933 1.00 70.02 238 ARG B C 1
ATOM 5029 O O . ARG B 2 223 ? 1.652 -6.431 -57.936 1.00 70.82 238 ARG B O 1
ATOM 5032 N N . VAL B 2 224 ? 3.050 -6.776 -59.661 1.00 70.24 239 VAL B N 1
ATOM 5033 C CA . VAL B 2 224 ? 3.360 -8.151 -59.287 1.00 72.71 239 VAL B CA 1
ATOM 5034 C C . VAL B 2 224 ? 4.857 -8.309 -59.027 1.00 74.53 239 VAL B C 1
ATOM 5035 O O . VAL B 2 224 ? 5.682 -7.789 -59.779 1.00 75.84 239 VAL B O 1
ATOM 5039 N N . GLU B 2 225 ? 5.205 -9.007 -57.950 1.00 72.71 240 GLU B N 1
ATOM 5040 C CA . GLU B 2 225 ? 6.608 -9.260 -57.642 1.00 73.22 240 GLU B CA 1
ATOM 5041 C C . GLU B 2 225 ? 6.988 -10.739 -57.742 1.00 71.75 240 GLU B C 1
ATOM 5042 O O . GLU B 2 225 ? 6.310 -11.607 -57.193 1.00 73.19 240 GLU B O 1
ATOM 5048 N N . LEU B 2 226 ? 8.076 -11.009 -58.459 1.00 68.53 241 LEU B N 1
ATOM 5049 C CA . LEU B 2 226 ? 8.566 -12.369 -58.657 1.00 67.35 241 LEU B CA 1
ATOM 5050 C C . LEU B 2 226 ? 9.680 -12.686 -57.665 1.00 66.79 241 LEU B C 1
ATOM 5051 O O . LEU B 2 226 ? 10.688 -11.984 -57.613 1.00 65.59 241 LEU B O 1
ATOM 5056 N N . LYS B 2 227 ? 9.498 -13.750 -56.888 1.00 68.96 242 LYS B N 1
ATOM 5057 C CA . LYS B 2 227 ? 10.469 -14.125 -55.863 1.00 70.27 242 LYS B CA 1
ATOM 5058 C C . LYS B 2 227 ? 11.154 -15.455 -56.174 1.00 72.33 242 LYS B C 1
ATOM 5059 O O . LYS B 2 227 ? 10.728 -16.195 -57.061 1.00 73.92 242 LYS B O 1
ATOM 5065 N N . ASN B 2 228 ? 12.218 -15.743 -55.430 1.00 73.67 243 ASN B N 1
ATOM 5066 C CA . ASN B 2 228 ? 12.969 -16.992 -55.569 1.00 74.66 243 ASN B CA 1
ATOM 5067 C C . ASN B 2 228 ? 13.495 -17.255 -56.978 1.00 71.29 243 ASN B C 1
ATOM 5068 O O . ASN B 2 228 ? 13.137 -18.245 -57.617 1.00 71.89 243 ASN B O 1
ATOM 5073 N N . LEU B 2 229 ? 14.349 -16.353 -57.447 1.00 68.56 244 LEU B N 1
ATOM 5074 C CA . LEU B 2 229 ? 15.014 -16.495 -58.736 1.00 62.95 244 LEU B CA 1
ATOM 5075 C C . LEU B 2 229 ? 16.504 -16.706 -58.483 1.00 63.26 244 LEU B C 1
ATOM 5076 O O . LEU B 2 229 ? 17.191 -15.800 -58.017 1.00 62.00 244 LEU B O 1
ATOM 5081 N N . PRO B 2 230 ? 17.007 -17.913 -58.786 1.00 67.24 245 PRO B N 1
ATOM 5082 C CA . PRO B 2 230 ? 18.341 -18.362 -58.367 1.00 64.42 245 PRO B CA 1
ATOM 5083 C C . PRO B 2 230 ? 19.489 -17.897 -59.263 1.00 59.04 245 PRO B C 1
ATOM 5084 O O . PRO B 2 230 ? 20.622 -17.811 -58.791 1.00 57.95 245 PRO B O 1
ATOM 5088 N N . ASN B 2 231 ? 19.209 -17.611 -60.528 1.00 56.22 246 ASN B N 1
ATOM 5089 C CA . ASN B 2 231 ? 20.253 -17.199 -61.460 1.00 56.65 246 ASN B CA 1
ATOM 5090 C C . ASN B 2 231 ? 19.710 -16.266 -62.528 1.00 57.24 246 ASN B C 1
ATOM 5091 O O . ASN B 2 231 ? 18.503 -16.217 -62.754 1.00 56.43 246 ASN B O 1
ATOM 5096 N N . THR B 2 232 ? 20.608 -15.541 -63.188 1.00 61.09 247 THR B N 1
ATOM 5097 C CA . THR B 2 232 ? 20.225 -14.534 -64.175 1.00 62.67 247 THR B CA 1
ATOM 5098 C C . THR B 2 232 ? 19.314 -15.096 -65.266 1.00 64.86 247 THR B C 1
ATOM 5099 O O . THR B 2 232 ? 18.411 -14.408 -65.743 1.00 68.17 247 THR B O 1
ATOM 5103 N N . SER B 2 233 ? 19.544 -16.350 -65.643 1.00 62.86 248 SER B N 1
ATOM 5104 C CA . SER B 2 233 ? 18.717 -17.016 -66.643 1.00 63.29 248 SER B CA 1
ATOM 5105 C C . SER B 2 233 ? 17.266 -17.146 -66.187 1.00 61.90 248 SER B C 1
ATOM 5106 O O . SER B 2 233 ? 16.341 -17.000 -66.983 1.00 63.69 248 SER B O 1
ATOM 5109 N N . SER B 2 234 ? 17.074 -17.414 -64.900 1.00 59.48 249 SER B N 1
ATOM 5110 C CA . SER B 2 234 ? 15.739 -17.614 -64.346 1.00 60.76 249 SER B CA 1
ATOM 5111 C C . SER B 2 234 ? 14.996 -16.293 -64.174 1.00 60.07 249 SER B C 1
ATOM 5112 O O . SER B 2 234 ? 13.766 -16.253 -64.218 1.00 62.43 249 SER B O 1
ATOM 5115 N N . ILE B 2 235 ? 15.747 -15.218 -63.967 1.00 56.46 250 ILE B N 1
ATOM 5116 C CA . ILE B 2 235 ? 15.155 -13.896 -63.821 1.00 54.28 250 ILE B CA 1
ATOM 5117 C C . ILE B 2 235 ? 14.596 -13.447 -65.165 1.00 56.64 250 ILE B C 1
ATOM 5118 O O . ILE B 2 235 ? 13.449 -13.011 -65.263 1.00 59.19 250 ILE B O 1
ATOM 5123 N N . ILE B 2 236 ? 15.421 -13.573 -66.199 1.00 56.44 251 ILE B N 1
ATOM 5124 C CA . ILE B 2 236 ? 15.036 -13.211 -67.558 1.00 59.94 251 ILE B CA 1
ATOM 5125 C C . ILE B 2 236 ? 13.814 -13.998 -68.034 1.00 63.27 251 ILE B C 1
ATOM 5126 O O . ILE B 2 236 ? 12.907 -13.438 -68.650 1.00 63.84 251 ILE B O 1
ATOM 5131 N N . ASN B 2 237 ? 13.789 -15.293 -67.733 1.00 64.74 252 ASN B N 1
ATOM 5132 C CA . ASN B 2 237 ? 12.688 -16.155 -68.158 1.00 67.95 252 ASN B CA 1
ATOM 5133 C C . ASN B 2 237 ? 11.384 -15.873 -67.417 1.00 64.85 252 ASN B C 1
ATOM 5134 O O . ASN B 2 237 ? 10.310 -15.860 -68.020 1.00 63.14 252 ASN B O 1
ATOM 5139 N N . ALA B 2 238 ? 11.480 -15.651 -66.110 1.00 61.44 253 ALA B N 1
ATOM 5140 C CA . ALA B 2 238 ? 10.306 -15.331 -65.309 1.00 62.39 253 ALA B CA 1
ATOM 5141 C C . ALA B 2 238 ? 9.681 -14.020 -65.773 1.00 66.31 253 ALA B C 1
ATOM 5142 O O . ALA B 2 238 ? 8.458 -13.893 -65.835 1.00 69.71 253 ALA B O 1
ATOM 5144 N N . ILE B 2 239 ? 10.530 -13.052 -66.105 1.00 66.52 254 ILE B N 1
ATOM 5145 C CA . ILE B 2 239 ? 10.073 -11.756 -66.595 1.00 65.48 254 ILE B CA 1
ATOM 5146 C C . ILE B 2 239 ? 9.350 -11.902 -67.931 1.00 68.70 254 ILE B C 1
ATOM 5147 O O . ILE B 2 239 ? 8.270 -11.345 -68.128 1.00 69.66 254 ILE B O 1
ATOM 5152 N N . LYS B 2 240 ? 9.950 -12.661 -68.842 1.00 71.30 255 LYS B N 1
ATOM 5153 C CA . LYS B 2 240 ? 9.364 -12.885 -70.160 1.00 75.59 255 LYS B CA 1
ATOM 5154 C C . LYS B 2 240 ? 8.050 -13.655 -70.069 1.00 81.45 255 LYS B C 1
ATOM 5155 O O . LYS B 2 240 ? 7.094 -13.348 -70.781 1.00 85.41 255 LYS B O 1
ATOM 5161 N N . TYR B 2 241 ? 8.007 -14.649 -69.187 1.00 83.48 256 TYR B N 1
ATOM 5162 C CA . TYR B 2 241 ? 6.790 -15.426 -68.977 1.00 86.15 256 TYR B CA 1
ATOM 5163 C C . TYR B 2 241 ? 5.685 -14.541 -68.417 1.00 84.01 256 TYR B C 1
ATOM 5164 O O . TYR B 2 241 ? 4.571 -14.522 -68.938 1.00 86.03 256 TYR B O 1
ATOM 5173 N N . GLU B 2 242 ? 6.005 -13.806 -67.357 1.00 80.60 257 GLU B N 1
ATOM 5174 C CA . GLU B 2 242 ? 5.028 -12.966 -66.673 1.00 78.67 257 GLU B CA 1
ATOM 5175 C C . GLU B 2 242 ? 4.513 -11.843 -67.569 1.00 80.58 257 GLU B C 1
ATOM 5176 O O . GLU B 2 242 ? 3.373 -11.398 -67.428 1.00 81.14 257 GLU B O 1
ATOM 5182 N N . TYR B 2 243 ? 5.356 -11.388 -68.492 1.00 81.66 258 TYR B N 1
ATOM 5183 C CA . TYR B 2 243 ? 4.967 -10.332 -69.419 1.00 82.37 258 TYR B CA 1
ATOM 5184 C C . TYR B 2 243 ? 3.911 -10.831 -70.398 1.00 85.05 258 TYR B C 1
ATOM 5185 O O . TYR B 2 243 ? 2.866 -10.205 -70.566 1.00 84.38 258 TYR B O 1
ATOM 5194 N N . GLN B 2 244 ? 4.188 -11.966 -71.035 1.00 87.36 259 GLN B N 1
ATOM 5195 C CA . GLN B 2 244 ? 3.261 -12.557 -71.995 1.00 89.66 259 GLN B CA 1
ATOM 5196 C C . GLN B 2 244 ? 1.997 -13.063 -71.307 1.00 91.08 259 GLN B C 1
ATOM 5197 O O . GLN B 2 244 ? 0.893 -12.913 -71.832 1.00 93.69 259 GLN B O 1
ATOM 5199 N N . ARG B 2 245 ? 2.169 -13.665 -70.134 1.00 89.67 260 ARG B N 1
ATOM 5200 C CA . ARG B 2 245 ? 1.050 -14.194 -69.359 1.00 90.99 260 ARG B CA 1
ATOM 5201 C C . ARG B 2 245 ? 0.047 -13.100 -69.004 1.00 91.13 260 ARG B C 1
ATOM 5202 O O . ARG B 2 245 ? -1.165 -13.306 -69.086 1.00 93.39 260 ARG B O 1
ATOM 5210 N N . GLN B 2 246 ? 0.559 -11.936 -68.617 1.00 87.80 261 GLN B N 1
ATOM 5211 C CA . GLN B 2 246 ? -0.286 -10.803 -68.258 1.00 87.20 261 GLN B CA 1
ATOM 5212 C C . GLN B 2 246 ? -0.957 -10.184 -69.484 1.00 90.27 261 GLN B C 1
ATOM 5213 O O . GLN B 2 246 ? -2.077 -9.676 -69.401 1.00 89.99 261 GLN B O 1
ATOM 5219 N N . VAL B 2 247 ? -0.264 -10.231 -70.618 1.00 91.71 262 VAL B N 1
ATOM 5220 C CA . VAL B 2 247 ? -0.781 -9.682 -71.869 1.00 94.73 262 VAL B CA 1
ATOM 5221 C C . VAL B 2 247 ? -2.065 -10.384 -72.316 1.00 96.96 262 VAL B C 1
ATOM 5222 O O . VAL B 2 247 ? -3.011 -9.738 -72.772 1.00 97.48 262 VAL B O 1
ATOM 5226 N N . GLU B 2 248 ? -2.093 -11.705 -72.162 1.00 97.54 263 GLU B N 1
ATOM 5227 C CA . GLU B 2 248 ? -3.235 -12.518 -72.572 1.00 99.56 263 GLU B CA 1
ATOM 5228 C C . GLU B 2 248 ? -4.547 -12.048 -71.947 1.00 102.95 263 GLU B C 1
ATOM 5229 O O . GLU B 2 248 ? -5.601 -12.109 -72.581 1.00 106.34 263 GLU B O 1
ATOM 5231 N N . LEU B 2 249 ? -4.474 -11.577 -70.706 1.00 102.73 264 LEU B N 1
ATOM 5232 C CA . LEU B 2 249 ? -5.651 -11.079 -70.002 1.00 104.37 264 LEU B CA 1
ATOM 5233 C C . LEU B 2 249 ? -6.253 -9.867 -70.708 1.00 107.05 264 LEU B C 1
ATOM 5234 O O . LEU B 2 249 ? -5.728 -8.757 -70.617 1.00 106.82 264 LEU B O 1
ATOM 5236 N N . THR B 2 255 ? -9.660 -10.294 -66.667 1.00 116.06 270 THR B N 1
ATOM 5237 C CA . THR B 2 255 ? -8.602 -9.455 -66.116 1.00 114.28 270 THR B CA 1
ATOM 5238 C C . THR B 2 255 ? -9.034 -8.833 -64.791 1.00 114.86 270 THR B C 1
ATOM 5239 O O . THR B 2 255 ? -8.692 -7.690 -64.487 1.00 114.18 270 THR B O 1
ATOM 5243 N N . SER B 2 256 ? -9.797 -9.588 -64.010 1.00 115.96 271 SER B N 1
ATOM 5244 C CA . SER B 2 256 ? -10.226 -9.133 -62.695 1.00 114.69 271 SER B CA 1
ATOM 5245 C C . SER B 2 256 ? -9.250 -9.626 -61.636 1.00 112.57 271 SER B C 1
ATOM 5246 O O . SER B 2 256 ? -9.176 -9.076 -60.536 1.00 110.06 271 SER B O 1
ATOM 5249 N N . SER B 2 257 ? -8.496 -10.663 -61.983 1.00 112.77 272 SER B N 1
ATOM 5250 C CA . SER B 2 257 ? -7.551 -11.275 -61.058 1.00 110.17 272 SER B CA 1
ATOM 5251 C C . SER B 2 257 ? -6.290 -10.434 -60.885 1.00 107.49 272 SER B C 1
ATOM 5252 O O . SER B 2 257 ? -5.618 -10.523 -59.858 1.00 106.48 272 SER B O 1
ATOM 5255 N N . LEU B 2 258 ? -5.970 -9.620 -61.886 1.00 106.79 273 LEU B N 1
ATOM 5256 C CA . LEU B 2 258 ? -4.770 -8.789 -61.820 1.00 104.70 273 LEU B CA 1
ATOM 5257 C C . LEU B 2 258 ? -5.096 -7.327 -61.486 1.00 107.34 273 LEU B C 1
ATOM 5258 O O . LEU B 2 258 ? -4.422 -6.400 -61.936 1.00 107.12 273 LEU B O 1
ATOM 5263 N N . MET B 2 259 ? -6.132 -7.133 -60.676 1.00 109.61 274 MET B N 1
ATOM 5264 C CA . MET B 2 259 ? -6.540 -5.794 -60.265 1.00 110.12 274 MET B CA 1
ATOM 5265 C C . MET B 2 259 ? -5.832 -5.349 -58.987 1.00 107.66 274 MET B C 1
ATOM 5266 O O . MET B 2 259 ? -5.491 -4.177 -58.835 1.00 106.96 274 MET B O 1
ATOM 5271 N N . GLU B 2 260 ? -5.616 -6.288 -58.071 1.00 106.93 275 GLU B N 1
ATOM 5272 C CA . GLU B 2 260 ? -4.855 -6.011 -56.857 1.00 106.69 275 GLU B CA 1
ATOM 5273 C C . GLU B 2 260 ? -3.496 -6.703 -56.900 1.00 104.01 275 GLU B C 1
ATOM 5274 O O . GLU B 2 260 ? -3.377 -7.803 -57.441 1.00 104.47 275 GLU B O 1
ATOM 5280 N N . PRO B 2 261 ? -2.464 -6.042 -56.347 1.00 100.64 276 PRO B N 1
ATOM 5281 C CA . PRO B 2 261 ? -1.099 -6.563 -56.220 1.00 98.27 276 PRO B CA 1
ATOM 5282 C C . PRO B 2 261 ? -1.052 -8.018 -55.753 1.00 97.95 276 PRO B C 1
ATOM 5283 O O . PRO B 2 261 ? -1.862 -8.424 -54.919 1.00 98.62 276 PRO B O 1
ATOM 5287 N N . GLU B 2 262 ? -0.110 -8.786 -56.291 1.00 95.91 277 GLU B N 1
ATOM 5288 C CA . GLU B 2 262 ? 0.044 -10.191 -55.927 1.00 93.38 277 GLU B CA 1
ATOM 5289 C C . GLU B 2 262 ? 1.474 -10.666 -56.169 1.00 92.46 277 GLU B C 1
ATOM 5290 O O . GLU B 2 262 ? 2.036 -10.447 -57.243 1.00 93.89 277 GLU B O 1
ATOM 5292 N N . THR B 2 263 ? 2.061 -11.317 -55.169 1.00 89.42 278 THR B N 1
ATOM 5293 C CA . THR B 2 263 ? 3.427 -11.819 -55.282 1.00 85.74 278 THR B CA 1
ATOM 5294 C C . THR B 2 263 ? 3.462 -13.257 -55.795 1.00 82.12 278 THR B C 1
ATOM 5295 O O . THR B 2 263 ? 2.877 -14.156 -55.194 1.00 80.36 278 THR B O 1
ATOM 5299 N N . ARG B 2 264 ? 4.160 -13.462 -56.908 1.00 80.11 279 ARG B N 1
ATOM 5300 C CA . ARG B 2 264 ? 4.242 -14.774 -57.540 1.00 77.58 279 ARG B CA 1
ATOM 5301 C C . ARG B 2 264 ? 5.638 -15.381 -57.415 1.00 77.81 279 ARG B C 1
ATOM 5302 O O . ARG B 2 264 ? 6.573 -14.726 -56.950 1.00 77.54 279 ARG B O 1
ATOM 5304 N N . GLY B 2 265 ? 5.767 -16.638 -57.833 1.00 76.78 280 GLY B N 1
ATOM 5305 C CA . GLY B 2 265 ? 7.039 -17.339 -57.811 1.00 76.21 280 GLY B CA 1
ATOM 5306 C C . GLY B 2 265 ? 7.411 -17.878 -59.180 1.00 81.04 280 GLY B C 1
ATOM 5307 O O . GLY B 2 265 ? 6.792 -17.521 -60.181 1.00 82.64 280 GLY B O 1
ATOM 5308 N N . TRP B 2 266 ? 8.419 -18.745 -59.224 1.00 81.41 281 TRP B N 1
ATOM 5309 C CA . TRP B 2 266 ? 8.921 -19.288 -60.485 1.00 83.12 281 TRP B CA 1
ATOM 5310 C C . TRP B 2 266 ? 9.231 -20.777 -60.339 1.00 84.48 281 TRP B C 1
ATOM 5311 O O . TRP B 2 266 ? 9.679 -21.221 -59.282 1.00 84.90 281 TRP B O 1
ATOM 5322 N N . THR B 2 267 ? 8.978 -21.547 -61.395 1.00 84.86 282 THR B N 1
ATOM 5323 C CA . THR B 2 267 ? 9.178 -22.995 -61.351 1.00 84.50 282 THR B CA 1
ATOM 5324 C C . THR B 2 267 ? 9.950 -23.537 -62.553 1.00 86.28 282 THR B C 1
ATOM 5325 O O . THR B 2 267 ? 9.886 -24.730 -62.849 1.00 90.12 282 THR B O 1
ATOM 5329 N N . GLY B 2 268 ? 10.674 -22.665 -63.246 1.00 85.22 283 GLY B N 1
ATOM 5330 C CA . GLY B 2 268 ? 11.472 -23.084 -64.384 1.00 85.37 283 GLY B CA 1
ATOM 5331 C C . GLY B 2 268 ? 10.686 -23.124 -65.680 1.00 87.79 283 GLY B C 1
ATOM 5332 O O . GLY B 2 268 ? 11.239 -22.921 -66.761 1.00 85.72 283 GLY B O 1
ATOM 5333 N N . SER B 2 269 ? 9.389 -23.388 -65.572 1.00 90.71 284 SER B N 1
ATOM 5334 C CA . SER B 2 269 ? 8.524 -23.449 -66.742 1.00 95.32 284 SER B CA 1
ATOM 5335 C C . SER B 2 269 ? 7.479 -22.339 -66.711 1.00 97.20 284 SER B C 1
ATOM 5336 O O . SER B 2 269 ? 7.198 -21.710 -67.731 1.00 98.84 284 SER B O 1
ATOM 5338 N N . SER B 2 270 ? 6.912 -22.100 -65.534 1.00 97.60 285 SER B N 1
ATOM 5339 C CA . SER B 2 270 ? 5.844 -21.118 -65.390 1.00 100.51 285 SER B CA 1
ATOM 5340 C C . SER B 2 270 ? 5.955 -20.340 -64.083 1.00 99.99 285 SER B C 1
ATOM 5341 O O . SER B 2 270 ? 6.707 -20.719 -63.186 1.00 100.68 285 SER B O 1
ATOM 5343 N N . THR B 2 271 ? 5.202 -19.248 -63.986 1.00 99.14 286 THR B N 1
ATOM 5344 C CA . THR B 2 271 ? 5.138 -18.462 -62.759 1.00 97.80 286 THR B CA 1
ATOM 5345 C C . THR B 2 271 ? 3.869 -18.797 -61.984 1.00 97.27 286 THR B C 1
ATOM 5346 O O . THR B 2 271 ? 2.764 -18.687 -62.514 1.00 100.45 286 THR B O 1
ATOM 5350 N N . VAL B 2 272 ? 4.028 -19.203 -60.728 1.00 93.76 287 VAL B N 1
ATOM 5351 C CA . VAL B 2 272 ? 2.887 -19.592 -59.906 1.00 92.06 287 VAL B CA 1
ATOM 5352 C C . VAL B 2 272 ? 2.619 -18.565 -58.811 1.00 88.82 287 VAL B C 1
ATOM 5353 O O . VAL B 2 272 ? 3.500 -17.784 -58.456 1.00 88.17 287 VAL B O 1
ATOM 5357 N N . LYS B 2 273 ? 1.398 -18.568 -58.282 1.00 88.41 288 LYS B N 1
ATOM 5358 C CA . LYS B 2 273 ? 1.016 -17.633 -57.228 1.00 88.14 288 LYS B CA 1
ATOM 5359 C C . LYS B 2 273 ? 1.528 -18.090 -55.865 1.00 89.24 288 LYS B C 1
ATOM 5360 O O . LYS B 2 273 ? 1.797 -19.274 -55.658 1.00 90.81 288 LYS B O 1
ATOM 5362 N N . LEU B 2 274 ? 1.662 -17.145 -54.939 1.00 87.88 289 LEU B N 1
ATOM 5363 C CA . LEU B 2 274 ? 2.165 -17.440 -53.601 1.00 88.25 289 LEU B CA 1
ATOM 5364 C C . LEU B 2 274 ? 1.417 -16.644 -52.535 1.00 87.24 289 LEU B C 1
ATOM 5365 O O . LEU B 2 274 ? 2.014 -15.854 -51.803 1.00 85.43 289 LEU B O 1
ATOM 5370 N N . ILE B 2 281 ? 0.724 -10.148 -43.332 1.00 52.17 296 ILE B N 1
ATOM 5371 C CA . ILE B 2 281 ? 1.447 -10.135 -42.066 1.00 53.73 296 ILE B CA 1
ATOM 5372 C C . ILE B 2 281 ? 1.890 -8.719 -41.715 1.00 50.97 296 ILE B C 1
ATOM 5373 O O . ILE B 2 281 ? 2.535 -8.044 -42.521 1.00 49.84 296 ILE B O 1
ATOM 5378 N N . ASP B 2 282 ? 1.543 -8.273 -40.513 1.00 43.77 297 ASP B N 1
ATOM 5379 C CA . ASP B 2 282 ? 2.055 -7.008 -40.006 1.00 38.69 297 ASP B CA 1
ATOM 5380 C C . ASP B 2 282 ? 3.400 -7.286 -39.351 1.00 35.38 297 ASP B C 1
ATOM 5381 O O . ASP B 2 282 ? 3.476 -8.011 -38.360 1.00 38.09 297 ASP B O 1
ATOM 5386 N N . TYR B 2 283 ? 4.462 -6.726 -39.919 1.00 31.58 298 TYR B N 1
ATOM 5387 C CA . TYR B 2 283 ? 5.802 -6.961 -39.400 1.00 29.05 298 TYR B CA 1
ATOM 5388 C C . TYR B 2 283 ? 6.090 -6.099 -38.170 1.00 29.37 298 TYR B C 1
ATOM 5389 O O . TYR B 2 283 ? 7.124 -6.257 -37.523 1.00 29.44 298 TYR B O 1
ATOM 5398 N N . ARG B 2 284 ? 5.165 -5.194 -37.858 1.00 30.45 299 ARG B N 1
ATOM 5399 C CA . ARG B 2 284 ? 5.269 -4.350 -36.672 1.00 27.70 299 ARG B CA 1
ATOM 5400 C C . ARG B 2 284 ? 6.626 -3.654 -36.587 1.00 28.72 299 ARG B C 1
ATOM 5401 O O . ARG B 2 284 ? 7.311 -3.725 -35.562 1.00 27.52 299 ARG B O 1
ATOM 5409 N N . TYR B 2 285 ? 7.008 -2.997 -37.682 1.00 26.26 300 TYR B N 1
ATOM 5410 C CA . TYR B 2 285 ? 8.277 -2.277 -37.756 1.00 29.35 300 TYR B CA 1
ATOM 5411 C C . TYR B 2 285 ? 8.419 -1.296 -36.597 1.00 31.83 300 TYR B C 1
ATOM 5412 O O . TYR B 2 285 ? 7.572 -0.429 -36.396 1.00 33.11 300 TYR B O 1
ATOM 5421 N N . MET B 2 286 ? 9.492 -1.455 -35.835 1.00 27.18 301 MET B N 1
ATOM 5422 C CA . MET B 2 286 ? 9.772 -0.604 -34.688 1.00 25.58 301 MET B CA 1
ATOM 5423 C C . MET B 2 286 ? 11.223 -0.176 -34.759 1.00 23.57 301 MET B C 1
ATOM 5424 O O . MET B 2 286 ? 12.106 -1.021 -34.881 1.00 22.72 301 MET B O 1
ATOM 5429 N N . PRO B 2 287 ? 11.479 1.138 -34.695 1.00 25.76 302 PRO B N 1
ATOM 5430 C CA . PRO B 2 287 ? 12.872 1.589 -34.626 1.00 27.43 302 PRO B CA 1
ATOM 5431 C C . PRO B 2 287 ? 13.566 0.912 -33.452 1.00 29.40 302 PRO B C 1
ATOM 5432 O O . PRO B 2 287 ? 12.970 0.822 -32.375 1.00 25.73 302 PRO B O 1
ATOM 5436 N N . ASP B 2 288 ? 14.781 0.411 -33.657 1.00 23.72 303 ASP B N 1
ATOM 5437 C CA . ASP B 2 288 ? 15.481 -0.266 -32.577 1.00 25.62 303 ASP B CA 1
ATOM 5438 C C . ASP B 2 288 ? 15.734 0.705 -31.425 1.00 26.53 303 ASP B C 1
ATOM 5439 O O . ASP B 2 288 ? 16.225 1.811 -31.636 1.00 28.18 303 ASP B O 1
ATOM 5444 N N . PRO B 2 289 ? 15.364 0.301 -30.202 1.00 29.30 304 PRO B N 1
ATOM 5445 C CA . PRO B 2 289 ? 15.481 1.197 -29.047 1.00 28.78 304 PRO B CA 1
ATOM 5446 C C . PRO B 2 289 ? 16.890 1.265 -28.465 1.00 30.09 304 PRO B C 1
ATOM 5447 O O . PRO B 2 289 ? 17.132 2.101 -27.596 1.00 30.16 304 PRO B O 1
ATOM 5451 N N . GLU B 2 290 ? 17.801 0.420 -28.942 1.00 29.61 305 GLU B N 1
ATOM 5452 C CA . GLU B 2 290 ? 19.165 0.378 -28.410 1.00 27.56 305 GLU B CA 1
ATOM 5453 C C . GLU B 2 290 ? 20.216 1.015 -29.319 1.00 28.61 305 GLU B C 1
ATOM 5454 O O . GLU B 2 290 ? 21.114 1.713 -28.848 1.00 25.91 305 GLU B O 1
ATOM 5460 N N . LEU B 2 291 ? 20.111 0.762 -30.618 1.00 25.81 306 LEU B N 1
ATOM 5461 C CA . LEU B 2 291 ? 21.123 1.217 -31.562 1.00 23.41 306 LEU B CA 1
ATOM 5462 C C . LEU B 2 291 ? 21.069 2.728 -31.780 1.00 25.26 306 LEU B C 1
ATOM 5463 O O . LEU B 2 291 ? 19.995 3.299 -31.956 1.00 23.92 306 LEU B O 1
ATOM 5468 N N . PRO B 2 292 ? 22.238 3.383 -31.762 1.00 29.20 307 PRO B N 1
ATOM 5469 C CA . PRO B 2 292 ? 22.295 4.823 -32.043 1.00 29.30 307 PRO B CA 1
ATOM 5470 C C . PRO B 2 292 ? 21.967 5.094 -33.505 1.00 26.99 307 PRO B C 1
ATOM 5471 O O . PRO B 2 292 ? 22.197 4.223 -34.336 1.00 23.93 307 PRO B O 1
ATOM 5475 N N . TYR B 2 293 ? 21.439 6.277 -33.811 1.00 30.56 308 TYR B N 1
ATOM 5476 C CA . TYR B 2 293 ? 21.270 6.709 -35.195 1.00 35.90 308 TYR B CA 1
ATOM 5477 C C . TYR B 2 293 ? 22.612 6.683 -35.917 1.00 37.06 308 TYR B C 1
ATOM 5478 O O . TYR B 2 293 ? 23.660 6.854 -35.297 1.00 40.08 308 TYR B O 1
ATOM 5487 N N . ILE B 2 294 ? 22.580 6.465 -37.227 1.00 30.64 309 ILE B N 1
ATOM 5488 C CA . ILE B 2 294 ? 23.754 6.696 -38.053 1.00 32.12 309 ILE B CA 1
ATOM 5489 C C . ILE B 2 294 ? 23.752 8.175 -38.428 1.00 31.29 309 ILE B C 1
ATOM 5490 O O . ILE B 2 294 ? 22.901 8.618 -39.194 1.00 30.86 309 ILE B O 1
ATOM 5495 N N . ASN B 2 295 ? 24.690 8.933 -37.869 1.00 29.90 310 ASN B N 1
ATOM 5496 C CA . ASN B 2 295 ? 24.781 10.369 -38.124 1.00 32.60 310 ASN B CA 1
ATOM 5497 C C . ASN B 2 295 ? 26.177 10.751 -38.594 1.00 31.49 310 ASN B C 1
ATOM 5498 O O . ASN B 2 295 ? 27.054 11.043 -37.786 1.00 33.41 310 ASN B O 1
ATOM 5503 N N . LEU B 2 296 ? 26.381 10.743 -39.907 1.00 27.91 311 LEU B N 1
ATOM 5504 C CA . LEU B 2 296 ? 27.710 10.938 -40.468 1.00 26.23 311 LEU B CA 1
ATOM 5505 C C . LEU B 2 296 ? 28.010 12.416 -40.685 1.00 24.79 311 LEU B C 1
ATOM 5506 O O . LEU B 2 296 ? 27.152 13.174 -41.134 1.00 27.12 311 LEU B O 1
ATOM 5511 N N . ALA B 2 297 ? 29.228 12.821 -40.342 1.00 25.32 312 ALA B N 1
ATOM 5512 C CA . ALA B 2 297 ? 29.662 14.193 -40.572 1.00 28.66 312 ALA B CA 1
ATOM 5513 C C . ALA B 2 297 ? 29.981 14.353 -42.048 1.00 28.07 312 ALA B C 1
ATOM 5514 O O . ALA B 2 297 ? 30.328 13.377 -42.715 1.00 30.00 312 ALA B O 1
ATOM 5516 N N . PRO B 2 298 ? 29.845 15.582 -42.570 1.00 29.36 313 PRO B N 1
ATOM 5517 C CA . PRO B 2 298 ? 30.135 15.865 -43.979 1.00 29.31 313 PRO B CA 1
ATOM 5518 C C . PRO B 2 298 ? 31.505 15.359 -44.451 1.00 28.47 313 PRO B C 1
ATOM 5519 O O . PRO B 2 298 ? 31.635 15.010 -45.623 1.00 31.02 313 PRO B O 1
ATOM 5523 N N . ASP B 2 299 ? 32.497 15.302 -43.564 1.00 28.71 314 ASP B N 1
ATOM 5524 C CA . ASP B 2 299 ? 33.845 14.905 -43.975 1.00 31.31 314 ASP B CA 1
ATOM 5525 C C . ASP B 2 299 ? 33.985 13.403 -44.237 1.00 33.48 314 ASP B C 1
ATOM 5526 O O . ASP B 2 299 ? 35.021 12.946 -44.721 1.00 33.49 314 ASP B O 1
ATOM 5531 N N . VAL B 2 300 ? 32.953 12.639 -43.890 1.00 32.02 315 VAL B N 1
ATOM 5532 C CA . VAL B 2 300 ? 32.936 11.218 -44.220 1.00 27.20 315 VAL B CA 1
ATOM 5533 C C . VAL B 2 300 ? 32.757 11.080 -45.731 1.00 28.16 315 VAL B C 1
ATOM 5534 O O . VAL B 2 300 ? 33.380 10.230 -46.366 1.00 33.12 315 VAL B O 1
ATOM 5538 N N . ILE B 2 301 ? 31.917 11.943 -46.299 1.00 27.26 316 ILE B N 1
ATOM 5539 C CA . ILE B 2 301 ? 31.683 11.971 -47.741 1.00 31.75 316 ILE B CA 1
ATOM 5540 C C . ILE B 2 301 ? 32.961 12.252 -48.526 1.00 32.78 316 ILE B C 1
ATOM 5541 O O . ILE B 2 301 ? 33.341 11.480 -49.406 1.00 35.43 316 ILE B O 1
ATOM 5546 N N . SER B 2 302 ? 33.625 13.361 -48.210 1.00 34.86 317 SER B N 1
ATOM 5547 C CA . SER B 2 302 ? 34.869 13.709 -48.894 1.00 38.70 317 SER B CA 1
ATOM 5548 C C . SER B 2 302 ? 35.989 12.715 -48.586 1.00 36.22 317 SER B C 1
ATOM 5549 O O . SER B 2 302 ? 36.798 12.404 -49.452 1.00 36.05 317 SER B O 1
ATOM 5552 N N . GLY B 2 303 ? 36.025 12.214 -47.355 1.00 38.86 318 GLY B N 1
ATOM 5553 C CA . GLY B 2 303 ? 37.038 11.251 -46.956 1.00 38.34 318 GLY B CA 1
ATOM 5554 C C . GLY B 2 303 ? 36.986 9.964 -47.761 1.00 34.19 318 GLY B C 1
ATOM 5555 O O . GLY B 2 303 ? 37.988 9.539 -48.342 1.00 32.03 318 GLY B O 1
ATOM 5556 N N . VAL B 2 304 ? 35.809 9.344 -47.798 1.00 33.03 319 VAL B N 1
ATOM 5557 C CA . VAL B 2 304 ? 35.608 8.098 -48.538 1.00 31.14 319 VAL B CA 1
ATOM 5558 C C . VAL B 2 304 ? 35.770 8.318 -50.046 1.00 29.98 319 VAL B C 1
ATOM 5559 O O . VAL B 2 304 ? 36.201 7.420 -50.771 1.00 31.71 319 VAL B O 1
ATOM 5563 N N A ARG B 2 305 ? 35.430 9.517 -50.512 0.50 31.96 320 ARG B N 1
ATOM 5564 N N B ARG B 2 305 ? 35.439 9.522 -50.501 0.50 31.95 320 ARG B N 1
ATOM 5565 C CA A ARG B 2 305 ? 35.580 9.859 -51.927 0.50 33.52 320 ARG B CA 1
ATOM 5566 C CA B ARG B 2 305 ? 35.568 9.885 -51.909 0.50 33.38 320 ARG B CA 1
ATOM 5567 C C A ARG B 2 305 ? 37.020 9.678 -52.394 0.50 36.18 320 ARG B C 1
ATOM 5568 C C B ARG B 2 305 ? 37.007 9.719 -52.399 0.50 36.21 320 ARG B C 1
ATOM 5569 O O A ARG B 2 305 ? 37.271 9.197 -53.500 0.50 37.34 320 ARG B O 1
ATOM 5570 O O B ARG B 2 305 ? 37.245 9.285 -53.527 0.50 37.55 320 ARG B O 1
ATOM 5585 N N . GLY B 2 306 ? 37.963 10.057 -51.540 1.00 36.78 321 GLY B N 1
ATOM 5586 C CA . GLY B 2 306 ? 39.371 9.950 -51.877 1.00 42.78 321 GLY B CA 1
ATOM 5587 C C . GLY B 2 306 ? 39.875 8.521 -51.925 1.00 47.84 321 GLY B C 1
ATOM 5588 O O . GLY B 2 306 ? 40.907 8.236 -52.530 1.00 53.02 321 GLY B O 1
ATOM 5589 N N . LEU B 2 307 ? 39.141 7.615 -51.291 1.00 45.52 322 LEU B N 1
ATOM 5590 C CA . LEU B 2 307 ? 39.563 6.224 -51.199 1.00 49.53 322 LEU B CA 1
ATOM 5591 C C . LEU B 2 307 ? 38.888 5.362 -52.279 1.00 48.58 322 LEU B C 1
ATOM 5592 O O . LEU B 2 307 ? 39.126 4.158 -52.377 1.00 53.17 322 LEU B O 1
ATOM 5597 N N . MET B 2 308 ? 38.057 6.000 -53.097 1.00 41.97 323 MET B N 1
ATOM 5598 C CA . MET B 2 308 ? 37.370 5.319 -54.189 1.00 37.54 323 MET B CA 1
ATOM 5599 C C . MET B 2 308 ? 38.340 4.941 -55.300 1.00 40.07 323 MET B C 1
ATOM 5600 O O . MET B 2 308 ? 39.256 5.700 -55.620 1.00 39.46 323 MET B O 1
ATOM 5605 N N . PRO B 2 309 ? 38.144 3.759 -55.898 1.00 42.20 324 PRO B N 1
ATOM 5606 C CA . PRO B 2 309 ? 38.957 3.387 -57.057 1.00 44.56 324 PRO B CA 1
ATOM 5607 C C . PRO B 2 309 ? 38.457 4.131 -58.290 1.00 44.84 324 PRO B C 1
ATOM 5608 O O . PRO B 2 309 ? 37.339 4.650 -58.272 1.00 39.42 324 PRO B O 1
ATOM 5612 N N . GLN B 2 310 ? 39.275 4.198 -59.336 1.00 46.42 325 GLN B N 1
ATOM 5613 C CA . GLN B 2 310 ? 38.838 4.785 -60.595 1.00 46.03 325 GLN B CA 1
ATOM 5614 C C . GLN B 2 310 ? 37.643 4.006 -61.122 1.00 47.55 325 GLN B C 1
ATOM 5615 O O . GLN B 2 310 ? 37.699 2.784 -61.250 1.00 47.15 325 GLN B O 1
ATOM 5621 N N . LEU B 2 311 ? 36.558 4.709 -61.415 1.00 46.98 326 LEU B N 1
ATOM 5622 C CA . LEU B 2 311 ? 35.371 4.068 -61.960 1.00 52.29 326 LEU B CA 1
ATOM 5623 C C . LEU B 2 311 ? 35.380 4.133 -63.488 1.00 64.12 326 LEU B C 1
ATOM 5624 O O . LEU B 2 311 ? 35.994 5.029 -64.066 1.00 63.72 326 LEU B O 1
ATOM 5629 N N . PRO B 2 312 ? 34.719 3.168 -64.148 1.00 72.17 327 PRO B N 1
ATOM 5630 C CA . PRO B 2 312 ? 34.676 3.155 -65.615 1.00 78.32 327 PRO B CA 1
ATOM 5631 C C . PRO B 2 312 ? 33.755 4.237 -66.173 1.00 81.32 327 PRO B C 1
ATOM 5632 O O . PRO B 2 312 ? 32.772 4.579 -65.515 1.00 82.15 327 PRO B O 1
ATOM 5636 N N . GLY C 3 6 ? 2.856 24.209 -19.019 1.00 52.40 29 GLY F N 1
ATOM 5637 C CA . GLY C 3 6 ? 4.304 24.245 -18.906 1.00 46.47 29 GLY F CA 1
ATOM 5638 C C . GLY C 3 6 ? 4.760 24.218 -17.459 1.00 41.55 29 GLY F C 1
ATOM 5639 O O . GLY C 3 6 ? 3.994 24.530 -16.549 1.00 40.86 29 GLY F O 1
ATOM 5640 N N . ALA C 3 7 ? 6.019 23.848 -17.251 1.00 38.03 30 ALA F N 1
ATOM 5641 C CA . ALA C 3 7 ? 6.582 23.742 -15.913 1.00 36.55 30 ALA F CA 1
ATOM 5642 C C . ALA C 3 7 ? 6.834 25.114 -15.293 1.00 38.16 30 ALA F C 1
ATOM 5643 O O . ALA C 3 7 ? 7.182 26.066 -15.991 1.00 37.99 30 ALA F O 1
ATOM 5645 N N . LYS C 3 8 ? 6.657 25.211 -13.980 1.00 35.09 31 LYS F N 1
ATOM 5646 C CA . LYS C 3 8 ? 6.803 26.484 -13.288 1.00 34.49 31 LYS F CA 1
ATOM 5647 C C . LYS C 3 8 ? 7.267 26.300 -11.850 1.00 31.26 31 LYS F C 1
ATOM 5648 O O . LYS C 3 8 ? 6.812 25.399 -11.144 1.00 30.22 31 LYS F O 1
ATOM 5650 N N . ILE C 3 9 ? 8.176 27.168 -11.425 1.00 30.07 32 ILE F N 1
ATOM 5651 C CA . ILE C 3 9 ? 8.674 27.160 -10.060 1.00 28.08 32 ILE F CA 1
ATOM 5652 C C . ILE C 3 9 ? 8.121 28.368 -9.317 1.00 32.20 32 ILE F C 1
ATOM 5653 O O . ILE C 3 9 ? 8.200 29.493 -9.809 1.00 35.84 32 ILE F O 1
ATOM 5658 N N . GLY C 3 10 ? 7.554 28.132 -8.139 1.00 30.24 33 GLY F N 1
ATOM 5659 C CA . GLY C 3 10 ? 6.997 29.205 -7.337 1.00 29.12 33 GLY F CA 1
ATOM 5660 C C . GLY C 3 10 ? 8.012 29.839 -6.406 1.00 30.30 33 GLY F C 1
ATOM 5661 O O . GLY C 3 10 ? 9.198 29.500 -6.435 1.00 28.38 33 GLY F O 1
ATOM 5662 N N . LYS C 3 11 ? 7.547 30.767 -5.575 1.00 29.85 34 LYS F N 1
ATOM 5663 C CA . LYS C 3 11 ? 8.413 31.406 -4.595 1.00 33.92 34 LYS F CA 1
ATOM 5664 C C . LYS C 3 11 ? 8.809 30.427 -3.503 1.00 29.72 34 LYS F C 1
ATOM 5665 O O . LYS C 3 11 ? 8.058 29.515 -3.177 1.00 28.21 34 LYS F O 1
ATOM 5668 N N . LYS C 3 12 ? 9.995 30.632 -2.945 1.00 26.71 35 LYS F N 1
ATOM 5669 C CA . LYS C 3 12 ? 10.521 29.796 -1.872 1.00 31.10 35 LYS F CA 1
ATOM 5670 C C . LYS C 3 12 ? 9.549 29.740 -0.696 1.00 35.06 35 LYS F C 1
ATOM 5671 O O . LYS C 3 12 ? 8.954 30.754 -0.332 1.00 29.57 35 LYS F O 1
ATOM 5677 N N . PHE C 3 13 ? 9.379 28.556 -0.111 1.00 32.25 36 PHE F N 1
ATOM 5678 C CA . PHE C 3 13 ? 8.560 28.436 1.091 1.00 30.88 36 PHE F CA 1
ATOM 5679 C C . PHE C 3 13 ? 9.254 29.169 2.229 1.00 32.37 36 PHE F C 1
ATOM 5680 O O . PHE C 3 13 ? 10.462 29.032 2.411 1.00 34.53 36 PHE F O 1
ATOM 5688 N N . GLU C 3 14 ? 8.493 29.953 2.988 1.00 29.37 37 GLU F N 1
ATOM 5689 C CA . GLU C 3 14 ? 9.056 30.718 4.097 1.00 30.47 37 GLU F CA 1
ATOM 5690 C C . GLU C 3 14 ? 9.004 29.963 5.421 1.00 32.14 37 GLU F C 1
ATOM 5691 O O . GLU C 3 14 ? 9.822 30.193 6.304 1.00 33.07 37 GLU F O 1
ATOM 5697 N N . ASN C 3 15 ? 8.036 29.067 5.565 1.00 27.63 38 ASN F N 1
ATOM 5698 C CA . ASN C 3 15 ? 7.926 28.283 6.788 1.00 27.32 38 ASN F CA 1
ATOM 5699 C C . ASN C 3 15 ? 7.192 26.977 6.525 1.00 24.82 38 ASN F C 1
ATOM 5700 O O . ASN C 3 15 ? 6.677 26.762 5.431 1.00 22.32 38 ASN F O 1
ATOM 5705 N N . MET C 3 16 ? 7.149 26.106 7.528 1.00 28.32 39 MET F N 1
ATOM 5706 C CA . MET C 3 16 ? 6.567 24.780 7.360 1.00 30.00 39 MET F CA 1
ATOM 5707 C C . MET C 3 16 ? 5.053 24.818 7.155 1.00 27.87 39 MET F C 1
ATOM 5708 O O . MET C 3 16 ? 4.503 23.978 6.449 1.00 29.77 39 MET F O 1
ATOM 5713 N N . ASN C 3 17 ? 4.370 25.775 7.774 1.00 28.16 40 ASN F N 1
ATOM 5714 C CA . ASN C 3 17 ? 2.920 25.839 7.599 1.00 27.59 40 ASN F CA 1
ATOM 5715 C C . ASN C 3 17 ? 2.502 26.212 6.175 1.00 28.28 40 ASN F C 1
ATOM 5716 O O . ASN C 3 17 ? 1.447 25.788 5.711 1.00 25.73 40 ASN F O 1
ATOM 5721 N N . GLN C 3 18 ? 3.340 26.984 5.483 1.00 27.70 41 GLN F N 1
ATOM 5722 C CA . GLN C 3 18 ? 3.120 27.276 4.065 1.00 28.05 41 GLN F CA 1
ATOM 5723 C C . GLN C 3 18 ? 3.156 25.995 3.241 1.00 26.59 41 GLN F C 1
ATOM 5724 O O . GLN C 3 18 ? 2.431 25.853 2.252 1.00 24.11 41 GLN F O 1
ATOM 5730 N N . ILE C 3 19 ? 4.014 25.066 3.648 1.00 23.98 42 ILE F N 1
ATOM 5731 C CA . ILE C 3 19 ? 4.088 23.772 2.990 1.00 23.89 42 ILE F CA 1
ATOM 5732 C C . ILE C 3 19 ? 2.837 22.949 3.288 1.00 23.12 42 ILE F C 1
ATOM 5733 O O . ILE C 3 19 ? 2.264 22.318 2.392 1.00 22.57 42 ILE F O 1
ATOM 5738 N N . ARG C 3 20 ? 2.406 22.967 4.546 1.00 20.77 43 ARG F N 1
ATOM 5739 C CA . ARG C 3 20 ? 1.193 22.259 4.934 1.00 25.41 43 ARG F CA 1
ATOM 5740 C C . ARG C 3 20 ? -0.040 22.779 4.189 1.00 28.77 43 ARG F C 1
ATOM 5741 O O . ARG C 3 20 ? -0.905 21.998 3.786 1.00 30.31 43 ARG F O 1
ATOM 5749 N N . ASP C 3 21 ? -0.120 24.093 3.995 1.00 25.62 44 ASP F N 1
ATOM 5750 C CA . ASP C 3 21 ? -1.229 24.668 3.234 1.00 24.98 44 ASP F CA 1
ATOM 5751 C C . ASP C 3 21 ? -1.141 24.258 1.762 1.00 24.26 44 ASP F C 1
ATOM 5752 O O . ASP C 3 21 ? -2.133 23.849 1.156 1.00 24.75 44 ASP F O 1
ATOM 5757 N N . TYR C 3 22 ? 0.058 24.364 1.202 1.00 22.92 45 TYR F N 1
ATOM 5758 C CA . TYR C 3 22 ? 0.328 23.966 -0.182 1.00 27.59 45 TYR F CA 1
ATOM 5759 C C . TYR C 3 22 ? -0.076 22.514 -0.435 1.00 25.68 45 TYR F C 1
ATOM 5760 O O . TYR C 3 22 ? -0.702 22.200 -1.455 1.00 22.93 45 TYR F O 1
ATOM 5769 N N . LEU C 3 23 ? 0.258 21.640 0.514 1.00 27.27 46 LEU F N 1
ATOM 5770 C CA . LEU C 3 23 ? -0.095 20.223 0.434 1.00 21.91 46 LEU F CA 1
ATOM 5771 C C . LEU C 3 23 ? -1.588 19.971 0.646 1.00 23.52 46 LEU F C 1
ATOM 5772 O O . LEU C 3 23 ? -2.069 18.860 0.409 1.00 23.82 46 LEU F O 1
ATOM 5777 N N . SER C 3 24 ? -2.310 21.002 1.082 1.00 21.98 47 SER F N 1
ATOM 5778 C CA . SER C 3 24 ? -3.745 20.902 1.356 1.00 24.93 47 SER F CA 1
ATOM 5779 C C . SER C 3 24 ? -4.626 21.586 0.302 1.00 28.74 47 SER F C 1
ATOM 5780 O O . SER C 3 24 ? -5.853 21.587 0.420 1.00 28.66 47 SER F O 1
ATOM 5783 N N . ARG C 3 25 ? -3.994 22.177 -0.706 1.00 28.90 48 ARG F N 1
ATOM 5784 C CA . ARG C 3 25 ? -4.688 22.909 -1.761 1.00 29.93 48 ARG F CA 1
ATOM 5785 C C . ARG C 3 25 ? -5.703 22.063 -2.529 1.00 28.99 48 ARG F C 1
ATOM 5786 O O . ARG C 3 25 ? -5.512 20.861 -2.697 1.00 26.94 48 ARG F O 1
ATOM 5794 N N . PRO C 3 26 ? -6.785 22.702 -3.006 1.00 28.13 49 PRO F N 1
ATOM 5795 C CA . PRO C 3 26 ? -7.780 22.058 -3.867 1.00 30.53 49 PRO F CA 1
ATOM 5796 C C . PRO C 3 26 ? -7.191 21.771 -5.245 1.00 31.87 49 PRO F C 1
ATOM 5797 O O . PRO C 3 26 ? -7.308 22.577 -6.168 1.00 32.69 49 PRO F O 1
ATOM 5801 N N . VAL C 3 27 ? -6.540 20.623 -5.364 1.00 28.94 50 VAL F N 1
ATOM 5802 C CA . VAL C 3 27 ? -5.928 20.202 -6.609 1.00 34.21 50 VAL F CA 1
ATOM 5803 C C . VAL C 3 27 ? -6.216 18.721 -6.748 1.00 36.23 50 VAL F C 1
ATOM 5804 O O . VAL C 3 27 ? -6.067 17.969 -5.786 1.00 30.86 50 VAL F O 1
ATOM 5808 N N . TRP C 3 28 ? -6.645 18.298 -7.930 1.00 37.93 51 TRP F N 1
ATOM 5809 C CA . TRP C 3 28 ? -6.946 16.885 -8.122 1.00 45.48 51 TRP F CA 1
ATOM 5810 C C . TRP C 3 28 ? -5.700 16.003 -8.123 1.00 34.28 51 TRP F C 1
ATOM 5811 O O . TRP C 3 28 ? -4.607 16.429 -8.500 1.00 32.12 51 TRP F O 1
ATOM 5822 N N . SER C 3 29 ? -5.880 14.778 -7.647 1.00 30.39 52 SER F N 1
ATOM 5823 C CA . SER C 3 29 ? -4.816 13.794 -7.625 1.00 31.22 52 SER F CA 1
ATOM 5824 C C . SER C 3 29 ? -4.642 13.210 -9.023 1.00 31.87 52 SER F C 1
ATOM 5825 O O . SER C 3 29 ? -5.507 13.377 -9.884 1.00 36.18 52 SER F O 1
ATOM 5828 N N . VAL C 3 30 ? -3.530 12.521 -9.242 1.00 28.94 53 VAL F N 1
ATOM 5829 C CA . VAL C 3 30 ? -3.312 11.827 -10.506 1.00 33.49 53 VAL F CA 1
ATOM 5830 C C . VAL C 3 30 ? -4.365 10.733 -10.680 1.00 34.66 53 VAL F C 1
ATOM 5831 O O . VAL C 3 30 ? -4.829 10.482 -11.789 1.00 37.61 53 VAL F O 1
ATOM 5835 N N . HIS C 3 31 ? -4.751 10.103 -9.573 1.00 33.39 54 HIS F N 1
ATOM 5836 C CA . HIS C 3 31 ? -5.803 9.090 -9.592 1.00 37.42 54 HIS F CA 1
ATOM 5837 C C . HIS C 3 31 ? -7.117 9.658 -10.129 1.00 41.47 54 HIS F C 1
ATOM 5838 O O . HIS C 3 31 ? -7.796 9.020 -10.935 1.00 44.46 54 HIS F O 1
ATOM 5840 N N . GLU C 3 32 ? -7.468 10.859 -9.677 1.00 38.95 55 GLU F N 1
ATOM 5841 C CA . GLU C 3 32 ? -8.681 11.527 -10.140 1.00 43.75 55 GLU F CA 1
ATOM 5842 C C . GLU C 3 32 ? -8.530 11.992 -11.588 1.00 44.17 55 GLU F C 1
ATOM 5843 O O . GLU C 3 32 ? -9.483 11.963 -12.363 1.00 41.62 55 GLU F O 1
ATOM 5849 N N . TYR C 3 33 ? -7.323 12.407 -11.950 1.00 42.76 56 TYR F N 1
ATOM 5850 C CA . TYR C 3 33 ? -7.031 12.826 -13.315 1.00 45.45 56 TYR F CA 1
ATOM 5851 C C . TYR C 3 33 ? -7.161 11.657 -14.298 1.00 42.83 56 TYR F C 1
ATOM 5852 O O . TYR C 3 33 ? -7.654 11.825 -15.411 1.00 38.84 56 TYR F O 1
ATOM 5861 N N . LEU C 3 34 ? -6.733 10.472 -13.871 1.00 42.54 57 LEU F N 1
ATOM 5862 C CA . LEU C 3 34 ? -6.760 9.288 -14.730 1.00 42.48 57 LEU F CA 1
ATOM 5863 C C . LEU C 3 34 ? -8.091 8.536 -14.682 1.00 52.92 57 LEU F C 1
ATOM 5864 O O . LEU C 3 34 ? -8.227 7.465 -15.276 1.00 56.05 57 LEU F O 1
ATOM 5869 N N . GLY C 3 35 ? -9.067 9.091 -13.969 1.00 53.51 58 GLY F N 1
ATOM 5870 C CA . GLY C 3 35 ? -10.382 8.479 -13.867 1.00 58.49 58 GLY F CA 1
ATOM 5871 C C . GLY C 3 35 ? -10.372 7.099 -13.228 1.00 63.69 58 GLY F C 1
ATOM 5872 O O . GLY C 3 35 ? -9.356 6.651 -12.688 1.00 66.65 58 GLY F O 1
ATOM 5873 N N . GLU C 3 44 ? -16.182 -0.672 -26.847 1.00 78.18 67 GLU F N 1
ATOM 5874 C CA . GLU C 3 44 ? -16.139 -1.433 -28.091 1.00 79.64 67 GLU F CA 1
ATOM 5875 C C . GLU C 3 44 ? -14.812 -2.176 -28.220 1.00 74.43 67 GLU F C 1
ATOM 5876 O O . GLU C 3 44 ? -13.866 -1.664 -28.821 1.00 71.14 67 GLU F O 1
ATOM 5882 N N . PRO C 3 45 ? -14.741 -3.391 -27.656 1.00 71.11 68 PRO F N 1
ATOM 5883 C CA . PRO C 3 45 ? -13.516 -4.199 -27.653 1.00 66.65 68 PRO F CA 1
ATOM 5884 C C . PRO C 3 45 ? -13.079 -4.543 -29.069 1.00 61.59 68 PRO F C 1
ATOM 5885 O O . PRO C 3 45 ? -13.889 -4.443 -29.989 1.00 62.01 68 PRO F O 1
ATOM 5889 N N . PRO C 3 46 ? -11.807 -4.934 -29.248 1.00 57.06 69 PRO F N 1
ATOM 5890 C CA . PRO C 3 46 ? -11.385 -5.445 -30.555 1.00 53.22 69 PRO F CA 1
ATOM 5891 C C . PRO C 3 46 ? -12.140 -6.732 -30.859 1.00 51.45 69 PRO F C 1
ATOM 5892 O O . PRO C 3 46 ? -12.539 -7.431 -29.927 1.00 49.77 69 PRO F O 1
ATOM 5896 N N . SER C 3 47 ? -12.337 -7.036 -32.137 1.00 49.93 70 SER F N 1
ATOM 5897 C CA . SER C 3 47 ? -13.123 -8.202 -32.527 1.00 48.56 70 SER F CA 1
ATOM 5898 C C . SER C 3 47 ? -12.390 -9.491 -32.186 1.00 49.39 70 SER F C 1
ATOM 5899 O O . SER C 3 47 ? -11.189 -9.482 -31.918 1.00 43.20 70 SER F O 1
ATOM 5902 N N . ALA C 3 48 ? -13.125 -10.600 -32.196 1.00 47.79 71 ALA F N 1
ATOM 5903 C CA . ALA C 3 48 ? -12.547 -11.910 -31.930 1.00 47.48 71 ALA F CA 1
ATOM 5904 C C . ALA C 3 48 ? -11.505 -12.253 -32.989 1.00 47.68 71 ALA F C 1
ATOM 5905 O O . ALA C 3 48 ? -10.539 -12.963 -32.715 1.00 49.39 71 ALA F O 1
ATOM 5907 N N . GLU C 3 49 ? -11.714 -11.749 -34.202 1.00 44.96 72 GLU F N 1
ATOM 5908 C CA . GLU C 3 49 ? -10.768 -11.958 -35.290 1.00 44.55 72 GLU F CA 1
ATOM 5909 C C . GLU C 3 49 ? -9.497 -11.145 -35.052 1.00 42.77 72 GLU F C 1
ATOM 5910 O O . GLU C 3 49 ? -8.420 -11.512 -35.522 1.00 44.49 72 GLU F O 1
ATOM 5912 N N . ALA C 3 50 ? -9.629 -10.042 -34.320 1.00 38.35 73 ALA F N 1
ATOM 5913 C CA . ALA C 3 50 ? -8.476 -9.216 -33.981 1.00 38.48 73 ALA F CA 1
ATOM 5914 C C . ALA C 3 50 ? -7.626 -9.900 -32.918 1.00 40.56 73 ALA F C 1
ATOM 5915 O O . ALA C 3 50 ? -6.400 -9.865 -32.979 1.00 40.83 73 ALA F O 1
ATOM 5917 N N . VAL C 3 51 ? -8.289 -10.521 -31.946 1.00 40.05 74 VAL F N 1
ATOM 5918 C CA . VAL C 3 51 ? -7.597 -11.238 -30.881 1.00 41.43 74 VAL F CA 1
ATOM 5919 C C . VAL C 3 51 ? -6.851 -12.458 -31.424 1.00 42.44 74 VAL F C 1
ATOM 5920 O O . VAL C 3 51 ? -5.710 -12.719 -31.042 1.00 42.80 74 VAL F O 1
ATOM 5924 N N . LYS C 3 52 ? -7.494 -13.193 -32.326 1.00 45.49 75 LYS F N 1
ATOM 5925 C CA . LYS C 3 52 ? -6.858 -14.351 -32.947 1.00 44.56 75 LYS F CA 1
ATOM 5926 C C . LYS C 3 52 ? -5.622 -13.935 -33.745 1.00 42.34 75 LYS F C 1
ATOM 5927 O O . LYS C 3 52 ? -4.589 -14.610 -33.702 1.00 40.80 75 LYS F O 1
ATOM 5933 N N . LYS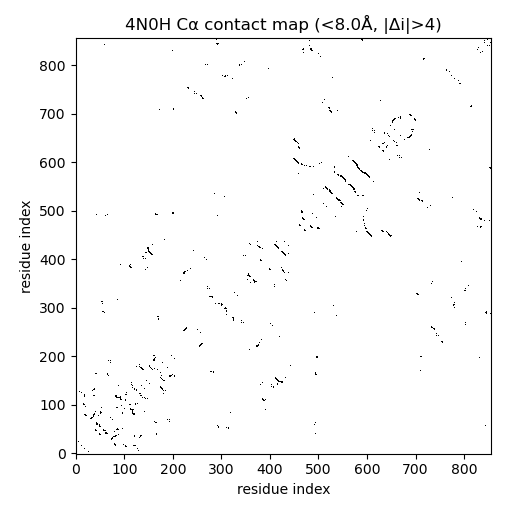 C 3 53 ? -5.730 -12.817 -34.458 1.00 43.15 76 LYS F N 1
ATOM 5934 C CA . LYS C 3 53 ? -4.590 -12.251 -35.168 1.00 41.92 76 LYS F CA 1
ATOM 5935 C C . LYS C 3 53 ? -3.463 -11.917 -34.193 1.00 39.72 76 LYS F C 1
ATOM 5936 O O . LYS C 3 53 ? -2.305 -12.241 -34.437 1.00 38.22 76 LYS F O 1
ATOM 5942 N N . LEU C 3 54 ? -3.819 -11.277 -33.085 1.00 39.57 77 LEU F N 1
ATOM 5943 C CA . LEU C 3 54 ? -2.853 -10.890 -32.059 1.00 38.92 77 LEU F CA 1
ATOM 5944 C C . LEU C 3 54 ? -2.156 -12.096 -31.426 1.00 36.59 77 LEU F C 1
ATOM 5945 O O . LEU C 3 54 ? -0.951 -12.065 -31.177 1.00 38.44 77 LEU F O 1
ATOM 5950 N N . LEU C 3 55 ? -2.917 -13.154 -31.165 1.00 35.40 78 LEU F N 1
ATOM 5951 C CA . LEU C 3 55 ? -2.360 -14.380 -30.589 1.00 34.70 78 LEU F CA 1
ATOM 5952 C C . LEU C 3 55 ? -1.356 -15.040 -31.535 1.00 37.33 78 LEU F C 1
ATOM 5953 O O . LEU C 3 55 ? -0.365 -15.625 -31.099 1.00 41.01 78 LEU F O 1
ATOM 5958 N N . ARG C 3 56 ? -1.625 -14.943 -32.832 1.00 39.99 79 ARG F N 1
ATOM 5959 C CA . ARG C 3 56 ? -0.745 -15.495 -33.852 1.00 41.18 79 ARG F CA 1
ATOM 5960 C C . ARG C 3 56 ? 0.563 -14.707 -33.946 1.00 38.76 79 ARG F C 1
ATOM 5961 O O . ARG C 3 56 ? 1.648 -15.284 -34.004 1.00 36.66 79 ARG F O 1
ATOM 5969 N N . LEU C 3 57 ? 0.457 -13.383 -33.951 1.00 35.95 80 LEU F N 1
ATOM 5970 C CA . LEU C 3 57 ? 1.639 -12.526 -34.005 1.00 33.77 80 LEU F CA 1
ATOM 5971 C C . LEU C 3 57 ? 2.473 -12.670 -32.739 1.00 32.56 80 LEU F C 1
ATOM 5972 O O . LEU C 3 57 ? 3.688 -12.482 -32.760 1.00 37.35 80 LEU F O 1
ATOM 5977 N N . SER C 3 58 ? 1.811 -13.016 -31.639 1.00 30.83 81 SER F N 1
ATOM 5978 C CA . SER C 3 58 ? 2.481 -13.199 -30.356 1.00 32.01 81 SER F CA 1
ATOM 5979 C C . SER C 3 58 ? 3.043 -14.611 -30.213 1.00 33.78 81 SER F C 1
ATOM 5980 O O . SER C 3 58 ? 3.706 -14.927 -29.221 1.00 31.70 81 SER F O 1
ATOM 5983 N N . GLY C 3 59 ? 2.774 -15.457 -31.204 1.00 34.87 82 GLY F N 1
ATOM 5984 C CA . GLY C 3 59 ? 3.224 -16.836 -31.169 1.00 33.85 82 GLY F CA 1
ATOM 5985 C C . GLY C 3 59 ? 2.657 -17.546 -29.955 1.00 35.66 82 GLY F C 1
ATOM 5986 O O . GLY C 3 59 ? 3.367 -18.262 -29.242 1.00 34.44 82 GLY F O 1
ATOM 5987 N N . LEU C 3 60 ? 1.371 -17.322 -29.711 1.00 36.62 83 LEU F N 1
ATOM 5988 C CA . LEU C 3 60 ? 0.669 -17.957 -28.605 1.00 37.80 83 LEU F CA 1
ATOM 5989 C C . LEU C 3 60 ? -0.483 -18.789 -29.156 1.00 42.33 83 LEU F C 1
ATOM 5990 O O . LEU C 3 60 ? -1.073 -18.430 -30.173 1.00 45.85 83 LEU F O 1
ATOM 5995 N N . PRO C 3 61 ? -0.796 -19.913 -28.494 1.00 42.83 84 PRO F N 1
ATOM 5996 C CA . PRO C 3 61 ? -1.811 -20.846 -28.999 1.00 45.93 84 PRO F CA 1
ATOM 5997 C C . PRO C 3 61 ? -3.229 -20.272 -29.015 1.00 48.37 84 PRO F C 1
ATOM 5998 O O . PRO C 3 61 ? -3.589 -19.467 -28.153 1.00 45.67 84 PRO F O 1
ATOM 6002 N N . LEU C 3 62 ? -4.015 -20.685 -30.007 1.00 48.18 85 LEU F N 1
ATOM 6003 C CA . LEU C 3 62 ? -5.426 -20.326 -30.090 1.00 54.84 85 LEU F CA 1
ATOM 6004 C C . LEU C 3 62 ? -6.253 -21.280 -29.241 1.00 56.39 85 LEU F C 1
ATOM 6005 O O . LEU C 3 62 ? -7.230 -20.879 -28.610 1.00 58.16 85 LEU F O 1
ATOM 6010 N N . GLU C 3 63 ? -5.857 -22.548 -29.234 1.00 58.44 86 GLU F N 1
ATOM 6011 C CA . GLU C 3 63 ? -6.562 -23.561 -28.459 1.00 63.17 86 GLU F CA 1
ATOM 6012 C C . GLU C 3 63 ? -6.377 -23.333 -26.963 1.00 60.70 86 GLU F C 1
ATOM 6013 O O . GLU C 3 63 ? -5.254 -23.297 -26.464 1.00 58.55 86 GLU F O 1
ATOM 6019 N N . GLY C 3 64 ? -7.489 -23.176 -26.254 1.00 60.71 87 GLY F N 1
ATOM 6020 C CA . GLY C 3 64 ? -7.447 -22.935 -24.824 1.00 61.27 87 GLY F CA 1
ATOM 6021 C C . GLY C 3 64 ? -7.507 -21.458 -24.486 1.00 61.32 87 GLY F C 1
ATOM 6022 O O . GLY C 3 64 ? -7.627 -21.084 -23.319 1.00 61.97 87 GLY F O 1
ATOM 6023 N N . ALA C 3 65 ? -7.427 -20.615 -25.510 1.00 57.36 88 ALA F N 1
ATOM 6024 C CA . ALA C 3 65 ? -7.483 -19.173 -25.306 1.00 56.74 88 ALA F CA 1
ATOM 6025 C C . ALA C 3 65 ? -8.915 -18.707 -25.068 1.00 56.14 88 ALA F C 1
ATOM 6026 O O . ALA C 3 65 ? -9.825 -19.054 -25.820 1.00 54.62 88 ALA F O 1
ATOM 6028 N N . ASP C 3 66 ? -9.104 -17.924 -24.011 1.00 54.73 89 ASP F N 1
ATOM 6029 C CA . ASP C 3 66 ? -10.405 -17.349 -23.698 1.00 57.58 89 ASP F CA 1
ATOM 6030 C C . ASP C 3 66 ? -10.561 -16.037 -24.462 1.00 55.04 89 ASP F C 1
ATOM 6031 O O . ASP C 3 66 ? -10.183 -14.975 -23.967 1.00 50.45 89 ASP F O 1
ATOM 6036 N N . ILE C 3 67 ? -11.126 -16.118 -25.664 1.00 54.16 90 ILE F N 1
ATOM 6037 C CA . ILE C 3 67 ? -11.179 -14.977 -26.578 1.00 52.15 90 ILE F CA 1
ATOM 6038 C C . ILE C 3 67 ? -11.927 -13.768 -26.011 1.00 52.29 90 ILE F C 1
ATOM 6039 O O . ILE C 3 67 ? -11.451 -12.636 -26.108 1.00 49.76 90 ILE F O 1
ATOM 6044 N N . LYS C 3 68 ? -13.089 -14.011 -25.416 1.00 51.19 91 LYS F N 1
ATOM 6045 C CA . LYS C 3 68 ? -13.897 -12.929 -24.859 1.00 54.40 91 LYS F CA 1
ATOM 6046 C C . LYS C 3 68 ? -13.174 -12.239 -23.706 1.00 51.95 91 LYS F C 1
ATOM 6047 O O . LYS C 3 68 ? -13.233 -11.015 -23.562 1.00 47.52 91 LYS F O 1
ATOM 6053 N N . GLU C 3 69 ? -12.489 -13.034 -22.889 1.00 52.82 92 GLU F N 1
ATOM 6054 C CA . GLU C 3 69 ? -11.729 -12.517 -21.757 1.00 55.67 92 GLU F CA 1
ATOM 6055 C C . GLU C 3 69 ? -10.565 -11.640 -22.217 1.00 51.94 92 GLU F C 1
ATOM 6056 O O . GLU C 3 69 ? -10.272 -10.612 -21.606 1.00 47.89 92 GLU F O 1
ATOM 6062 N N . ILE C 3 70 ? -9.905 -12.053 -23.295 1.00 48.89 93 ILE F N 1
ATOM 6063 C CA . ILE C 3 70 ? -8.831 -11.259 -23.880 1.00 47.12 93 ILE F CA 1
ATOM 6064 C C . ILE C 3 70 ? -9.387 -9.961 -24.461 1.00 46.53 93 ILE F C 1
ATOM 6065 O O . ILE C 3 70 ? -8.791 -8.897 -24.301 1.00 44.63 93 ILE F O 1
ATOM 6070 N N . GLN C 3 71 ? -10.537 -10.058 -25.125 1.00 46.05 94 GLN F N 1
ATOM 6071 C CA . GLN C 3 71 ? -11.230 -8.889 -25.665 1.00 48.90 94 GLN F CA 1
ATOM 6072 C C . GLN C 3 71 ? -11.525 -7.854 -24.586 1.00 49.61 94 GLN F C 1
ATOM 6073 O O . GLN C 3 71 ? -11.304 -6.662 -24.785 1.00 47.56 94 GLN F O 1
ATOM 6079 N N . MET C 3 72 ? -12.034 -8.325 -23.451 1.00 53.14 95 MET F N 1
ATOM 6080 C CA . MET C 3 72 ? -12.414 -7.454 -22.342 1.00 54.05 95 MET F CA 1
ATOM 6081 C C . MET C 3 72 ? -11.201 -6.750 -21.752 1.00 49.89 95 MET F C 1
ATOM 6082 O O . MET C 3 72 ? -11.189 -5.526 -21.612 1.00 46.33 95 MET F O 1
ATOM 6087 N N . ARG C 3 73 ? -10.190 -7.538 -21.401 1.00 47.82 96 ARG F N 1
ATOM 6088 C CA . ARG C 3 73 ? -8.973 -7.020 -20.787 1.00 47.53 96 ARG F CA 1
ATOM 6089 C C . ARG C 3 73 ? -8.293 -6.003 -21.695 1.00 44.15 96 ARG F C 1
ATOM 6090 O O . ARG C 3 73 ? -7.904 -4.921 -21.254 1.00 44.56 96 ARG F O 1
ATOM 6098 N N . LEU C 3 74 ? -8.165 -6.362 -22.968 1.00 42.84 97 LEU F N 1
ATOM 6099 C CA . LEU C 3 74 ? -7.559 -5.490 -23.967 1.00 40.02 97 LEU F CA 1
ATOM 6100 C C . LEU C 3 74 ? -8.363 -4.198 -24.118 1.00 43.10 97 LEU F C 1
ATOM 6101 O O . LEU C 3 74 ? -7.794 -3.114 -24.249 1.00 39.16 97 LEU F O 1
ATOM 6106 N N . ALA C 3 75 ? -9.689 -4.318 -24.087 1.00 44.48 98 ALA F N 1
ATOM 6107 C CA . ALA C 3 75 ? -10.568 -3.155 -24.169 1.00 41.84 98 ALA F CA 1
ATOM 6108 C C . ALA C 3 75 ? -10.281 -2.158 -23.049 1.00 40.38 98 ALA F C 1
ATOM 6109 O O . ALA C 3 75 ? -10.204 -0.954 -23.287 1.00 40.48 98 ALA F O 1
ATOM 6111 N N . LYS C 3 76 ? -10.118 -2.669 -21.832 1.00 38.50 99 LYS F N 1
ATOM 6112 C CA . LYS C 3 76 ? -9.802 -1.830 -20.681 1.00 39.27 99 LYS F CA 1
ATOM 6113 C C . LYS C 3 76 ? -8.422 -1.205 -20.824 1.00 39.92 99 LYS F C 1
ATOM 6114 O O . LYS C 3 76 ? -8.234 -0.018 -20.549 1.00 39.89 99 LYS F O 1
ATOM 6120 N N . GLN C 3 77 ? -7.456 -2.013 -21.251 1.00 38.43 100 GLN F N 1
ATOM 6121 C CA . GLN C 3 77 ? -6.092 -1.536 -21.440 1.00 36.39 100 GLN F CA 1
ATOM 6122 C C . GLN C 3 77 ? -6.050 -0.413 -22.465 1.00 34.68 100 GLN F C 1
ATOM 6123 O O . GLN C 3 77 ? -5.422 0.618 -22.242 1.00 37.99 100 GLN F O 1
ATOM 6129 N N . LEU C 3 78 ? -6.731 -0.617 -23.587 1.00 36.47 101 LEU F N 1
ATOM 6130 C CA . LEU C 3 78 ? -6.734 0.365 -24.661 1.00 38.32 101 LEU F CA 1
ATOM 6131 C C . LEU C 3 78 ? -7.444 1.655 -24.265 1.00 40.86 101 LEU F C 1
ATOM 6132 O O . LEU C 3 78 ? -7.021 2.738 -24.652 1.00 41.00 101 LEU F O 1
ATOM 6137 N N . SER C 3 79 ? -8.516 1.545 -23.488 1.00 43.30 102 SER F N 1
ATOM 6138 C CA . SER C 3 79 ? -9.217 2.740 -23.033 1.00 47.27 102 SER F CA 1
ATOM 6139 C C . SER C 3 79 ? -8.310 3.573 -22.126 1.00 45.89 102 SER F C 1
ATOM 6140 O O . SER C 3 79 ? -8.378 4.799 -22.127 1.00 48.35 102 SER F O 1
ATOM 6143 N N . PHE C 3 80 ? -7.455 2.906 -21.359 1.00 39.32 103 PHE F N 1
ATOM 6144 C CA . PHE C 3 80 ? -6.499 3.624 -20.523 1.00 39.98 103 PHE F CA 1
ATOM 6145 C C . PHE C 3 80 ? -5.442 4.355 -21.358 1.00 36.37 103 PHE F C 1
ATOM 6146 O O . PHE C 3 80 ? -5.249 5.555 -21.197 1.00 39.52 103 PHE F O 1
ATOM 6154 N N . ILE C 3 81 ? -4.769 3.645 -22.260 1.00 35.79 104 ILE F N 1
ATOM 6155 C CA . ILE C 3 81 ? -3.695 4.276 -23.028 1.00 38.50 104 ILE F CA 1
ATOM 6156 C C . ILE C 3 81 ? -4.203 5.256 -24.092 1.00 40.79 104 ILE F C 1
ATOM 6157 O O . ILE C 3 81 ? -3.476 6.160 -24.501 1.00 36.30 104 ILE F O 1
ATOM 6162 N N . ASN C 3 82 ? -5.455 5.101 -24.519 1.00 39.75 105 ASN F N 1
ATOM 6163 C CA . ASN C 3 82 ? -6.026 6.013 -25.513 1.00 41.54 105 ASN F CA 1
ATOM 6164 C C . ASN C 3 82 ? -6.331 7.411 -24.966 1.00 42.11 105 ASN F C 1
ATOM 6165 O O . ASN C 3 82 ? -6.777 8.284 -25.705 1.00 44.84 105 ASN F O 1
ATOM 6170 N N . LYS C 3 83 ? -6.086 7.621 -23.676 1.00 41.38 106 LYS F N 1
ATOM 6171 C CA . LYS C 3 83 ? -6.153 8.958 -23.094 1.00 41.40 106 LYS F CA 1
ATOM 6172 C C . LYS C 3 83 ? -5.133 9.886 -23.759 1.00 42.80 106 LYS F C 1
ATOM 6173 O O . LYS C 3 83 ? -5.257 11.109 -23.705 1.00 43.43 106 LYS F O 1
ATOM 6179 N N . LEU C 3 84 ? -4.121 9.289 -24.380 1.00 41.08 107 LEU F N 1
ATOM 6180 C CA . LEU C 3 84 ? -3.108 10.037 -25.115 1.00 42.91 107 LEU F CA 1
ATOM 6181 C C . LEU C 3 84 ? -3.692 10.704 -26.360 1.00 46.55 107 LEU F C 1
ATOM 6182 O O . LEU C 3 84 ? -3.118 11.659 -26.885 1.00 45.06 107 LEU F O 1
ATOM 6187 N N . HIS C 3 85 ? -4.829 10.194 -26.829 1.00 50.60 108 HIS F N 1
ATOM 6188 C CA . HIS C 3 85 ? -5.476 10.719 -28.032 1.00 53.81 108 HIS F CA 1
ATOM 6189 C C . HIS C 3 85 ? -5.892 12.177 -27.880 1.00 53.30 108 HIS F C 1
ATOM 6190 O O . HIS C 3 85 ? -5.941 12.917 -28.859 1.00 55.50 108 HIS F O 1
ATOM 6197 N N . ASN C 3 86 ? -6.188 12.586 -26.652 1.00 55.54 109 ASN F N 1
ATOM 6198 C CA . ASN C 3 86 ? -6.631 13.954 -26.397 1.00 62.62 109 ASN F CA 1
ATOM 6199 C C . ASN C 3 86 ? -5.563 14.855 -25.779 1.00 62.14 109 ASN F C 1
ATOM 6200 O O . ASN C 3 86 ? -5.851 15.982 -25.373 1.00 63.20 109 ASN F O 1
ATOM 6205 N N . ILE C 3 87 ? -4.331 14.357 -25.719 1.00 58.91 110 ILE F N 1
ATOM 6206 C CA . ILE C 3 87 ? -3.207 15.157 -25.249 1.00 55.92 110 ILE F CA 1
ATOM 6207 C C . ILE C 3 87 ? -2.457 15.745 -26.439 1.00 59.60 110 ILE F C 1
ATOM 6208 O O . ILE C 3 87 ? -1.909 15.005 -27.254 1.00 61.84 110 ILE F O 1
ATOM 6213 N N . PRO C 3 88 ? -2.437 17.082 -26.548 1.00 62.89 111 PRO F N 1
ATOM 6214 C CA . PRO C 3 88 ? -1.713 17.775 -27.620 1.00 65.73 111 PRO F CA 1
ATOM 6215 C C . PRO C 3 88 ? -0.204 17.705 -27.405 1.00 71.30 111 PRO F C 1
ATOM 6216 O O . PRO C 3 88 ? 0.240 17.264 -26.344 1.00 70.89 111 PRO F O 1
ATOM 6220 N N . VAL C 3 89 ? 0.569 18.144 -28.395 1.00 74.69 112 VAL F N 1
ATOM 6221 C CA . VAL C 3 89 ? 2.027 18.112 -28.299 1.00 77.96 112 VAL F CA 1
ATOM 6222 C C . VAL C 3 89 ? 2.671 19.476 -28.540 1.00 84.39 112 VAL F C 1
ATOM 6223 O O . VAL C 3 89 ? 2.526 20.050 -29.622 1.00 85.59 112 VAL F O 1
ATOM 6227 N N . GLU C 3 90 ? 3.375 19.967 -27.517 1.00 86.79 113 GLU F N 1
ATOM 6228 C CA . GLU C 3 90 ? 4.206 21.182 -27.563 1.00 87.70 113 GLU F CA 1
ATOM 6229 C C . GLU C 3 90 ? 3.828 22.229 -28.613 1.00 89.64 113 GLU F C 1
ATOM 6230 O O . GLU C 3 90 ? 4.428 22.288 -29.689 1.00 90.10 113 GLU F O 1
ATOM 6232 N N . ASN C 3 106 ? 21.143 17.623 -34.242 1.00 94.58 129 ASN F N 1
ATOM 6233 C CA . ASN C 3 106 ? 22.223 18.289 -33.524 1.00 93.97 129 ASN F CA 1
ATOM 6234 C C . ASN C 3 106 ? 22.880 17.383 -32.487 1.00 93.86 129 ASN F C 1
ATOM 6235 O O . ASN C 3 106 ? 23.137 17.802 -31.357 1.00 92.01 129 ASN F O 1
ATOM 6237 N N . THR C 3 107 ? 23.149 16.140 -32.875 1.00 94.08 130 THR F N 1
ATOM 6238 C CA . THR C 3 107 ? 23.817 15.196 -31.983 1.00 91.66 130 THR F CA 1
ATOM 6239 C C . THR C 3 107 ? 25.212 14.826 -32.485 1.00 86.33 130 THR F C 1
ATOM 6240 O O . THR C 3 107 ? 25.674 15.335 -33.508 1.00 86.25 130 THR F O 1
ATOM 6244 N N . LYS C 3 108 ? 25.871 13.931 -31.755 1.00 81.10 131 LYS F N 1
ATOM 6245 C CA . LYS C 3 108 ? 27.259 13.562 -32.021 1.00 74.17 131 LYS F CA 1
ATOM 6246 C C . LYS C 3 108 ? 27.441 12.865 -33.374 1.00 66.10 131 LYS F C 1
ATOM 6247 O O . LYS C 3 108 ? 27.054 11.707 -33.549 1.00 66.17 131 LYS F O 1
ATOM 6253 N N . GLN C 3 109 ? 28.036 13.580 -34.325 1.00 54.48 132 GLN F N 1
ATOM 6254 C CA . GLN C 3 109 ? 28.290 13.023 -35.647 1.00 49.43 132 GLN F CA 1
ATOM 6255 C C . GLN C 3 109 ? 29.546 12.159 -35.671 1.00 46.55 132 GLN F C 1
ATOM 6256 O O . GLN C 3 109 ? 30.571 12.522 -35.091 1.00 48.70 132 GLN F O 1
ATOM 6262 N N . LEU C 3 110 ? 29.461 11.016 -36.346 1.00 38.83 133 LEU F N 1
ATOM 6263 C CA . LEU C 3 110 ? 30.639 10.200 -36.620 1.00 32.66 133 LEU F CA 1
ATOM 6264 C C . LEU C 3 110 ? 31.398 10.808 -37.794 1.00 30.81 133 LEU F C 1
ATOM 6265 O O . LEU C 3 110 ? 30.869 10.874 -38.903 1.00 32.68 133 LEU F O 1
ATOM 6270 N N . ASN C 3 111 ? 32.625 11.264 -37.556 1.00 29.46 134 ASN F N 1
ATOM 6271 C CA . ASN C 3 111 ? 33.428 11.823 -38.636 1.00 33.44 134 ASN F CA 1
ATOM 6272 C C . ASN C 3 111 ? 34.387 10.807 -39.246 1.00 35.83 134 ASN F C 1
ATOM 6273 O O . ASN C 3 111 ? 34.440 9.654 -38.816 1.00 30.96 134 ASN F O 1
ATOM 6278 N N . TYR C 3 112 ? 35.156 11.253 -40.233 1.00 36.75 135 TYR F N 1
ATOM 6279 C CA . TYR C 3 112 ? 35.977 10.354 -41.030 1.00 35.74 135 TYR F CA 1
ATOM 6280 C C . TYR C 3 112 ? 37.061 9.621 -40.238 1.00 40.73 135 TYR F C 1
ATOM 6281 O O . TYR C 3 112 ? 37.176 8.400 -40.339 1.00 41.41 135 TYR F O 1
ATOM 6290 N N . THR C 3 113 ? 37.857 10.352 -39.460 1.00 41.99 136 THR F N 1
ATOM 6291 C CA . THR C 3 113 ? 38.933 9.715 -38.705 1.00 44.04 136 THR F CA 1
ATOM 6292 C C . THR C 3 113 ? 38.383 8.739 -37.668 1.00 40.86 136 THR F C 1
ATOM 6293 O O . THR C 3 113 ? 38.945 7.668 -37.463 1.00 44.63 136 THR F O 1
ATOM 6297 N N . LYS C 3 114 ? 37.280 9.111 -37.026 1.00 40.66 137 LYS F N 1
ATOM 6298 C CA . LYS C 3 114 ? 36.625 8.231 -36.062 1.00 41.53 137 LYS F CA 1
ATOM 6299 C C . LYS C 3 114 ? 36.058 6.987 -36.735 1.00 39.94 137 LYS F C 1
ATOM 6300 O O . LYS C 3 114 ? 36.093 5.897 -36.161 1.00 37.48 137 LYS F O 1
ATOM 6306 N N . LEU C 3 115 ? 35.535 7.158 -37.948 1.00 36.62 138 LEU F N 1
ATOM 6307 C CA . LEU C 3 115 ? 35.071 6.037 -38.759 1.00 33.93 138 LEU F CA 1
ATOM 6308 C C . LEU C 3 115 ? 36.210 5.043 -38.952 1.00 34.84 138 LEU F C 1
ATOM 6309 O O . LEU C 3 115 ? 36.061 3.854 -38.677 1.00 32.75 138 LEU F O 1
ATOM 6314 N N . LEU C 3 116 ? 37.349 5.546 -39.417 1.00 36.94 139 LEU F N 1
ATOM 6315 C CA . LEU C 3 116 ? 38.506 4.711 -39.721 1.00 39.95 139 LEU F CA 1
ATOM 6316 C C . LEU C 3 116 ? 39.215 4.192 -38.471 1.00 40.52 139 LEU F C 1
ATOM 6317 O O . LEU C 3 116 ? 39.768 3.093 -38.480 1.00 40.31 139 LEU F O 1
ATOM 6322 N N . GLU C 3 117 ? 39.211 4.985 -37.403 1.00 40.23 140 GLU F N 1
ATOM 6323 C CA . GLU C 3 117 ? 39.809 4.550 -36.145 1.00 45.07 140 GLU F CA 1
ATOM 6324 C C . GLU C 3 117 ? 38.949 3.474 -35.493 1.00 45.15 140 GLU F C 1
ATOM 6325 O O . GLU C 3 117 ? 39.465 2.497 -34.950 1.00 49.05 140 GLU F O 1
ATOM 6331 N N . GLY C 3 118 ? 37.635 3.663 -35.551 1.00 37.99 141 GLY F N 1
ATOM 6332 C CA . GLY C 3 118 ? 36.699 2.688 -35.021 1.00 38.49 141 GLY F CA 1
ATOM 6333 C C . GLY C 3 118 ? 36.874 1.345 -35.703 1.00 38.05 141 GLY F C 1
ATOM 6334 O O . GLY C 3 118 ? 36.949 0.314 -35.039 1.00 40.05 141 GLY F O 1
ATOM 6335 N N . ILE C 3 119 ? 36.954 1.367 -37.032 1.00 35.54 142 ILE F N 1
ATOM 6336 C CA . ILE C 3 119 ? 37.185 0.164 -37.825 1.00 37.01 142 ILE F CA 1
ATOM 6337 C C . ILE C 3 119 ? 38.474 -0.545 -37.427 1.00 43.77 142 ILE F C 1
ATOM 6338 O O . ILE C 3 119 ? 38.484 -1.759 -37.220 1.00 45.64 142 ILE F O 1
ATOM 6343 N N . SER C 3 120 ? 39.556 0.220 -37.309 1.00 43.84 143 SER F N 1
ATOM 6344 C CA . SER C 3 120 ? 40.869 -0.341 -37.010 1.00 44.34 143 SER F CA 1
ATOM 6345 C C . SER C 3 120 ? 40.945 -0.988 -35.626 1.00 44.13 143 SER F C 1
ATOM 6346 O O . SER C 3 120 ? 41.766 -1.874 -35.394 1.00 45.73 143 SER F O 1
ATOM 6349 N N . HIS C 3 121 ? 40.092 -0.542 -34.710 1.00 46.32 144 HIS F N 1
ATOM 6350 C CA . HIS C 3 121 ? 40.092 -1.062 -33.345 1.00 45.02 144 HIS F CA 1
ATOM 6351 C C . HIS C 3 121 ? 39.015 -2.121 -33.106 1.00 47.23 144 HIS F C 1
ATOM 6352 O O . HIS C 3 121 ? 38.765 -2.511 -31.968 1.00 47.96 144 HIS F O 1
ATOM 6359 N N . GLN C 3 122 ? 38.373 -2.577 -34.176 1.00 46.68 145 GLN F N 1
ATOM 6360 C CA . GLN C 3 122 ? 37.378 -3.639 -34.057 1.00 40.69 145 GLN F CA 1
ATOM 6361 C C . GLN C 3 122 ? 38.068 -4.996 -33.994 1.00 41.47 145 GLN F C 1
ATOM 6362 O O . GLN C 3 122 ? 38.984 -5.271 -34.765 1.00 40.77 145 GLN F O 1
ATOM 6368 N N . LYS C 3 123 ? 37.641 -5.833 -33.056 1.00 41.01 146 LYS F N 1
ATOM 6369 C CA . LYS C 3 123 ? 38.261 -7.138 -32.868 1.00 38.58 146 LYS F CA 1
ATOM 6370 C C . LYS C 3 123 ? 37.283 -8.107 -32.222 1.00 32.93 146 LYS F C 1
ATOM 6371 O O . LYS C 3 123 ? 36.248 -7.702 -31.693 1.00 29.98 146 LYS F O 1
ATOM 6377 N N . GLN C 3 124 ? 37.616 -9.391 -32.268 1.00 28.73 147 GLN F N 1
ATOM 6378 C CA . GLN C 3 124 ? 36.774 -10.414 -31.666 1.00 30.92 147 GLN F CA 1
ATOM 6379 C C . GLN C 3 124 ? 37.027 -10.499 -30.161 1.00 34.26 147 GLN F C 1
ATOM 6380 O O . GLN C 3 124 ? 38.164 -10.645 -29.714 1.00 35.64 147 GLN F O 1
ATOM 6386 N N . ASP C 3 125 ? 35.949 -10.388 -29.395 1.00 33.49 148 ASP F N 1
ATOM 6387 C CA . ASP C 3 125 ? 36.008 -10.347 -27.939 1.00 33.71 148 ASP F CA 1
ATOM 6388 C C . ASP C 3 125 ? 35.619 -11.705 -27.376 1.00 28.22 148 ASP F C 1
ATOM 6389 O O . ASP C 3 125 ? 34.510 -12.188 -27.607 1.00 30.51 148 ASP F O 1
ATOM 6394 N N . ALA C 3 126 ? 36.530 -12.308 -26.623 1.00 31.54 149 ALA F N 1
ATOM 6395 C CA . ALA C 3 126 ? 36.270 -13.585 -25.965 1.00 37.68 149 ALA F CA 1
ATOM 6396 C C . ALA C 3 126 ? 35.046 -13.512 -25.056 1.00 39.15 149 ALA F C 1
ATOM 6397 O O . ALA C 3 126 ? 34.292 -14.478 -24.934 1.00 40.28 149 ALA F O 1
ATOM 6399 N N . GLU C 3 127 ? 34.842 -12.356 -24.431 1.00 36.98 150 GLU F N 1
ATOM 6400 C CA . GLU C 3 127 ? 33.726 -12.185 -23.507 1.00 38.12 150 GLU F CA 1
ATOM 6401 C C . GLU C 3 127 ? 32.380 -12.096 -24.228 1.00 32.18 150 GLU F C 1
ATOM 6402 O O . GLU C 3 127 ? 31.329 -12.093 -23.592 1.00 29.40 150 GLU F O 1
ATOM 6408 N N . LEU C 3 128 ? 32.421 -12.022 -25.556 1.00 30.05 151 LEU F N 1
ATOM 6409 C CA . LEU C 3 128 ? 31.210 -12.013 -26.373 1.00 26.98 151 LEU F CA 1
ATOM 6410 C C . LEU C 3 128 ? 31.050 -13.315 -27.160 1.00 26.58 151 LEU F C 1
ATOM 6411 O O . LEU C 3 128 ? 30.054 -13.502 -27.859 1.00 27.23 151 LEU F O 1
ATOM 6416 N N . GLY C 3 129 ? 32.030 -14.209 -27.040 1.00 28.65 152 GLY F N 1
ATOM 6417 C CA . GLY C 3 129 ? 32.002 -15.485 -27.738 1.00 28.47 152 GLY F CA 1
ATOM 6418 C C . GLY C 3 129 ? 32.201 -15.323 -29.236 1.00 28.32 152 GLY F C 1
ATOM 6419 O O . GLY C 3 129 ? 31.676 -16.096 -30.035 1.00 27.26 152 GLY F O 1
ATOM 6420 N N . GLU C 3 130 ? 32.974 -14.313 -29.619 1.00 26.98 153 GLU F N 1
ATOM 6421 C CA . GLU C 3 130 ? 33.079 -13.929 -31.022 1.00 26.73 153 GLU F CA 1
ATOM 6422 C C . GLU C 3 130 ? 34.144 -14.711 -31.800 1.00 28.88 153 GLU F C 1
ATOM 6423 O O . GLU C 3 130 ? 34.131 -14.715 -33.027 1.00 26.85 153 GLU F O 1
ATOM 6429 N N . VAL C 3 131 ? 35.060 -15.371 -31.097 1.00 27.75 154 VAL F N 1
ATOM 6430 C CA . VAL C 3 131 ? 36.050 -16.199 -31.782 1.00 27.13 154 VAL F CA 1
ATOM 6431 C C . VAL C 3 131 ? 35.387 -17.502 -32.203 1.00 30.26 154 VAL F C 1
ATOM 6432 O O . VAL C 3 131 ? 34.759 -18.175 -31.387 1.00 32.35 154 VAL F O 1
ATOM 6436 N N . SER C 3 132 ? 35.511 -17.840 -33.482 1.00 31.79 155 SER F N 1
ATOM 6437 C CA . SER C 3 132 ? 34.911 -19.053 -34.033 1.00 33.90 155 SER F CA 1
ATOM 6438 C C . SER C 3 132 ? 35.276 -20.292 -33.222 1.00 34.87 155 SER F C 1
ATOM 6439 O O . SER C 3 132 ? 36.445 -20.523 -32.918 1.00 37.86 155 SER F O 1
ATOM 6442 N N . GLY C 3 133 ? 34.263 -21.075 -32.868 1.00 33.25 156 GLY F N 1
ATOM 6443 C CA . GLY C 3 133 ? 34.456 -22.313 -32.134 1.00 38.64 156 GLY F CA 1
ATOM 6444 C C . GLY C 3 133 ? 34.876 -22.171 -30.683 1.00 40.44 156 GLY F C 1
ATOM 6445 O O . GLY C 3 133 ? 35.276 -23.151 -30.056 1.00 44.36 156 GLY F O 1
ATOM 6446 N N . SER C 3 134 ? 34.776 -20.964 -30.134 1.00 38.08 157 SER F N 1
ATOM 6447 C CA . SER C 3 134 ? 35.227 -20.721 -28.766 1.00 34.50 157 SER F CA 1
ATOM 6448 C C . SER C 3 134 ? 34.247 -21.249 -27.722 1.00 37.23 157 SER F C 1
ATOM 6449 O O . SER C 3 134 ? 34.580 -21.343 -26.542 1.00 36.46 157 SER F O 1
ATOM 6452 N N . TRP C 3 135 ? 33.036 -21.579 -28.159 1.00 35.42 158 TRP F N 1
ATOM 6453 C CA . TRP C 3 135 ? 32.037 -22.167 -27.276 1.00 35.32 158 TRP F CA 1
ATOM 6454 C C . TRP C 3 135 ? 31.109 -23.059 -28.091 1.00 34.25 158 TRP F C 1
ATOM 6455 O O . TRP C 3 135 ? 31.074 -22.961 -29.314 1.00 32.92 158 TRP F O 1
ATOM 6466 N N . LYS C 3 136 ? 30.370 -23.937 -27.419 1.00 36.55 159 LYS F N 1
ATOM 6467 C CA . LYS C 3 136 ? 29.447 -24.828 -28.116 1.00 40.58 159 LYS F CA 1
ATOM 6468 C C . LYS C 3 136 ? 28.101 -24.141 -28.321 1.00 35.93 159 LYS F C 1
ATOM 6469 O O . LYS C 3 136 ? 27.252 -24.126 -27.426 1.00 34.18 159 LYS F O 1
ATOM 6475 N N . ALA C 3 137 ? 27.921 -23.573 -29.509 1.00 33.73 160 ALA F N 1
ATOM 6476 C CA . ALA C 3 137 ? 26.745 -22.768 -29.818 1.00 31.31 160 ALA F CA 1
ATOM 6477 C C . ALA C 3 137 ? 25.437 -23.547 -29.725 1.00 30.71 160 ALA F C 1
ATOM 6478 O O . ALA C 3 137 ? 24.383 -22.966 -29.475 1.00 28.45 160 ALA F O 1
ATOM 6480 N N . THR C 3 138 ? 25.499 -24.860 -29.923 1.00 32.66 161 THR F N 1
ATOM 6481 C CA . THR C 3 138 ? 24.303 -25.690 -29.814 1.00 35.00 161 THR F CA 1
ATOM 6482 C C . THR C 3 138 ? 24.204 -26.357 -28.447 1.00 30.76 161 THR F C 1
ATOM 6483 O O . THR C 3 138 ? 23.283 -27.130 -28.195 1.00 27.19 161 THR F O 1
ATOM 6487 N N . GLY C 3 139 ? 25.144 -26.036 -27.564 1.00 31.58 162 GLY F N 1
ATOM 6488 C CA . GLY C 3 139 ? 25.264 -26.714 -26.286 1.00 33.57 162 GLY F CA 1
ATOM 6489 C C . GLY C 3 139 ? 24.139 -26.486 -25.292 1.00 37.65 162 GLY F C 1
ATOM 6490 O O . GLY C 3 139 ? 23.944 -27.287 -24.377 1.00 33.84 162 GLY F O 1
ATOM 6491 N N . LEU C 3 140 ? 23.397 -25.397 -25.468 1.00 34.68 163 LEU F N 1
ATOM 6492 C CA . LEU C 3 140 ? 22.335 -25.045 -24.537 1.00 33.21 163 LEU F CA 1
ATOM 6493 C C . LEU C 3 140 ? 20.968 -25.530 -25.020 1.00 29.26 163 LEU F C 1
ATOM 6494 O O . LEU C 3 140 ? 19.973 -25.400 -24.309 1.00 27.85 163 LEU F O 1
ATOM 6499 N N . ALA C 3 141 ? 20.919 -26.079 -26.230 1.00 26.94 164 ALA F N 1
ATOM 6500 C CA . ALA C 3 141 ? 19.651 -26.506 -26.814 1.00 28.26 164 ALA F CA 1
ATOM 6501 C C . ALA C 3 141 ? 19.162 -27.832 -26.239 1.00 36.84 164 ALA F C 1
ATOM 6502 O O . ALA C 3 141 ? 19.935 -28.781 -26.096 1.00 32.27 164 ALA F O 1
ATOM 6504 N N . ALA C 3 142 ? 17.873 -27.890 -25.912 1.00 36.33 165 ALA F N 1
ATOM 6505 C CA . ALA C 3 142 ? 17.263 -29.115 -25.415 1.00 37.39 165 ALA F CA 1
ATOM 6506 C C . ALA C 3 142 ? 17.367 -30.212 -26.472 1.00 40.59 165 ALA F C 1
ATOM 6507 O O . ALA C 3 142 ? 17.598 -31.378 -26.152 1.00 41.15 165 ALA F O 1
ATOM 6509 N N . GLU C 3 143 ? 17.204 -29.827 -27.735 1.00 37.49 166 GLU F N 1
ATOM 6510 C CA . GLU C 3 143 ? 17.329 -30.768 -28.840 1.00 38.19 166 GLU F CA 1
ATOM 6511 C C . GLU C 3 143 ? 18.224 -30.217 -29.941 1.00 38.39 166 GLU F C 1
ATOM 6512 O O . GLU C 3 143 ? 18.302 -29.005 -30.148 1.00 32.65 166 GLU F O 1
ATOM 6518 N N . SER C 3 144 ? 18.900 -31.120 -30.643 1.00 38.64 167 SER F N 1
ATOM 6519 C CA . SER C 3 144 ? 19.719 -30.757 -31.791 1.00 39.13 167 SER F CA 1
ATOM 6520 C C . SER C 3 144 ? 20.071 -32.013 -32.577 1.00 40.19 167 SER F C 1
ATOM 6521 O O . SER C 3 144 ? 19.866 -33.131 -32.101 1.00 38.30 167 SER F O 1
ATOM 6524 N N . LYS C 3 145 ? 20.575 -31.829 -33.790 1.00 38.18 168 LYS F N 1
ATOM 6525 C CA . LYS C 3 145 ? 21.111 -32.947 -34.552 1.00 39.45 168 LYS F CA 1
ATOM 6526 C C . LYS C 3 145 ? 22.545 -32.646 -34.953 1.00 38.14 168 LYS F C 1
ATOM 6527 O O . LYS C 3 145 ? 22.794 -31.804 -35.820 1.00 36.76 168 LYS F O 1
ATOM 6533 N N . ASN C 3 146 ? 23.477 -33.345 -34.311 1.00 37.20 169 ASN F N 1
ATOM 6534 C CA . ASN C 3 146 ? 24.896 -33.041 -34.431 1.00 34.92 169 ASN F CA 1
ATOM 6535 C C . ASN C 3 146 ? 25.149 -31.554 -34.136 1.00 41.67 169 ASN F C 1
ATOM 6536 O O . ASN C 3 146 ? 24.898 -31.099 -33.019 1.00 44.45 169 ASN F O 1
ATOM 6541 N N . ALA C 3 147 ? 25.610 -30.789 -35.119 1.00 36.94 170 ALA F N 1
ATOM 6542 C CA . ALA C 3 147 ? 25.893 -29.372 -34.870 1.00 37.30 170 ALA F CA 1
ATOM 6543 C C . ALA C 3 147 ? 24.791 -28.422 -35.354 1.00 34.29 170 ALA F C 1
ATOM 6544 O O . ALA C 3 147 ? 24.984 -27.207 -35.378 1.00 35.13 170 ALA F O 1
ATOM 6546 N N . TYR C 3 148 ? 23.644 -28.976 -35.742 1.00 30.71 171 TYR F N 1
ATOM 6547 C CA . TYR C 3 148 ? 22.521 -28.175 -36.217 1.00 29.02 171 TYR F CA 1
ATOM 6548 C C . TYR C 3 148 ? 21.468 -27.996 -35.136 1.00 33.86 171 TYR F C 1
ATOM 6549 O O . TYR C 3 148 ? 21.262 -28.885 -34.312 1.00 32.96 171 TYR F O 1
ATOM 6558 N N . PHE C 3 149 ? 20.791 -26.851 -35.160 1.00 32.72 172 PHE F N 1
ATOM 6559 C CA . PHE C 3 149 ? 19.543 -26.686 -34.428 1.00 30.00 172 PHE F CA 1
ATOM 6560 C C . PHE C 3 149 ? 18.448 -27.365 -35.244 1.00 31.61 172 PHE F C 1
ATOM 6561 O O . PHE C 3 149 ? 18.569 -27.494 -36.465 1.00 29.62 172 PHE F O 1
ATOM 6569 N N . VAL C 3 150 ? 17.383 -27.806 -34.583 1.00 31.81 173 VAL F N 1
ATOM 6570 C CA . VAL C 3 150 ? 16.304 -28.490 -35.290 1.00 32.15 173 VAL F CA 1
ATOM 6571 C C . VAL C 3 150 ? 14.933 -27.872 -35.044 1.00 34.12 173 VAL F C 1
ATOM 6572 O O . VAL C 3 150 ? 14.607 -27.461 -33.929 1.00 38.51 173 VAL F O 1
ATOM 6576 N N . VAL C 3 151 ? 14.139 -27.802 -36.106 1.00 36.02 174 VAL F N 1
ATOM 6577 C CA . VAL C 3 151 ? 12.752 -27.367 -36.011 1.00 36.47 174 VAL F CA 1
ATOM 6578 C C . VAL C 3 151 ? 11.864 -28.428 -36.659 1.00 37.15 174 VAL F C 1
ATOM 6579 O O . VAL C 3 151 ? 12.167 -28.918 -37.745 1.00 34.97 174 VAL F O 1
ATOM 6583 N N . LYS C 3 152 ? 10.774 -28.788 -35.989 1.00 42.88 175 LYS F N 1
ATOM 6584 C CA . LYS C 3 152 ? 9.897 -29.853 -36.475 1.00 49.93 175 LYS F CA 1
ATOM 6585 C C . LYS C 3 152 ? 8.731 -29.319 -37.305 1.00 56.17 175 LYS F C 1
ATOM 6586 O O . LYS C 3 152 ? 8.061 -28.366 -36.912 1.00 59.18 175 LYS F O 1
ATOM 6592 N N . GLU C 3 153 ? 8.486 -29.945 -38.451 1.00 62.19 176 GLU F N 1
ATOM 6593 C CA . GLU C 3 153 ? 7.362 -29.567 -39.301 1.00 63.20 176 GLU F CA 1
ATOM 6594 C C . GLU C 3 153 ? 6.038 -29.966 -38.659 1.00 62.74 176 GLU F C 1
ATOM 6595 O O . GLU C 3 153 ? 5.919 -31.048 -38.083 1.00 62.94 176 GLU F O 1
#

Secondary structure (DSSP, 8-state):
-HHHHHHHHHHHHHHH--EEEE-SSTT--TTTT-EEEEETTB--SSS---TTSGGGTT---SS--HHHHHHHHTT-EEEEEE--SGGG--SSS---TT-PPBPTTS-GGG-BB--SSSHHHHHHHHTTSSSEEEEEESSSTTHHHHHHTTSEEEEPPTTSB--TTB--S-TTT-EEEEEES-HHHHHHHHHHHB---TT-TTSPPHHHHHHHHHT----SS-EEEEEGGGS-S---TTHHHHHHHHHHHHHHTT-EEEEEE-GGGGGHHHHHHHHHHHHHHHHTTT-SSSSSS---SS-SEETTEETHHHHTTS-HHHHHHHHHHHHHHSHHHIIIIIHHHHHHHHHHHHHHHHHBSS--TTTT----TTSBSEEEEES-SS---BHHHHHHHHTT--TTTTTHHHHHTT--EEEEESSTT-S-EEEEE-STT-HHHHHHHHHHT-/--EEEEEEEEEE---SB-SSS-SB--S-TTTSPTT-S--TTTTT-TT------HHHHHHHHHHHHHHT-EE-SSB--EEEE---TT-TTSEEEE-SSS-SEE--EEEEEHHHH--SSSEEEEEEEEEEEEE---EEEE--EEEEETTSTT-EEEEEEE-S-B-SHHHHHHHHHHHHHHHHHTTS----TTTTSEEEEEEEEETT---EEE----SHHHHHHHHHHHHHHHHH---TTSS-EEE---SS---B------EE-SSSPPB-B-HHHHHHHHHTPPPP-/--EE-PPP-SHHHHHHHTTSS---HHHHT--PPPHHHHHHHHHHTT--STT--HHHHHHHHHHHHHHHGGGGG--------B-HHHHHHHHHT----GGGT-STTSS-TTTT-SS-BTTBEEEE-

B-factor: mean 39.96, std 18.4, range [14.48, 154.97]

CATH classification: 3.90.1300.10

Solvent-accessible surface area: 33238 Å² total; per-residue (Å²): 120,92,79,64,46,56,61,99,4,66,46,35,42,94,76,11,37,0,6,9,28,55,32,129,59,20,49,110,96,103,2,100,58,18,19,0,0,0,0,0,4,0,0,3,111,102,17,47,0,3,0,0,0,88,5,0,44,127,7,53,6,40,12,20,0,7,0,2,54,32,0,78,125,7,31,10,37,16,0,0,0,0,1,2,0,10,5,5,1,14,29,0,2,11,56,20,59,103,21,42,1,12,0,24,38,43,76,56,118,65,101,52,7,0,0,2,1,0,1,0,0,0,0,0,2,12,3,86,5,12,38,0,0,0,0,7,0,4,5,0,10,0,0,0,0,0,3,1,2,14,2,15,0,0,1,0,0,37,8,17,3,2,9,5,0,5,6,19,11,0,8,24,1,4,6,0,0,0,0,0,84,92,21,86,13,0,60,86,0,18,130,20,1,32,96,103,12,134,16,3,28,22,12,8,40,80,104,49,20,106,86,8,121,65,43,86,150,119,69,202,43,39,26,0,0,1,2,78,14,5,17,30,18,105,34,19,175,39,3,91,200,35,8,9,69,20,0,73,90,0,42,115,107,48,27,44,0,26,21,3,23,0,34,13,3,48,17,1,5,1,2,6,51,0,2,0,1,0,8,0,4,1,4,0,9,19,5,8,3,1,4,6,20,80,16,28,104,67,80,3,60,71,69,64,5,37,3,0,7,2,2,28,80,5,20,104,48,1,46,28,28,1,5,7,0,6,66,1,2,14,78,120,12,18,69,86,9,8,59,45,0,66,107,6,32,91,35,0,38,76,23,2,11,40,3,0,62,23,31,6,10,93,63,105,29,96,16,40,108,107,0,0,8,0,1,1,0,7,0,7,24,106,85,5,30,23,12,69,82,45,83,129,65,56,93,68,118,107,19,16,7,0,0,0,0,0,2,1,9,7,2,0,0,0,0,13,44,34,124,132,126,25,12,10,1,0,0,0,0,0,1,7,3,8,2,49,5,0,2,72,8,3,55,81,24,107,95,63,17,38,0,0,0,42,0,33,1,37,3,78,3,145,6,0,0,1,4,22,0,37,22,31,108,77,62,168,127,30,58,24,10,72,21,4,1,20,17,1,0,0,0,2,8,12,14,10,60,30,2,34,38,0,4,24,18,0,0,25,1,0,31,24,6,58,14,133,26,10,80,41,1,18,5,0,1,50,4,60,35,100,10,17,7,4,9,3,14,19,1,7,0,75,93,80,7,1,0,114,23,17,91,11,91,2,27,113,154,140,24,92,4,122,73,87,77,49,86,0,5,0,78,36,0,17,0,10,11,7,27,0,26,31,81,144,91,138,56,17,19,1,14,0,9,76,6,2,6,0,6,1,24,0,20,5,79,81,48,1,54,33,52,44,0,0,119,6,0,4,139,60,0,43,101,23,0,139,77,0,135,1,4,48,0,48,15,94,96,21,7,2,70,2,30,1,24,2,16,12,77,104,106,16,59,13,54,0,58,116,12,85,58,54,60,14,0,10,60,0,0,110,83,2,62,62,114,13,80,93,65,92,100,106,24,108,131,100,61,55,12,3,37,87,56,82,30,16,62,90,135,149,36,62,9,48,3,43,14,36,7,19,86,134,8,15,17,12,103,64,0,44,71,18,0,150,70,66,38,41,159,56,160,89,35,59,50,35,115,83,16,117,74,18,97,77,0,104,98,18,26,87,139,135,42,165,10,2,49,113,59,11,94,209,46,20,65,44,76,29,0,104,76,4,6,104,9,1,0,3,26,56,129,84,30,80,35,139,101,13,23,88,56,1,25,117,44,15,73,54,2,50,76,0,90,129,34,115,63,131,147,81,149,79,41,44,46,92,102,0,64,79,22,39,78,114,43,144,60,35,77,83,33,2,7,68,32,46,65,41,149,4,10,37,53,18,70,60,54,118,137,36,56,0,5,10,38,94

Nearest PDB structures (foldseek):
  4n0h-assembly1_A  TM=1.002E+00  e=1.916E-96  Saccharomyces cerevisiae S288C
  3h0l-assembly1_A  TM=8.852E-01  e=2.308E-46  Aquifex aeolicus
  4wj3-assembly2_D  TM=8.866E-01  e=2.192E-42  Pseudomonas aeruginosa PAO1
  2df4-assembly1_A  TM=8.794E-01  e=1.656E-41  Staphylococcus aureus
  6te4-assembly2_B  TM=6.897E-01  e=3.729E-21  Pseudomonas aeruginosa PAO1

Foldseek 3Di:
DLVVLVVLVVVLCVLFVQAPDFDPRAQPQPCASFEEEEALLFADQVAQRQLLFLQRSRHHDVHGFPLVVLCVVNRYHYGHHTQFARNFPFFFQAHGVSGRGAAPLDGSVQQWTLTARNSSQLRCQLSVSGQKYKDKCQLQRQQQSVLQSQWKKWFAFPQQFACGRRQDQANLQITIIMIHRDLVVRVSSSVSGRDADPVHPSHDDPVVLVVQVVQDDQPVDAEEEEEPVQPDDQADPPQVVLVVVVVVVCVVVVYHYYYDYQPLLQCLVLLCLLRRLLRRLVSCVPRQPPPHGDHDPDDQDDPNRGSCVSVVRGTPSSVVSNVSNVVCVPDVNVVPRVVVSVVSLVVSLVSQQQAAQGADSVVRRNGDVVHGFKYKHWSFRDHTHHPVVVVVVVVVPDRSSGRRSCSSNSWIWMWHGSDPSGSTTMIITGRRSPNVVSSVVVVVVD/DWKQKKKKKKFFWVDQAFAFDRFGPDPPVPPDDFQPSADCVLLPPPPDDGHGDCVLVLLLLLVCVVQVWAFFQWWFWKWQAADDPQANNRTKTKGDPGAGTAKGWDKDACVPQVDPHRIFIWIWGGKMKIWDTWDWDVPPPIDTGSSRTRGIMMITIIGSRDGDLSVVLSVLVVVCVVSVLQNTGNSDLQVVSMAMKMWMDPPPWEIEIEDDQRDSVSVSVQVVQVVVVCVPEDDVRRYYFYWYGDPPHIGGDDDSVIGGDPPDDIDRDDPVSNVVSVVVHDDDD/DDDDDDDDPDVVSVVVVVVDPDDDVCVVQPPFDDLVVVVVVCVVVVHDPPPDPSVVCRVVVVVVCVRVCVVVPDDDDDDDDQDDVNVVVVVVPDDADVVVVRPPPSDLPCVVPPDADVNGRDDDD

Organism: Saccharomyces cerevisiae (strain ATCC 204508 / S288c) (NCBI:txid559292)

Sequence (856 aa):
SLKESIERLSSFQSKYNIFTSINPSPYSETLTGCVASIKDNIVTKDFPTTCASHILENFKSPFDATVVKLLKQAGVHIILGKTNLDEFGMGSGGVHSIRGPVINPLYPHEDKKIMGGSSSGAAASVACDLVDFALGTDTGGSSVRLPACYGSVLGFKPSYGRLSRFGVIAYSQSLDTVGILSKKINNVLRKVFHTLDKYDMKDPTSLSVELRELIEGNKKVRRPLKVGIVKEFSHESMPIGFHRLYLSLLEKLINLGLEIYPVSIPSSVKNCLPIYYTLSPAEAASNLSRYDGIRYGYRDSELDIKDGILFAPTRSKFGTTEVKNRIILGNYNLCSDAFKNNFIKAEKLRVNNLIDEFDGIFRFPNVLTNSKGNPDGLDLLIVPTSSKLPGSIRDFEEEEAKSINDVFTVPMMSLAGLPSLSMPLKEKTPIGLQVVGQYGDDSTVLDFVESISYALKCGLEIHTQLNTKNKLFSQSTNSATSLVDAPNHHTSYYDIALPGTQPVLNLEAILFAMKLSLALGSQVNSISQFDRKHYFYGDQPQGYQLTQHYRPFARGGKINLSKELDDIDESAKEIGILQLQIEQDTGKSHYTVITLVDLNRSNVPLIELVTKPDFSDIKQVRAFIKKYQNLVRHLHISSGDLETGAMRVDVNLSINEYARVELKNLPNTSSIINAIKYEYQRQVELTSSLMEPETRGWTGSSTVKLIDYRYMPDPELPYINLAPDVISGVRRGLMPQLPGAKIGKKFENMNQIRDYLSRPVWSVHEYLGEPPSAEAVKKLLRLSGLPLEGADIKEIQMRLAKQLSFINKLHNIPVENTKQLNYTKLLEGISHQKQDAELGEVSGSWKATGLAAESKNAYFVVKE

Radius of gyration: 28.9 Å; Cα contacts (8 Å, |Δi|>4): 2007; chains: 3; bounding box: 57×65×92 Å

InterPro domains:
  IPR000120 Amidase [PTHR11895] (37-459)
  IPR004412 Glutamyl-tRNA(Gln) amidotransferase A subunit [MF_00120] (3-464)
  IPR004412 Glutamyl-tRNA(Gln) amidotransferase A subunit [TIGR00132] (2-463)
  IPR020556 Amidase, conserved site [PS00571] (128-159)
  IPR023631 Amidase signature domain [PF01425] (7-457)
  IPR036928 Amidase signature (AS) superfamily [G3DSA:3.90.1300.10] (2-464)
  IPR036928 Amidase signature (AS) superfamily [SSF75304] (9-461)

GO terms:
  GO:0005739 mitochondrion (C, IDA)
  GO:0030956 glutamyl-tRNA(Gln) amidotransferase complex (C, IDA)
  GO:0070681 glutaminyl-tRNAGln biosynthesis via transamidation (P, IDA)
  GO:0050567 glutaminyl-tRNA synthase (glutamine-hydrolyzing) activity (F, IDA)
  GO:0007029 endoplasmic reticulum organization (P, IGI)
  GO:0005739 mitochondrion (C, HDA)